Protein AF-0000000086390600 (afdb_homodimer)

Organism: Laticauda laticaudata (NCBI:txid8630)

pLDDT: mean 74.41, std 24.92, range [22.09, 98.38]

Sequence (1036 aa):
MRWICLFFLLGYLLVGEHVLSATASKRFRDVMTHGKAYSHNIYHHRLNHWYSDNNNWNDKLYPTWEKGDPRWKNCWKGGRVIASLTSDSPALVGSNVTFAAMLKFPRCQKEDNDSNIMYDRKCLNNASVLSDEYVYDWTQWIDDCSWINCTHNNSYNVFPDGKSFPYHHGWRRRNFIFIFHTLGQYYQIKGGSSVMMSINTTNITIGKQIMELAVYRRGYRSFVPVTTSNTVYVVTDQIPFYVNISQKNNRNVSDFIFIKDIPIMFDVRIHDPSHYLNHSDISFHWNFGDGSGSFVSNNSISTHTYTLLGNFSADLTVQAIIPVPCGPVTVSPLSTFPAFATQLPFDITSTFPNLTKVPTGQPPVERCSITRNGTYKATLTILEGILQVNIVQMTSVQMTATQVGSSMVDFIVTCQGSLPTDACTLISDPTCTMLQSESCHPVDVADVCFLTIRRTFNESGTYCVNITLADATSLALTSTLISINGAEASFSRATEGILVTCGLLVVLGSFLTFFLYKMRWICLFFLLGYLLVGEHVLSATASKRFRDVMTHGKAYSHNIYHHRLNHWYSDNNNWNDKLYPTWEKGDPRWKNCWKGGRVIASLTSDSPALVGSNVTFAAMLKFPRCQKEDNDSNIMYDRKCLNNASVLSDEYVYDWTQWIDDCSWINCTHNNSYNVFPDGKSFPYHHGWRRRNFIFIFHTLGQYYQIKGGSSVMMSINTTNITIGKQIMELAVYRRGYRSFVPVTTSNTVYVVTDQIPFYVNISQKNNRNVSDFIFIKDIPIMFDVRIHDPSHYLNHSDISFHWNFGDGSGSFVSNNSISTHTYTLLGNFSADLTVQAIIPVPCGPVTVSPLSTFPAFATQLPFDITSTFPNLTKVPTGQPPVERCSITRNGTYKATLTILEGILQVNIVQMTSVQMTATQVGSSMVDFIVTCQGSLPTDACTLISDPTCTMLQSESCHPVDVADVCFLTIRRTFNESGTYCVNITLADATSLALTSTLISINGAEASFSRATEGILVTCGLLVVLGSFLTFFLYK

Nearest PDB structures (foldseek):
  8oe4-assembly1_C  TM=3.793E-01  e=7.573E-07  Homo sapiens
  6wdq-assembly1_C  TM=3.519E-01  e=3.063E-07  Homo sapiens
  4rrp-assembly6_R  TM=4.856E-01  e=1.276E-01  Saccharomyces cerevisiae AWRI796
  6a6y-assembly1_B  TM=5.272E-01  e=4.116E-01  Plasmodium falciparum 3D7
  3es6-assembly2_B  TM=4.025E-01  e=3.113E+00  Homo sapiens

InterPro domains:
  IPR000601 PKD domain [PF00801] (280-319)
  IPR000601 PKD domain [PS50093] (280-318)
  IPR013783 Immunoglobulin-like fold [G3DSA:2.60.40.10] (263-325)
  IPR022409 PKD/Chitinase domain [SM00089] (253-334)
  IPR035986 PKD domain superfamily [SSF49299] (277-319)
  IPR045219 PKD- and KLD-Associated Transmembrane [PTHR11861] (20-518)
  IPR046846 PKAT, KLD domain [PF20433] (414-464)
  IPR059017 PMEL/NMB, N-terminal domain [PF26141] (55-236)

Secondary structure (DSSP, 8-state):
------------------------PPBHHHHHSSS----S---PPPPTT-EETTSB--TTTS----TT-THHHHSSTTS--EEEEEE--SEETTSEEEEEEEEEPPTTEEE-TTS-EEE-TTT--SSS-----EEE-GGGSS----SS-----GGGSB-TTSPBPP--GGGGG--EEEEEEETTEEEEEEESSEEEEEEE-TTS-SEEEEEEEEEEEE-SSSEEEEEEEEEEEEEESBPPEEEEEEETTBS-GGGTEEETTSPEEEEEEE--TT-TTTTSEEEEEEE-SSSS-EEEESSSEEEE---S-EEEEEEEEEEEEEEE-SSS-------------------------------S-S-----EEEEEEEEEEEEEEEE--EEEEEEEEEEEE---TT-TT-EEEEEEEEEEESPPSEEEEEEE-TTS-SEEEEEEEE----SS-EEEEEEEE-S-EEEEEEEEEE-SSBEEEEEEEEEE-SS---------------------TTSTHHHHT-/------------------------PPBHHHHHSSS----S---PPPPTT-EETTSB--TTTS----TT-THHHHSSTTS--EEEEEE--SEETTSEEEEEEEEEPPTTEEE-TTS-EEE-TTT--SSS-----EEE-GGGSS----SS-----GGGSB-TTSPBPP--GGGGG--EEEEEEETTEEEEEEESSEEEEEEE-TTS-SEEEEEEEEEEEE-SSSEEEEEEEEEEEEEESBPPEEEEEEETTBS-GGGTEEETTSPEEEEEEE--TT-TTTTSEEEEEEE-SSSS-EEEESSSEEEE---S-EEEEEEEEEEEEEEE-SSS-------------------------------S-S-----EEEEEEEEEEEEEEEE--EEEEEEEEEEEE---TT-TT-EEEEEEEEEEESPPSEEEEEEE-TTS-SEEEEEEEE----SS-EEEEEEEE-S-EEEEEEEEEE-SSBEEEEEEEEEE-SS---------------------TTGGGGTTT-

Foldseek 3Di:
DPPPPPPPPPPPPPPPPPPPPPPPFAFQCPAFVLDDPPPLPLDFPDWPPWAFRRFGFQCVQPPGDHPPPCCQFVVFPPGAKDKDWDWLDPDEAQFKIKIKIAIDDHPQWDQDQLLWIFGNPVRDPDDDDDPPGTRDDPVVLQPPPDPPCSVCPVQNQADRNRHGAPPDVSLRSFFKKKWKDWSRIIDIHTGHRMDMDMTRRNRPDFFKTKIKIWMWGDDNRHIHTRDIDMDIHGYHLAWDKDWDKDWAQFPDVPVLEAEAQTKIKIAIGTRRPRCQQVPKQKKKWKDFQQPPDIDIGSHRIDIDHHHDFFKTKIKIKIKIKAWDDDDDPPVPDPPPPPPPPPPVDDDPPPPPPDPPDPPPPPPPPPGDIDMGMHMDMDMHGYDKFWDAKDFDDKDWDDDPDDPQFKIKIKTKMFTDIDAFQKKKKWKAAQVNPGTDDIDMDTDDDPDGRIDIDMDMGRHFAKIKMKMWTHDPTGIYIDIAIWGGDSPDTDGDDDDDPPPPPPPPCPDPVPPPVPPPVD/DPPPPPPPPPPPPPPPPPPPPPPPFAFQCPAFVLDDPPPQPLPFDDWPPWAFRRFGFQCVQPPGDHPPPCCQFVVFPPGAKDKDWDWLDPDEAQFKIKIKIAIDDHPQWDQDQLLWIFGNPVRDPDDDDDPPGTRDDPVVQQPPPDPPCSPCPVQNQADRSRHGAPPDVSLRSFFKKKWKDWSRIIDIHTGHRMDMDMTRRNRPDFFKTKIKMWMWGDDNRHIHTRDIDMDIHGYHLAWDKDKDKDWAQFDDVPVLEAEAQTKIKIAIGTSRPRCQQVPKQKKKWKDFQQPPDIDIDSHRMDIDHHHDFFKGKIKIKIKIKAFDDDDDPPVPDPPPPPPPPPPVDDDPPPPPPDPPDDPPPPPPPPGDIDMGMHMDMDMHGYDKFWDAKDFDDKDWDDDPDDPLFKIKIKTKMFTDIDEFQKKKKWKAAQVNPGTDDIDMDTDDDPDGRIDIDMDMGRHFAKIKMKMWTHDPTGIYIDIAIWGGDSPDTDGDDDDDPPPPPPPPCPDPPPPDVVPVPD

Radius of gyration: 38.82 Å; Cα contacts (8 Å, |Δi|>4): 2046; chains: 2; bounding box: 118×139×133 Å

Structure (mmCIF, N/CA/C/O backbone):
data_AF-0000000086390600-model_v1
#
loop_
_entity.id
_entity.type
_entity.pdbx_description
1 polymer 'Glycoprotein nmb'
#
loop_
_atom_site.group_PDB
_atom_site.id
_atom_site.type_symbol
_atom_site.label_atom_id
_atom_site.label_alt_id
_atom_site.label_comp_id
_atom_site.label_asym_id
_atom_site.label_entity_id
_atom_site.label_seq_id
_atom_site.pdbx_PDB_ins_code
_atom_site.Cartn_x
_atom_site.Cartn_y
_atom_site.Cartn_z
_atom_site.occupancy
_atom_site.B_iso_or_equiv
_atom_site.auth_seq_id
_atom_site.auth_comp_id
_atom_site.auth_asym_id
_atom_site.auth_atom_id
_atom_site.pdbx_PDB_model_num
ATOM 1 N N . MET A 1 1 ? 40.344 -55.625 -69.125 1 26.53 1 MET A N 1
ATOM 2 C CA . MET A 1 1 ? 39.031 -55.969 -68.562 1 26.53 1 MET A CA 1
ATOM 3 C C . MET A 1 1 ? 38.938 -55.594 -67.062 1 26.53 1 MET A C 1
ATOM 5 O O . MET A 1 1 ? 39.281 -56.406 -66.188 1 26.53 1 MET A O 1
ATOM 9 N N . ARG A 1 2 ? 39.406 -54.344 -66.75 1 31.59 2 ARG A N 1
ATOM 10 C CA . ARG A 1 2 ? 39.625 -53.562 -65.5 1 31.59 2 ARG A CA 1
ATOM 11 C C . ARG A 1 2 ? 38.281 -53.312 -64.812 1 31.59 2 ARG A C 1
ATOM 13 O O . ARG A 1 2 ? 37.406 -52.656 -65.375 1 31.59 2 ARG A O 1
ATOM 20 N N . TRP A 1 3 ? 37.719 -54.406 -64.125 1 28.52 3 TRP A N 1
ATOM 21 C CA . TRP A 1 3 ? 36.531 -54.531 -63.281 1 28.52 3 TRP A CA 1
ATOM 22 C C . TRP A 1 3 ? 36.531 -53.438 -62.219 1 28.52 3 TRP A C 1
ATOM 24 O O . TRP A 1 3 ? 37.438 -53.375 -61.375 1 28.52 3 TRP A O 1
ATOM 34 N N . ILE A 1 4 ? 36.094 -52.188 -62.531 1 31.2 4 ILE A N 1
ATOM 35 C CA . ILE A 1 4 ? 35.812 -51 -61.719 1 31.2 4 ILE A CA 1
ATOM 36 C C . ILE A 1 4 ? 34.844 -51.375 -60.594 1 31.2 4 ILE A C 1
ATOM 38 O O . ILE A 1 4 ? 33.688 -51.781 -60.875 1 31.2 4 ILE A O 1
ATOM 42 N N . CYS A 1 5 ? 35.281 -51.938 -59.438 1 30.23 5 CYS A N 1
ATOM 43 C CA . CYS A 1 5 ? 34.625 -52.188 -58.156 1 30.23 5 CYS A CA 1
ATOM 44 C C . CYS A 1 5 ? 33.875 -50.969 -57.688 1 30.23 5 CYS A C 1
ATOM 46 O O . CYS A 1 5 ? 34.5 -49.938 -57.375 1 30.23 5 CYS A O 1
ATOM 48 N N . LEU A 1 6 ? 32.719 -50.625 -58.219 1 30.31 6 LEU A N 1
ATOM 49 C CA . LEU A 1 6 ? 31.781 -49.594 -57.781 1 30.31 6 LEU A CA 1
ATOM 50 C C . LEU A 1 6 ? 31.391 -49.812 -56.312 1 30.31 6 LEU A C 1
ATOM 52 O O . LEU A 1 6 ? 30.75 -50.812 -55.969 1 30.31 6 LEU A O 1
ATOM 56 N N . PHE A 1 7 ? 32.281 -49.5 -55.344 1 31.45 7 PHE A N 1
ATOM 57 C CA . PHE A 1 7 ? 31.953 -49.406 -53.938 1 31.45 7 PHE A CA 1
ATOM 58 C C . PHE A 1 7 ? 30.734 -48.531 -53.719 1 31.45 7 PHE A C 1
ATOM 60 O O . PHE A 1 7 ? 30.75 -47.344 -54.031 1 31.45 7 PHE A O 1
ATOM 67 N N . PHE A 1 8 ? 29.5 -49.031 -53.906 1 31.78 8 PHE A N 1
ATOM 68 C CA . PHE A 1 8 ? 28.25 -48.406 -53.5 1 31.78 8 PHE A CA 1
ATOM 69 C C . PHE A 1 8 ? 28.312 -48 -52.031 1 31.78 8 PHE A C 1
ATOM 71 O O . PHE A 1 8 ? 28.438 -48.875 -51.125 1 31.78 8 PHE A O 1
ATOM 78 N N . LEU A 1 9 ? 28.938 -46.875 -51.688 1 29.66 9 LEU A N 1
ATOM 79 C CA . LEU A 1 9 ? 28.797 -46.188 -50.406 1 29.66 9 LEU A CA 1
ATOM 80 C C . LEU A 1 9 ? 27.344 -46.094 -50 1 29.66 9 LEU A C 1
ATOM 82 O O . LEU A 1 9 ? 26.547 -45.438 -50.688 1 29.66 9 LEU A O 1
ATOM 86 N N . LEU A 1 10 ? 26.703 -47.188 -49.5 1 31.8 10 LEU A N 1
ATOM 87 C CA . LEU A 1 10 ? 25.453 -47.094 -48.75 1 31.8 10 LEU A CA 1
ATOM 88 C C . LEU A 1 10 ? 25.469 -45.969 -47.75 1 31.8 10 LEU A C 1
ATOM 90 O O . LEU A 1 10 ? 26.25 -46 -46.781 1 31.8 10 LEU A O 1
ATOM 94 N N . GLY A 1 11 ? 25.312 -44.719 -48.156 1 31.5 11 GLY A N 1
ATOM 95 C CA . GLY A 1 11 ? 25.031 -43.562 -47.312 1 31.5 11 GLY A CA 1
ATOM 96 C C . GLY A 1 11 ? 23.984 -43.875 -46.25 1 31.5 11 GLY A C 1
ATOM 97 O O . GLY A 1 11 ? 22.875 -44.312 -46.562 1 31.5 11 GLY A O 1
ATOM 98 N N . TYR A 1 12 ? 24.359 -44.375 -45.062 1 32.75 12 TYR A N 1
ATOM 99 C CA . TYR A 1 12 ? 23.547 -44.375 -43.844 1 32.75 12 TYR A CA 1
ATOM 100 C C . TYR A 1 12 ? 22.844 -43.062 -43.625 1 32.75 12 TYR A C 1
ATOM 102 O O . TYR A 1 12 ? 23.5 -42.031 -43.406 1 32.75 12 TYR A O 1
ATOM 110 N N . LEU A 1 13 ? 21.781 -42.812 -44.344 1 31.42 13 LEU A N 1
ATOM 111 C CA . LEU A 1 13 ? 20.875 -41.75 -43.938 1 31.42 13 LEU A CA 1
ATOM 112 C C . LEU A 1 13 ? 20.5 -41.844 -42.469 1 31.42 13 LEU A C 1
ATOM 114 O O . LEU A 1 13 ? 19.797 -42.781 -42.062 1 31.42 13 LEU A O 1
ATOM 118 N N . LEU A 1 14 ? 21.422 -41.562 -41.594 1 31.94 14 LEU A N 1
ATOM 119 C CA . LEU A 1 14 ? 21.016 -41.25 -40.25 1 31.94 14 LEU A CA 1
ATOM 120 C C . LEU A 1 14 ? 19.828 -40.312 -40.219 1 31.94 14 LEU A C 1
ATOM 122 O O . LEU A 1 14 ? 19.969 -39.125 -40.594 1 31.94 14 LEU A O 1
ATOM 126 N N . VAL A 1 15 ? 18.672 -40.781 -40.594 1 34.78 15 VAL A N 1
ATOM 127 C CA . VAL A 1 15 ? 17.5 -40 -40.188 1 34.78 15 VAL A CA 1
ATOM 128 C C . VAL A 1 15 ? 17.609 -39.656 -38.719 1 34.78 15 VAL A C 1
ATOM 130 O O . VAL A 1 15 ? 17.547 -40.531 -37.844 1 34.78 15 VAL A O 1
ATOM 133 N N . GLY A 1 16 ? 18.516 -38.75 -38.406 1 34.22 16 GLY A N 1
ATOM 134 C CA . GLY A 1 16 ? 18.359 -38.094 -37.125 1 34.22 16 GLY A CA 1
ATOM 135 C C . GLY A 1 16 ? 16.906 -37.75 -36.812 1 34.22 16 GLY A C 1
ATOM 136 O O . GLY A 1 16 ? 16.328 -36.875 -37.438 1 34.22 16 GLY A O 1
ATOM 137 N N . GLU A 1 17 ? 16.141 -38.781 -36.469 1 34.44 17 GLU A N 1
ATOM 138 C CA . GLU A 1 17 ? 14.891 -38.406 -35.812 1 34.44 17 GLU A CA 1
ATOM 139 C C . GLU A 1 17 ? 15.117 -37.281 -34.812 1 34.44 17 GLU A C 1
ATOM 141 O O . GLU A 1 17 ? 15.828 -37.469 -33.812 1 34.44 17 GLU A O 1
ATOM 146 N N . HIS A 1 18 ? 15.156 -36.062 -35.312 1 34.34 18 HIS A N 1
ATOM 147 C CA . HIS A 1 18 ? 14.938 -34.969 -34.375 1 34.34 18 HIS A CA 1
ATOM 148 C C . HIS A 1 18 ? 13.875 -35.312 -33.344 1 34.34 18 HIS A C 1
ATOM 150 O O . HIS A 1 18 ? 12.703 -35.469 -33.688 1 34.34 18 HIS A O 1
ATOM 156 N N . VAL A 1 19 ? 14.172 -36.125 -32.438 1 34.41 19 VAL A N 1
ATOM 157 C CA . VAL A 1 19 ? 13.32 -36.125 -31.234 1 34.41 19 VAL A CA 1
ATOM 158 C C . VAL A 1 19 ? 12.82 -34.719 -30.969 1 34.41 19 VAL A C 1
ATOM 160 O O . VAL A 1 19 ? 13.602 -33.812 -30.656 1 34.41 19 VAL A O 1
ATOM 163 N N . LEU A 1 20 ? 11.867 -34.281 -31.75 1 33.03 20 LEU A N 1
ATOM 164 C CA . LEU A 1 20 ? 11.133 -33.125 -31.281 1 33.03 20 LEU A CA 1
ATOM 165 C C . LEU A 1 20 ? 10.922 -33.188 -29.766 1 33.03 20 LEU A C 1
ATOM 167 O O . LEU A 1 20 ? 10.195 -34.062 -29.281 1 33.03 20 LEU A O 1
ATOM 171 N N . SER A 1 21 ? 11.867 -32.969 -29.047 1 36.19 21 SER A N 1
ATOM 172 C CA . SER A 1 21 ? 11.602 -32.688 -27.641 1 36.19 21 SER A CA 1
ATOM 173 C C . SER A 1 21 ? 10.203 -32.094 -27.453 1 36.19 21 SER A C 1
ATOM 175 O O . SER A 1 21 ? 9.859 -31.094 -28.062 1 36.19 21 SER A O 1
ATOM 177 N N . ALA A 1 22 ? 9.242 -32.844 -27.312 1 40.81 22 ALA A N 1
ATOM 178 C CA . ALA A 1 22 ? 7.922 -32.406 -26.859 1 40.81 22 ALA A CA 1
ATOM 179 C C . ALA A 1 22 ? 8.039 -31.172 -25.969 1 40.81 22 ALA A C 1
ATOM 181 O O . ALA A 1 22 ? 8.5 -31.266 -24.828 1 40.81 22 ALA A O 1
ATOM 182 N N . THR A 1 23 ? 8.375 -30.109 -26.453 1 47.66 23 THR A N 1
ATOM 183 C CA . THR A 1 23 ? 8.445 -28.875 -25.688 1 47.66 23 THR A CA 1
ATOM 184 C C . THR A 1 23 ? 7.203 -28.703 -24.812 1 47.66 23 THR A C 1
ATOM 186 O O . THR A 1 23 ? 6.078 -28.672 -25.328 1 47.66 23 THR A O 1
ATOM 189 N N . ALA A 1 24 ? 7.125 -29.25 -23.594 1 58 24 ALA A N 1
ATOM 190 C CA . ALA A 1 24 ? 6.105 -29.031 -22.562 1 58 24 ALA A CA 1
ATOM 191 C C . ALA A 1 24 ? 5.516 -27.625 -22.672 1 58 24 ALA A C 1
ATOM 193 O O . ALA A 1 24 ? 6.242 -26.656 -22.891 1 58 24 ALA A O 1
ATOM 194 N N . SER A 1 25 ? 4.16 -27.562 -22.969 1 73.75 25 SER A N 1
ATOM 195 C CA . SER A 1 25 ? 3.434 -26.297 -23.031 1 73.75 25 SER A CA 1
ATOM 196 C C . SER A 1 25 ? 3.723 -25.438 -21.812 1 73.75 25 SER A C 1
ATOM 198 O O . SER A 1 25 ? 3.807 -25.938 -20.703 1 73.75 25 SER A O 1
ATOM 200 N N . LYS A 1 26 ? 4.051 -24.266 -22.047 1 84.38 26 LYS A N 1
ATOM 201 C CA . LYS A 1 26 ? 4.34 -23.297 -21 1 84.38 26 LYS A CA 1
ATOM 202 C C . LYS A 1 26 ? 3.08 -22.938 -20.219 1 84.38 26 LYS A C 1
ATOM 204 O O . LYS A 1 26 ? 2.006 -22.781 -20.797 1 84.38 26 LYS A O 1
ATOM 209 N N . ARG A 1 27 ? 3.16 -23 -18.922 1 87.69 27 ARG A N 1
ATOM 210 C CA . ARG A 1 27 ? 2.047 -22.625 -18.047 1 87.69 27 ARG A CA 1
ATOM 211 C C . ARG A 1 27 ? 2.268 -21.25 -17.438 1 87.69 27 ARG A C 1
ATOM 213 O O . ARG A 1 27 ? 3.365 -20.703 -17.516 1 87.69 27 ARG A O 1
ATOM 220 N N . PHE A 1 28 ? 1.15 -20.641 -16.875 1 91.19 28 PHE A N 1
ATOM 221 C CA . PHE A 1 28 ? 1.236 -19.344 -16.234 1 91.19 28 PHE A CA 1
ATOM 222 C C . PHE A 1 28 ? 2.277 -19.344 -15.117 1 91.19 28 PHE A C 1
ATOM 224 O O . PHE A 1 28 ? 2.998 -18.359 -14.93 1 91.19 28 PHE A O 1
ATOM 231 N N . ARG A 1 29 ? 2.42 -20.391 -14.375 1 86.38 29 ARG A N 1
ATOM 232 C CA . ARG A 1 29 ? 3.365 -20.5 -13.273 1 86.38 29 ARG A CA 1
ATOM 233 C C . ARG A 1 29 ? 4.805 -20.391 -13.766 1 86.38 29 ARG A C 1
ATOM 235 O O . ARG A 1 29 ? 5.68 -19.922 -13.039 1 86.38 29 ARG A O 1
ATOM 242 N N . ASP A 1 30 ? 5.059 -20.797 -15 1 85.06 30 ASP A N 1
ATOM 243 C CA . ASP A 1 30 ? 6.398 -20.766 -15.578 1 85.06 30 ASP A CA 1
ATOM 244 C C . ASP A 1 30 ? 6.785 -19.359 -15.992 1 85.06 30 ASP A C 1
ATOM 246 O O . ASP A 1 30 ? 7.973 -19.031 -16.094 1 85.06 30 ASP A O 1
ATOM 250 N N . VAL A 1 31 ? 5.781 -18.625 -16.219 1 89.12 31 VAL A N 1
ATOM 251 C CA . VAL A 1 31 ? 6.027 -17.281 -16.734 1 89.12 31 VAL A CA 1
ATOM 252 C C . VAL A 1 31 ? 6.047 -16.266 -15.586 1 89.12 31 VAL A C 1
ATOM 254 O O . VAL A 1 31 ? 6.906 -15.391 -15.539 1 89.12 31 VAL A O 1
ATOM 257 N N . MET A 1 32 ? 5.105 -16.406 -14.672 1 87.81 32 MET A N 1
ATOM 258 C CA . MET A 1 32 ? 4.902 -15.375 -13.656 1 87.81 32 MET A CA 1
ATOM 259 C C . MET A 1 32 ? 5.828 -15.602 -12.469 1 87.81 32 MET A C 1
ATOM 261 O O . MET A 1 32 ? 6.176 -14.656 -11.758 1 87.81 32 MET A O 1
ATOM 265 N N . THR A 1 33 ? 6.012 -16.766 -12.031 1 73.5 33 THR A N 1
ATOM 266 C CA . THR A 1 33 ? 6.895 -17.016 -10.898 1 73.5 33 THR A CA 1
ATOM 267 C C . THR A 1 33 ? 8.336 -17.203 -11.367 1 73.5 33 THR A C 1
ATOM 269 O O . THR A 1 33 ? 8.586 -17.906 -12.344 1 73.5 33 THR A O 1
ATOM 272 N N . HIS A 1 34 ? 9.055 -15.977 -11.258 1 57.75 34 HIS A N 1
ATOM 273 C CA . HIS A 1 34 ? 10.453 -16.141 -11.656 1 57.75 34 HIS A CA 1
ATOM 274 C C . HIS A 1 34 ? 11.078 -17.359 -10.984 1 57.75 34 HIS A C 1
ATOM 276 O O . HIS A 1 34 ? 11.094 -17.453 -9.758 1 57.75 34 HIS A O 1
ATOM 282 N N . GLY A 1 35 ? 11.031 -18.516 -11.625 1 52 35 GLY A N 1
ATOM 283 C CA . GLY A 1 35 ? 11.656 -19.781 -11.258 1 52 35 GLY A CA 1
ATOM 284 C C . GLY A 1 35 ? 10.742 -20.984 -11.438 1 52 35 GLY A C 1
ATOM 285 O O . GLY A 1 35 ? 9.523 -20.828 -11.531 1 52 35 GLY A O 1
ATOM 286 N N . LYS A 1 36 ? 11.242 -21.969 -11.938 1 50.53 36 LYS A N 1
ATOM 287 C CA . LYS A 1 36 ? 10.547 -23.219 -12.211 1 50.53 36 LYS A CA 1
ATOM 288 C C . LYS A 1 36 ? 9.734 -23.672 -11 1 50.53 36 LYS A C 1
ATOM 290 O O . LYS A 1 36 ? 10.289 -23.938 -9.938 1 50.53 36 LYS A O 1
ATOM 295 N N . ALA A 1 37 ? 8.508 -23.109 -10.906 1 51.88 37 ALA A N 1
ATOM 296 C CA . ALA A 1 37 ? 7.59 -23.484 -9.836 1 51.88 37 ALA A CA 1
ATOM 297 C C . ALA A 1 37 ? 7.438 -25 -9.75 1 51.88 37 ALA A C 1
ATOM 299 O O . ALA A 1 37 ? 7.117 -25.656 -10.75 1 51.88 37 ALA A O 1
ATOM 300 N N . TYR A 1 38 ? 8.219 -25.594 -8.922 1 49.62 38 TYR A N 1
ATOM 301 C CA . TYR A 1 38 ? 8.141 -27.047 -8.797 1 49.62 38 TYR A CA 1
ATOM 302 C C . TYR A 1 38 ? 6.812 -27.469 -8.18 1 49.62 38 TYR A C 1
ATOM 304 O O . TYR A 1 38 ? 6.535 -28.672 -8.047 1 49.62 38 TYR A O 1
ATOM 312 N N . SER A 1 39 ? 6.055 -26.438 -7.609 1 50.62 39 SER A N 1
ATOM 313 C CA . SER A 1 39 ? 4.941 -27.047 -6.879 1 50.62 39 SER A CA 1
ATOM 314 C C . SER A 1 39 ? 3.691 -27.125 -7.746 1 50.62 39 SER A C 1
ATOM 316 O O . SER A 1 39 ? 3.227 -26.109 -8.273 1 50.62 39 SER A O 1
ATOM 318 N N . HIS A 1 40 ? 3.439 -28.188 -8.539 1 47.31 40 HIS A N 1
ATOM 319 C CA . HIS A 1 40 ? 2.307 -28.453 -9.414 1 47.31 40 HIS A CA 1
ATOM 320 C C . HIS A 1 40 ? 1.001 -27.969 -8.797 1 47.31 40 HIS A C 1
ATOM 322 O O . HIS A 1 40 ? 0.072 -27.594 -9.516 1 47.31 40 HIS A O 1
ATOM 328 N N . ASN A 1 41 ? 0.682 -28.359 -7.492 1 45.56 41 ASN A N 1
ATOM 329 C CA . ASN A 1 41 ? -0.692 -28.281 -7.008 1 45.56 41 ASN A CA 1
ATOM 330 C C . ASN A 1 41 ? -0.804 -27.375 -5.785 1 45.56 41 ASN A C 1
ATOM 332 O O . ASN A 1 41 ? -0.912 -27.859 -4.656 1 45.56 41 ASN A O 1
ATOM 336 N N . ILE A 1 42 ? -0.29 -26.203 -5.902 1 52 42 ILE A N 1
ATOM 337 C CA . ILE A 1 42 ? -0.44 -25.422 -4.68 1 52 42 ILE A CA 1
ATOM 338 C C . ILE A 1 42 ? -1.911 -25.078 -4.469 1 52 42 ILE A C 1
ATOM 340 O O . ILE A 1 42 ? -2.525 -24.422 -5.312 1 52 42 ILE A O 1
ATOM 344 N N . TYR A 1 43 ? -2.633 -26 -3.674 1 51.5 43 TYR A N 1
ATOM 345 C CA . TYR A 1 43 ? -4.012 -25.672 -3.324 1 51.5 43 TYR A CA 1
ATOM 346 C C . TYR A 1 43 ? -4.086 -24.344 -2.572 1 51.5 43 TYR A C 1
ATOM 348 O O . TYR A 1 43 ? -3.395 -24.156 -1.57 1 51.5 43 TYR A O 1
ATOM 356 N N . HIS A 1 44 ? -4.258 -23.328 -3.295 1 60.56 44 HIS A N 1
ATOM 357 C CA . HIS A 1 44 ? -4.734 -22.125 -2.607 1 60.56 44 HIS A CA 1
ATOM 358 C C . HIS A 1 44 ? -6.254 -22.031 -2.676 1 60.56 44 HIS A C 1
ATOM 360 O O . HIS A 1 44 ? -6.875 -22.531 -3.609 1 60.56 44 HIS A O 1
ATOM 366 N N . HIS A 1 45 ? -6.781 -21.641 -1.52 1 72.44 45 HIS A N 1
ATOM 367 C CA . HIS A 1 45 ? -8.203 -21.328 -1.639 1 72.44 45 HIS A CA 1
ATOM 368 C C . HIS A 1 45 ? -8.461 -20.406 -2.824 1 72.44 45 HIS A C 1
ATOM 370 O O . HIS A 1 45 ? -7.676 -19.484 -3.084 1 72.44 45 HIS A O 1
ATOM 376 N N . ARG A 1 46 ? -9.336 -20.812 -3.473 1 81.06 46 ARG A N 1
ATOM 377 C CA . ARG A 1 46 ? -9.641 -20.109 -4.719 1 81.06 46 ARG A CA 1
ATOM 378 C C . ARG A 1 46 ? -10.078 -18.672 -4.445 1 81.06 46 ARG A C 1
ATOM 380 O O . ARG A 1 46 ? -10.891 -18.422 -3.555 1 81.06 46 ARG A O 1
ATOM 387 N N . LEU A 1 47 ? -9.375 -17.797 -5.145 1 88.62 47 LEU A N 1
ATOM 388 C CA . LEU A 1 47 ? -9.789 -16.391 -5.133 1 88.62 47 LEU A CA 1
ATOM 389 C C . LEU A 1 47 ? -10.938 -16.156 -6.109 1 88.62 47 LEU A C 1
ATOM 391 O O . LEU A 1 47 ? -10.953 -16.734 -7.207 1 88.62 47 LEU A O 1
ATOM 395 N N . ASN A 1 48 ? -11.828 -15.352 -5.691 1 85.38 48 ASN A N 1
ATOM 396 C CA . ASN A 1 48 ? -12.984 -15.086 -6.535 1 85.38 48 ASN A CA 1
ATOM 397 C C . ASN A 1 48 ? -12.578 -14.484 -7.879 1 85.38 48 ASN A C 1
ATOM 399 O O . ASN A 1 48 ? -11.844 -13.492 -7.918 1 85.38 48 ASN A O 1
ATOM 403 N N . HIS A 1 49 ? -12.93 -15.094 -8.992 1 87.25 49 HIS A N 1
ATOM 404 C CA . HIS A 1 49 ? -12.742 -14.641 -10.367 1 87.25 49 HIS A CA 1
ATOM 405 C C . HIS A 1 49 ? -11.273 -14.727 -10.781 1 87.25 49 HIS A C 1
ATOM 407 O O . HIS A 1 49 ? -10.852 -14.031 -11.711 1 87.25 49 HIS A O 1
ATOM 413 N N . TRP A 1 50 ? -10.516 -15.453 -10.047 1 92.62 50 TRP A N 1
ATOM 414 C CA . TRP A 1 50 ? -9.133 -15.711 -10.422 1 92.62 50 TRP A CA 1
ATOM 415 C C . TRP A 1 50 ? -8.961 -17.125 -10.961 1 92.62 50 TRP A C 1
ATOM 417 O O . TRP A 1 50 ? -9.828 -17.984 -10.766 1 92.62 50 TRP A O 1
ATOM 427 N N . TYR A 1 51 ? -7.898 -17.344 -11.688 1 92.06 51 TYR A N 1
ATOM 428 C CA . TYR A 1 51 ? -7.688 -18.625 -12.344 1 92.06 51 TYR A CA 1
ATOM 429 C C . TYR A 1 51 ? -6.398 -19.281 -11.859 1 92.06 51 TYR A C 1
ATOM 431 O O . TYR A 1 51 ? -5.473 -18.594 -11.422 1 92.06 51 TYR A O 1
ATOM 439 N N . SER A 1 52 ? -6.383 -20.531 -11.945 1 89 52 SER A N 1
ATOM 440 C CA . SER A 1 52 ? -5.207 -21.281 -11.531 1 89 52 SER A CA 1
ATOM 441 C C . SER A 1 52 ? -4.035 -21.047 -12.484 1 89 52 SER A C 1
ATOM 443 O O . SER A 1 52 ? -4.223 -21 -13.703 1 89 52 SER A O 1
ATOM 445 N N . ASP A 1 53 ? -2.854 -20.969 -11.914 1 89.56 53 ASP A N 1
ATOM 446 C CA . ASP A 1 53 ? -1.68 -20.734 -12.75 1 89.56 53 ASP A CA 1
ATOM 447 C C . ASP A 1 53 ? -1.221 -22.016 -13.438 1 89.56 53 ASP A C 1
ATOM 449 O O . ASP A 1 53 ? -0.183 -22.031 -14.109 1 89.56 53 ASP A O 1
ATOM 453 N N . ASN A 1 54 ? -2.002 -23.078 -13.32 1 81.25 54 ASN A N 1
ATOM 454 C CA . ASN A 1 54 ? -1.745 -24.312 -14.055 1 81.25 54 ASN A CA 1
ATOM 455 C C . ASN A 1 54 ? -2.244 -24.234 -15.492 1 81.25 54 ASN A C 1
ATOM 457 O O . ASN A 1 54 ? -1.919 -25.094 -16.312 1 81.25 54 ASN A O 1
ATOM 461 N N . ASN A 1 55 ? -2.945 -23.172 -15.719 1 87.31 55 ASN A N 1
ATOM 462 C CA . ASN A 1 55 ? -3.439 -22.969 -17.078 1 87.31 55 ASN A CA 1
ATOM 463 C C . ASN A 1 55 ? -2.295 -22.734 -18.062 1 87.31 55 ASN A C 1
ATOM 465 O O . ASN A 1 55 ? -1.221 -22.281 -17.672 1 87.31 55 ASN A O 1
ATOM 469 N N . ASN A 1 56 ? -2.6 -23.078 -19.312 1 87.75 56 ASN A N 1
ATOM 470 C CA . ASN A 1 56 ? -1.585 -22.938 -20.344 1 87.75 56 ASN A CA 1
ATOM 471 C C . ASN A 1 56 ? -1.366 -21.469 -20.719 1 87.75 56 ASN A C 1
ATOM 473 O O . ASN A 1 56 ? -2.307 -20.672 -20.703 1 87.75 56 ASN A O 1
ATOM 477 N N . TRP A 1 57 ? -0.162 -21.188 -21.031 1 92.31 57 TRP A N 1
ATOM 478 C CA . TRP A 1 57 ? 0.245 -19.875 -21.516 1 92.31 57 TRP A CA 1
ATOM 479 C C . TRP A 1 57 ? 0.504 -19.922 -23.016 1 92.31 57 TRP A C 1
ATOM 481 O O . TRP A 1 57 ? 1.284 -20.734 -23.5 1 92.31 57 TRP A O 1
ATOM 491 N N . ASN A 1 58 ? -0.131 -19.062 -23.75 1 91.94 58 ASN A N 1
ATOM 492 C CA . ASN A 1 58 ? 0.116 -18.953 -25.188 1 91.94 58 ASN A CA 1
ATOM 493 C C . ASN A 1 58 ? 1.425 -18.219 -25.469 1 91.94 58 ASN A C 1
ATOM 495 O O . ASN A 1 58 ? 1.429 -17.016 -25.688 1 91.94 58 ASN A O 1
ATOM 499 N N . ASP A 1 59 ? 2.477 -18.922 -25.656 1 90.69 59 ASP A N 1
ATOM 500 C CA . ASP A 1 59 ? 3.814 -18.344 -25.797 1 90.69 59 ASP A CA 1
ATOM 501 C C . ASP A 1 59 ? 4.008 -17.766 -27.203 1 90.69 59 ASP A C 1
ATOM 503 O O . ASP A 1 59 ? 4.875 -16.922 -27.422 1 90.69 59 ASP A O 1
ATOM 507 N N . LYS A 1 60 ? 3.338 -18.25 -28.109 1 88.38 60 LYS A N 1
ATOM 508 C CA . LYS A 1 60 ? 3.439 -17.734 -29.469 1 88.38 60 LYS A CA 1
ATOM 509 C C . LYS A 1 60 ? 2.895 -16.312 -29.562 1 88.38 60 LYS A C 1
ATOM 511 O O . LYS A 1 60 ? 3.529 -15.43 -30.156 1 88.38 60 LYS A O 1
ATOM 516 N N . LEU A 1 61 ? 1.775 -16.156 -28.922 1 92.5 61 LEU A N 1
ATOM 517 C CA . LEU A 1 61 ? 1.127 -14.844 -28.969 1 92.5 61 LEU A CA 1
ATOM 518 C C . LEU A 1 61 ? 1.726 -13.898 -27.922 1 92.5 61 LEU A C 1
ATOM 520 O O . LEU A 1 61 ? 1.801 -12.695 -28.141 1 92.5 61 LEU A O 1
ATOM 524 N N . TYR A 1 62 ? 2.066 -14.445 -26.797 1 95 62 TYR A N 1
ATOM 525 C CA . TYR A 1 62 ? 2.66 -13.68 -25.703 1 95 62 TYR A CA 1
ATOM 526 C C . TYR A 1 62 ? 4.051 -14.203 -25.359 1 95 62 TYR A C 1
ATOM 528 O O . TYR A 1 62 ? 4.23 -14.922 -24.375 1 95 62 TYR A O 1
ATOM 536 N N . PRO A 1 63 ? 5.02 -13.766 -26.031 1 92.69 63 PRO A N 1
ATOM 537 C CA . PRO A 1 63 ? 6.379 -14.258 -25.781 1 92.69 63 PRO A CA 1
ATOM 538 C C . PRO A 1 63 ? 6.91 -13.836 -24.406 1 92.69 63 PRO A C 1
ATOM 540 O O . PRO A 1 63 ? 6.48 -12.812 -23.859 1 92.69 63 PRO A O 1
ATOM 543 N N . THR A 1 64 ? 7.766 -14.641 -23.844 1 91.19 64 THR A N 1
ATOM 544 C CA . THR A 1 64 ? 8.367 -14.344 -22.547 1 91.19 64 THR A CA 1
ATOM 545 C C . THR A 1 64 ? 9.875 -14.156 -22.688 1 91.19 64 THR A C 1
ATOM 547 O O . THR A 1 64 ? 10.516 -14.805 -23.516 1 91.19 64 THR A O 1
ATOM 550 N N . TRP A 1 65 ? 10.406 -13.219 -21.922 1 88.94 65 TRP A N 1
ATOM 551 C CA . TRP A 1 65 ? 11.844 -12.953 -21.906 1 88.94 65 TRP A CA 1
ATOM 552 C C . TRP A 1 65 ? 12.445 -13.258 -20.547 1 88.94 65 TRP A C 1
ATOM 554 O O . TRP A 1 65 ? 11.828 -12.992 -19.516 1 88.94 65 TRP A O 1
ATOM 564 N N . GLU A 1 66 ? 13.547 -13.867 -20.531 1 83 66 GLU A N 1
ATOM 565 C CA . GLU A 1 66 ? 14.25 -14.141 -19.281 1 83 66 GLU A CA 1
ATOM 566 C C . GLU A 1 66 ? 14.797 -12.852 -18.656 1 83 66 GLU A C 1
ATOM 568 O O . GLU A 1 66 ? 14.922 -11.836 -19.344 1 83 66 GLU A O 1
ATOM 573 N N . LYS A 1 67 ? 15.078 -13 -17.375 1 78 67 LYS A N 1
ATOM 574 C CA . LYS A 1 67 ? 15.68 -11.867 -16.688 1 78 67 LYS A CA 1
ATOM 575 C C . LYS A 1 67 ? 17.016 -11.492 -17.297 1 78 67 LYS A C 1
ATOM 577 O O . LYS A 1 67 ? 17.844 -12.359 -17.594 1 78 67 LYS A O 1
ATOM 582 N N . GLY A 1 68 ? 17.281 -10.305 -17.641 1 78.94 68 GLY A N 1
ATOM 583 C CA . GLY A 1 68 ? 18.547 -9.844 -18.188 1 78.94 68 GLY A CA 1
ATOM 584 C C . GLY A 1 68 ? 18.562 -9.805 -19.703 1 78.94 68 GLY A C 1
ATOM 585 O O . GLY A 1 68 ? 19.547 -9.383 -20.312 1 78.94 68 GLY A O 1
ATOM 586 N N . ASP A 1 69 ? 17.422 -10.328 -20.281 1 86.88 69 ASP A N 1
ATOM 587 C CA . ASP A 1 69 ? 17.312 -10.266 -21.734 1 86.88 69 ASP A CA 1
ATOM 588 C C . ASP A 1 69 ? 17.406 -8.828 -22.234 1 86.88 69 ASP A C 1
ATOM 590 O O . ASP A 1 69 ? 16.719 -7.945 -21.719 1 86.88 69 ASP A O 1
ATOM 594 N N . PRO A 1 70 ? 18.297 -8.508 -23.188 1 84.88 70 PRO A N 1
ATOM 595 C CA . PRO A 1 70 ? 18.469 -7.141 -23.688 1 84.88 70 PRO A CA 1
ATOM 596 C C . PRO A 1 70 ? 17.188 -6.562 -24.281 1 84.88 70 PRO A C 1
ATOM 598 O O . PRO A 1 70 ? 17.047 -5.344 -24.406 1 84.88 70 PRO A O 1
ATOM 601 N N . ARG A 1 71 ? 16.344 -7.32 -24.688 1 86.81 71 ARG A N 1
ATOM 602 C CA . ARG A 1 71 ? 15.094 -6.867 -25.281 1 86.81 71 ARG A CA 1
ATOM 603 C C . ARG A 1 71 ? 14.297 -6.031 -24.281 1 86.81 71 ARG A C 1
ATOM 605 O O . ARG A 1 71 ? 13.492 -5.188 -24.688 1 86.81 71 ARG A O 1
ATOM 612 N N . TRP A 1 72 ? 14.484 -6.277 -23 1 84.56 72 TRP A N 1
ATOM 613 C CA . TRP A 1 72 ? 13.781 -5.48 -22 1 84.56 72 TRP A CA 1
ATOM 614 C C . TRP A 1 72 ? 14.156 -4.008 -22.125 1 84.56 72 TRP A C 1
ATOM 616 O O . TRP A 1 72 ? 13.336 -3.129 -21.859 1 84.56 72 TRP A O 1
ATOM 626 N N . LYS A 1 73 ? 15.359 -3.766 -22.547 1 80.19 73 LYS A N 1
ATOM 627 C CA . LYS A 1 73 ? 15.852 -2.393 -22.625 1 80.19 73 LYS A CA 1
ATOM 628 C C . LYS A 1 73 ? 15.422 -1.732 -23.938 1 80.19 73 LYS A C 1
ATOM 630 O O . LYS A 1 73 ? 15.266 -0.511 -24 1 80.19 73 LYS A O 1
ATOM 635 N N . ASN A 1 74 ? 15.125 -2.545 -24.906 1 80.25 74 ASN A N 1
ATOM 636 C CA . ASN A 1 74 ? 14.914 -1.975 -26.234 1 80.25 74 ASN A CA 1
ATOM 637 C C . ASN A 1 74 ? 13.461 -2.109 -26.672 1 80.25 74 ASN A C 1
ATOM 639 O O . ASN A 1 74 ? 13.133 -1.805 -27.828 1 80.25 74 ASN A O 1
ATOM 643 N N . CYS A 1 75 ? 12.695 -2.521 -25.828 1 81.38 75 CYS A N 1
ATOM 644 C CA . CYS A 1 75 ? 11.344 -2.838 -26.266 1 81.38 75 CYS A CA 1
ATOM 645 C C . CYS A 1 75 ? 10.5 -1.575 -26.391 1 81.38 75 CYS A C 1
ATOM 647 O O . CYS A 1 75 ? 9.383 -1.616 -26.922 1 81.38 75 CYS A O 1
ATOM 649 N N . TRP A 1 76 ? 10.961 -0.509 -25.891 1 84.75 76 TRP A N 1
ATOM 650 C CA . TRP A 1 76 ? 10.219 0.748 -25.922 1 84.75 76 TRP A CA 1
ATOM 651 C C . TRP A 1 76 ? 11.094 1.879 -26.453 1 84.75 76 TRP A C 1
ATOM 653 O O . TRP A 1 76 ? 12.211 2.082 -26 1 84.75 76 TRP A O 1
ATOM 663 N N . LYS A 1 77 ? 10.508 2.449 -27.406 1 80.88 77 LYS A N 1
ATOM 664 C CA . LYS A 1 77 ? 11.25 3.553 -28.016 1 80.88 77 LYS A CA 1
ATOM 665 C C . LYS A 1 77 ? 11.43 4.703 -27.016 1 80.88 77 LYS A C 1
ATOM 667 O O . LYS A 1 77 ? 10.461 5.16 -26.406 1 80.88 77 LYS A O 1
ATOM 672 N N . GLY A 1 78 ? 12.617 5.168 -26.859 1 78.12 78 GLY A N 1
ATOM 673 C CA . GLY A 1 78 ? 12.867 6.355 -26.062 1 78.12 78 GLY A CA 1
ATOM 674 C C . GLY A 1 78 ? 13.234 6.039 -24.625 1 78.12 78 GLY A C 1
ATOM 675 O O . GLY A 1 78 ? 13.508 6.945 -23.828 1 78.12 78 GLY A O 1
ATOM 676 N N . GLY A 1 79 ? 13.133 4.758 -24.266 1 82.81 79 GLY A N 1
ATOM 677 C CA . GLY A 1 79 ? 13.492 4.426 -22.891 1 82.81 79 GLY A CA 1
ATOM 678 C C . GLY A 1 79 ? 12.742 3.219 -22.359 1 82.81 79 GLY A C 1
ATOM 679 O O . GLY A 1 79 ? 12.234 2.406 -23.125 1 82.81 79 GLY A O 1
ATOM 680 N N . ARG A 1 80 ? 12.797 3.158 -21.031 1 86.94 80 ARG A N 1
ATOM 681 C CA . ARG A 1 80 ? 12.148 2.021 -20.391 1 86.94 80 ARG A CA 1
ATOM 682 C C . ARG A 1 80 ? 10.836 2.438 -19.734 1 86.94 80 ARG A C 1
ATOM 684 O O . ARG A 1 80 ? 10.75 3.51 -19.125 1 86.94 80 ARG A O 1
ATOM 691 N N . VAL A 1 81 ? 9.844 1.604 -19.953 1 91.12 81 VAL A N 1
ATOM 692 C CA . VAL A 1 81 ? 8.57 1.8 -19.266 1 91.12 81 VAL A CA 1
ATOM 693 C C . VAL A 1 81 ? 8.602 1.089 -17.922 1 91.12 81 VAL A C 1
ATOM 695 O O . VAL A 1 81 ? 9 -0.074 -17.828 1 91.12 81 VAL A O 1
ATOM 698 N N . ILE A 1 82 ? 8.234 1.803 -16.891 1 92.44 82 ILE A N 1
ATOM 699 C CA . ILE A 1 82 ? 8.203 1.233 -15.539 1 92.44 82 ILE A CA 1
ATOM 700 C C . ILE A 1 82 ? 6.758 1.149 -15.055 1 92.44 82 ILE A C 1
ATOM 702 O O . ILE A 1 82 ? 5.949 2.037 -15.336 1 92.44 82 ILE A O 1
ATOM 706 N N . ALA A 1 83 ? 6.5 0.042 -14.406 1 95.06 83 ALA A N 1
ATOM 707 C CA . ALA A 1 83 ? 5.172 -0.1 -13.805 1 95.06 83 ALA A CA 1
ATOM 708 C C . ALA A 1 83 ? 5.234 0.072 -12.289 1 95.06 83 ALA A C 1
ATOM 710 O O . ALA A 1 83 ? 5.977 -0.64 -11.609 1 95.06 83 ALA A O 1
ATOM 711 N N . SER A 1 84 ? 4.48 1.045 -11.789 1 96.38 84 SER A N 1
ATOM 712 C CA . SER A 1 84 ? 4.305 1.205 -10.352 1 96.38 84 SER A CA 1
ATOM 713 C C . SER A 1 84 ? 3.125 0.383 -9.844 1 96.38 84 SER A C 1
ATOM 715 O O . SER A 1 84 ? 1.995 0.558 -10.305 1 96.38 84 SER A O 1
ATOM 717 N N . LEU A 1 85 ? 3.441 -0.554 -9.031 1 97.88 85 LEU A N 1
ATOM 718 C CA . LEU A 1 85 ? 2.416 -1.396 -8.422 1 97.88 85 LEU A CA 1
ATOM 719 C C . LEU A 1 85 ? 2.264 -1.084 -6.938 1 97.88 85 LEU A C 1
ATOM 721 O O . LEU A 1 85 ? 3.195 -1.292 -6.156 1 97.88 85 LEU A O 1
ATOM 725 N N . THR A 1 86 ? 1.085 -0.525 -6.559 1 98.25 86 THR A N 1
ATOM 726 C CA . THR A 1 86 ? 0.799 -0.099 -5.195 1 98.25 86 THR A CA 1
ATOM 727 C C . THR A 1 86 ? -0.451 -0.794 -4.66 1 98.25 86 THR A C 1
ATOM 729 O O . THR A 1 86 ? -1.233 -1.353 -5.434 1 98.25 86 THR A O 1
ATOM 732 N N . SER A 1 87 ? -0.559 -0.851 -3.35 1 98.38 87 SER A N 1
ATOM 733 C CA . SER A 1 87 ? -1.735 -1.433 -2.713 1 98.38 87 SER A CA 1
ATOM 734 C C . SER A 1 87 ? -2.148 -0.635 -1.479 1 98.38 87 SER A C 1
ATOM 736 O O . SER A 1 87 ? -1.426 0.265 -1.046 1 98.38 87 SER A O 1
ATOM 738 N N . ASP A 1 88 ? -3.334 -0.907 -0.993 1 97.75 88 ASP A N 1
ATOM 739 C CA . ASP A 1 88 ? -3.785 -0.256 0.233 1 97.75 88 ASP A CA 1
ATOM 740 C C . ASP A 1 88 ? -3.668 -1.197 1.43 1 97.75 88 ASP A C 1
ATOM 742 O O . ASP A 1 88 ? -4.434 -1.086 2.391 1 97.75 88 ASP A O 1
ATOM 746 N N . SER A 1 89 ? -2.734 -2.141 1.308 1 97 89 SER A N 1
ATOM 747 C CA . SER A 1 89 ? -2.43 -2.977 2.465 1 97 89 SER A CA 1
ATOM 748 C C . SER A 1 89 ? -1.837 -2.15 3.602 1 97 89 SER A C 1
ATOM 750 O O . SER A 1 89 ? -1.285 -1.073 3.371 1 97 89 SER A O 1
ATOM 752 N N . PRO A 1 90 ? -2.006 -2.674 4.891 1 96.88 90 PRO A N 1
ATOM 753 C CA . PRO A 1 90 ? -2.525 -3.967 5.336 1 96.88 90 PRO A CA 1
ATOM 754 C C . PRO A 1 90 ? -4.051 -4.047 5.266 1 96.88 90 PRO A C 1
ATOM 756 O O . PRO A 1 90 ? -4.738 -3.066 5.566 1 96.88 90 PRO A O 1
ATOM 759 N N . ALA A 1 91 ? -4.512 -5.16 4.84 1 97.81 91 ALA A N 1
ATOM 760 C CA . ALA A 1 91 ? -5.949 -5.398 4.723 1 97.81 91 ALA A CA 1
ATOM 761 C C . ALA A 1 91 ? -6.43 -6.387 5.781 1 97.81 91 ALA A C 1
ATOM 763 O O . ALA A 1 91 ? -5.781 -7.402 6.031 1 97.81 91 ALA A O 1
ATOM 764 N N . LEU A 1 92 ? -7.512 -6.016 6.434 1 97.38 92 LEU A N 1
ATOM 765 C CA . LEU A 1 92 ? -8.141 -6.914 7.395 1 97.38 92 LEU A CA 1
ATOM 766 C C . LEU A 1 92 ? -8.742 -8.125 6.691 1 97.38 92 LEU A C 1
ATOM 768 O O . LEU A 1 92 ? -9.367 -7.992 5.637 1 97.38 92 LEU A O 1
ATOM 772 N N . VAL A 1 93 ? -8.469 -9.328 7.297 1 95.69 93 VAL A N 1
ATOM 773 C CA . VAL A 1 93 ? -9.031 -10.539 6.711 1 95.69 93 VAL A CA 1
ATOM 774 C C . VAL A 1 93 ? -10.539 -10.391 6.566 1 95.69 93 VAL A C 1
ATOM 776 O O . VAL A 1 93 ? -11.219 -9.938 7.492 1 95.69 93 VAL A O 1
ATOM 779 N N . GLY A 1 94 ? -11.039 -10.734 5.445 1 93.94 94 GLY A N 1
ATOM 780 C CA . GLY A 1 94 ? -12.453 -10.547 5.148 1 93.94 94 GLY A CA 1
ATOM 781 C C . GLY A 1 94 ? -12.727 -9.32 4.301 1 93.94 94 GLY A C 1
ATOM 782 O O . GLY A 1 94 ? -13.766 -9.242 3.641 1 93.94 94 GLY A O 1
ATOM 783 N N . SER A 1 95 ? -11.852 -8.336 4.348 1 96.38 95 SER A N 1
ATOM 784 C CA . SER A 1 95 ? -11.992 -7.121 3.555 1 96.38 95 SER A CA 1
ATOM 785 C C . SER A 1 95 ? -11.406 -7.297 2.158 1 96.38 95 SER A C 1
ATOM 787 O O . SER A 1 95 ? -11.094 -8.414 1.745 1 96.38 95 SER A O 1
ATOM 789 N N . ASN A 1 96 ? -11.352 -6.188 1.429 1 97.12 96 ASN A N 1
ATOM 790 C CA . ASN A 1 96 ? -10.719 -6.191 0.115 1 97.12 96 ASN A CA 1
ATOM 791 C C . ASN A 1 96 ? -9.398 -5.418 0.124 1 97.12 96 ASN A C 1
ATOM 793 O O . ASN A 1 96 ? -9.273 -4.41 0.821 1 97.12 96 ASN A O 1
ATOM 797 N N . VAL A 1 97 ? -8.438 -5.949 -0.569 1 97.56 97 VAL A N 1
ATOM 798 C CA . VAL A 1 97 ? -7.211 -5.203 -0.842 1 97.56 97 VAL A CA 1
ATOM 799 C C . VAL A 1 97 ? -7.191 -4.758 -2.303 1 97.56 97 VAL A C 1
ATOM 801 O O . VAL A 1 97 ? -7.469 -5.551 -3.205 1 97.56 97 VAL A O 1
ATOM 804 N N . THR A 1 98 ? -6.957 -3.494 -2.5 1 97.81 98 THR A N 1
ATOM 805 C CA . THR A 1 98 ? -6.969 -2.914 -3.84 1 97.81 98 THR A CA 1
ATOM 806 C C . THR A 1 98 ? -5.547 -2.654 -4.332 1 97.81 98 THR A C 1
ATOM 808 O O . THR A 1 98 ? -4.703 -2.178 -3.572 1 97.81 98 THR A O 1
ATOM 811 N N . PHE A 1 99 ? -5.301 -3.014 -5.594 1 98 99 PHE A N 1
ATOM 812 C CA . PHE A 1 99 ? -4.02 -2.779 -6.25 1 98 99 PHE A CA 1
ATOM 813 C C . PHE A 1 99 ? -4.176 -1.791 -7.398 1 98 99 PHE A C 1
ATOM 815 O O . PHE A 1 99 ? -5.16 -1.841 -8.141 1 98 99 PHE A O 1
ATOM 822 N N . ALA A 1 100 ? -3.254 -0.881 -7.488 1 97.56 100 ALA A N 1
ATOM 823 C CA . ALA A 1 100 ? -3.18 0.054 -8.609 1 97.56 100 ALA A CA 1
ATOM 824 C C . ALA A 1 100 ? -1.876 -0.119 -9.383 1 97.56 100 ALA A C 1
ATOM 826 O O . ALA A 1 100 ? -0.79 -0.077 -8.797 1 97.56 100 ALA A O 1
ATOM 827 N N . ALA A 1 101 ? -2.008 -0.39 -10.648 1 97.19 101 ALA A N 1
ATOM 828 C CA . ALA A 1 101 ? -0.859 -0.45 -11.547 1 97.19 101 ALA A CA 1
ATOM 829 C C . ALA A 1 101 ? -0.845 0.742 -12.5 1 97.19 101 ALA A C 1
ATOM 831 O O . ALA A 1 101 ? -1.823 0.991 -13.211 1 97.19 101 ALA A O 1
ATOM 832 N N . MET A 1 102 ? 0.247 1.501 -12.469 1 95.44 102 MET A N 1
ATOM 833 C CA . MET A 1 102 ? 0.378 2.674 -13.328 1 95.44 102 MET A CA 1
ATOM 834 C C . MET A 1 102 ? 1.688 2.633 -14.109 1 95.44 102 MET A C 1
ATOM 836 O O . MET A 1 102 ? 2.754 2.422 -13.523 1 95.44 102 MET A O 1
ATOM 840 N N . LEU A 1 103 ? 1.577 2.832 -15.414 1 93 103 LEU A N 1
ATOM 841 C CA . LEU A 1 103 ? 2.764 2.846 -16.266 1 93 103 LEU A CA 1
ATOM 842 C C . LEU A 1 103 ? 3.383 4.238 -16.312 1 93 103 LEU A C 1
ATOM 844 O O . LEU A 1 103 ? 2.67 5.234 -16.438 1 93 103 LEU A O 1
ATOM 848 N N . LYS A 1 104 ? 4.613 4.266 -16.047 1 89.62 104 LYS A N 1
ATOM 849 C CA . LYS A 1 104 ? 5.406 5.48 -16.219 1 89.62 104 LYS A CA 1
ATOM 850 C C . LYS A 1 104 ? 6.223 5.422 -17.5 1 89.62 104 LYS A C 1
ATOM 852 O O . LYS A 1 104 ? 7.094 4.559 -17.656 1 89.62 104 LYS A O 1
ATOM 857 N N . PHE A 1 105 ? 5.918 6.355 -18.328 1 88.25 105 PHE A N 1
ATOM 858 C CA . PHE A 1 105 ? 6.578 6.379 -19.625 1 88.25 105 PHE A CA 1
ATOM 859 C C . PHE A 1 105 ? 7.84 7.234 -19.578 1 88.25 105 PHE A C 1
ATOM 861 O O . PHE A 1 105 ? 7.988 8.078 -18.688 1 88.25 105 PHE A O 1
ATOM 868 N N . PRO A 1 106 ? 8.672 6.914 -20.516 1 86.31 106 PRO A N 1
ATOM 869 C CA . PRO A 1 106 ? 9.875 7.754 -20.594 1 86.31 106 PRO A CA 1
ATOM 870 C C . PRO A 1 106 ? 9.547 9.227 -20.812 1 86.31 106 PRO A C 1
ATOM 872 O O . PRO A 1 106 ? 8.406 9.578 -21.125 1 86.31 106 PRO A O 1
ATOM 875 N N . ARG A 1 107 ? 10.555 9.984 -20.688 1 81.06 107 ARG A N 1
ATOM 876 C CA . ARG A 1 107 ? 10.375 11.438 -20.734 1 81.06 107 ARG A CA 1
ATOM 877 C C . ARG A 1 107 ? 9.711 11.875 -22.031 1 81.06 107 ARG A C 1
ATOM 879 O O . ARG A 1 107 ? 10.031 11.352 -23.109 1 81.06 107 ARG A O 1
ATOM 886 N N . CYS A 1 108 ? 8.82 12.758 -22.016 1 78.62 108 CYS A N 1
ATOM 887 C CA . CYS A 1 108 ? 8.141 13.461 -23.094 1 78.62 108 CYS A CA 1
ATOM 888 C C . CYS A 1 108 ? 7.199 12.516 -23.844 1 78.62 108 CYS A C 1
ATOM 890 O O . CYS A 1 108 ? 6.957 12.695 -25.031 1 78.62 108 CYS A O 1
ATOM 892 N N . GLN A 1 109 ? 6.863 11.453 -23.219 1 81.62 109 GLN A N 1
ATOM 893 C CA . GLN A 1 109 ? 5.879 10.555 -23.812 1 81.62 109 GLN A CA 1
ATOM 894 C C . GLN A 1 109 ? 4.582 10.555 -23.016 1 81.62 109 GLN A C 1
ATOM 896 O O . GLN A 1 109 ? 4.602 10.625 -21.781 1 81.62 109 GLN A O 1
ATOM 901 N N . LYS A 1 110 ? 3.508 10.555 -23.75 1 74.62 110 LYS A N 1
ATOM 902 C CA . LYS A 1 110 ? 2.209 10.555 -23.078 1 74.62 110 LYS A CA 1
ATOM 903 C C . LYS A 1 110 ? 1.206 9.688 -23.828 1 74.62 110 LYS A C 1
ATOM 905 O O . LYS A 1 110 ? 1.38 9.422 -25.031 1 74.62 110 LYS A O 1
ATOM 910 N N . GLU A 1 111 ? 0.271 9.18 -23.078 1 72.75 111 GLU A N 1
ATOM 911 C CA . GLU A 1 111 ? -0.807 8.391 -23.656 1 72.75 111 GLU A CA 1
ATOM 912 C C . GLU A 1 111 ? -1.93 9.289 -24.172 1 72.75 111 GLU A C 1
ATOM 914 O O . GLU A 1 111 ? -2.33 10.242 -23.5 1 72.75 111 GLU A O 1
ATOM 919 N N . ASP A 1 112 ? -2.246 9.023 -25.359 1 66.88 112 ASP A N 1
ATOM 920 C CA . ASP A 1 112 ? -3.365 9.789 -25.891 1 66.88 112 ASP A CA 1
ATOM 921 C C . ASP A 1 112 ? -4.695 9.109 -25.594 1 66.88 112 ASP A C 1
ATOM 923 O O . ASP A 1 112 ? -4.742 8.133 -24.844 1 66.88 112 ASP A O 1
ATOM 927 N N . ASN A 1 113 ? -5.781 9.633 -26.078 1 60.25 113 ASN A N 1
ATOM 928 C CA . ASN A 1 113 ? -7.125 9.156 -25.766 1 60.25 113 ASN A CA 1
ATOM 929 C C . ASN A 1 113 ? -7.371 7.766 -26.344 1 60.25 113 ASN A C 1
ATOM 931 O O . ASN A 1 113 ? -8.258 7.043 -25.891 1 60.25 113 ASN A O 1
ATOM 935 N N . ASP A 1 114 ? -6.641 7.469 -27.375 1 58.91 114 ASP A N 1
ATOM 936 C CA . ASP A 1 114 ? -6.816 6.172 -28.031 1 58.91 114 ASP A CA 1
ATOM 937 C C . ASP A 1 114 ? -5.773 5.168 -27.547 1 58.91 114 ASP A C 1
ATOM 939 O O . ASP A 1 114 ? -5.559 4.133 -28.172 1 58.91 114 ASP A O 1
ATOM 943 N N . SER A 1 115 ? -5.117 5.574 -26.438 1 63.12 115 SER A N 1
ATOM 944 C CA . SER A 1 115 ? -4.109 4.738 -25.781 1 63.12 115 SER A CA 1
ATOM 945 C C . SER A 1 115 ? -2.861 4.609 -26.656 1 63.12 115 SER A C 1
ATOM 947 O O . SER A 1 115 ? -2.148 3.607 -26.578 1 63.12 115 SER A O 1
ATOM 949 N N . ASN A 1 116 ? -2.789 5.582 -27.531 1 70.12 116 ASN A N 1
ATOM 950 C CA . ASN A 1 116 ? -1.513 5.688 -28.234 1 70.12 116 ASN A CA 1
ATOM 951 C C . ASN A 1 116 ? -0.493 6.48 -27.422 1 70.12 116 ASN A C 1
ATOM 953 O O . ASN A 1 116 ? -0.864 7.348 -26.625 1 70.12 116 ASN A O 1
ATOM 957 N N . ILE A 1 117 ? 0.669 6.031 -27.672 1 75.69 117 ILE A N 1
ATOM 958 C CA . ILE A 1 117 ? 1.732 6.77 -26.984 1 75.69 117 ILE A CA 1
ATOM 959 C C . ILE A 1 117 ? 2.398 7.73 -27.969 1 75.69 117 ILE A C 1
ATOM 961 O O . ILE A 1 117 ? 2.871 7.312 -29.031 1 75.69 117 ILE A O 1
ATOM 965 N N . MET A 1 118 ? 2.314 8.969 -27.656 1 76.44 118 MET A N 1
ATOM 966 C CA . MET A 1 118 ? 2.877 10 -28.516 1 76.44 118 MET A CA 1
ATOM 967 C C . MET A 1 118 ? 3.893 10.852 -27.766 1 76.44 118 MET A C 1
ATOM 969 O O . MET A 1 118 ? 3.9 10.867 -26.531 1 76.44 118 MET A O 1
ATOM 973 N N . TYR A 1 119 ? 4.797 11.359 -28.594 1 75.94 119 TYR A N 1
ATOM 974 C CA . TYR A 1 119 ? 5.719 12.32 -28 1 75.94 119 TYR A CA 1
ATOM 975 C C . TYR A 1 119 ? 5.02 13.641 -27.719 1 75.94 119 TYR A C 1
ATOM 977 O O . TYR A 1 119 ? 4.207 14.109 -28.516 1 75.94 119 TYR A O 1
ATOM 985 N N . ASP A 1 120 ? 5.285 14.07 -26.484 1 69.88 120 ASP A N 1
ATOM 986 C CA . ASP A 1 120 ? 4.77 15.391 -26.156 1 69.88 120 ASP A CA 1
ATOM 987 C C . ASP A 1 120 ? 5.559 16.484 -26.859 1 69.88 120 ASP A C 1
ATOM 989 O O . ASP A 1 120 ? 6.723 16.734 -26.531 1 69.88 120 ASP A O 1
ATOM 993 N N . ARG A 1 121 ? 5.039 17.094 -27.906 1 63.66 121 ARG A N 1
ATOM 994 C CA . ARG A 1 121 ? 5.695 18.094 -28.734 1 63.66 121 ARG A CA 1
ATOM 995 C C . ARG A 1 121 ? 6.223 19.25 -27.875 1 63.66 121 ARG A C 1
ATOM 997 O O . ARG A 1 121 ? 7.234 19.859 -28.203 1 63.66 121 ARG A O 1
ATOM 1004 N N . LYS A 1 122 ? 5.535 19.531 -26.906 1 60.94 122 LYS A N 1
ATOM 1005 C CA . LYS A 1 122 ? 5.875 20.688 -26.094 1 60.94 122 LYS A CA 1
ATOM 1006 C C . LYS A 1 122 ? 7.039 20.391 -25.156 1 60.94 122 LYS A C 1
ATOM 1008 O O . LYS A 1 122 ? 7.684 21.297 -24.641 1 60.94 122 LYS A O 1
ATOM 1013 N N . CYS A 1 123 ? 7.16 19.219 -24.781 1 66.62 123 CYS A N 1
ATOM 1014 C CA . CYS A 1 123 ? 8.266 18.828 -23.922 1 66.62 123 CYS A CA 1
ATOM 1015 C C . CYS A 1 123 ? 9.594 18.922 -24.656 1 66.62 123 CYS A C 1
ATOM 1017 O O . CYS A 1 123 ? 10.633 19.188 -24.062 1 66.62 123 CYS A O 1
ATOM 1019 N N . LEU A 1 124 ? 9.633 18.766 -25.922 1 58.72 124 LEU A N 1
ATOM 1020 C CA . LEU A 1 124 ? 10.867 18.719 -26.719 1 58.72 124 LEU A CA 1
ATOM 1021 C C . LEU A 1 124 ? 11.281 20.109 -27.156 1 58.72 124 LEU A C 1
ATOM 1023 O O . LEU A 1 124 ? 10.453 20.891 -27.656 1 58.72 124 LEU A O 1
ATOM 1027 N N . ASN A 1 125 ? 12.023 20.984 -26.297 1 52.78 125 ASN A N 1
ATOM 1028 C CA . ASN A 1 125 ? 12.484 22.266 -26.812 1 52.78 125 ASN A CA 1
ATOM 1029 C C . ASN A 1 125 ? 12.602 22.25 -28.328 1 52.78 125 ASN A C 1
ATOM 1031 O O . ASN A 1 125 ? 12.805 23.297 -28.953 1 52.78 125 ASN A O 1
ATOM 1035 N N . ASN A 1 126 ? 13.906 21.781 -28.844 1 44.88 126 ASN A N 1
ATOM 1036 C CA . ASN A 1 126 ? 14.43 21.984 -30.188 1 44.88 126 ASN A CA 1
ATOM 1037 C C . ASN A 1 126 ? 13.398 21.625 -31.25 1 44.88 126 ASN A C 1
ATOM 1039 O O . ASN A 1 126 ? 12.594 20.719 -31.062 1 44.88 126 ASN A O 1
ATOM 1043 N N . ALA A 1 127 ? 13.492 22.484 -32.562 1 36.94 127 ALA A N 1
ATOM 1044 C CA . ALA A 1 127 ? 12.898 22.641 -33.875 1 36.94 127 ALA A CA 1
ATOM 1045 C C . ALA A 1 127 ? 12.461 21.281 -34.438 1 36.94 127 ALA A C 1
ATOM 1047 O O . ALA A 1 127 ? 11.352 21.156 -34.969 1 36.94 127 ALA A O 1
ATOM 1048 N N . SER A 1 128 ? 13.398 20.609 -35.188 1 38.31 128 SER A N 1
ATOM 1049 C CA . SER A 1 128 ? 13.375 19.844 -36.438 1 38.31 128 SER A CA 1
ATOM 1050 C C . SER A 1 128 ? 12.766 18.469 -36.25 1 38.31 128 SER A C 1
ATOM 1052 O O . SER A 1 128 ? 12.547 17.719 -37.188 1 38.31 128 SER A O 1
ATOM 1054 N N . VAL A 1 129 ? 13.391 17.688 -35.375 1 41.5 129 VAL A N 1
ATOM 1055 C CA . VAL A 1 129 ? 13.641 16.312 -35.781 1 41.5 129 VAL A CA 1
ATOM 1056 C C . VAL A 1 129 ? 12.312 15.555 -35.906 1 41.5 129 VAL A C 1
ATOM 1058 O O . VAL A 1 129 ? 12.07 14.852 -36.875 1 41.5 129 VAL A O 1
ATOM 1061 N N . LEU A 1 130 ? 11.805 14.734 -34.656 1 44.28 130 LEU A N 1
ATOM 1062 C CA . LEU A 1 130 ? 11.25 13.43 -35 1 44.28 130 LEU A CA 1
ATOM 1063 C C . LEU A 1 130 ? 9.836 13.57 -35.562 1 44.28 130 LEU A C 1
ATOM 1065 O O . LEU A 1 130 ? 8.961 14.141 -34.906 1 44.28 130 LEU A O 1
ATOM 1069 N N . SER A 1 131 ? 9.766 13.734 -36.75 1 44.84 131 SER A N 1
ATOM 1070 C CA . SER A 1 131 ? 8.625 13.555 -37.625 1 44.84 131 SER A CA 1
ATOM 1071 C C . SER A 1 131 ? 7.602 12.602 -37.031 1 44.84 131 SER A C 1
ATOM 1073 O O . SER A 1 131 ? 6.422 12.648 -37.406 1 44.84 131 SER A O 1
ATOM 1075 N N . ASP A 1 132 ? 8.141 11.344 -36.594 1 52.69 132 ASP A N 1
ATOM 1076 C CA . ASP A 1 132 ? 7.184 10.281 -36.312 1 52.69 132 ASP A CA 1
ATOM 1077 C C . ASP A 1 132 ? 6.543 10.484 -34.938 1 52.69 132 ASP A C 1
ATOM 1079 O O . ASP A 1 132 ? 7.203 10.328 -33.906 1 52.69 132 ASP A O 1
ATOM 1083 N N . GLU A 1 133 ? 5.477 11.133 -34.875 1 61.84 133 GLU A N 1
ATOM 1084 C CA . GLU A 1 133 ? 4.633 11.641 -33.781 1 61.84 133 GLU A CA 1
ATOM 1085 C C . GLU A 1 133 ? 4.285 10.539 -32.781 1 61.84 133 GLU A C 1
ATOM 1087 O O . GLU A 1 133 ? 4.164 10.789 -31.594 1 61.84 133 GLU A O 1
ATOM 1092 N N . TYR A 1 134 ? 4.176 9.359 -33.25 1 67.25 134 TYR A N 1
ATOM 1093 C CA . TYR A 1 134 ? 3.703 8.297 -32.375 1 67.25 134 TYR A CA 1
ATOM 1094 C C . TYR A 1 134 ? 4.852 7.383 -31.953 1 67.25 134 TYR A C 1
ATOM 1096 O O . TYR A 1 134 ? 5.688 7.008 -32.781 1 67.25 134 TYR A O 1
ATOM 1104 N N . VAL A 1 135 ? 5.156 7.227 -30.672 1 73.38 135 VAL A N 1
ATOM 1105 C CA . VAL A 1 135 ? 6.039 6.195 -30.141 1 73.38 135 VAL A CA 1
ATOM 1106 C C . VAL A 1 135 ? 5.441 4.812 -30.406 1 73.38 135 VAL A C 1
ATOM 1108 O O . VAL A 1 135 ? 6.129 3.926 -30.922 1 73.38 135 VAL A O 1
ATOM 1111 N N . TYR A 1 136 ? 4.246 4.699 -30.094 1 68.69 136 TYR A N 1
ATOM 1112 C CA . TYR A 1 136 ? 3.477 3.49 -30.375 1 68.69 136 TYR A CA 1
ATOM 1113 C C . TYR A 1 136 ? 2.082 3.838 -30.875 1 68.69 136 TYR A C 1
ATOM 1115 O O . TYR A 1 136 ? 1.356 4.605 -30.234 1 68.69 136 TYR A O 1
ATOM 1123 N N . ASP A 1 137 ? 1.873 3.51 -32.125 1 61.75 137 ASP A N 1
ATOM 1124 C CA . ASP A 1 137 ? 0.575 3.688 -32.75 1 61.75 137 ASP A CA 1
ATOM 1125 C C . ASP A 1 137 ? -0.088 2.34 -33.031 1 61.75 137 ASP A C 1
ATOM 1127 O O . ASP A 1 137 ? 0.276 1.65 -34 1 61.75 137 ASP A O 1
ATOM 1131 N N . TRP A 1 138 ? -0.879 1.979 -32.188 1 60.44 138 TRP A N 1
ATOM 1132 C CA . TRP A 1 138 ? -1.511 0.673 -32.344 1 60.44 138 TRP A CA 1
ATOM 1133 C C . TRP A 1 138 ? -2.422 0.652 -33.594 1 60.44 138 TRP A C 1
ATOM 1135 O O . TRP A 1 138 ? -2.75 -0.417 -34.094 1 60.44 138 TRP A O 1
ATOM 1145 N N . THR A 1 139 ? -2.904 1.854 -33.938 1 58.03 139 THR A N 1
ATOM 1146 C CA . THR A 1 139 ? -3.799 1.914 -35.094 1 58.03 139 THR A CA 1
ATOM 1147 C C . THR A 1 139 ? -3.061 1.526 -36.375 1 58.03 139 THR A C 1
ATOM 1149 O O . THR A 1 139 ? -3.688 1.231 -37.375 1 58.03 139 THR A O 1
ATOM 1152 N N . GLN A 1 140 ? -1.759 1.713 -36.25 1 55.78 140 GLN A N 1
ATOM 1153 C CA . GLN A 1 140 ? -1.008 1.388 -37.469 1 55.78 140 GLN A CA 1
ATOM 1154 C C . GLN A 1 140 ? -1.134 -0.094 -37.812 1 55.78 140 GLN A C 1
ATOM 1156 O O . GLN A 1 140 ? -0.997 -0.481 -38.969 1 55.78 140 GLN A O 1
ATOM 1161 N N . TRP A 1 141 ? -1.319 -0.884 -36.781 1 51.81 141 TRP A N 1
ATOM 1162 C CA . TRP A 1 141 ? -1.319 -2.326 -37 1 51.81 141 TRP A CA 1
ATOM 1163 C C . TRP A 1 141 ? -2.729 -2.832 -37.281 1 51.81 141 TRP A C 1
ATOM 1165 O O . TRP A 1 141 ? -2.93 -4.027 -37.531 1 51.81 141 TRP A O 1
ATOM 1175 N N . ILE A 1 142 ? -3.643 -1.938 -36.938 1 48.16 142 ILE A N 1
ATOM 1176 C CA . ILE A 1 142 ? -4.984 -2.424 -37.25 1 48.16 142 ILE A CA 1
ATOM 1177 C C . ILE A 1 142 ? -5.156 -2.537 -38.781 1 48.16 142 ILE A C 1
ATOM 1179 O O . ILE A 1 142 ? -4.98 -1.558 -39.5 1 48.16 142 ILE A O 1
ATOM 1183 N N . ASP A 1 143 ? -4.93 -3.525 -39.375 1 43.62 143 ASP A N 1
ATOM 1184 C CA . ASP A 1 143 ? -5.367 -3.703 -40.75 1 43.62 143 ASP A CA 1
ATOM 1185 C C . ASP A 1 143 ? -6.582 -2.826 -41.062 1 43.62 143 ASP A C 1
ATOM 1187 O O . ASP A 1 143 ? -7.336 -2.461 -40.156 1 43.62 143 ASP A O 1
ATOM 1191 N N . ASP A 1 144 ? -6.629 -2.334 -42.5 1 38.19 144 ASP A N 1
ATOM 1192 C CA . ASP A 1 144 ? -7.715 -1.641 -43.188 1 38.19 144 ASP A CA 1
ATOM 1193 C C . ASP A 1 144 ? -9.078 -2.123 -42.688 1 38.19 144 ASP A C 1
ATOM 1195 O O . ASP A 1 144 ? -9.789 -2.83 -43.406 1 38.19 144 ASP A O 1
ATOM 1199 N N . CYS A 1 145 ? -9.289 -2.588 -41.594 1 37.69 145 CYS A N 1
ATOM 1200 C CA . CYS A 1 145 ? -10.688 -2.877 -41.312 1 37.69 145 CYS A CA 1
ATOM 1201 C C . CYS A 1 145 ? -11.555 -1.632 -41.469 1 37.69 145 CYS A C 1
ATOM 1203 O O . CYS A 1 145 ? -11.406 -0.659 -40.75 1 37.69 145 CYS A O 1
ATOM 1205 N N . SER A 1 146 ? -11.883 -1.245 -42.688 1 36.16 146 SER A N 1
ATOM 1206 C CA . SER A 1 146 ? -13.031 -0.381 -42.938 1 36.16 146 SER A CA 1
ATOM 1207 C C . SER A 1 146 ? -14.133 -0.614 -41.906 1 36.16 146 SER A C 1
ATOM 1209 O O . SER A 1 146 ? -14.219 -1.695 -41.312 1 36.16 146 SER A O 1
ATOM 1211 N N . TRP A 1 147 ? -14.883 0.481 -41.406 1 36.94 147 TRP A N 1
ATOM 1212 C CA . TRP A 1 147 ? -15.984 0.504 -40.438 1 36.94 147 TRP A CA 1
ATOM 1213 C C . TRP A 1 147 ? -16.75 -0.817 -40.469 1 36.94 147 TRP A C 1
ATOM 1215 O O . TRP A 1 147 ? -17.531 -1.091 -39.562 1 36.94 147 TRP A O 1
ATOM 1225 N N . ILE A 1 148 ? -17.172 -1.236 -41.781 1 37.09 148 ILE A N 1
ATOM 1226 C CA . ILE A 1 148 ? -18.234 -2.219 -41.969 1 37.09 148 ILE A CA 1
ATOM 1227 C C . ILE A 1 148 ? -17.734 -3.602 -41.562 1 37.09 148 ILE A C 1
ATOM 1229 O O . ILE A 1 148 ? -18.406 -4.309 -40.781 1 37.09 148 ILE A O 1
ATOM 1233 N N . ASN A 1 149 ? -17.031 -4.34 -42.562 1 35.19 149 ASN A N 1
ATOM 1234 C CA . ASN A 1 149 ? -16.75 -5.77 -42.5 1 35.19 149 ASN A CA 1
ATOM 1235 C C . ASN A 1 149 ? -15.414 -6.055 -41.812 1 35.19 149 ASN A C 1
ATOM 1237 O O . ASN A 1 149 ? -14.398 -6.219 -42.5 1 35.19 149 ASN A O 1
ATOM 1241 N N . CYS A 1 150 ? -14.961 -5.375 -40.875 1 41.84 150 CYS A N 1
ATOM 1242 C CA . CYS A 1 150 ? -13.766 -5.832 -40.156 1 41.84 150 CYS A CA 1
ATOM 1243 C C . CYS A 1 150 ? -13.773 -7.348 -40 1 41.84 150 CYS A C 1
ATOM 1245 O O . CYS A 1 150 ? -14.562 -7.891 -39.219 1 41.84 150 CYS A O 1
ATOM 1247 N N . THR A 1 151 ? -13.703 -8.086 -41.094 1 39.91 151 THR A N 1
ATOM 1248 C CA . THR A 1 151 ? -13.445 -9.508 -40.906 1 39.91 151 THR A CA 1
ATOM 1249 C C . THR A 1 151 ? -12.531 -9.742 -39.688 1 39.91 151 THR A C 1
ATOM 1251 O O . THR A 1 151 ? -11.477 -9.125 -39.594 1 39.91 151 THR A O 1
ATOM 1254 N N . HIS A 1 152 ? -12.992 -10.047 -38.469 1 41.81 152 HIS A N 1
ATOM 1255 C CA . HIS A 1 152 ? -12.625 -10.469 -37.125 1 41.81 152 HIS A CA 1
ATOM 1256 C C . HIS A 1 152 ? -11.367 -11.328 -37.156 1 41.81 152 HIS A C 1
ATOM 1258 O O . HIS A 1 152 ? -11.453 -12.555 -37.25 1 41.81 152 HIS A O 1
ATOM 1264 N N . ASN A 1 153 ? -10.5 -11.148 -37.969 1 45.91 153 ASN A N 1
ATOM 1265 C CA . ASN A 1 153 ? -9.438 -12.094 -37.594 1 45.91 153 ASN A CA 1
ATOM 1266 C C . ASN A 1 153 ? -9.148 -12.055 -36.094 1 45.91 153 ASN A C 1
ATOM 1268 O O . ASN A 1 153 ? -8.422 -11.18 -35.625 1 45.91 153 ASN A O 1
ATOM 1272 N N . ASN A 1 154 ? -10.047 -12.398 -35.281 1 52.75 154 ASN A N 1
ATOM 1273 C CA . ASN A 1 154 ? -10.328 -12.648 -33.875 1 52.75 154 ASN A CA 1
ATOM 1274 C C . ASN A 1 154 ? -9.133 -13.289 -33.156 1 52.75 154 ASN A C 1
ATOM 1276 O O . ASN A 1 154 ? -9.117 -13.398 -31.938 1 52.75 154 ASN A O 1
ATOM 1280 N N . SER A 1 155 ? -8.109 -13.727 -33.938 1 60.94 155 SER A N 1
ATOM 1281 C CA . SER A 1 155 ? -7.156 -14.617 -33.281 1 60.94 155 SER A CA 1
ATOM 1282 C C . SER A 1 155 ? -6.207 -13.836 -32.375 1 60.94 155 SER A C 1
ATOM 1284 O O . SER A 1 155 ? -5.578 -14.406 -31.5 1 60.94 155 SER A O 1
ATOM 1286 N N . TYR A 1 156 ? -6.324 -12.5 -32.5 1 74.44 156 TYR A N 1
ATOM 1287 C CA . TYR A 1 156 ? -5.344 -11.734 -31.75 1 74.44 156 TYR A CA 1
ATOM 1288 C C . TYR A 1 156 ? -6 -11.031 -30.562 1 74.44 156 TYR A C 1
ATOM 1290 O O . TYR A 1 156 ? -5.324 -10.391 -29.766 1 74.44 156 TYR A O 1
ATOM 1298 N N . ASN A 1 157 ? -7.234 -11.266 -30.406 1 80.94 157 ASN A N 1
ATOM 1299 C CA . ASN A 1 157 ? -7.938 -10.578 -29.328 1 80.94 157 ASN A CA 1
ATOM 1300 C C . ASN A 1 157 ? -8.234 -11.531 -28.172 1 80.94 157 ASN A C 1
ATOM 1302 O O . ASN A 1 157 ? -9.383 -11.641 -27.719 1 80.94 157 ASN A O 1
ATOM 1306 N N . VAL A 1 158 ? -7.207 -12.133 -27.781 1 89.44 158 VAL A N 1
ATOM 1307 C CA . VAL A 1 158 ? -7.355 -13.086 -26.688 1 89.44 158 VAL A CA 1
ATOM 1308 C C . VAL A 1 158 ? -6.27 -12.844 -25.641 1 89.44 158 VAL A C 1
ATOM 1310 O O . VAL A 1 158 ? -5.195 -12.336 -25.953 1 89.44 158 VAL A O 1
ATOM 1313 N N . PHE A 1 159 ? -6.582 -13.148 -24.5 1 94.5 159 PHE A N 1
ATOM 1314 C CA . PHE A 1 159 ? -5.613 -13.133 -23.406 1 94.5 159 PHE A CA 1
ATOM 1315 C C . PHE A 1 159 ? -4.633 -14.297 -23.531 1 94.5 159 PHE A C 1
ATOM 1317 O O . PHE A 1 159 ? -4.824 -15.188 -24.375 1 94.5 159 PHE A O 1
ATOM 1324 N N . PRO A 1 160 ? -3.586 -14.281 -22.75 1 94.69 160 PRO A N 1
ATOM 1325 C CA . PRO A 1 160 ? -2.613 -15.375 -22.844 1 94.69 160 PRO A CA 1
ATOM 1326 C C . PRO A 1 160 ? -3.24 -16.75 -22.594 1 94.69 160 PRO A C 1
ATOM 1328 O O . PRO A 1 160 ? -2.709 -17.766 -23.047 1 94.69 160 PRO A O 1
ATOM 1331 N N . ASP A 1 161 ? -4.289 -16.812 -21.859 1 93.19 161 ASP A N 1
ATOM 1332 C CA . ASP A 1 161 ? -4.918 -18.094 -21.562 1 93.19 161 ASP A CA 1
ATOM 1333 C C . ASP A 1 161 ? -5.93 -18.469 -22.641 1 93.19 161 ASP A C 1
ATOM 1335 O O . ASP A 1 161 ? -6.59 -19.5 -22.547 1 93.19 161 ASP A O 1
ATOM 1339 N N . GLY A 1 162 ? -6.121 -17.703 -23.578 1 91.44 162 GLY A N 1
ATOM 1340 C CA . GLY A 1 162 ? -6.98 -18.016 -24.703 1 91.44 162 GLY A CA 1
ATOM 1341 C C . GLY A 1 162 ? -8.359 -17.391 -24.594 1 91.44 162 GLY A C 1
ATOM 1342 O O . GLY A 1 162 ? -9.148 -17.438 -25.547 1 91.44 162 GLY A O 1
ATOM 1343 N N . LYS A 1 163 ? -8.625 -16.891 -23.5 1 90.75 163 LYS A N 1
ATOM 1344 C CA . LYS A 1 163 ? -9.922 -16.25 -23.328 1 90.75 163 LYS A CA 1
ATOM 1345 C C . LYS A 1 163 ? -10.016 -14.969 -24.172 1 90.75 163 LYS A C 1
ATOM 1347 O O . LYS A 1 163 ? -9.047 -14.211 -24.266 1 90.75 163 LYS A O 1
ATOM 1352 N N . SER A 1 164 ? -11.211 -14.719 -24.625 1 87.94 164 SER A N 1
ATOM 1353 C CA . SER A 1 164 ? -11.422 -13.531 -25.453 1 87.94 164 SER A CA 1
ATOM 1354 C C . SER A 1 164 ? -11.469 -12.266 -24.594 1 87.94 164 SER A C 1
ATOM 1356 O O . SER A 1 164 ? -11.898 -12.305 -23.438 1 87.94 164 SER A O 1
ATOM 1358 N N . PHE A 1 165 ? -11.008 -11.242 -25.203 1 86.06 165 PHE A N 1
ATOM 1359 C CA . PHE A 1 165 ? -11.141 -9.953 -24.531 1 86.06 165 PHE A CA 1
ATOM 1360 C C . PHE A 1 165 ? -12.609 -9.617 -24.312 1 86.06 165 PHE A C 1
ATOM 1362 O O . PHE A 1 165 ? -13.461 -9.938 -25.141 1 86.06 165 PHE A O 1
ATOM 1369 N N . PRO A 1 166 ? -12.82 -9.164 -23.109 1 75.75 166 PRO A N 1
ATOM 1370 C CA . PRO A 1 166 ? -14.219 -8.758 -22.906 1 75.75 166 PRO A CA 1
ATOM 1371 C C . PRO A 1 166 ? -14.672 -7.719 -23.922 1 75.75 166 PRO A C 1
ATOM 1373 O O . PRO A 1 166 ? -13.883 -6.863 -24.344 1 75.75 166 PRO A O 1
ATOM 1376 N N . TYR A 1 167 ? -15.719 -8.078 -24.641 1 63.25 167 TYR A N 1
ATOM 1377 C CA . TYR A 1 167 ? -16.266 -7.164 -25.641 1 63.25 167 TYR A CA 1
ATOM 1378 C C . TYR A 1 167 ? -16.734 -5.867 -24.984 1 63.25 167 TYR A C 1
ATOM 1380 O O . TYR A 1 167 ? -17.594 -5.883 -24.109 1 63.25 167 TYR A O 1
ATOM 1388 N N . HIS A 1 168 ? -15.742 -5.055 -24.859 1 56.88 168 HIS A N 1
ATOM 1389 C CA . HIS A 1 168 ? -16.219 -3.734 -24.469 1 56.88 168 HIS A CA 1
ATOM 1390 C C . HIS A 1 168 ? -16.016 -2.713 -25.578 1 56.88 168 HIS A C 1
ATOM 1392 O O . HIS A 1 168 ? -15.078 -2.842 -26.375 1 56.88 168 HIS A O 1
ATOM 1398 N N . HIS A 1 169 ? -16.969 -2.01 -26.031 1 50.28 169 HIS A N 1
ATOM 1399 C CA . HIS A 1 169 ? -16.922 -1.055 -27.141 1 50.28 169 HIS A CA 1
ATOM 1400 C C . HIS A 1 169 ? -15.656 -0.208 -27.078 1 50.28 169 HIS A C 1
ATOM 1402 O O . HIS A 1 169 ? -15.133 0.203 -28.109 1 50.28 169 HIS A O 1
ATOM 1408 N N . GLY A 1 170 ? -15.141 -0.004 -25.891 1 52.72 170 GLY A N 1
ATOM 1409 C CA . GLY A 1 170 ? -13.938 0.8 -25.781 1 52.72 170 GLY A CA 1
ATOM 1410 C C . GLY A 1 170 ? -12.672 -0.03 -25.719 1 52.72 170 GLY A C 1
ATOM 1411 O O . GLY A 1 170 ? -11.617 0.458 -25.297 1 52.72 170 GLY A O 1
ATOM 1412 N N . TRP A 1 171 ? -12.867 -1.242 -26.25 1 54.5 171 TRP A N 1
ATOM 1413 C CA . TRP A 1 171 ? -11.75 -2.154 -26.047 1 54.5 171 TRP A CA 1
ATOM 1414 C C . TRP A 1 171 ? -10.555 -1.755 -26.906 1 54.5 171 TRP A C 1
ATOM 1416 O O . TRP A 1 171 ? -9.422 -2.133 -26.625 1 54.5 171 TRP A O 1
ATOM 1426 N N . ARG A 1 172 ? -10.945 -0.901 -27.875 1 54.41 172 ARG A N 1
ATOM 1427 C CA . ARG A 1 172 ? -9.883 -0.551 -28.812 1 54.41 172 ARG A CA 1
ATOM 1428 C C . ARG A 1 172 ? -8.906 0.441 -28.188 1 54.41 172 ARG A C 1
ATOM 1430 O O . ARG A 1 172 ? -7.758 0.543 -28.609 1 54.41 172 ARG A O 1
ATOM 1437 N N . ARG A 1 173 ? -9.367 1.042 -27.156 1 58.78 173 ARG A N 1
ATOM 1438 C CA . ARG A 1 173 ? -8.531 2.1 -26.594 1 58.78 173 ARG A CA 1
ATOM 1439 C C . ARG A 1 173 ? -7.641 1.563 -25.469 1 58.78 173 ARG A C 1
ATOM 1441 O O . ARG A 1 173 ? -6.793 2.287 -24.953 1 58.78 173 ARG A O 1
ATOM 1448 N N . ARG A 1 174 ? -7.773 0.365 -25.203 1 69.81 174 ARG A N 1
ATOM 1449 C CA . ARG A 1 174 ? -6.969 -0.269 -24.156 1 69.81 174 ARG A CA 1
ATOM 1450 C C . ARG A 1 174 ? -6 -1.284 -24.766 1 69.81 174 ARG A C 1
ATOM 1452 O O . ARG A 1 174 ? -6.422 -2.311 -25.297 1 69.81 174 ARG A O 1
ATOM 1459 N N . ASN A 1 175 ? -4.746 -0.808 -24.797 1 78.31 175 ASN A N 1
ATOM 1460 C CA . ASN A 1 175 ? -3.824 -1.624 -25.578 1 78.31 175 ASN A CA 1
ATOM 1461 C C . ASN A 1 175 ? -2.814 -2.342 -24.688 1 78.31 175 ASN A C 1
ATOM 1463 O O . ASN A 1 175 ? -1.86 -2.943 -25.188 1 78.31 175 ASN A O 1
ATOM 1467 N N . PHE A 1 176 ? -3.053 -2.15 -23.469 1 90.31 176 PHE A N 1
ATOM 1468 C CA . PHE A 1 176 ? -2.148 -2.861 -22.578 1 90.31 176 PHE A CA 1
ATOM 1469 C C . PHE A 1 176 ? -2.855 -4.043 -21.922 1 90.31 176 PHE A C 1
ATOM 1471 O O . PHE A 1 176 ? -4.051 -3.975 -21.625 1 90.31 176 PHE A O 1
ATOM 1478 N N . ILE A 1 177 ? -2.158 -5.078 -21.812 1 93.56 177 ILE A N 1
ATOM 1479 C CA . ILE A 1 177 ? -2.643 -6.262 -21.109 1 93.56 177 ILE A CA 1
ATOM 1480 C C . ILE A 1 177 ? -1.908 -6.402 -19.766 1 93.56 177 ILE A C 1
ATOM 1482 O O . ILE A 1 177 ? -0.679 -6.492 -19.734 1 93.56 177 ILE A O 1
ATOM 1486 N N . PHE A 1 178 ? -2.689 -6.352 -18.719 1 96.44 178 PHE A N 1
ATOM 1487 C CA . PHE A 1 178 ? -2.135 -6.516 -17.375 1 96.44 178 PHE A CA 1
ATOM 1488 C C . PHE A 1 178 ? -2.42 -7.914 -16.844 1 96.44 178 PHE A C 1
ATOM 1490 O O . PHE A 1 178 ? -3.57 -8.359 -16.828 1 96.44 178 PHE A O 1
ATOM 1497 N N . ILE A 1 179 ? -1.353 -8.602 -16.422 1 97.38 179 ILE A N 1
ATOM 1498 C CA . ILE A 1 179 ? -1.496 -9.922 -15.828 1 97.38 179 ILE A CA 1
ATOM 1499 C C . ILE A 1 179 ? -1 -9.898 -14.383 1 97.38 179 ILE A C 1
ATOM 1501 O O . ILE A 1 179 ? 0.194 -9.703 -14.133 1 97.38 179 ILE A O 1
ATOM 1505 N N . PHE A 1 180 ? -1.939 -10.086 -13.469 1 97.19 180 PHE A N 1
ATOM 1506 C CA . PHE A 1 180 ? -1.634 -10.148 -12.047 1 97.19 180 PHE A CA 1
ATOM 1507 C C . PHE A 1 180 ? -1.507 -11.602 -11.586 1 97.19 180 PHE A C 1
ATOM 1509 O O . PHE A 1 180 ? -2.254 -12.469 -12.039 1 97.19 180 PHE A O 1
ATOM 1516 N N . HIS A 1 181 ? -0.537 -11.859 -10.719 1 95.31 181 HIS A N 1
ATOM 1517 C CA . HIS A 1 181 ? -0.31 -13.219 -10.234 1 95.31 181 HIS A CA 1
ATOM 1518 C C . HIS A 1 181 ? 0.029 -13.227 -8.75 1 95.31 181 HIS A C 1
ATOM 1520 O O . HIS A 1 181 ? 0.927 -12.5 -8.305 1 95.31 181 HIS A O 1
ATOM 1526 N N . THR A 1 182 ? -0.732 -13.922 -7.93 1 93 182 THR A N 1
ATOM 1527 C CA . THR A 1 182 ? -0.49 -14.117 -6.508 1 93 182 THR A CA 1
ATOM 1528 C C . THR A 1 182 ? -1.071 -15.453 -6.039 1 93 182 THR A C 1
ATOM 1530 O O . THR A 1 182 ? -2.08 -15.914 -6.574 1 93 182 THR A O 1
ATOM 1533 N N . LEU A 1 183 ? -0.391 -16.141 -5.145 1 88.81 183 LEU A N 1
ATOM 1534 C CA . LEU A 1 183 ? -0.885 -17.344 -4.488 1 88.81 183 LEU A CA 1
ATOM 1535 C C . LEU A 1 183 ? -1.251 -18.406 -5.52 1 88.81 183 LEU A C 1
ATOM 1537 O O . LEU A 1 183 ? -2.307 -19.031 -5.418 1 88.81 183 LEU A O 1
ATOM 1541 N N . GLY A 1 184 ? -0.475 -18.5 -6.527 1 86.12 184 GLY A N 1
ATOM 1542 C CA . GLY A 1 184 ? -0.664 -19.531 -7.535 1 86.12 184 GLY A CA 1
ATOM 1543 C C . GLY A 1 184 ? -1.862 -19.281 -8.43 1 86.12 184 GLY A C 1
ATOM 1544 O O . GLY A 1 184 ? -2.396 -20.219 -9.039 1 86.12 184 GLY A O 1
ATOM 1545 N N . GLN A 1 185 ? -2.322 -18.109 -8.438 1 91.25 185 GLN A N 1
ATOM 1546 C CA . GLN A 1 185 ? -3.475 -17.734 -9.25 1 91.25 185 GLN A CA 1
ATOM 1547 C C . GLN A 1 185 ? -3.213 -16.438 -10.008 1 91.25 185 GLN A C 1
ATOM 1549 O O . GLN A 1 185 ? -2.336 -15.664 -9.625 1 91.25 185 GLN A O 1
ATOM 1554 N N . TYR A 1 186 ? -3.912 -16.312 -11.164 1 94.75 186 TYR A N 1
ATOM 1555 C CA . TYR A 1 186 ? -3.67 -15.117 -11.969 1 94.75 186 TYR A CA 1
ATOM 1556 C C . TYR A 1 186 ? -4.98 -14.438 -12.352 1 94.75 186 TYR A C 1
ATOM 1558 O O . TYR A 1 186 ? -6.047 -15.055 -12.281 1 94.75 186 TYR A O 1
ATOM 1566 N N . TYR A 1 187 ? -4.934 -13.195 -12.609 1 95.88 187 TYR A N 1
ATOM 1567 C CA . TYR A 1 187 ? -6 -12.344 -13.125 1 95.88 187 TYR A CA 1
ATOM 1568 C C . TYR A 1 187 ? -5.5 -11.469 -14.266 1 95.88 187 TYR A C 1
ATOM 1570 O O . TYR A 1 187 ? -4.383 -10.945 -14.211 1 95.88 187 TYR A O 1
ATOM 1578 N N . GLN A 1 188 ? -6.23 -11.43 -15.312 1 95.75 188 GLN A N 1
ATOM 1579 C CA . GLN A 1 188 ? -5.816 -10.656 -16.484 1 95.75 188 GLN A CA 1
ATOM 1580 C C . GLN A 1 188 ? -6.859 -9.609 -16.859 1 95.75 188 GLN A C 1
ATOM 1582 O O . GLN A 1 188 ? -8.062 -9.875 -16.781 1 95.75 188 GLN A O 1
ATOM 1587 N N . ILE A 1 189 ? -6.398 -8.43 -17.219 1 92.94 189 ILE A N 1
ATOM 1588 C CA . ILE A 1 189 ? -7.309 -7.355 -17.594 1 92.94 189 ILE A CA 1
ATOM 1589 C C . ILE A 1 189 ? -6.676 -6.496 -18.688 1 92.94 189 ILE A C 1
ATOM 1591 O O . ILE A 1 189 ? -5.457 -6.293 -18.688 1 92.94 189 ILE A O 1
ATOM 1595 N N . LYS A 1 190 ? -7.461 -6.141 -19.578 1 89.44 190 LYS A N 1
ATOM 1596 C CA . LYS A 1 190 ? -7.062 -5.172 -20.594 1 89.44 190 LYS A CA 1
ATOM 1597 C C . LYS A 1 190 ? -7.301 -3.742 -20.109 1 89.44 190 LYS A C 1
ATOM 1599 O O . LYS A 1 190 ? -8.344 -3.445 -19.531 1 89.44 190 LYS A O 1
ATOM 1604 N N . GLY A 1 191 ? -6.273 -2.91 -20.25 1 85.38 191 GLY A N 1
ATOM 1605 C CA . GLY A 1 191 ? -6.422 -1.546 -19.766 1 85.38 191 GLY A CA 1
ATOM 1606 C C . GLY A 1 191 ? -5.516 -0.561 -20.484 1 85.38 191 GLY A C 1
ATOM 1607 O O . GLY A 1 191 ? -4.832 -0.92 -21.438 1 85.38 191 GLY A O 1
ATOM 1608 N N . GLY A 1 192 ? -5.688 0.717 -20.078 1 84.44 192 GLY A N 1
ATOM 1609 C CA . GLY A 1 192 ? -4.762 1.738 -20.531 1 84.44 192 GLY A CA 1
ATOM 1610 C C . GLY A 1 192 ? -3.473 1.783 -19.734 1 84.44 192 GLY A C 1
ATOM 1611 O O . GLY A 1 192 ? -2.906 0.741 -19.406 1 84.44 192 GLY A O 1
ATOM 1612 N N . SER A 1 193 ? -3.057 3.051 -19.484 1 87.38 193 SER A N 1
ATOM 1613 C CA . SER A 1 193 ? -1.786 3.207 -18.781 1 87.38 193 SER A CA 1
ATOM 1614 C C . SER A 1 193 ? -1.938 2.916 -17.297 1 87.38 193 SER A C 1
ATOM 1616 O O . SER A 1 193 ? -0.945 2.848 -16.562 1 87.38 193 SER A O 1
ATOM 1618 N N . SER A 1 194 ? -3.186 2.77 -16.875 1 89.94 194 SER A N 1
ATOM 1619 C CA . SER A 1 194 ? -3.406 2.453 -15.477 1 89.94 194 SER A CA 1
ATOM 1620 C C . SER A 1 194 ? -4.613 1.536 -15.297 1 89.94 194 SER A C 1
ATOM 1622 O O . SER A 1 194 ? -5.578 1.616 -16.062 1 89.94 194 SER A O 1
ATOM 1624 N N . VAL A 1 195 ? -4.477 0.669 -14.344 1 92.75 195 VAL A N 1
ATOM 1625 C CA . VAL A 1 195 ? -5.582 -0.222 -14.008 1 92.75 195 VAL A CA 1
ATOM 1626 C C . VAL A 1 195 ? -5.652 -0.407 -12.492 1 92.75 195 VAL A C 1
ATOM 1628 O O . VAL A 1 195 ? -4.668 -0.181 -11.789 1 92.75 195 VAL A O 1
ATOM 1631 N N . MET A 1 196 ? -6.82 -0.639 -12.023 1 94.12 196 MET A N 1
ATOM 1632 C CA . MET A 1 196 ? -7.059 -0.961 -10.617 1 94.12 196 MET A CA 1
ATOM 1633 C C . MET A 1 196 ? -7.781 -2.295 -10.477 1 94.12 196 MET A C 1
ATOM 1635 O O . MET A 1 196 ? -8.656 -2.617 -11.281 1 94.12 196 MET A O 1
ATOM 1639 N N . MET A 1 197 ? -7.367 -3.068 -9.477 1 94 197 MET A N 1
ATOM 1640 C CA . MET A 1 197 ? -8.055 -4.328 -9.203 1 94 197 MET A CA 1
ATOM 1641 C C . MET A 1 197 ? -8.102 -4.602 -7.703 1 94 197 MET A C 1
ATOM 1643 O O . MET A 1 197 ? -7.215 -4.176 -6.961 1 94 197 MET A O 1
ATOM 1647 N N . SER A 1 198 ? -9.18 -5.238 -7.262 1 95.56 198 SER A N 1
ATOM 1648 C CA . SER A 1 198 ? -9.367 -5.555 -5.852 1 95.56 198 SER A CA 1
ATOM 1649 C C . SER A 1 198 ? -9.547 -7.055 -5.641 1 95.56 198 SER A C 1
ATOM 1651 O O . SER A 1 198 ? -10.133 -7.742 -6.484 1 95.56 198 SER A O 1
ATOM 1653 N N . ILE A 1 199 ? -8.961 -7.543 -4.527 1 95.69 199 ILE A N 1
ATOM 1654 C CA . ILE A 1 199 ? -9.094 -8.945 -4.152 1 95.69 199 ILE A CA 1
ATOM 1655 C C . ILE A 1 199 ? -9.734 -9.055 -2.768 1 95.69 199 ILE A C 1
ATOM 1657 O O . ILE A 1 199 ? -9.367 -8.32 -1.849 1 95.69 199 ILE A O 1
ATOM 1661 N N . ASN A 1 200 ? -10.719 -9.945 -2.717 1 95.75 200 ASN A N 1
ATOM 1662 C CA . ASN A 1 200 ? -11.242 -10.258 -1.392 1 95.75 200 ASN A CA 1
ATOM 1663 C C . ASN A 1 200 ? -10.266 -11.117 -0.593 1 95.75 200 ASN A C 1
ATOM 1665 O O . ASN A 1 200 ? -9.75 -12.117 -1.102 1 95.75 200 ASN A O 1
ATOM 1669 N N . THR A 1 201 ? -10 -10.836 0.666 1 95 201 THR A N 1
ATOM 1670 C CA . THR A 1 201 ? -8.914 -11.445 1.423 1 95 201 THR A CA 1
ATOM 1671 C C . THR A 1 201 ? -9.422 -12.625 2.248 1 95 201 THR A C 1
ATOM 1673 O O . THR A 1 201 ? -8.672 -13.219 3.023 1 95 201 THR A O 1
ATOM 1676 N N . THR A 1 202 ? -10.672 -13.039 2.143 1 90.81 202 THR A N 1
ATOM 1677 C CA . THR A 1 202 ? -11.258 -14.094 2.959 1 90.81 202 THR A CA 1
ATOM 1678 C C . THR A 1 202 ? -10.469 -15.391 2.818 1 90.81 202 THR A C 1
ATOM 1680 O O . THR A 1 202 ? -10.25 -16.109 3.803 1 90.81 202 THR A O 1
ATOM 1683 N N . ASN A 1 203 ? -9.969 -15.68 1.622 1 88.5 203 ASN A N 1
ATOM 1684 C CA . ASN A 1 203 ? -9.289 -16.938 1.345 1 88.5 203 ASN A CA 1
ATOM 1685 C C . ASN A 1 203 ? -7.773 -16.75 1.25 1 88.5 203 ASN A C 1
ATOM 1687 O O . ASN A 1 203 ? -7.086 -17.531 0.59 1 88.5 203 ASN A O 1
ATOM 1691 N N . ILE A 1 204 ? -7.34 -15.695 1.841 1 90.06 204 ILE A N 1
ATOM 1692 C CA . ILE A 1 204 ? -5.906 -15.438 1.818 1 90.06 204 ILE A CA 1
ATOM 1693 C C . ILE A 1 204 ? -5.316 -15.672 3.209 1 90.06 204 ILE A C 1
ATOM 1695 O O . ILE A 1 204 ? -5.898 -15.258 4.215 1 90.06 204 ILE A O 1
ATOM 1699 N N . THR A 1 205 ? -4.25 -16.391 3.268 1 86.25 205 THR A N 1
ATOM 1700 C CA . THR A 1 205 ? -3.568 -16.656 4.531 1 86.25 205 THR A CA 1
ATOM 1701 C C . THR A 1 205 ? -3.037 -15.352 5.133 1 86.25 205 THR A C 1
ATOM 1703 O O . THR A 1 205 ? -2.557 -14.477 4.406 1 86.25 205 THR A O 1
ATOM 1706 N N . ILE A 1 206 ? -3.078 -15.266 6.457 1 91.69 206 ILE A N 1
ATOM 1707 C CA . ILE A 1 206 ? -2.607 -14.086 7.172 1 91.69 206 ILE A CA 1
ATOM 1708 C C . ILE A 1 206 ? -1.093 -13.961 7.027 1 91.69 206 ILE A C 1
ATOM 1710 O O . ILE A 1 206 ? -0.376 -14.969 7.074 1 91.69 206 ILE A O 1
ATOM 1714 N N . GLY A 1 207 ? -0.608 -12.703 6.832 1 91.81 207 GLY A N 1
ATOM 1715 C CA . GLY A 1 207 ? 0.818 -12.461 6.695 1 91.81 207 GLY A CA 1
ATOM 1716 C C . GLY A 1 207 ? 1.177 -11.719 5.422 1 91.81 207 GLY A C 1
ATOM 1717 O O . GLY A 1 207 ? 0.307 -11.141 4.766 1 91.81 207 GLY A O 1
ATOM 1718 N N . LYS A 1 208 ? 2.492 -11.711 5.176 1 92.94 208 LYS A N 1
ATOM 1719 C CA . LYS A 1 208 ? 2.996 -11.062 3.973 1 92.94 208 LYS A CA 1
ATOM 1720 C C . LYS A 1 208 ? 2.789 -11.938 2.742 1 92.94 208 LYS A C 1
ATOM 1722 O O . LYS A 1 208 ? 2.986 -13.156 2.803 1 92.94 208 LYS A O 1
ATOM 1727 N N . GLN A 1 209 ? 2.309 -11.297 1.716 1 93.25 209 GLN A N 1
ATOM 1728 C CA . GLN A 1 209 ? 2.146 -11.938 0.415 1 93.25 209 GLN A CA 1
ATOM 1729 C C . GLN A 1 209 ? 2.809 -11.117 -0.688 1 93.25 209 GLN A C 1
ATOM 1731 O O . GLN A 1 209 ? 3.279 -10.008 -0.445 1 93.25 209 GLN A O 1
ATOM 1736 N N . ILE A 1 210 ? 2.895 -11.727 -1.883 1 93.69 210 ILE A N 1
ATOM 1737 C CA . ILE A 1 210 ? 3.512 -11.008 -2.994 1 93.69 210 ILE A CA 1
ATOM 1738 C C . ILE A 1 210 ? 2.555 -10.977 -4.184 1 93.69 210 ILE A C 1
ATOM 1740 O O . ILE A 1 210 ? 1.854 -11.953 -4.453 1 93.69 210 ILE A O 1
ATOM 1744 N N . MET A 1 211 ? 2.373 -9.852 -4.75 1 96.25 211 MET A N 1
ATOM 1745 C CA . MET A 1 211 ? 1.651 -9.664 -6.008 1 96.25 211 MET A CA 1
ATOM 1746 C C . MET A 1 211 ? 2.617 -9.367 -7.152 1 96.25 211 MET A C 1
ATOM 1748 O O . MET A 1 211 ? 3.398 -8.414 -7.078 1 96.25 211 MET A O 1
ATOM 1752 N N . GLU A 1 212 ? 2.574 -10.188 -8.141 1 95.56 212 GLU A N 1
ATOM 1753 C CA . GLU A 1 212 ? 3.398 -9.984 -9.336 1 95.56 212 GLU A CA 1
ATOM 1754 C C . GLU A 1 212 ? 2.568 -9.438 -10.492 1 95.56 212 GLU A C 1
ATOM 1756 O O . GLU A 1 212 ? 1.39 -9.766 -10.625 1 95.56 212 GLU A O 1
ATOM 1761 N N . LEU A 1 213 ? 3.256 -8.609 -11.289 1 96.88 213 LEU A N 1
ATOM 1762 C CA . LEU A 1 213 ? 2.586 -7.973 -12.414 1 96.88 213 LEU A CA 1
ATOM 1763 C C . LEU A 1 213 ? 3.426 -8.094 -13.688 1 96.88 213 LEU A C 1
ATOM 1765 O O . LEU A 1 213 ? 4.641 -7.879 -13.656 1 96.88 213 LEU A O 1
ATOM 1769 N N . ALA A 1 214 ? 2.83 -8.555 -14.742 1 96.44 214 ALA A N 1
ATOM 1770 C CA . ALA A 1 214 ? 3.404 -8.508 -16.094 1 96.44 214 ALA A CA 1
ATOM 1771 C C . ALA A 1 214 ? 2.529 -7.676 -17.031 1 96.44 214 ALA A C 1
ATOM 1773 O O . ALA A 1 214 ? 1.304 -7.801 -17.016 1 96.44 214 ALA A O 1
ATOM 1774 N N . VAL A 1 215 ? 3.16 -6.832 -17.797 1 95.94 215 VAL A N 1
ATOM 1775 C CA . VAL A 1 215 ? 2.418 -5.961 -18.703 1 95.94 215 VAL A CA 1
ATOM 1776 C C . VAL A 1 215 ? 2.881 -6.188 -20.141 1 95.94 215 VAL A C 1
ATOM 1778 O O . VAL A 1 215 ? 4.082 -6.227 -20.406 1 95.94 215 VAL A O 1
ATOM 1781 N N . TYR A 1 216 ? 1.914 -6.383 -21 1 94.06 216 TYR A N 1
ATOM 1782 C CA . TYR A 1 216 ? 2.156 -6.531 -22.422 1 94.06 216 TYR A CA 1
ATOM 1783 C C . TYR A 1 216 ? 1.472 -5.422 -23.219 1 94.06 216 TYR A C 1
ATOM 1785 O O . TYR A 1 216 ? 0.497 -4.828 -22.75 1 94.06 216 TYR A O 1
ATOM 1793 N N . ARG A 1 217 ? 1.976 -5.113 -24.312 1 89.25 217 ARG A N 1
ATOM 1794 C CA . ARG A 1 217 ? 1.321 -4.211 -25.25 1 89.25 217 ARG A CA 1
ATOM 1795 C C . ARG A 1 217 ? 1.019 -4.918 -26.578 1 89.25 217 ARG A C 1
ATOM 1797 O O . ARG A 1 217 ? 1.71 -5.867 -26.938 1 89.25 217 ARG A O 1
ATOM 1804 N N . ARG A 1 218 ? 0.047 -4.398 -27.219 1 83.12 218 ARG A N 1
ATOM 1805 C CA . ARG A 1 218 ? -0.313 -4.973 -28.5 1 83.12 218 ARG A CA 1
ATOM 1806 C C . ARG A 1 218 ? 0.733 -4.645 -29.562 1 83.12 218 ARG A C 1
ATOM 1808 O O . ARG A 1 218 ? 1.167 -3.494 -29.672 1 83.12 218 ARG A O 1
ATOM 1815 N N . GLY A 1 219 ? 1.223 -5.727 -30.203 1 78.94 219 GLY A N 1
ATOM 1816 C CA . GLY A 1 219 ? 2.113 -5.57 -31.344 1 78.94 219 GLY A CA 1
ATOM 1817 C C . GLY A 1 219 ? 1.461 -5.922 -32.656 1 78.94 219 GLY A C 1
ATOM 1818 O O . GLY A 1 219 ? 0.234 -5.887 -32.781 1 78.94 219 GLY A O 1
ATOM 1819 N N . TYR A 1 220 ? 2.262 -6.168 -33.656 1 72 220 TYR A N 1
ATOM 1820 C CA . TYR A 1 220 ? 1.747 -6.449 -35 1 72 220 TYR A CA 1
ATOM 1821 C C . TYR A 1 220 ? 1.184 -7.863 -35.094 1 72 220 TYR A C 1
ATOM 1823 O O . TYR A 1 220 ? 0.025 -8.055 -35.469 1 72 220 TYR A O 1
ATOM 1831 N N . ARG A 1 221 ? 1.982 -8.82 -34.781 1 75.56 221 ARG A N 1
ATOM 1832 C CA . ARG A 1 221 ? 1.55 -10.211 -34.906 1 75.56 221 ARG A CA 1
ATOM 1833 C C . ARG A 1 221 ? 1.562 -10.906 -33.531 1 75.56 221 ARG A C 1
ATOM 1835 O O . ARG A 1 221 ? 1.217 -12.086 -33.438 1 75.56 221 ARG A O 1
ATOM 1842 N N . SER A 1 222 ? 1.97 -10.219 -32.594 1 85.69 222 SER A N 1
ATOM 1843 C CA . SER A 1 222 ? 2.031 -10.727 -31.234 1 85.69 222 SER A CA 1
ATOM 1844 C C . SER A 1 222 ? 2.088 -9.594 -30.234 1 85.69 222 SER A C 1
ATOM 1846 O O . SER A 1 222 ? 2.189 -8.422 -30.609 1 85.69 222 SER A O 1
ATOM 1848 N N . PHE A 1 223 ? 1.888 -9.961 -29.109 1 91.06 223 PHE A N 1
ATOM 1849 C CA . PHE A 1 223 ? 2.043 -8.977 -28.047 1 91.06 223 PHE A CA 1
ATOM 1850 C C . PHE A 1 223 ? 3.504 -8.859 -27.625 1 91.06 223 PHE A C 1
ATOM 1852 O O . PHE A 1 223 ? 4.301 -9.766 -27.875 1 91.06 223 PHE A O 1
ATOM 1859 N N . VAL A 1 224 ? 3.846 -7.762 -27.078 1 90.44 224 VAL A N 1
ATOM 1860 C CA . VAL A 1 224 ? 5.227 -7.496 -26.688 1 90.44 224 VAL A CA 1
ATOM 1861 C C . VAL A 1 224 ? 5.293 -7.223 -25.188 1 90.44 224 VAL A C 1
ATOM 1863 O O . VAL A 1 224 ? 4.555 -6.383 -24.656 1 90.44 224 VAL A O 1
ATOM 1866 N N . PRO A 1 225 ? 6.172 -7.992 -24.5 1 92.88 225 PRO A N 1
ATOM 1867 C CA . PRO A 1 225 ? 6.359 -7.637 -23.094 1 92.88 225 PRO A CA 1
ATOM 1868 C C . PRO A 1 225 ? 6.867 -6.207 -22.906 1 92.88 225 PRO A C 1
ATOM 1870 O O . PRO A 1 225 ? 7.754 -5.762 -23.641 1 92.88 225 PRO A O 1
ATOM 1873 N N . VAL A 1 226 ? 6.285 -5.5 -21.984 1 92.44 226 VAL A N 1
ATOM 1874 C CA . VAL A 1 226 ? 6.641 -4.102 -21.75 1 92.44 226 VAL A CA 1
ATOM 1875 C C . VAL A 1 226 ? 7.441 -3.98 -20.453 1 92.44 226 VAL A C 1
ATOM 1877 O O . VAL A 1 226 ? 8.523 -3.385 -20.438 1 92.44 226 VAL A O 1
ATOM 1880 N N . THR A 1 227 ? 6.891 -4.48 -19.391 1 93.19 227 THR A N 1
ATOM 1881 C CA . THR A 1 227 ? 7.531 -4.359 -18.078 1 93.19 227 THR A CA 1
ATOM 1882 C C . THR A 1 227 ? 6.945 -5.367 -17.094 1 93.19 227 THR A C 1
ATOM 1884 O O . THR A 1 227 ? 5.887 -5.945 -17.344 1 93.19 227 THR A O 1
ATOM 1887 N N . THR A 1 228 ? 7.688 -5.715 -16.047 1 93.06 228 THR A N 1
ATOM 1888 C CA . THR A 1 228 ? 7.242 -6.516 -14.914 1 93.06 228 THR A CA 1
ATOM 1889 C C . THR A 1 228 ? 7.457 -5.766 -13.602 1 93.06 228 THR A C 1
ATOM 1891 O O . THR A 1 228 ? 8.312 -4.879 -13.523 1 93.06 228 THR A O 1
ATOM 1894 N N . SER A 1 229 ? 6.645 -6.02 -12.656 1 94.12 229 SER A N 1
ATOM 1895 C CA . SER A 1 229 ? 6.758 -5.426 -11.328 1 94.12 229 SER A CA 1
ATOM 1896 C C . SER A 1 229 ? 6.176 -6.348 -10.258 1 94.12 229 SER A C 1
ATOM 1898 O O . SER A 1 229 ? 5.578 -7.379 -10.578 1 94.12 229 SER A O 1
ATOM 1900 N N . ASN A 1 230 ? 6.477 -6.09 -9.055 1 95.06 230 ASN A N 1
ATOM 1901 C CA . ASN A 1 230 ? 5.902 -6.82 -7.934 1 95.06 230 ASN A CA 1
ATOM 1902 C C . ASN A 1 230 ? 5.801 -5.941 -6.688 1 95.06 230 ASN A C 1
ATOM 1904 O O . ASN A 1 230 ? 6.402 -4.871 -6.629 1 95.06 230 ASN A O 1
ATOM 1908 N N . THR A 1 231 ? 4.969 -6.32 -5.797 1 96.25 231 THR A N 1
ATOM 1909 C CA . THR A 1 231 ? 4.816 -5.617 -4.531 1 96.25 231 THR A CA 1
ATOM 1910 C C . THR A 1 231 ? 4.426 -6.59 -3.418 1 96.25 231 THR A C 1
ATOM 1912 O O . THR A 1 231 ? 3.822 -7.633 -3.68 1 96.25 231 THR A O 1
ATOM 1915 N N . VAL A 1 232 ? 4.906 -6.277 -2.223 1 96.12 232 VAL A N 1
ATOM 1916 C CA . VAL A 1 232 ? 4.504 -7.043 -1.046 1 96.12 232 VAL A CA 1
ATOM 1917 C C . VAL A 1 232 ? 3.26 -6.414 -0.423 1 96.12 232 VAL A C 1
ATOM 1919 O O . VAL A 1 232 ? 3.16 -5.191 -0.317 1 96.12 232 VAL A O 1
ATOM 1922 N N . TYR A 1 233 ? 2.275 -7.219 -0.125 1 96.69 233 TYR A N 1
ATOM 1923 C CA . TYR A 1 233 ? 1.098 -6.746 0.595 1 96.69 233 TYR A CA 1
ATOM 1924 C C . TYR A 1 233 ? 0.827 -7.605 1.822 1 96.69 233 TYR A C 1
ATOM 1926 O O . TYR A 1 233 ? 1.335 -8.727 1.928 1 96.69 233 TYR A O 1
ATOM 1934 N N . VAL A 1 234 ? 0.074 -7.062 2.791 1 96.81 234 VAL A N 1
ATOM 1935 C CA . VAL A 1 234 ? -0.117 -7.723 4.078 1 96.81 234 VAL A CA 1
ATOM 1936 C C . VAL A 1 234 ? -1.606 -7.941 4.332 1 96.81 234 VAL A C 1
ATOM 1938 O O . VAL A 1 234 ? -2.416 -7.031 4.141 1 96.81 234 VAL A O 1
ATOM 1941 N N . VAL A 1 235 ? -1.919 -9.164 4.668 1 95.94 235 VAL A N 1
ATOM 1942 C CA . VAL A 1 235 ? -3.244 -9.492 5.184 1 95.94 235 VAL A CA 1
ATOM 1943 C C . VAL A 1 235 ? -3.162 -9.773 6.684 1 95.94 235 VAL A C 1
ATOM 1945 O O . VAL A 1 235 ? -2.301 -10.531 7.133 1 95.94 235 VAL A O 1
ATOM 1948 N N . THR A 1 236 ? -4.066 -9.141 7.465 1 97.12 236 THR A N 1
ATOM 1949 C CA . THR A 1 236 ? -3.955 -9.234 8.914 1 97.12 236 THR A CA 1
ATOM 1950 C C . THR A 1 236 ? -5.32 -9.492 9.547 1 97.12 236 THR A C 1
ATOM 1952 O O . THR A 1 236 ? -6.355 -9.227 8.93 1 97.12 236 THR A O 1
ATOM 1955 N N . ASP A 1 237 ? -5.289 -10.062 10.766 1 96.81 237 ASP A N 1
ATOM 1956 C CA . ASP A 1 237 ? -6.512 -10.234 11.547 1 96.81 237 ASP A CA 1
ATOM 1957 C C . ASP A 1 237 ? -6.652 -9.141 12.594 1 96.81 237 ASP A C 1
ATOM 1959 O O . ASP A 1 237 ? -7.594 -9.156 13.391 1 96.81 237 ASP A O 1
ATOM 1963 N N . GLN A 1 238 ? -5.711 -8.227 12.594 1 97.69 238 GLN A N 1
ATOM 1964 C CA . GLN A 1 238 ? -5.77 -7.062 13.469 1 97.69 238 GLN A CA 1
ATOM 1965 C C . GLN A 1 238 ? -6.27 -5.832 12.711 1 97.69 238 GLN A C 1
ATOM 1967 O O . GLN A 1 238 ? -5.848 -5.582 11.586 1 97.69 238 GLN A O 1
ATOM 1972 N N . ILE A 1 239 ? -7.105 -5.074 13.344 1 97.94 239 ILE A N 1
ATOM 1973 C CA . ILE A 1 239 ? -7.633 -3.871 12.711 1 97.94 239 ILE A CA 1
ATOM 1974 C C . ILE A 1 239 ? -6.516 -2.846 12.539 1 97.94 239 ILE A C 1
ATOM 1976 O O . ILE A 1 239 ? -5.93 -2.385 13.523 1 97.94 239 ILE A O 1
ATOM 1980 N N . PRO A 1 240 ? -6.238 -2.512 11.305 1 97.38 240 PRO A N 1
ATOM 1981 C CA . PRO A 1 240 ? -5.23 -1.465 11.109 1 97.38 240 PRO A CA 1
ATOM 1982 C C . PRO A 1 240 ? -5.781 -0.063 11.359 1 97.38 240 PRO A C 1
ATOM 1984 O O . PRO A 1 240 ? -6.887 0.259 10.914 1 97.38 240 PRO A O 1
ATOM 1987 N N . PHE A 1 241 ? -5.023 0.766 12.062 1 97.19 241 PHE A N 1
ATOM 1988 C CA . PHE A 1 241 ? -5.441 2.141 12.305 1 97.19 241 PHE A CA 1
ATOM 1989 C C . PHE A 1 241 ? -4.242 3.018 12.648 1 97.19 241 PHE A C 1
ATOM 1991 O O . PHE A 1 241 ? -3.129 2.516 12.828 1 97.19 241 PHE A O 1
ATOM 1998 N N . TYR A 1 242 ? -4.465 4.289 12.562 1 95.31 242 TYR A N 1
ATOM 1999 C CA . TYR A 1 242 ? -3.502 5.32 12.93 1 95.31 242 TYR A CA 1
ATOM 2000 C C . TYR A 1 242 ? -4.047 6.211 14.039 1 95.31 242 TYR A C 1
ATOM 2002 O O . TYR A 1 242 ? -5.238 6.527 14.055 1 95.31 242 TYR A O 1
ATOM 2010 N N . VAL A 1 243 ? -3.184 6.535 15 1 94.25 243 VAL A N 1
ATOM 2011 C CA . VAL A 1 243 ? -3.592 7.441 16.062 1 94.25 243 VAL A CA 1
ATOM 2012 C C . VAL A 1 243 ? -2.889 8.789 15.898 1 94.25 243 VAL A C 1
ATOM 2014 O O . VAL A 1 243 ? -1.664 8.875 16 1 94.25 243 VAL A O 1
ATOM 2017 N N . ASN A 1 244 ? -3.684 9.727 15.625 1 90.56 244 ASN A N 1
ATOM 2018 C CA . ASN A 1 244 ? -3.168 11.086 15.594 1 90.56 244 ASN A CA 1
ATOM 2019 C C . ASN A 1 244 ? -3.244 11.75 16.969 1 90.56 244 ASN A C 1
ATOM 2021 O O . ASN A 1 244 ? -4.336 11.945 17.5 1 90.56 244 ASN A O 1
ATOM 2025 N N . ILE A 1 245 ? -2.105 12.102 17.531 1 91.12 245 ILE A N 1
ATOM 2026 C CA . ILE A 1 245 ? -2.041 12.719 18.844 1 91.12 245 ILE A CA 1
ATOM 2027 C C . ILE A 1 245 ? -1.703 14.203 18.703 1 91.12 245 ILE A C 1
ATOM 2029 O O . ILE A 1 245 ? -0.786 14.57 17.969 1 91.12 245 ILE A O 1
ATOM 2033 N N . SER A 1 246 ? -2.479 15 19.328 1 88.12 246 SER A N 1
ATOM 2034 C CA . SER A 1 246 ? -2.236 16.438 19.312 1 88.12 246 SER A CA 1
ATOM 2035 C C . SER A 1 246 ? -2.521 17.078 20.672 1 88.12 246 SER A C 1
ATOM 2037 O O . SER A 1 246 ? -3.225 16.484 21.484 1 88.12 246 SER A O 1
ATOM 2039 N N . GLN A 1 247 ? -1.891 18.172 20.875 1 90.56 247 GLN A N 1
ATOM 2040 C CA . GLN A 1 247 ? -2.07 18.922 22.109 1 90.56 247 GLN A CA 1
ATOM 2041 C C . GLN A 1 247 ? -1.868 20.422 21.891 1 90.56 247 GLN A C 1
ATOM 2043 O O . GLN A 1 247 ? -0.947 20.828 21.172 1 90.56 247 GLN A O 1
ATOM 2048 N N . LYS A 1 248 ? -2.713 21.172 22.562 1 87.06 248 LYS A N 1
ATOM 2049 C CA . LYS A 1 248 ? -2.543 22.609 22.516 1 87.06 248 LYS A CA 1
ATOM 2050 C C . LYS A 1 248 ? -1.2 23.031 23.109 1 87.06 248 LYS A C 1
ATOM 2052 O O . LYS A 1 248 ? -0.77 22.484 24.125 1 87.06 248 LYS A O 1
ATOM 2057 N N . ASN A 1 249 ? -0.513 23.953 22.438 1 86.06 249 ASN A N 1
ATOM 2058 C CA . ASN A 1 249 ? 0.718 24.578 22.906 1 86.06 249 ASN A CA 1
ATOM 2059 C C . ASN A 1 249 ? 1.92 23.656 22.734 1 86.06 249 ASN A C 1
ATOM 2061 O O . ASN A 1 249 ? 3.037 24 23.109 1 86.06 249 ASN A O 1
ATOM 2065 N N . ASN A 1 250 ? 1.678 22.453 22.297 1 85.75 250 ASN A N 1
ATOM 2066 C CA . ASN A 1 250 ? 2.795 21.531 22.078 1 85.75 250 ASN A CA 1
ATOM 2067 C C . ASN A 1 250 ? 3.6 21.922 20.828 1 85.75 250 ASN A C 1
ATOM 2069 O O . ASN A 1 250 ? 3.037 22.125 19.75 1 85.75 250 ASN A O 1
ATOM 2073 N N . ARG A 1 251 ? 4.91 22 21 1 76.62 251 ARG A N 1
ATOM 2074 C CA . ARG A 1 251 ? 5.789 22.469 19.938 1 76.62 251 ARG A CA 1
ATOM 2075 C C . ARG A 1 251 ? 6.047 21.359 18.922 1 76.62 251 ARG A C 1
ATOM 2077 O O . ARG A 1 251 ? 6.211 21.609 17.734 1 76.62 251 ARG A O 1
ATOM 2084 N N . ASN A 1 252 ? 6.25 20.219 19.406 1 74 252 ASN A N 1
ATOM 2085 C CA . ASN A 1 252 ? 6.617 19.078 18.578 1 74 252 ASN A CA 1
ATOM 2086 C C . ASN A 1 252 ? 5.93 17.797 19.047 1 74 252 ASN A C 1
ATOM 2088 O O . ASN A 1 252 ? 6.391 17.156 19.984 1 74 252 ASN A O 1
ATOM 2092 N N . VAL A 1 253 ? 4.953 17.438 18.281 1 70.5 253 VAL A N 1
ATOM 2093 C CA . VAL A 1 253 ? 4.164 16.297 18.719 1 70.5 253 VAL A CA 1
ATOM 2094 C C . VAL A 1 253 ? 4.898 15 18.375 1 70.5 253 VAL A C 1
ATOM 2096 O O . VAL A 1 253 ? 4.652 13.961 18.984 1 70.5 253 VAL A O 1
ATOM 2099 N N . SER A 1 254 ? 5.852 15.07 17.453 1 70.62 254 SER A N 1
ATOM 2100 C CA . SER A 1 254 ? 6.496 13.859 16.969 1 70.62 254 SER A CA 1
ATOM 2101 C C . SER A 1 254 ? 7.469 13.297 18 1 70.62 254 SER A C 1
ATOM 2103 O O . SER A 1 254 ? 7.887 12.141 17.906 1 70.62 254 SER A O 1
ATOM 2105 N N . ASP A 1 255 ? 7.758 14.047 19.062 1 73.94 255 ASP A N 1
ATOM 2106 C CA . ASP A 1 255 ? 8.711 13.562 20.062 1 73.94 255 ASP A CA 1
ATOM 2107 C C . ASP A 1 255 ? 8 12.859 21.203 1 73.94 255 ASP A C 1
ATOM 2109 O O . ASP A 1 255 ? 8.648 12.344 22.125 1 73.94 255 ASP A O 1
ATOM 2113 N N . PHE A 1 256 ? 6.695 12.852 21.297 1 87.06 256 PHE A N 1
ATOM 2114 C CA . PHE A 1 256 ? 5.855 12.195 22.297 1 87.06 256 PHE A CA 1
ATOM 2115 C C . PHE A 1 256 ? 6.062 12.82 23.672 1 87.06 256 PHE A C 1
ATOM 2117 O O . PHE A 1 256 ? 5.965 12.133 24.688 1 87.06 256 PHE A O 1
ATOM 2124 N N . ILE A 1 257 ? 6.52 14.109 23.625 1 89.31 257 ILE A N 1
ATOM 2125 C CA . ILE A 1 257 ? 6.582 14.93 24.828 1 89.31 257 ILE A CA 1
ATOM 2126 C C . ILE A 1 257 ? 5.375 15.859 24.875 1 89.31 257 ILE A C 1
ATOM 2128 O O . ILE A 1 257 ? 5.121 16.609 23.938 1 89.31 257 ILE A O 1
ATOM 2132 N N . PHE A 1 258 ? 4.68 15.773 26 1 93.56 258 PHE A N 1
ATOM 2133 C CA . PHE A 1 258 ? 3.443 16.547 26.125 1 93.56 258 PHE A CA 1
ATOM 2134 C C . PHE A 1 258 ? 3.432 17.359 27.406 1 93.56 258 PHE A C 1
ATOM 2136 O O . PHE A 1 258 ? 4.281 17.172 28.281 1 93.56 258 PHE A O 1
ATOM 2143 N N . ILE A 1 259 ? 2.5 18.312 27.422 1 93.25 259 ILE A N 1
ATOM 2144 C CA . ILE A 1 259 ? 2.473 19.312 28.484 1 93.25 259 ILE A CA 1
ATOM 2145 C C . ILE A 1 259 ? 1.473 18.891 29.562 1 93.25 259 ILE A C 1
ATOM 2147 O O . ILE A 1 259 ? 0.335 18.531 29.25 1 93.25 259 ILE A O 1
ATOM 2151 N N . LYS A 1 260 ? 1.951 18.938 30.781 1 94.38 260 LYS A N 1
ATOM 2152 C CA . LYS A 1 260 ? 1.108 18.625 31.922 1 94.38 260 LYS A CA 1
ATOM 2153 C C . LYS A 1 260 ? -0.089 19.578 32 1 94.38 260 LYS A C 1
ATOM 2155 O O . LYS A 1 260 ? 0.04 20.766 31.734 1 94.38 260 LYS A O 1
ATOM 2160 N N . ASP A 1 261 ? -1.252 19.031 32.344 1 94.81 261 ASP A N 1
ATOM 2161 C CA . ASP A 1 261 ? -2.461 19.766 32.688 1 94.81 261 ASP A CA 1
ATOM 2162 C C . ASP A 1 261 ? -3.117 20.359 31.438 1 94.81 261 ASP A C 1
ATOM 2164 O O . ASP A 1 261 ? -3.986 21.234 31.547 1 94.81 261 ASP A O 1
ATOM 2168 N N . ILE A 1 262 ? -2.658 20.047 30.281 1 93.88 262 ILE A N 1
ATOM 2169 C CA . ILE A 1 262 ? -3.344 20.375 29.031 1 93.88 262 ILE A CA 1
ATOM 2170 C C . ILE A 1 262 ? -3.879 19.094 28.391 1 93.88 262 ILE A C 1
ATOM 2172 O O . ILE A 1 262 ? -3.164 18.094 28.297 1 93.88 262 ILE A O 1
ATOM 2176 N N . PRO A 1 263 ? -5.113 19.094 28.016 1 94.88 263 PRO A N 1
ATOM 2177 C CA . PRO A 1 263 ? -5.684 17.875 27.422 1 94.88 263 PRO A CA 1
ATOM 2178 C C . PRO A 1 263 ? -4.945 17.438 26.172 1 94.88 263 PRO A C 1
ATOM 2180 O O . PRO A 1 263 ? -4.555 18.266 25.344 1 94.88 263 PRO A O 1
ATOM 2183 N N . ILE A 1 264 ? -4.656 16.172 26.094 1 94.19 264 ILE A N 1
ATOM 2184 C CA . ILE A 1 264 ? -4.117 15.531 24.891 1 94.19 264 ILE A CA 1
ATOM 2185 C C . ILE A 1 264 ? -5.254 14.906 24.078 1 94.19 264 ILE A C 1
ATOM 2187 O O . ILE A 1 264 ? -6.102 14.203 24.641 1 94.19 264 ILE A O 1
ATOM 2191 N N . MET A 1 265 ? -5.324 15.234 22.859 1 93.38 265 MET A N 1
ATOM 2192 C CA . MET A 1 265 ? -6.344 14.68 21.969 1 93.38 265 MET A CA 1
ATOM 2193 C C . MET A 1 265 ? -5.809 13.477 21.219 1 93.38 265 MET A C 1
ATOM 2195 O O . MET A 1 265 ? -4.73 13.539 20.625 1 93.38 265 MET A O 1
ATOM 2199 N N . PHE A 1 266 ? -6.562 12.406 21.281 1 94 266 PHE A N 1
ATOM 2200 C CA . PHE A 1 266 ? -6.266 11.188 20.531 1 94 266 PHE A CA 1
ATOM 2201 C C . PHE A 1 266 ? -7.32 10.945 19.453 1 94 266 PHE A C 1
ATOM 2203 O O . PHE A 1 266 ? -8.477 10.648 19.766 1 94 266 PHE A O 1
ATOM 2210 N N . ASP A 1 267 ? -6.938 11.102 18.219 1 93.5 267 ASP A N 1
ATOM 2211 C CA . ASP A 1 267 ? -7.836 10.875 17.078 1 93.5 267 ASP A CA 1
ATOM 2212 C C . ASP A 1 267 ? -7.496 9.578 16.359 1 93.5 267 ASP A C 1
ATOM 2214 O O . ASP A 1 267 ? -6.488 9.5 15.656 1 93.5 267 ASP A O 1
ATOM 2218 N N . VAL A 1 268 ? -8.352 8.547 16.562 1 95.94 268 VAL A N 1
ATOM 2219 C CA . VAL A 1 268 ? -8.117 7.23 15.984 1 95.94 268 VAL A CA 1
ATOM 2220 C C . VAL A 1 268 ? -8.695 7.18 14.57 1 95.94 268 VAL A C 1
ATOM 2222 O O . VAL A 1 268 ? -9.898 7.406 14.375 1 95.94 268 VAL A O 1
ATOM 2225 N N . ARG A 1 269 ? -7.824 6.898 13.648 1 94.75 269 ARG A N 1
ATOM 2226 C CA . ARG A 1 269 ? -8.227 6.777 12.25 1 94.75 269 ARG A CA 1
ATOM 2227 C C . ARG A 1 269 ? -8.117 5.332 11.773 1 94.75 269 ARG A C 1
ATOM 2229 O O . ARG A 1 269 ? -7.023 4.863 11.453 1 94.75 269 ARG A O 1
ATOM 2236 N N . ILE A 1 270 ? -9.289 4.711 11.57 1 96.44 270 ILE A N 1
ATOM 2237 C CA . ILE A 1 270 ? -9.312 3.311 11.156 1 96.44 270 ILE A CA 1
ATOM 2238 C C . ILE A 1 270 ? -8.969 3.207 9.672 1 96.44 270 ILE A C 1
ATOM 2240 O O . ILE A 1 270 ? -9.453 3.996 8.859 1 96.44 270 ILE A O 1
ATOM 2244 N N . HIS A 1 271 ? -8.078 2.326 9.344 1 97.38 271 HIS A N 1
ATOM 2245 C CA . HIS A 1 271 ? -7.727 2.043 7.953 1 97.38 271 HIS A CA 1
ATOM 2246 C C . HIS A 1 271 ? -8.641 0.97 7.367 1 97.38 271 HIS A C 1
ATOM 2248 O O . HIS A 1 271 ? -8.406 -0.224 7.566 1 97.38 271 HIS A O 1
ATOM 2254 N N . ASP A 1 272 ? -9.633 1.403 6.613 1 96.19 272 ASP A N 1
ATOM 2255 C CA . ASP A 1 272 ? -10.609 0.507 6.008 1 96.19 272 ASP A CA 1
ATOM 2256 C C . ASP A 1 272 ? -11.039 1.011 4.629 1 96.19 272 ASP A C 1
ATOM 2258 O O . ASP A 1 272 ? -12.219 1.303 4.41 1 96.19 272 ASP A O 1
ATOM 2262 N N . PRO A 1 273 ? -10.094 0.939 3.705 1 94.19 273 PRO A N 1
ATOM 2263 C CA . PRO A 1 273 ? -10.398 1.498 2.387 1 94.19 273 PRO A CA 1
ATOM 2264 C C . PRO A 1 273 ? -11.523 0.747 1.674 1 94.19 273 PRO A C 1
ATOM 2266 O O . PRO A 1 273 ? -12.195 1.312 0.808 1 94.19 273 PRO A O 1
ATOM 2269 N N . SER A 1 274 ? -11.805 -0.49 2.064 1 94.12 274 SER A N 1
ATOM 2270 C CA . SER A 1 274 ? -12.852 -1.277 1.413 1 94.12 274 SER A CA 1
ATOM 2271 C C . SER A 1 274 ? -14.195 -1.079 2.094 1 94.12 274 SER A C 1
ATOM 2273 O O . SER A 1 274 ? -15.211 -1.634 1.655 1 94.12 274 SER A O 1
ATOM 2275 N N . HIS A 1 275 ? -14.25 -0.374 3.186 1 93.56 275 HIS A N 1
ATOM 2276 C CA . HIS A 1 275 ? -15.461 -0.093 3.941 1 93.56 275 HIS A CA 1
ATOM 2277 C C . HIS A 1 275 ? -16.094 -1.376 4.477 1 93.56 275 HIS A C 1
ATOM 2279 O O . HIS A 1 275 ? -17.312 -1.501 4.523 1 93.56 275 HIS A O 1
ATOM 2285 N N . TYR A 1 276 ? -15.242 -2.311 4.785 1 95.88 276 TYR A N 1
ATOM 2286 C CA . TYR A 1 276 ? -15.641 -3.605 5.32 1 95.88 276 TYR A CA 1
ATOM 2287 C C . TYR A 1 276 ? -16.266 -3.453 6.707 1 95.88 276 TYR A C 1
ATOM 2289 O O . TYR A 1 276 ? -17.172 -4.203 7.074 1 95.88 276 TYR A O 1
ATOM 2297 N N . LEU A 1 277 ? -15.883 -2.393 7.469 1 96.25 277 LEU A N 1
ATOM 2298 C CA . LEU A 1 277 ? -16.266 -2.244 8.867 1 96.25 277 LEU A CA 1
ATOM 2299 C C . LEU A 1 277 ? -17.438 -1.275 9.008 1 96.25 277 LEU A C 1
ATOM 2301 O O . LEU A 1 277 ? -17.844 -0.953 10.125 1 96.25 277 LEU A O 1
ATOM 2305 N N . ASN A 1 278 ? -17.984 -0.755 7.918 1 91.75 278 ASN A N 1
ATOM 2306 C CA . ASN A 1 278 ? -19.062 0.241 7.965 1 91.75 278 ASN A CA 1
ATOM 2307 C C . ASN A 1 278 ? -20.266 -0.265 8.75 1 91.75 278 ASN A C 1
ATOM 2309 O O . ASN A 1 278 ? -20.938 0.513 9.43 1 91.75 278 ASN A O 1
ATOM 2313 N N . HIS A 1 279 ? -20.516 -1.513 8.75 1 89.88 279 HIS A N 1
ATOM 2314 C CA . HIS A 1 279 ? -21.688 -2.033 9.445 1 89.88 279 HIS A CA 1
ATOM 2315 C C . HIS A 1 279 ? -21.281 -2.748 10.734 1 89.88 279 HIS A C 1
ATOM 2317 O O . HIS A 1 279 ? -22.078 -3.514 11.289 1 89.88 279 HIS A O 1
ATOM 2323 N N . SER A 1 280 ? -20.172 -2.449 11.172 1 95.19 280 SER A N 1
ATOM 2324 C CA . SER A 1 280 ? -19.688 -3.055 12.406 1 95.19 280 SER A CA 1
ATOM 2325 C C . SER A 1 280 ? -19.844 -2.1 13.586 1 95.19 280 SER A C 1
ATOM 2327 O O . SER A 1 280 ? -19.984 -0.891 13.398 1 95.19 280 SER A O 1
ATOM 2329 N N . ASP A 1 281 ? -19.984 -2.678 14.781 1 96 281 ASP A N 1
ATOM 2330 C CA . ASP A 1 281 ? -19.922 -1.894 16.016 1 96 281 ASP A CA 1
ATOM 2331 C C . ASP A 1 281 ? -18.484 -1.722 16.484 1 96 281 ASP A C 1
ATOM 2333 O O . ASP A 1 281 ? -17.859 -2.676 16.953 1 96 281 ASP A O 1
ATOM 2337 N N . ILE A 1 282 ? -18.016 -0.499 16.375 1 97.81 282 ILE A N 1
ATOM 2338 C CA . ILE A 1 282 ? -16.625 -0.228 16.719 1 97.81 282 ILE A CA 1
ATOM 2339 C C . ILE A 1 282 ? -16.562 0.462 18.078 1 97.81 282 ILE A C 1
ATOM 2341 O O . ILE A 1 282 ? -17.344 1.378 18.359 1 97.81 282 ILE A O 1
ATOM 2345 N N . SER A 1 283 ? -15.734 0.007 18.906 1 98 283 SER A N 1
ATOM 2346 C CA . SER A 1 283 ? -15.5 0.614 20.219 1 98 283 SER A CA 1
ATOM 2347 C C . SER A 1 283 ? -14.008 0.811 20.469 1 98 283 SER A C 1
ATOM 2349 O O . SER A 1 283 ? -13.18 0.106 19.906 1 98 283 SER A O 1
ATOM 2351 N N . PHE A 1 284 ? -13.688 1.787 21.312 1 98.31 284 PHE A N 1
ATOM 2352 C CA . PHE A 1 284 ? -12.312 2.16 21.641 1 98.31 284 PHE A CA 1
ATOM 2353 C C . PHE A 1 284 ? -12.062 2.004 23.141 1 98.31 284 PHE A C 1
ATOM 2355 O O . PHE A 1 284 ? -12.641 2.727 23.953 1 98.31 284 PHE A O 1
ATOM 2362 N N . HIS A 1 285 ? -11.211 1.074 23.5 1 97.88 285 HIS A N 1
ATOM 2363 C CA . HIS A 1 285 ? -10.867 0.795 24.891 1 97.88 285 HIS A CA 1
ATOM 2364 C C . HIS A 1 285 ? -9.531 1.433 25.25 1 97.88 285 HIS A C 1
ATOM 2366 O O . HIS A 1 285 ? -8.477 1.015 24.766 1 97.88 285 HIS A O 1
ATOM 2372 N N . TRP A 1 286 ? -9.555 2.424 26.188 1 97.56 286 TRP A N 1
ATOM 2373 C CA . TRP A 1 286 ? -8.352 3.172 26.547 1 97.56 286 TRP A CA 1
ATOM 2374 C C . TRP A 1 286 ? -7.902 2.834 27.969 1 97.56 286 TRP A C 1
ATOM 2376 O O . TRP A 1 286 ? -8.734 2.631 28.859 1 97.56 286 TRP A O 1
ATOM 2386 N N . ASN A 1 287 ? -6.645 2.686 28.172 1 97.44 287 ASN A N 1
ATOM 2387 C CA . ASN A 1 287 ? -5.926 2.764 29.438 1 97.44 287 ASN A CA 1
ATOM 2388 C C . ASN A 1 287 ? -4.754 3.738 29.344 1 97.44 287 ASN A C 1
ATOM 2390 O O . ASN A 1 287 ? -3.75 3.457 28.688 1 97.44 287 ASN A O 1
ATOM 2394 N N . PHE A 1 288 ? -4.801 4.844 30.078 1 96.94 288 PHE A N 1
ATOM 2395 C CA . PHE A 1 288 ? -3.834 5.922 29.906 1 96.94 288 PHE A CA 1
ATOM 2396 C C . PHE A 1 288 ? -2.643 5.742 30.828 1 96.94 288 PHE A C 1
ATOM 2398 O O . PHE A 1 288 ? -1.678 6.508 30.781 1 96.94 288 PHE A O 1
ATOM 2405 N N . GLY A 1 289 ? -2.734 4.758 31.719 1 96.38 289 GLY A N 1
ATOM 2406 C CA . GLY A 1 289 ? -1.569 4.336 32.469 1 96.38 289 GLY A CA 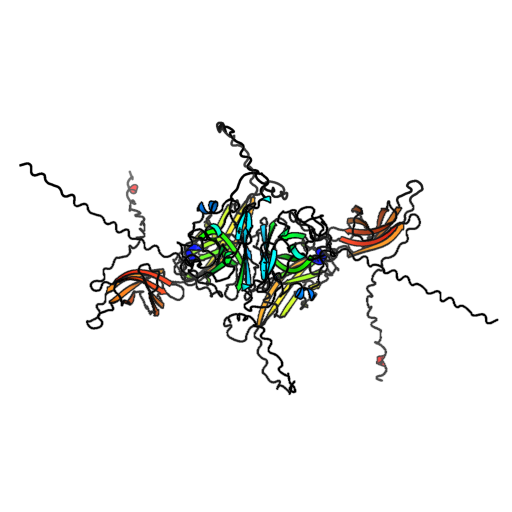1
ATOM 2407 C C . GLY A 1 289 ? -1.265 5.242 33.656 1 96.38 289 GLY A C 1
ATOM 2408 O O . GLY A 1 289 ? -0.204 5.133 34.281 1 96.38 289 GLY A O 1
ATOM 2409 N N . ASP A 1 290 ? -2.135 6.242 33.938 1 95.62 290 ASP A N 1
ATOM 2410 C CA . ASP A 1 290 ? -1.874 7.168 35.031 1 95.62 290 ASP A CA 1
ATOM 2411 C C . ASP A 1 290 ? -2.721 6.816 36.25 1 95.62 290 ASP A C 1
ATOM 2413 O O . ASP A 1 290 ? -2.842 7.621 37.188 1 95.62 290 ASP A O 1
ATOM 2417 N N . GLY A 1 291 ? -3.377 5.691 36.219 1 93 291 GLY A N 1
ATOM 2418 C CA . GLY A 1 291 ? -4.188 5.254 37.344 1 93 291 GLY A CA 1
ATOM 2419 C C . GLY A 1 291 ? -5.648 5.648 37.219 1 93 291 GLY A C 1
ATOM 2420 O O . GLY A 1 291 ? -6.453 5.352 38.094 1 93 291 GLY A O 1
ATOM 2421 N N . SER A 1 292 ? -6.027 6.328 36.125 1 91.38 292 SER A N 1
ATOM 2422 C CA . SER A 1 292 ? -7.402 6.773 35.906 1 91.38 292 SER A CA 1
ATOM 2423 C C . SER A 1 292 ? -8.305 5.609 35.531 1 91.38 292 SER A C 1
ATOM 2425 O O . SER A 1 292 ? -9.531 5.762 35.469 1 91.38 292 SER A O 1
ATOM 2427 N N . GLY A 1 293 ? -7.777 4.414 35.281 1 88 293 GLY A N 1
ATOM 2428 C CA . GLY A 1 293 ? -8.57 3.252 34.938 1 88 293 GLY A CA 1
ATOM 2429 C C . GLY A 1 293 ? -8.797 3.123 33.438 1 88 293 GLY A C 1
ATOM 2430 O O . GLY A 1 293 ? -8.211 3.867 32.625 1 88 293 GLY A O 1
ATOM 2431 N N . SER A 1 294 ? -9.602 2.123 33.062 1 91.94 294 SER A N 1
ATOM 2432 C CA . SER A 1 294 ? -9.914 1.852 31.672 1 91.94 294 SER A CA 1
ATOM 2433 C C . SER A 1 294 ? -11.195 2.564 31.25 1 91.94 294 SER A C 1
ATOM 2435 O O . SER A 1 294 ? -12.117 2.717 32.031 1 91.94 294 SER A O 1
ATOM 2437 N N . PHE A 1 295 ? -11.148 3.102 30.016 1 92.75 295 PHE A N 1
ATOM 2438 C CA . PHE A 1 295 ? -12.25 3.867 29.438 1 92.75 295 PHE A CA 1
ATOM 2439 C C . PHE A 1 295 ? -12.656 3.301 28.094 1 92.75 295 PHE A C 1
ATOM 2441 O O . PHE A 1 295 ? -11.797 2.908 27.297 1 92.75 295 PHE A O 1
ATOM 2448 N N . VAL A 1 296 ? -13.977 3.041 27.906 1 95.44 296 VAL A N 1
ATOM 2449 C CA . VAL A 1 296 ? -14.484 2.576 26.609 1 95.44 296 VAL A CA 1
ATOM 2450 C C . VAL A 1 296 ? -15.305 3.684 25.953 1 95.44 296 VAL A C 1
ATOM 2452 O O . VAL A 1 296 ? -16.141 4.324 26.609 1 95.44 296 VAL A O 1
ATOM 2455 N N . SER A 1 297 ? -15 3.986 24.734 1 95 297 SER A N 1
ATOM 2456 C CA . SER A 1 297 ? -15.711 5.012 23.984 1 95 297 SER A CA 1
ATOM 2457 C C . SER A 1 297 ? -16.141 4.492 22.609 1 95 297 SER A C 1
ATOM 2459 O O . SER A 1 297 ? -15.562 3.539 22.094 1 95 297 SER A O 1
ATOM 2461 N N . ASN A 1 298 ? -17.219 5.055 22.031 1 94.81 298 ASN A N 1
ATOM 2462 C CA . ASN A 1 298 ? -17.625 4.773 20.656 1 94.81 298 ASN A CA 1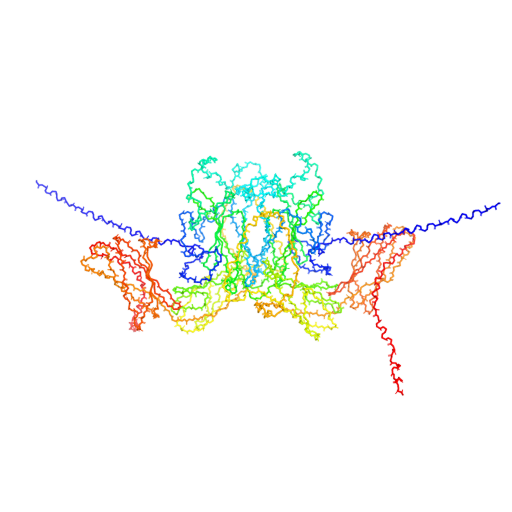
ATOM 2463 C C . ASN A 1 298 ? -17.219 5.895 19.719 1 94.81 298 ASN A C 1
ATOM 2465 O O . ASN A 1 298 ? -17.469 5.82 18.516 1 94.81 298 ASN A O 1
ATOM 2469 N N . ASN A 1 299 ? -16.578 6.887 20.328 1 94.56 299 ASN A N 1
ATOM 2470 C CA . ASN A 1 299 ? -16.047 7.992 19.547 1 94.56 299 ASN A CA 1
ATOM 2471 C C . ASN A 1 299 ? -14.57 7.789 19.219 1 94.56 299 ASN A C 1
ATOM 2473 O O . ASN A 1 299 ? -13.797 7.383 20.078 1 94.56 299 ASN A O 1
ATOM 2477 N N . SER A 1 300 ? -14.273 8.039 18 1 94.75 300 SER A N 1
ATOM 2478 C CA . SER A 1 300 ? -12.891 7.836 17.562 1 94.75 300 SER A CA 1
ATOM 2479 C C . SER A 1 300 ? -11.977 8.898 18.156 1 94.75 300 SER A C 1
ATOM 2481 O O . SER A 1 300 ? -10.75 8.742 18.141 1 94.75 300 SER A O 1
ATOM 2483 N N . ILE A 1 301 ? -12.516 10.008 18.625 1 94.06 301 ILE A N 1
ATOM 2484 C CA . ILE A 1 301 ? -11.734 11.078 19.25 1 94.06 301 ILE A CA 1
ATOM 2485 C C . ILE A 1 301 ? -11.875 11.016 20.766 1 94.06 301 ILE A C 1
ATOM 2487 O O . ILE A 1 301 ? -12.992 11.008 21.281 1 94.06 301 ILE A O 1
ATOM 2491 N N . SER A 1 302 ? -10.773 10.891 21.438 1 94.94 302 SER A N 1
ATOM 2492 C CA . SER A 1 302 ? -10.742 10.883 22.891 1 94.94 302 SER A CA 1
ATOM 2493 C C . SER A 1 302 ? -9.734 11.906 23.422 1 94.94 302 SER A C 1
ATOM 2495 O O . SER A 1 302 ? -8.766 12.242 22.75 1 94.94 302 SER A O 1
ATOM 2497 N N . THR A 1 303 ? -10.031 12.484 24.531 1 95.06 303 THR A N 1
ATOM 2498 C CA . THR A 1 303 ? -9.125 13.422 25.188 1 95.06 303 THR A CA 1
ATOM 2499 C C . THR A 1 303 ? -8.766 12.945 26.578 1 95.06 303 THR A C 1
ATOM 2501 O O . THR A 1 303 ? -9.555 12.258 27.234 1 95.06 303 THR A O 1
ATOM 2504 N N . HIS A 1 304 ? -7.566 13.188 27 1 95.75 304 HIS A N 1
ATOM 2505 C CA . HIS A 1 304 ? -7.105 12.859 28.344 1 95.75 304 HIS A CA 1
ATOM 2506 C C . HIS A 1 304 ? -6.105 13.891 28.844 1 95.75 304 HIS A C 1
ATOM 2508 O O . HIS A 1 304 ? -5.273 14.383 28.078 1 95.75 304 HIS A O 1
ATOM 2514 N N . THR A 1 305 ? -6.246 14.258 30.078 1 96.69 305 THR A N 1
ATOM 2515 C CA . THR A 1 305 ? -5.34 15.219 30.703 1 96.69 305 THR A CA 1
ATOM 2516 C C . THR A 1 305 ? -4.5 14.539 31.781 1 96.69 305 THR A C 1
ATOM 2518 O O . THR A 1 305 ? -5.039 13.953 32.719 1 96.69 305 THR A O 1
ATOM 2521 N N . TYR A 1 306 ? -3.23 14.547 31.641 1 96.5 306 TYR A N 1
ATOM 2522 C CA . TYR A 1 306 ? -2.318 14.055 32.656 1 96.5 306 TYR A CA 1
ATOM 2523 C C . TYR A 1 306 ? -1.989 15.141 33.688 1 96.5 306 TYR A C 1
ATOM 2525 O O . TYR A 1 306 ? -1.559 16.234 33.312 1 96.5 306 TYR A O 1
ATOM 2533 N N . THR A 1 307 ? -2.098 14.844 34.938 1 96.19 307 THR A N 1
ATOM 2534 C CA . THR A 1 307 ? -1.89 15.844 36 1 96.19 307 THR A CA 1
ATOM 2535 C C . THR A 1 307 ? -0.57 15.602 36.719 1 96.19 307 THR A C 1
ATOM 2537 O O . THR A 1 307 ? -0.18 16.391 37.594 1 96.19 307 THR A O 1
ATOM 2540 N N . LEU A 1 308 ? 0.093 14.555 36.375 1 96 308 LEU A N 1
ATOM 2541 C CA . LEU A 1 308 ? 1.383 14.242 36.969 1 96 308 LEU A CA 1
ATOM 2542 C C . LEU A 1 308 ? 2.492 14.242 35.938 1 96 308 LEU A C 1
ATOM 2544 O O . LEU A 1 308 ? 2.246 13.945 34.75 1 96 308 LEU A O 1
ATOM 2548 N N . LEU A 1 309 ? 3.684 14.641 36.344 1 95.5 309 LEU A N 1
ATOM 2549 C CA . LEU A 1 309 ? 4.863 14.555 35.5 1 95.5 309 LEU A CA 1
ATOM 2550 C C . LEU A 1 309 ? 5.367 13.117 35.406 1 95.5 309 LEU A C 1
ATOM 2552 O O . LEU A 1 309 ? 5.16 12.328 36.344 1 95.5 309 LEU A O 1
ATOM 2556 N N . GLY A 1 310 ? 5.984 12.727 34.25 1 95.19 310 GLY A N 1
ATOM 2557 C CA . GLY A 1 310 ? 6.574 11.406 34.156 1 95.19 310 GLY A CA 1
ATOM 2558 C C . GLY A 1 310 ? 6.262 10.727 32.812 1 95.19 310 GLY A C 1
ATOM 2559 O O . GLY A 1 310 ? 5.859 11.391 31.859 1 95.19 310 GLY A O 1
ATOM 2560 N N . ASN A 1 311 ? 6.656 9.492 32.781 1 96.19 311 ASN A N 1
ATOM 2561 C CA . ASN A 1 311 ? 6.391 8.656 31.594 1 96.19 311 ASN A CA 1
ATOM 2562 C C . ASN A 1 311 ? 5.184 7.754 31.812 1 96.19 311 ASN A C 1
ATOM 2564 O O . ASN A 1 311 ? 5.074 7.086 32.844 1 96.19 311 ASN A O 1
ATOM 2568 N N . PHE A 1 312 ? 4.273 7.852 30.953 1 97.19 312 PHE A N 1
ATOM 2569 C CA . PHE A 1 312 ? 3.055 7.051 31.016 1 97.19 312 PHE A CA 1
ATOM 2570 C C . PHE A 1 312 ? 2.855 6.262 29.734 1 97.19 312 PHE A C 1
ATOM 2572 O O . PHE A 1 312 ? 3.258 6.703 28.656 1 97.19 312 PHE A O 1
ATOM 2579 N N . SER A 1 313 ? 2.283 5.121 29.875 1 95.88 313 SER A N 1
ATOM 2580 C CA . SER A 1 313 ? 1.972 4.297 28.703 1 95.88 313 SER A CA 1
ATOM 2581 C C . SER A 1 313 ? 0.486 4.359 28.375 1 95.88 313 SER A C 1
ATOM 2583 O O . SER A 1 313 ? -0.357 3.953 29.172 1 95.88 313 SER A O 1
ATOM 2585 N N . ALA A 1 314 ? 0.205 4.957 27.25 1 96.06 314 ALA A N 1
ATOM 2586 C CA . ALA A 1 314 ? -1.168 4.957 26.75 1 96.06 314 ALA A CA 1
ATOM 2587 C C . ALA A 1 314 ? -1.445 3.723 25.891 1 96.06 314 ALA A C 1
ATOM 2589 O O . ALA A 1 314 ? -0.777 3.494 24.891 1 96.06 314 ALA A O 1
ATOM 2590 N N . ASP A 1 315 ? -2.439 2.93 26.375 1 97.38 315 ASP A N 1
ATOM 2591 C CA . ASP A 1 315 ? -2.809 1.701 25.672 1 97.38 315 ASP A CA 1
ATOM 2592 C C . ASP A 1 315 ? -4.211 1.808 25.078 1 97.38 315 ASP A C 1
ATOM 2594 O O . ASP A 1 315 ? -5.141 2.266 25.75 1 97.38 315 ASP A O 1
ATOM 2598 N N . LEU A 1 316 ? -4.352 1.458 23.797 1 98.06 316 LEU A N 1
ATOM 2599 C CA . LEU A 1 316 ? -5.633 1.478 23.109 1 98.06 316 LEU A CA 1
ATOM 2600 C C . LEU A 1 316 ? -5.922 0.126 22.453 1 98.06 316 LEU A C 1
ATOM 2602 O O . LEU A 1 316 ? -5.035 -0.485 21.859 1 98.06 316 LEU A O 1
ATOM 2606 N N . THR A 1 317 ? -7.105 -0.434 22.656 1 98.19 317 THR A N 1
ATOM 2607 C CA . THR A 1 317 ? -7.629 -1.561 21.891 1 98.19 317 THR A CA 1
ATOM 2608 C C . THR A 1 317 ? -8.883 -1.155 21.125 1 98.19 317 THR A C 1
ATOM 2610 O O . THR A 1 317 ? -9.891 -0.77 21.719 1 98.19 317 THR A O 1
ATOM 2613 N N . VAL A 1 318 ? -8.766 -1.158 19.828 1 98.31 318 VAL A N 1
ATOM 2614 C CA . VAL A 1 318 ? -9.93 -0.958 18.969 1 98.31 318 VAL A CA 1
ATOM 2615 C C . VAL A 1 318 ? -10.641 -2.289 18.766 1 98.31 318 VAL A C 1
ATOM 2617 O O . VAL A 1 318 ? -10.023 -3.281 18.375 1 98.31 318 VAL A O 1
ATOM 2620 N N . GLN A 1 319 ? -11.922 -2.326 19.031 1 98.19 319 GLN A N 1
ATOM 2621 C CA . GLN A 1 319 ? -12.703 -3.543 18.859 1 98.19 319 GLN A CA 1
ATOM 2622 C C . GLN A 1 319 ? -13.828 -3.338 17.859 1 98.19 319 GLN A C 1
ATOM 2624 O O . GLN A 1 319 ? -14.539 -2.33 17.906 1 98.19 319 GLN A O 1
ATOM 2629 N N . ALA A 1 320 ? -13.93 -4.238 16.953 1 98.12 320 ALA A N 1
ATOM 2630 C CA . ALA A 1 320 ? -15.023 -4.23 15.984 1 98.12 320 ALA A CA 1
ATOM 2631 C C . ALA A 1 320 ? -15.828 -5.527 16.047 1 98.12 320 ALA A C 1
ATOM 2633 O O . ALA A 1 320 ? -15.258 -6.621 15.977 1 98.12 320 ALA A O 1
ATOM 2634 N N . ILE A 1 321 ? -17.109 -5.426 16.219 1 97.06 321 ILE A N 1
ATOM 2635 C CA . ILE A 1 321 ? -18.031 -6.551 16.125 1 97.06 321 ILE A CA 1
ATOM 2636 C C . ILE A 1 321 ? -18.688 -6.559 14.75 1 97.06 321 ILE A C 1
ATOM 2638 O O . ILE A 1 321 ? -19.547 -5.723 14.461 1 97.06 321 ILE A O 1
ATOM 2642 N N . ILE A 1 322 ? -18.328 -7.516 13.984 1 95.62 322 ILE A N 1
ATOM 2643 C CA . ILE A 1 322 ? -18.734 -7.578 12.586 1 95.62 322 ILE A CA 1
ATOM 2644 C C . ILE A 1 322 ? -19.844 -8.602 12.414 1 95.62 322 ILE A C 1
ATOM 2646 O O . ILE A 1 322 ? -19.656 -9.789 12.695 1 95.62 322 ILE A O 1
ATOM 2650 N N . PRO A 1 323 ? -21 -8.219 11.945 1 93.25 323 PRO A N 1
ATOM 2651 C CA . PRO A 1 323 ? -22.078 -9.18 11.711 1 93.25 323 PRO A CA 1
ATOM 2652 C C . PRO A 1 323 ? -21.797 -10.125 10.555 1 93.25 323 PRO A C 1
ATOM 2654 O O . PRO A 1 323 ? -21.266 -9.703 9.523 1 93.25 323 PRO A O 1
ATOM 2657 N N . VAL A 1 324 ? -21.969 -11.461 10.805 1 87.88 324 VAL A N 1
ATOM 2658 C CA . VAL A 1 324 ? -21.797 -12.469 9.758 1 87.88 324 VAL A CA 1
ATOM 2659 C C . VAL A 1 324 ? -23.016 -13.398 9.727 1 87.88 324 VAL A C 1
ATOM 2661 O O . VAL A 1 324 ? -23.766 -13.469 10.703 1 87.88 324 VAL A O 1
ATOM 2664 N N . PRO A 1 325 ? -23.438 -13.938 8.531 1 82.38 325 PRO A N 1
ATOM 2665 C CA . PRO A 1 325 ? -24.547 -14.891 8.477 1 82.38 325 PRO A CA 1
ATOM 2666 C C . PRO A 1 325 ? -24.328 -16.109 9.375 1 82.38 325 PRO A C 1
ATOM 2668 O O . PRO A 1 325 ? -23.188 -16.547 9.547 1 82.38 325 PRO A O 1
ATOM 2671 N N . CYS A 1 326 ? -25.547 -16.422 10.07 1 75.81 326 CYS A N 1
ATOM 2672 C CA . CYS A 1 326 ? -25.547 -17.578 10.969 1 75.81 326 CYS A CA 1
ATOM 2673 C C . CYS A 1 326 ? -25.516 -18.891 10.18 1 75.81 326 CYS A C 1
ATOM 2675 O O . CYS A 1 326 ? -26.109 -18.969 9.102 1 75.81 326 CYS A O 1
ATOM 2677 N N . GLY A 1 327 ? -24.375 -19.719 10.133 1 58.31 327 GLY A N 1
ATOM 2678 C CA . GLY A 1 327 ? -24.203 -21.016 9.477 1 58.31 327 GLY A CA 1
ATOM 2679 C C . GLY A 1 327 ? -22.781 -21.25 8.984 1 58.31 327 GLY A C 1
ATOM 2680 O O . GLY A 1 327 ? -21.922 -20.375 9.141 1 58.31 327 GLY A O 1
ATOM 2681 N N . PRO A 1 328 ? -22.594 -22.5 8.641 1 51.69 328 PRO A N 1
ATOM 2682 C CA . PRO A 1 328 ? -21.234 -22.766 8.164 1 51.69 328 PRO A CA 1
ATOM 2683 C C . PRO A 1 328 ? -20.75 -21.734 7.148 1 51.69 328 PRO A C 1
ATOM 2685 O O . PRO A 1 328 ? -21.516 -21.297 6.285 1 51.69 328 PRO A O 1
ATOM 2688 N N . VAL A 1 329 ? -19.984 -20.812 7.551 1 46.47 329 VAL A N 1
ATOM 2689 C CA . VAL A 1 329 ? -19.453 -19.719 6.742 1 46.47 329 VAL A CA 1
ATOM 2690 C C . VAL A 1 329 ? -19.266 -20.188 5.301 1 46.47 329 VAL A C 1
ATOM 2692 O O . VAL A 1 329 ? -18.312 -20.906 4.988 1 46.47 329 VAL A O 1
ATOM 2695 N N . THR A 1 330 ? -20.281 -20.812 4.664 1 41.06 330 THR A N 1
ATOM 2696 C CA . THR A 1 330 ? -20.047 -21.031 3.238 1 41.06 330 THR A CA 1
ATOM 2697 C C . THR A 1 330 ? -19.75 -19.719 2.531 1 41.06 330 THR A C 1
ATOM 2699 O O . THR A 1 330 ? -20.391 -18.703 2.812 1 41.06 330 THR A O 1
ATOM 2702 N N . VAL A 1 331 ? -18.672 -19.562 2.02 1 39.97 331 VAL A N 1
ATOM 2703 C CA . VAL A 1 331 ? -18.234 -18.422 1.24 1 39.97 331 VAL A CA 1
ATOM 2704 C C . VAL A 1 331 ? -19.359 -17.953 0.315 1 39.97 331 VAL A C 1
ATOM 2706 O O . VAL A 1 331 ? -19.766 -18.688 -0.589 1 39.97 331 VAL A O 1
ATOM 2709 N N . SER A 1 332 ? -20.406 -17.328 0.751 1 33.94 332 SER A N 1
ATOM 2710 C CA . SER A 1 332 ? -21.469 -16.828 -0.119 1 33.94 332 SER A CA 1
ATOM 2711 C C . SER A 1 332 ? -20.906 -15.953 -1.226 1 33.94 332 SER A C 1
ATOM 2713 O O . SER A 1 332 ? -20.031 -15.109 -0.974 1 33.94 332 SER A O 1
ATOM 2715 N N . PRO A 1 333 ? -21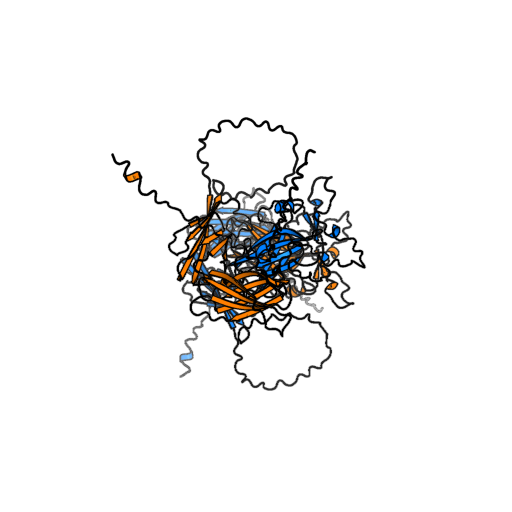.109 -16.328 -2.479 1 32.16 333 PRO A N 1
ATOM 2716 C CA . PRO A 1 333 ? -20.734 -15.453 -3.586 1 32.16 333 PRO A CA 1
ATOM 2717 C C . PRO A 1 333 ? -21.297 -14.039 -3.439 1 32.16 333 PRO A C 1
ATOM 2719 O O . PRO A 1 333 ? -22.422 -13.875 -2.967 1 32.16 333 PRO A O 1
ATOM 2722 N N . LEU A 1 334 ? -20.578 -13.125 -3.113 1 31.75 334 LEU A N 1
ATOM 2723 C CA . LEU A 1 334 ? -21.062 -11.75 -3.143 1 31.75 334 LEU A CA 1
ATOM 2724 C C . LEU A 1 334 ? -22.031 -11.547 -4.301 1 31.75 334 LEU A C 1
ATOM 2726 O O . LEU A 1 334 ? -21.719 -11.883 -5.445 1 31.75 334 LEU A O 1
ATOM 2730 N N . SER A 1 335 ? -23.344 -11.562 -4.078 1 28.23 335 SER A N 1
ATOM 2731 C CA . SER A 1 335 ? -24.391 -11.211 -5.039 1 28.23 335 SER A CA 1
ATOM 2732 C C . SER A 1 335 ? -23.953 -10.055 -5.934 1 28.23 335 SER A C 1
ATOM 2734 O O . SER A 1 335 ? -23.406 -9.062 -5.449 1 28.23 335 SER A O 1
ATOM 2736 N N . THR A 1 336 ? -23.609 -10.398 -7.125 1 27.97 336 THR A N 1
ATOM 2737 C CA . THR A 1 336 ? -23.562 -9.414 -8.195 1 27.97 336 THR A CA 1
ATOM 2738 C C . THR A 1 336 ? -24.781 -8.492 -8.148 1 27.97 336 THR A C 1
ATOM 2740 O O . THR A 1 336 ? -25.922 -8.961 -8.18 1 27.97 336 THR A O 1
ATOM 2743 N N . PHE A 1 337 ? -24.75 -7.387 -7.484 1 26.66 337 PHE A N 1
ATOM 2744 C CA . PHE A 1 337 ? -25.828 -6.398 -7.566 1 26.66 337 PHE A CA 1
ATOM 2745 C C . PHE A 1 337 ? -26.328 -6.281 -9 1 26.66 337 PHE A C 1
ATOM 2747 O O . PHE A 1 337 ? -25.562 -6.016 -9.922 1 26.66 337 PHE A O 1
ATOM 2754 N N . PRO A 1 338 ? -27.344 -7.113 -9.391 1 26.7 338 PRO A N 1
ATOM 2755 C CA . PRO A 1 338 ? -27.938 -6.887 -10.711 1 26.7 338 PRO A CA 1
ATOM 2756 C C . PRO A 1 338 ? -28.141 -5.406 -11.016 1 26.7 338 PRO A C 1
ATOM 2758 O O . PRO A 1 338 ? -28.25 -4.59 -10.102 1 26.7 338 PRO A O 1
ATOM 2761 N N . ALA A 1 339 ? -27.828 -5.043 -12.203 1 25.2 339 ALA A N 1
ATOM 2762 C CA . ALA A 1 339 ? -28.188 -3.752 -12.789 1 25.2 339 ALA A CA 1
ATOM 2763 C C . ALA A 1 339 ? -29.656 -3.418 -12.531 1 25.2 339 ALA A C 1
ATOM 2765 O O . ALA A 1 339 ? -30.547 -4.203 -12.859 1 25.2 339 ALA A O 1
ATOM 2766 N N . PHE A 1 340 ? -30.062 -2.699 -11.422 1 23.34 340 PHE A N 1
ATOM 2767 C CA . PHE A 1 340 ? -31.375 -2.174 -11.102 1 23.34 340 PHE A CA 1
ATOM 2768 C C . PHE A 1 340 ? -32 -1.534 -12.328 1 23.34 340 PHE A C 1
ATOM 2770 O O . PHE A 1 340 ? -31.531 -0.51 -12.82 1 23.34 340 PHE A O 1
ATOM 2777 N N . ALA A 1 341 ? -32.406 -2.434 -13.289 1 23.38 341 ALA A N 1
ATOM 2778 C CA . ALA A 1 341 ? -33.406 -1.854 -14.195 1 23.38 341 ALA A CA 1
ATOM 2779 C C . ALA A 1 341 ? -34.531 -1.193 -13.414 1 23.38 341 ALA A C 1
ATOM 2781 O O . ALA A 1 341 ? -35.156 -1.826 -12.562 1 23.38 341 ALA A O 1
ATOM 2782 N N . THR A 1 342 ? -34.531 0.119 -13.227 1 22.88 342 THR A N 1
ATOM 2783 C CA . THR A 1 342 ? -35.438 1.079 -12.625 1 22.88 342 THR A CA 1
ATOM 2784 C C . THR A 1 342 ? -36.844 0.904 -13.188 1 22.88 342 THR A C 1
ATOM 2786 O O . THR A 1 342 ? -37.156 1.418 -14.266 1 22.88 342 THR A O 1
ATOM 2789 N N . GLN A 1 343 ? -37.281 -0.367 -13.492 1 22.5 343 GLN A N 1
ATOM 2790 C CA . GLN A 1 343 ? -38.656 -0.179 -13.93 1 22.5 343 GLN A CA 1
ATOM 2791 C C . GLN A 1 343 ? -39.531 0.424 -12.812 1 22.5 343 GLN A C 1
ATOM 2793 O O . GLN A 1 343 ? -39.5 -0.049 -11.68 1 22.5 343 GLN A O 1
ATOM 2798 N N . LEU A 1 344 ? -40 1.709 -13.039 1 22.09 344 LEU A N 1
ATOM 2799 C CA . LEU A 1 344 ? -40.875 2.607 -12.281 1 22.09 344 LEU A CA 1
ATOM 2800 C C . LEU A 1 344 ? -42.219 1.968 -12.031 1 22.09 344 LEU A C 1
ATOM 2802 O O . LEU A 1 344 ? -43.031 1.811 -12.961 1 22.09 344 LEU A O 1
ATOM 2806 N N . PRO A 1 345 ? -42.281 0.681 -11.484 1 25.31 345 PRO A N 1
ATOM 2807 C CA . PRO A 1 345 ? -43.719 0.334 -11.414 1 25.31 345 PRO A CA 1
ATOM 2808 C C . PRO A 1 345 ? -44.531 1.347 -10.609 1 25.31 345 PRO A C 1
ATOM 2810 O O . PRO A 1 345 ? -44 1.979 -9.695 1 25.31 345 PRO A O 1
ATOM 2813 N N . PHE A 1 346 ? -45.625 1.872 -11.219 1 22.31 346 PHE A N 1
ATOM 2814 C CA . PHE A 1 346 ? -46.594 2.908 -10.867 1 22.31 346 PHE A CA 1
ATOM 2815 C C . PHE A 1 346 ? -47.156 2.658 -9.477 1 22.31 346 PHE A C 1
ATOM 2817 O O . PHE A 1 346 ? -46.969 3.469 -8.57 1 22.31 346 PHE A O 1
ATOM 2824 N N . ASP A 1 347 ? -48.562 2.561 -9.375 1 23.27 347 ASP A N 1
ATOM 2825 C CA . ASP A 1 347 ? -49.594 3.184 -8.555 1 23.27 347 ASP A CA 1
ATOM 2826 C C . ASP A 1 347 ? -49.906 2.318 -7.344 1 23.27 347 ASP A C 1
ATOM 2828 O O . ASP A 1 347 ? -51.094 2.145 -7 1 23.27 347 ASP A O 1
ATOM 2832 N N . ILE A 1 348 ? -49.156 1.311 -6.988 1 23.92 348 ILE A N 1
ATOM 2833 C CA . ILE A 1 348 ? -49.938 0.424 -6.137 1 23.92 348 ILE A CA 1
ATOM 2834 C C . ILE A 1 348 ? -50.281 1.135 -4.828 1 23.92 348 ILE A C 1
ATOM 2836 O O . ILE A 1 348 ? -49.406 1.699 -4.172 1 23.92 348 ILE A O 1
ATOM 2840 N N . THR A 1 349 ? -51.594 1.453 -4.574 1 24.25 349 THR A N 1
ATOM 2841 C CA . THR A 1 349 ? -52.344 2.021 -3.461 1 24.25 349 THR A CA 1
ATOM 2842 C C . THR A 1 349 ? -52.031 1.279 -2.166 1 24.25 349 THR A C 1
ATOM 2844 O O . THR A 1 349 ? -52.219 0.065 -2.076 1 24.25 349 THR A O 1
ATOM 2847 N N . SER A 1 350 ? -51 1.758 -1.416 1 22.47 350 SER A N 1
ATOM 2848 C CA . SER A 1 350 ? -50.438 1.257 -0.167 1 22.47 350 SER A CA 1
ATOM 2849 C C . SER A 1 350 ? -51.469 1.218 0.938 1 22.47 350 SER A C 1
ATOM 2851 O O . SER A 1 350 ? -51.906 2.262 1.438 1 22.47 350 SER A O 1
ATOM 2853 N N . THR A 1 351 ? -52.562 0.41 0.713 1 26.48 351 THR A N 1
ATOM 2854 C CA . THR A 1 351 ? -53.438 0.387 1.867 1 26.48 351 THR A CA 1
ATOM 2855 C C . THR A 1 351 ? -52.688 -0.085 3.113 1 26.48 351 THR A C 1
ATOM 2857 O O . THR A 1 351 ? -52.031 -1.119 3.09 1 26.48 351 THR A O 1
ATOM 2860 N N . PHE A 1 352 ? -52.469 0.814 4.062 1 23.23 352 PHE A N 1
ATOM 2861 C CA . PHE A 1 352 ? -51.781 0.801 5.352 1 23.23 352 PHE A CA 1
ATOM 2862 C C . PHE A 1 352 ? -52.375 -0.236 6.281 1 23.23 352 PHE A C 1
ATOM 2864 O O . PHE A 1 352 ? -53.5 -0.047 6.781 1 23.23 352 PHE A O 1
ATOM 2871 N N . PRO A 1 353 ? -52.375 -1.577 5.887 1 26.95 353 PRO A N 1
ATOM 2872 C CA . PRO A 1 353 ? -53.125 -2.363 6.875 1 26.95 353 PRO A CA 1
ATOM 2873 C C . PRO A 1 353 ? -52.562 -2.195 8.289 1 26.95 353 PRO A C 1
ATOM 2875 O O . PRO A 1 353 ? -51.406 -1.792 8.477 1 26.95 353 PRO A O 1
ATOM 2878 N N . ASN A 1 354 ? -53.469 -2.256 9.289 1 25.14 354 ASN A N 1
ATOM 2879 C CA . ASN A 1 354 ? -53.406 -2.127 10.742 1 25.14 354 ASN A CA 1
ATOM 2880 C C . ASN A 1 354 ? -52.375 -3.098 11.352 1 25.14 354 ASN A C 1
ATOM 2882 O O . ASN A 1 354 ? -52.375 -4.285 11.023 1 25.14 354 ASN A O 1
ATOM 2886 N N . LEU A 1 355 ? -51.219 -2.607 11.805 1 23.25 355 LEU A N 1
ATOM 2887 C CA . LEU A 1 355 ? -50.062 -3.199 12.422 1 23.25 355 LEU A CA 1
ATOM 2888 C C . LEU A 1 355 ? -50.438 -4.035 13.641 1 23.25 355 LEU A C 1
ATOM 2890 O O . LEU A 1 355 ? -50.75 -3.488 14.703 1 23.25 355 LEU A O 1
ATOM 2894 N N . THR A 1 356 ? -51.281 -5.043 13.398 1 27.23 356 THR A N 1
ATOM 2895 C CA . THR A 1 356 ? -51.594 -5.832 14.594 1 27.23 356 THR A CA 1
ATOM 2896 C C . THR A 1 356 ? -50.312 -6.273 15.289 1 27.23 356 THR A C 1
ATOM 2898 O O . THR A 1 356 ? -49.25 -6.352 14.672 1 27.23 356 THR A O 1
ATOM 2901 N N . LYS A 1 357 ? -50.438 -6.91 16.625 1 30.98 357 LYS A N 1
ATOM 2902 C CA . LYS A 1 357 ? -49.562 -7.332 17.703 1 30.98 357 LYS A CA 1
ATOM 2903 C C . LYS A 1 357 ? -48.625 -8.422 17.25 1 30.98 357 LYS A C 1
ATOM 2905 O O . LYS A 1 357 ? -49.031 -9.531 16.906 1 30.98 357 LYS A O 1
ATOM 2910 N N . VAL A 1 358 ? -47.562 -8.172 16.562 1 31.97 358 VAL A N 1
ATOM 2911 C CA . VAL A 1 358 ? -46.656 -9.211 16.125 1 31.97 358 VAL A CA 1
ATOM 2912 C C . VAL A 1 358 ? -46.156 -10.016 17.328 1 31.97 358 VAL A C 1
ATOM 2914 O O . VAL A 1 358 ? -45.719 -9.445 18.328 1 31.97 358 VAL A O 1
ATOM 2917 N N . PRO A 1 359 ? -46.656 -11.281 17.5 1 35.06 359 PRO A N 1
ATOM 2918 C CA . PRO A 1 359 ? -46.188 -12.094 18.625 1 35.06 359 PRO A CA 1
ATOM 2919 C C . PRO A 1 359 ? -44.688 -12.07 18.812 1 35.06 359 PRO A C 1
ATOM 2921 O O . PRO A 1 359 ? -43.938 -12.148 17.844 1 35.06 359 PRO A O 1
ATOM 2924 N N . THR A 1 360 ? -44.156 -11.398 19.844 1 35.78 360 THR A N 1
ATOM 2925 C CA . THR A 1 360 ? -42.844 -11.07 20.391 1 35.78 360 THR A CA 1
ATOM 2926 C C . THR A 1 360 ? -41.969 -12.32 20.5 1 35.78 360 THR A C 1
ATOM 2928 O O . THR A 1 360 ? -40.812 -12.242 20.906 1 35.78 360 THR A O 1
ATOM 2931 N N . GLY A 1 361 ? -42.594 -13.531 20.594 1 36.44 361 GLY A N 1
ATOM 2932 C CA . GLY A 1 361 ? -41.75 -14.617 21.094 1 36.44 361 GLY A CA 1
ATOM 2933 C C . GLY A 1 361 ? -40.688 -15.047 20.109 1 36.44 361 GLY A C 1
ATOM 2934 O O . GLY A 1 361 ? -40.281 -16.203 20.109 1 36.44 361 GLY A O 1
ATOM 2935 N N . GLN A 1 362 ? -40.531 -14.391 18.969 1 39.91 362 GLN A N 1
ATOM 2936 C CA . GLN A 1 362 ? -39.562 -15.07 18.109 1 39.91 362 GLN A CA 1
ATOM 2937 C C . GLN A 1 362 ? -38.25 -15.266 18.828 1 39.91 362 GLN A C 1
ATOM 2939 O O . GLN A 1 362 ? -37.75 -14.359 19.516 1 39.91 362 GLN A O 1
ATOM 2944 N N . PRO A 1 363 ? -37.781 -16.516 19.125 1 43.91 363 PRO A N 1
ATOM 2945 C CA . PRO A 1 363 ? -36.5 -16.703 19.766 1 43.91 363 PRO A CA 1
ATOM 2946 C C . PRO A 1 363 ? -35.438 -15.719 19.266 1 43.91 363 PRO A C 1
ATOM 2948 O O . PRO A 1 363 ? -35.531 -15.227 18.125 1 43.91 363 PRO A O 1
ATOM 2951 N N . PRO A 1 364 ? -34.688 -15.008 20.141 1 43.31 364 PRO A N 1
ATOM 2952 C CA . PRO A 1 364 ? -33.656 -14.07 19.734 1 43.31 364 PRO A CA 1
ATOM 2953 C C . PRO A 1 364 ? -32.844 -14.57 18.531 1 43.31 364 PRO A C 1
ATOM 2955 O O . PRO A 1 364 ? -32.438 -15.727 18.5 1 43.31 364 PRO A O 1
ATOM 2958 N N . VAL A 1 365 ? -33.156 -14.305 17.312 1 48.31 365 VAL A N 1
ATOM 2959 C CA . VAL A 1 365 ? -32.344 -14.602 16.141 1 48.31 365 VAL A CA 1
ATOM 2960 C C . VAL A 1 365 ? -30.859 -14.594 16.516 1 48.31 365 VAL A C 1
ATOM 2962 O O . VAL A 1 365 ? -30.359 -13.594 17.031 1 48.31 365 VAL A O 1
ATOM 2965 N N . GLU A 1 366 ? -30.312 -15.578 16.969 1 55.56 366 GLU A N 1
ATOM 2966 C CA . GLU A 1 366 ? -28.906 -15.75 17.25 1 55.56 366 GLU A CA 1
ATOM 2967 C C . GLU A 1 366 ? -28.031 -14.977 16.266 1 55.56 366 GLU A C 1
ATOM 2969 O O . GLU A 1 366 ? -28.125 -15.195 15.047 1 55.56 366 GLU A O 1
ATOM 2974 N N . ARG A 1 367 ? -27.75 -13.688 16.375 1 68.81 367 ARG A N 1
ATOM 2975 C CA . ARG A 1 367 ? -26.891 -12.805 15.57 1 68.81 367 ARG A CA 1
ATOM 2976 C C . ARG A 1 367 ? -25.453 -13.281 15.586 1 68.81 367 ARG A C 1
ATOM 2978 O O . ARG A 1 367 ? -24.844 -13.398 16.656 1 68.81 367 ARG A O 1
ATOM 2985 N N . CYS A 1 368 ? -24.969 -14.016 14.555 1 86.06 368 CYS A N 1
ATOM 2986 C CA . CYS A 1 368 ? -23.578 -14.461 14.43 1 86.06 368 CYS A CA 1
ATOM 2987 C C . CYS A 1 368 ? -22.672 -13.297 14.086 1 86.06 368 CYS A C 1
ATOM 2989 O O . CYS A 1 368 ? -23.047 -12.406 13.312 1 86.06 368 CYS A O 1
ATOM 2991 N N . SER A 1 369 ? -21.719 -13.047 14.953 1 92.19 369 SER A N 1
ATOM 2992 C CA . SER A 1 369 ? -20.75 -11.969 14.742 1 92.19 369 SER A CA 1
ATOM 2993 C C . SER A 1 369 ? -19.328 -12.461 14.938 1 92.19 369 SER A C 1
ATOM 2995 O O . SER A 1 369 ? -19.094 -13.484 15.586 1 92.19 369 SER A O 1
ATOM 2997 N N . ILE A 1 370 ? -18.438 -11.852 14.203 1 94.12 370 ILE A N 1
ATOM 2998 C CA . ILE A 1 370 ? -17.016 -12.047 14.406 1 94.12 370 ILE A CA 1
ATOM 2999 C C . ILE A 1 370 ? -16.406 -10.805 15.062 1 94.12 370 ILE A C 1
ATOM 3001 O O . ILE A 1 370 ? -16.781 -9.68 14.734 1 94.12 370 ILE A O 1
ATOM 3005 N N . THR A 1 371 ? -15.578 -11.023 16.016 1 95.94 371 THR A N 1
ATOM 3006 C CA . THR A 1 371 ? -14.922 -9.914 16.688 1 95.94 371 THR A CA 1
ATOM 3007 C C . THR A 1 371 ? -13.469 -9.797 16.25 1 95.94 371 THR A C 1
ATOM 3009 O O . THR A 1 371 ? -12.75 -10.797 16.188 1 95.94 371 THR A O 1
ATOM 3012 N N . ARG A 1 372 ? -13.086 -8.609 15.82 1 97.5 372 ARG A N 1
ATOM 3013 C CA . ARG A 1 372 ? -11.703 -8.281 15.492 1 97.5 372 ARG A CA 1
ATOM 3014 C C . ARG A 1 372 ? -11.18 -7.168 16.391 1 97.5 372 ARG A C 1
ATOM 3016 O O . ARG A 1 372 ? -11.93 -6.281 16.797 1 97.5 372 ARG A O 1
ATOM 3023 N N . ASN A 1 373 ? -9.891 -7.227 16.656 1 98.06 373 ASN A N 1
ATOM 3024 C CA . ASN A 1 373 ? -9.266 -6.223 17.5 1 98.06 373 ASN A CA 1
ATOM 3025 C C . ASN A 1 373 ? -8.008 -5.637 16.859 1 98.06 373 ASN A C 1
ATOM 3027 O O . ASN A 1 373 ? -7.457 -6.219 15.93 1 98.06 373 ASN A O 1
ATOM 3031 N N . GLY A 1 374 ? -7.676 -4.445 17.172 1 98.19 374 GLY A N 1
ATOM 3032 C CA . GLY A 1 374 ? -6.402 -3.793 16.922 1 98.19 374 GLY A CA 1
ATOM 3033 C C . GLY A 1 374 ? -5.84 -3.092 18.141 1 98.19 374 GLY A C 1
ATOM 3034 O O . GLY A 1 374 ? -6.586 -2.486 18.906 1 98.19 374 GLY A O 1
ATOM 3035 N N . THR A 1 375 ? -4.547 -3.182 18.312 1 97.56 375 THR A N 1
ATOM 3036 C CA . THR A 1 375 ? -3.961 -2.627 19.531 1 97.56 375 THR A CA 1
ATOM 3037 C C . THR A 1 375 ? -2.947 -1.538 19.188 1 97.56 375 THR A C 1
ATOM 3039 O O . THR A 1 375 ? -2.396 -1.515 18.094 1 97.56 375 THR A O 1
ATOM 3042 N N . TYR A 1 376 ? -2.746 -0.669 20.094 1 96.31 376 TYR A N 1
ATOM 3043 C CA . TYR A 1 376 ? -1.802 0.441 20.031 1 96.31 376 TYR A CA 1
ATOM 3044 C C . TYR A 1 376 ? -1.252 0.774 21.406 1 96.31 376 TYR A C 1
ATOM 3046 O O . TYR A 1 376 ? -1.984 0.741 22.406 1 96.31 376 TYR A O 1
ATOM 3054 N N . LYS A 1 377 ? 0.04 0.966 21.438 1 95.31 377 LYS A N 1
ATOM 3055 C CA . LYS A 1 377 ? 0.717 1.364 22.672 1 95.31 377 LYS A CA 1
ATOM 3056 C C . LYS A 1 377 ? 1.697 2.506 22.422 1 95.31 377 LYS A C 1
ATOM 3058 O O . LYS A 1 377 ? 2.42 2.498 21.422 1 95.31 377 LYS A O 1
ATOM 3063 N N . ALA A 1 378 ? 1.65 3.545 23.25 1 94.25 378 ALA A N 1
ATOM 3064 C CA . ALA A 1 378 ? 2.578 4.668 23.125 1 94.25 378 ALA A CA 1
ATOM 3065 C C . ALA A 1 378 ? 3.053 5.133 24.5 1 94.25 378 ALA A C 1
ATOM 3067 O O . ALA A 1 378 ? 2.262 5.207 25.453 1 94.25 378 ALA A O 1
ATOM 3068 N N . THR A 1 379 ? 4.34 5.379 24.578 1 94.94 379 THR A N 1
ATOM 3069 C CA . THR A 1 379 ? 4.891 5.973 25.797 1 94.94 379 THR A CA 1
ATOM 3070 C C . THR A 1 379 ? 4.918 7.496 25.688 1 94.94 379 THR A C 1
ATOM 3072 O O . THR A 1 379 ? 5.543 8.047 24.781 1 94.94 379 THR A O 1
ATOM 3075 N N . LEU A 1 380 ? 4.254 8.148 26.578 1 95.62 380 LEU A N 1
ATOM 3076 C CA . LEU A 1 380 ? 4.156 9.602 26.594 1 95.62 380 LEU A CA 1
ATOM 3077 C C . LEU A 1 380 ? 4.965 10.195 27.75 1 95.62 380 LEU A C 1
ATOM 3079 O O . LEU A 1 380 ? 4.855 9.734 28.875 1 95.62 380 LEU A O 1
ATOM 3083 N N . THR A 1 381 ? 5.785 11.125 27.422 1 95.5 381 THR A N 1
ATOM 3084 C CA . THR A 1 381 ? 6.504 11.875 28.453 1 95.5 381 THR A CA 1
ATOM 3085 C C . THR A 1 381 ? 5.781 13.188 28.766 1 95.5 381 THR A C 1
ATOM 3087 O O . THR A 1 381 ? 5.566 14.016 27.875 1 95.5 381 THR A O 1
ATOM 3090 N N . ILE A 1 382 ? 5.441 13.336 30 1 95.88 382 ILE A N 1
ATOM 3091 C CA . ILE A 1 382 ? 4.703 14.523 30.422 1 95.88 382 ILE A CA 1
ATOM 3092 C C . ILE A 1 382 ? 5.637 15.461 31.172 1 95.88 382 ILE A C 1
ATOM 3094 O O . ILE A 1 382 ? 6.207 15.086 32.219 1 95.88 382 ILE A O 1
ATOM 3098 N N . LEU A 1 383 ? 5.766 16.688 30.656 1 94.12 383 LEU A N 1
ATOM 3099 C CA . LEU A 1 383 ? 6.629 17.688 31.266 1 94.12 383 LEU A CA 1
ATOM 3100 C C . LEU A 1 383 ? 5.852 18.969 31.562 1 94.12 383 LEU A C 1
ATOM 3102 O O . LEU A 1 383 ? 4.727 19.141 31.078 1 94.12 383 LEU A O 1
ATOM 3106 N N . GLU A 1 384 ? 6.504 19.781 32.344 1 92.75 384 GLU A N 1
ATOM 3107 C CA . GLU A 1 384 ? 5.926 21.109 32.531 1 92.75 384 GLU A CA 1
ATOM 3108 C C . GLU A 1 384 ? 6.035 21.969 31.281 1 92.75 384 GLU A C 1
ATOM 3110 O O . GLU A 1 384 ? 6.992 21.844 30.516 1 92.75 384 GLU A O 1
ATOM 3115 N N . GLY A 1 385 ? 5.016 22.75 30.984 1 92.75 385 GLY A N 1
ATOM 3116 C CA . GLY A 1 385 ? 5.031 23.672 29.859 1 92.75 385 GLY A CA 1
ATOM 3117 C C . GLY A 1 385 ? 4.215 24.922 30.094 1 92.75 385 GLY A C 1
ATOM 3118 O O . GLY A 1 385 ? 3.635 25.094 31.172 1 92.75 385 GLY A O 1
ATOM 3119 N N . ILE A 1 386 ? 4.324 25.797 29.141 1 91.69 386 ILE A N 1
ATOM 3120 C CA . ILE A 1 386 ? 3.545 27.031 29.219 1 91.69 386 ILE A CA 1
ATOM 3121 C C . ILE A 1 386 ? 2.076 26.734 28.938 1 91.69 386 ILE A C 1
ATOM 3123 O O . ILE A 1 386 ? 1.734 26.266 27.844 1 91.69 386 ILE A O 1
ATOM 3127 N N . LEU A 1 387 ? 1.253 27 29.859 1 91.75 387 LEU A N 1
ATOM 3128 C CA . LEU A 1 387 ? -0.158 26.656 29.75 1 91.75 387 LEU A CA 1
ATOM 3129 C C . LEU A 1 387 ? -0.94 27.75 29.031 1 91.75 387 LEU A C 1
ATOM 3131 O O . LEU A 1 387 ? -1.789 27.453 28.188 1 91.75 387 LEU A O 1
ATOM 3135 N N . GLN A 1 388 ? -0.611 28.922 29.406 1 91.31 388 GLN A N 1
ATOM 3136 C CA . GLN A 1 388 ? -1.354 30.062 28.859 1 91.31 388 GLN A CA 1
ATOM 3137 C C . GLN A 1 388 ? -0.543 31.344 28.953 1 91.31 388 GLN A C 1
ATOM 3139 O O . GLN A 1 388 ? 0.259 31.516 29.875 1 91.31 388 GLN A O 1
ATOM 3144 N N . VAL A 1 389 ? -0.775 32.188 27.938 1 92.38 389 VAL A N 1
ATOM 3145 C CA . VAL A 1 389 ? -0.17 33.5 27.906 1 92.38 389 VAL A CA 1
ATOM 3146 C C . VAL A 1 389 ? -1.262 34.562 27.797 1 92.38 389 VAL A C 1
ATOM 3148 O O . VAL A 1 389 ? -2.215 34.406 27.031 1 92.38 389 VAL A O 1
ATOM 3151 N N . ASN A 1 390 ? -1.121 35.594 28.656 1 92.69 390 ASN A N 1
ATOM 3152 C CA . ASN A 1 390 ? -2.123 36.656 28.656 1 92.69 390 ASN A CA 1
ATOM 3153 C C . ASN A 1 390 ? -1.476 38.031 28.609 1 92.69 390 ASN A C 1
ATOM 3155 O O . ASN A 1 390 ? -0.447 38.281 29.25 1 92.69 390 ASN A O 1
ATOM 3159 N N . ILE A 1 391 ? -2.082 38.875 27.781 1 91.44 391 ILE A N 1
ATOM 3160 C CA . ILE A 1 391 ? -1.701 40.281 27.812 1 91.44 391 ILE A CA 1
ATOM 3161 C C . ILE A 1 391 ? -2.533 41.031 28.859 1 91.44 391 ILE A C 1
ATOM 3163 O O . ILE A 1 391 ? -3.752 41.125 28.719 1 91.44 391 ILE A O 1
ATOM 3167 N N . VAL A 1 392 ? -1.902 41.531 29.828 1 89.56 392 VAL A N 1
ATOM 3168 C CA . VAL A 1 392 ? -2.617 42.125 30.969 1 89.56 392 VAL A CA 1
ATOM 3169 C C . VAL A 1 392 ? -2.793 43.625 30.75 1 89.56 392 VAL A C 1
ATOM 3171 O O . VAL A 1 392 ? -3.807 44.188 31.156 1 89.56 392 VAL A O 1
ATOM 3174 N N . GLN A 1 393 ? -1.752 44.312 30.141 1 86.81 393 GLN A N 1
ATOM 3175 C CA . GLN A 1 393 ? -1.797 45.75 29.969 1 86.81 393 GLN A CA 1
ATOM 3176 C C . GLN A 1 393 ? -1.02 46.188 28.719 1 86.81 393 GLN A C 1
ATOM 3178 O O . GLN A 1 393 ? -0.049 45.531 28.344 1 86.81 393 GLN A O 1
ATOM 3183 N N . MET A 1 394 ? -1.624 47.094 28.062 1 88.44 394 MET A N 1
ATOM 3184 C CA . MET A 1 394 ? -0.935 47.75 26.953 1 88.44 394 MET A CA 1
ATOM 3185 C C . MET A 1 394 ? -0.792 49.25 27.219 1 88.44 394 MET A C 1
ATOM 3187 O O . MET A 1 394 ? -1.784 49.938 27.469 1 88.44 394 MET A O 1
ATOM 3191 N N . THR A 1 395 ? 0.433 49.719 27.328 1 82.56 395 THR A N 1
ATOM 3192 C CA . THR A 1 395 ? 0.656 51.125 27.609 1 82.56 395 THR A CA 1
ATOM 3193 C C . THR A 1 395 ? 1.459 51.781 26.5 1 82.56 395 THR A C 1
ATOM 3195 O O . THR A 1 395 ? 2.475 51.25 26.047 1 82.56 395 THR A O 1
ATOM 3198 N N . SER A 1 396 ? 0.894 52.875 25.984 1 80.06 396 SER A N 1
ATOM 3199 C CA . SER A 1 396 ? 1.643 53.656 25 1 80.06 396 SER A CA 1
ATOM 3200 C C . SER A 1 396 ? 2.738 54.469 25.672 1 80.06 396 SER A C 1
ATOM 3202 O O . SER A 1 396 ? 2.51 55.094 26.703 1 80.06 396 SER A O 1
ATOM 3204 N N . VAL A 1 397 ? 3.949 54.25 25.219 1 68.5 397 VAL A N 1
ATOM 3205 C CA . VAL A 1 397 ? 5.051 55.031 25.766 1 68.5 397 VAL A CA 1
ATOM 3206 C C . VAL A 1 397 ? 5.273 56.281 24.922 1 68.5 397 VAL A C 1
ATOM 3208 O O . VAL A 1 397 ? 5.352 56.188 23.688 1 68.5 397 VAL A O 1
ATOM 3211 N N . GLN A 1 398 ? 4.879 57.469 25.344 1 56.97 398 GLN A N 1
ATOM 3212 C CA . GLN A 1 398 ? 5.07 58.75 24.688 1 56.97 398 GLN A CA 1
ATOM 3213 C C . GLN A 1 398 ? 6.539 59 24.359 1 56.97 398 GLN A C 1
ATOM 3215 O O . GLN A 1 398 ? 7.414 58.781 25.203 1 56.97 398 GLN A O 1
ATOM 3220 N N . MET A 1 399 ? 6.914 58.75 23.141 1 52.19 399 MET A N 1
ATOM 3221 C CA . MET A 1 399 ? 8.273 59.125 22.766 1 52.19 399 MET A CA 1
ATOM 3222 C C . MET A 1 399 ? 8.484 60.625 22.938 1 52.19 399 MET A C 1
ATOM 3224 O O . MET A 1 399 ? 7.531 61.406 22.828 1 52.19 399 MET A O 1
ATOM 3228 N N . THR A 1 400 ? 9.562 61.094 23.5 1 46.34 400 THR A N 1
ATOM 3229 C CA . THR A 1 400 ? 9.969 62.5 23.469 1 46.34 400 THR A CA 1
ATOM 3230 C C . THR A 1 400 ? 9.844 63.062 22.062 1 46.34 400 THR A C 1
ATOM 3232 O O . THR A 1 400 ? 9.867 62.344 21.078 1 46.34 400 THR A O 1
ATOM 3235 N N . ALA A 1 401 ? 9.961 64.5 21.859 1 44.84 401 ALA A N 1
ATOM 3236 C CA . ALA A 1 401 ? 9.742 65.5 20.797 1 44.84 401 ALA A CA 1
ATOM 3237 C C . ALA A 1 401 ? 10.328 65 19.484 1 44.84 401 ALA A C 1
ATOM 3239 O O . ALA A 1 401 ? 9.844 65.375 18.406 1 44.84 401 ALA A O 1
ATOM 3240 N N . THR A 1 402 ? 11.539 64.5 19.375 1 42.12 402 THR A N 1
ATOM 3241 C CA . THR A 1 402 ? 12.227 64.562 18.094 1 42.12 402 THR A CA 1
ATOM 3242 C C . THR A 1 402 ? 11.727 63.469 17.156 1 42.12 402 THR A C 1
ATOM 3244 O O . THR A 1 402 ? 12.055 63.469 15.969 1 42.12 402 THR A O 1
ATOM 3247 N N . GLN A 1 403 ? 11.383 62.281 17.5 1 45.56 403 GLN A N 1
ATOM 3248 C CA . GLN A 1 403 ? 11.109 61.281 16.469 1 45.56 403 GLN A CA 1
ATOM 3249 C C . GLN A 1 403 ? 9.617 61.188 16.172 1 45.56 403 GLN A C 1
ATOM 3251 O O . GLN A 1 403 ? 8.891 60.438 16.828 1 45.56 403 GLN A O 1
ATOM 3256 N N . VAL A 1 404 ? 8.906 62.031 15.586 1 51.81 404 VAL A N 1
ATOM 3257 C CA . VAL A 1 404 ? 7.594 62.562 15.227 1 51.81 404 VAL A CA 1
ATOM 3258 C C . VAL A 1 404 ? 6.805 61.5 14.461 1 51.81 404 VAL A C 1
ATOM 3260 O O . VAL A 1 404 ? 5.59 61.625 14.305 1 51.81 404 VAL A O 1
ATOM 3263 N N . GLY A 1 405 ? 7.145 60.188 14.43 1 59.22 405 GLY A N 1
ATOM 3264 C CA . GLY A 1 405 ? 6.324 59.375 13.562 1 59.22 405 GLY A CA 1
ATOM 3265 C C . GLY A 1 405 ? 6.156 57.938 14.078 1 59.22 405 GLY A C 1
ATOM 3266 O O . GLY A 1 405 ? 5.359 57.188 13.539 1 59.22 405 GLY A O 1
ATOM 3267 N N . SER A 1 406 ? 6.93 57.5 15.102 1 71.75 406 SER A N 1
ATOM 3268 C CA . SER A 1 406 ? 6.809 56.125 15.523 1 71.75 406 SER A CA 1
ATOM 3269 C C . SER A 1 406 ? 6.199 56.031 16.922 1 71.75 406 SER A C 1
ATOM 3271 O O . SER A 1 406 ? 6.363 56.938 17.734 1 71.75 406 SER A O 1
ATOM 3273 N N . SER A 1 407 ? 5.195 55.281 17.156 1 81.12 407 SER A N 1
ATOM 3274 C CA . SER A 1 407 ? 4.59 55.031 18.453 1 81.12 407 SER A CA 1
ATOM 3275 C C . SER A 1 407 ? 5.133 53.719 19.047 1 81.12 407 SER A C 1
ATOM 3277 O O . SER A 1 407 ? 5.332 52.75 18.328 1 81.12 407 SER A O 1
ATOM 3279 N N . MET A 1 408 ? 5.535 53.875 20.328 1 89 408 MET A N 1
ATOM 3280 C CA . MET A 1 408 ? 6.004 52.688 21.047 1 89 408 MET A CA 1
ATOM 3281 C C . MET A 1 408 ? 4.945 52.188 22.031 1 89 408 MET A C 1
ATOM 3283 O O . MET A 1 408 ? 4.32 53 22.719 1 89 408 MET A O 1
ATOM 3287 N N . VAL A 1 409 ? 4.742 50.969 22.031 1 90.88 409 VAL A N 1
ATOM 3288 C CA . VAL A 1 409 ? 3.754 50.344 22.922 1 90.88 409 VAL A CA 1
ATOM 3289 C C . VAL A 1 409 ? 4.41 49.25 23.75 1 90.88 409 VAL A C 1
ATOM 3291 O O . VAL A 1 409 ? 5.133 48.406 23.219 1 90.88 409 VAL A O 1
ATOM 3294 N N . ASP A 1 410 ? 4.207 49.312 25.094 1 91.81 410 ASP A N 1
ATOM 3295 C CA . ASP A 1 410 ? 4.637 48.25 26 1 91.81 410 ASP A CA 1
ATOM 3296 C C . ASP A 1 410 ? 3.51 47.25 26.266 1 91.81 410 ASP A C 1
ATOM 3298 O O . ASP A 1 410 ? 2.445 47.656 26.766 1 91.81 410 ASP A O 1
ATOM 3302 N N . PHE A 1 411 ? 3.777 46.031 25.953 1 93.06 411 PHE A N 1
ATOM 3303 C CA . PHE A 1 411 ? 2.848 44.969 26.266 1 93.06 411 PHE A CA 1
ATOM 3304 C C . PHE A 1 411 ? 3.275 44.25 27.531 1 93.06 411 PHE A C 1
ATOM 3306 O O . PHE A 1 411 ? 4.355 43.656 27.578 1 93.06 411 PHE A O 1
ATOM 3313 N N . ILE A 1 412 ? 2.463 44.312 28.531 1 92.94 412 ILE A N 1
ATOM 3314 C CA . ILE A 1 412 ? 2.729 43.531 29.734 1 92.94 412 ILE A CA 1
ATOM 3315 C C . ILE A 1 412 ? 2.07 42.156 29.594 1 92.94 412 ILE A C 1
ATOM 3317 O O . ILE A 1 412 ? 0.841 42.062 29.562 1 92.94 412 ILE A O 1
ATOM 3321 N N . VAL A 1 413 ? 2.936 41.125 29.609 1 93.75 413 VAL A N 1
ATOM 3322 C CA . VAL A 1 413 ? 2.469 39.781 29.328 1 93.75 413 VAL A CA 1
ATOM 3323 C C . VAL A 1 413 ? 2.748 38.906 30.547 1 93.75 413 VAL A C 1
ATOM 3325 O O . VAL A 1 413 ? 3.807 39 31.172 1 93.75 413 VAL A O 1
ATOM 3328 N N . THR A 1 414 ? 1.737 38.062 30.953 1 93.31 414 THR A N 1
ATOM 3329 C CA . THR A 1 414 ? 1.883 37.062 32 1 93.31 414 THR A CA 1
ATOM 3330 C C . THR A 1 414 ? 1.641 35.656 31.438 1 93.31 414 THR A C 1
ATOM 3332 O O . THR A 1 414 ? 1.052 35.5 30.375 1 93.31 414 THR A O 1
ATOM 3335 N N . CYS A 1 415 ? 2.262 34.688 32.062 1 93.19 415 CYS A N 1
ATOM 3336 C CA . CYS A 1 415 ? 2.059 33.312 31.641 1 93.19 415 CYS A CA 1
ATOM 3337 C C . CYS A 1 415 ? 1.893 32.375 32.844 1 93.19 415 CYS A C 1
ATOM 3339 O O . CYS A 1 415 ? 2.184 32.781 33.969 1 93.19 415 CYS A O 1
ATOM 3341 N N . GLN A 1 416 ? 1.234 31.281 32.625 1 91.75 416 GLN A N 1
ATOM 3342 C CA . GLN A 1 416 ? 1.073 30.219 33.594 1 91.75 416 GLN A CA 1
ATOM 3343 C C . GLN A 1 416 ? 1.88 28.984 33.219 1 91.75 416 GLN A C 1
ATOM 3345 O O . GLN A 1 416 ? 2.021 28.688 32.031 1 91.75 416 GLN A O 1
ATOM 3350 N N . GLY A 1 417 ? 2.434 28.281 34.25 1 91.12 417 GLY A N 1
ATOM 3351 C CA . GLY A 1 417 ? 3.176 27.062 34 1 91.12 417 GLY A CA 1
ATOM 3352 C C . GLY A 1 417 ? 4.68 27.25 34.031 1 91.12 417 GLY A C 1
ATOM 3353 O O . GLY A 1 417 ? 5.215 27.828 34.969 1 91.12 417 GLY A O 1
ATOM 3354 N N . SER A 1 418 ? 5.305 26.75 33 1 90.62 418 SER A N 1
ATOM 3355 C CA . SER A 1 418 ? 6.758 26.859 32.938 1 90.62 418 SER A CA 1
ATOM 3356 C C . SER A 1 418 ? 7.191 28.25 32.469 1 90.62 418 SER A C 1
ATOM 3358 O O . SER A 1 418 ? 6.402 28.984 31.875 1 90.62 418 SER A O 1
ATOM 3360 N N . LEU A 1 419 ? 8.453 28.547 32.781 1 92.88 419 LEU A N 1
ATOM 3361 C CA . LEU A 1 419 ? 8.984 29.844 32.406 1 92.88 419 LEU A CA 1
ATOM 3362 C C . LEU A 1 419 ? 9.492 29.844 30.953 1 92.88 419 LEU A C 1
ATOM 3364 O O . LEU A 1 419 ? 10.195 28.906 30.547 1 92.88 419 LEU A O 1
ATOM 3368 N N . PRO A 1 420 ? 9.07 30.812 30.156 1 93.69 420 PRO A N 1
ATOM 3369 C CA . PRO A 1 420 ? 9.484 30.875 28.75 1 93.69 420 PRO A CA 1
ATOM 3370 C C . PRO A 1 420 ? 10.961 31.219 28.578 1 93.69 420 PRO A C 1
ATOM 3372 O O . PRO A 1 420 ? 11.547 31.875 29.438 1 93.69 420 PRO A O 1
ATOM 3375 N N . THR A 1 421 ? 11.523 30.766 27.516 1 92.44 421 THR A N 1
ATOM 3376 C CA . THR A 1 421 ? 12.914 31.062 27.188 1 92.44 421 THR A CA 1
ATOM 3377 C C . THR A 1 421 ? 13 32 25.984 1 92.44 421 THR A C 1
ATOM 3379 O O . THR A 1 421 ? 14.039 32.625 25.75 1 92.44 421 THR A O 1
ATOM 3382 N N . ASP A 1 422 ? 11.938 32.031 25.25 1 92.5 422 ASP A N 1
ATOM 3383 C CA . ASP A 1 422 ? 11.898 32.844 24.062 1 92.5 422 ASP A CA 1
ATOM 3384 C C . ASP A 1 422 ? 10.562 33.562 23.922 1 92.5 422 ASP A C 1
ATOM 3386 O O . ASP A 1 422 ? 9.523 33.031 24.312 1 92.5 422 ASP A O 1
ATOM 3390 N N . ALA A 1 423 ? 10.609 34.75 23.375 1 92.81 423 ALA A N 1
ATOM 3391 C CA . ALA A 1 423 ? 9.406 35.531 23.094 1 92.81 423 ALA A CA 1
ATOM 3392 C C . ALA A 1 423 ? 9.445 36.094 21.672 1 92.81 423 ALA A C 1
ATOM 3394 O O . ALA A 1 423 ? 10.461 36.656 21.25 1 92.81 423 ALA A O 1
ATOM 3395 N N . CYS A 1 424 ? 8.367 35.812 20.969 1 92.12 424 CYS A N 1
ATOM 3396 C CA . CYS A 1 424 ? 8.258 36.344 19.609 1 92.12 424 CYS A CA 1
ATOM 3397 C C . CYS A 1 424 ? 6.996 37.156 19.438 1 92.12 424 CYS A C 1
ATOM 3399 O O . CYS A 1 424 ? 5.961 36.875 20.031 1 92.12 424 CYS A O 1
ATOM 3401 N N . THR A 1 425 ? 7.09 38.281 18.656 1 91.94 425 THR A N 1
ATOM 3402 C CA . THR A 1 425 ? 5.953 39.125 18.328 1 91.94 425 THR A CA 1
ATOM 3403 C C . THR A 1 425 ? 5.777 39.25 16.812 1 91.94 425 THR A C 1
ATOM 3405 O O . THR A 1 425 ? 6.73 39.562 16.094 1 91.94 425 THR A O 1
ATOM 3408 N N . LEU A 1 426 ? 4.578 38.938 16.469 1 90.56 426 LEU A N 1
ATOM 3409 C CA . LEU A 1 426 ? 4.211 39.094 15.062 1 90.56 426 LEU A CA 1
ATOM 3410 C C . LEU A 1 426 ? 3.186 40.219 14.898 1 90.56 426 LEU A C 1
ATOM 3412 O O . LEU A 1 426 ? 2.121 40.188 15.516 1 90.56 426 LEU A O 1
ATOM 3416 N N . ILE A 1 427 ? 3.57 41.188 14.125 1 90.38 427 ILE A N 1
ATOM 3417 C CA . ILE A 1 427 ? 2.66 42.281 13.836 1 90.38 427 ILE A CA 1
ATOM 3418 C C . ILE A 1 427 ? 2.102 42.156 12.422 1 90.38 427 ILE A C 1
ATOM 3420 O O . ILE A 1 427 ? 2.861 42.062 11.453 1 90.38 427 ILE A O 1
ATOM 3424 N N . SER A 1 428 ? 0.826 42.031 12.359 1 88.5 428 SER A N 1
ATOM 3425 C CA . SER A 1 428 ? 0.157 41.812 11.086 1 88.5 428 SER A CA 1
ATOM 3426 C C . SER A 1 428 ? -0.935 42.875 10.852 1 88.5 428 SER A C 1
ATOM 3428 O O . SER A 1 428 ? -1.115 43.781 11.664 1 88.5 428 SER A O 1
ATOM 3430 N N . ASP A 1 429 ? -1.544 42.719 9.672 1 85.25 429 ASP A N 1
ATOM 3431 C CA . ASP A 1 429 ? -2.682 43.594 9.375 1 85.25 429 ASP A CA 1
ATOM 3432 C C . ASP A 1 429 ? -3.848 43.312 10.32 1 85.25 429 ASP A C 1
ATOM 3434 O O . ASP A 1 429 ? -3.805 42.344 11.102 1 85.25 429 ASP A O 1
ATOM 3438 N N . PRO A 1 430 ? -4.812 44.062 10.32 1 83.38 430 PRO A N 1
ATOM 3439 C CA . PRO A 1 430 ? -5.895 43.906 11.289 1 83.38 430 PRO A CA 1
ATOM 3440 C C . PRO A 1 430 ? -6.605 42.562 11.18 1 83.38 430 PRO A C 1
ATOM 3442 O O . PRO A 1 430 ? -7.277 42.156 12.117 1 83.38 430 PRO A O 1
ATOM 3445 N N . THR A 1 431 ? -6.402 41.969 10.086 1 78.31 431 THR A N 1
ATOM 3446 C CA . THR A 1 431 ? -7.023 40.656 9.914 1 78.31 431 THR A CA 1
ATOM 3447 C C . THR A 1 431 ? -6.051 39.531 10.305 1 78.31 431 THR A C 1
ATOM 3449 O O . THR A 1 431 ? -6.398 38.344 10.25 1 78.31 431 THR A O 1
ATOM 3452 N N . CYS A 1 432 ? -4.906 39.906 10.742 1 79.38 432 CYS A N 1
ATOM 3453 C CA . CYS A 1 432 ? -3.842 39 11.172 1 79.38 432 CYS A CA 1
ATOM 3454 C C . CYS A 1 432 ? -3.418 38.062 10.031 1 79.38 432 CYS A C 1
ATOM 3456 O O . CYS A 1 432 ? -3.072 36.906 10.266 1 79.38 432 CYS A O 1
ATOM 3458 N N . THR A 1 433 ? -3.549 38.5 8.773 1 74.19 433 THR A N 1
ATOM 3459 C CA . THR A 1 433 ? -3.264 37.656 7.637 1 74.19 433 THR A CA 1
ATOM 3460 C C . THR A 1 433 ? -1.942 38.031 6.98 1 74.19 433 THR A C 1
ATOM 3462 O O . THR A 1 433 ? -1.154 37.156 6.602 1 74.19 433 THR A O 1
ATOM 3465 N N . MET A 1 434 ? -1.758 39.25 6.902 1 76.12 434 MET A N 1
ATOM 3466 C CA . MET A 1 434 ? -0.541 39.719 6.242 1 76.12 434 MET A CA 1
ATOM 3467 C C . MET A 1 434 ? 0.496 40.156 7.266 1 76.12 434 MET A C 1
ATOM 3469 O O . MET A 1 434 ? 0.282 41.156 7.977 1 76.12 434 MET A O 1
ATOM 3473 N N . LEU A 1 435 ? 1.596 39.406 7.266 1 83.44 435 LEU A N 1
ATOM 3474 C CA . LEU A 1 435 ? 2.656 39.688 8.219 1 83.44 435 LEU A CA 1
ATOM 3475 C C . LEU A 1 435 ? 3.404 40.969 7.809 1 83.44 435 LEU A C 1
ATOM 3477 O O . LEU A 1 435 ? 3.789 41.125 6.645 1 83.44 435 LEU A O 1
ATOM 3481 N N . GLN A 1 436 ? 3.562 41.875 8.688 1 84.31 436 GLN A N 1
ATOM 3482 C CA . GLN A 1 436 ? 4.281 43.125 8.43 1 84.31 436 GLN A CA 1
ATOM 3483 C C . GLN A 1 436 ? 5.668 43.094 9.062 1 84.31 436 GLN A C 1
ATOM 3485 O O . GLN A 1 436 ? 6.648 43.5 8.445 1 84.31 436 GLN A O 1
ATOM 3490 N N . SER A 1 437 ? 5.703 42.625 10.305 1 85.75 437 SER A N 1
ATOM 3491 C CA . SER A 1 437 ? 6.988 42.562 10.992 1 85.75 437 SER A CA 1
ATOM 3492 C C . SER A 1 437 ? 7.012 41.438 12.016 1 85.75 437 SER A C 1
ATOM 3494 O O . SER A 1 437 ? 5.965 41.031 12.523 1 85.75 437 SER A O 1
ATOM 3496 N N . GLU A 1 438 ? 8.18 40.781 12.078 1 89.56 438 GLU A N 1
ATOM 3497 C CA . GLU A 1 438 ? 8.414 39.75 13.07 1 89.56 438 GLU A CA 1
ATOM 3498 C C . GLU A 1 438 ? 9.648 40.031 13.914 1 89.56 438 GLU A C 1
ATOM 3500 O O . GLU A 1 438 ? 10.672 40.5 13.391 1 89.56 438 GLU A O 1
ATOM 3505 N N . SER A 1 439 ? 9.523 39.969 15.242 1 90.62 439 SER A N 1
ATOM 3506 C CA . SER A 1 439 ? 10.648 40.156 16.156 1 90.62 439 SER A CA 1
ATOM 3507 C C . SER A 1 439 ? 10.672 39.062 17.234 1 90.62 439 SER A C 1
ATOM 3509 O O . SER A 1 439 ? 9.688 38.875 17.953 1 90.62 439 SER A O 1
ATOM 3511 N N . CYS A 1 440 ? 11.766 38.312 17.25 1 91.69 440 CYS A N 1
ATOM 3512 C CA . CYS A 1 440 ? 11.938 37.281 18.266 1 91.69 440 CYS A CA 1
ATOM 3513 C C . CYS A 1 440 ? 13.195 37.531 19.094 1 91.69 440 CYS A C 1
ATOM 3515 O O . CYS A 1 440 ? 14.219 37.969 18.562 1 91.69 440 CYS A O 1
ATOM 3517 N N . HIS A 1 441 ? 13.117 37.406 20.438 1 91.06 441 HIS A N 1
ATOM 3518 C CA . HIS A 1 441 ? 14.273 37.594 21.312 1 91.06 441 HIS A CA 1
ATOM 3519 C C . HIS A 1 441 ? 14.227 36.594 22.484 1 91.06 441 HIS A C 1
ATOM 3521 O O . HIS A 1 441 ? 13.141 36.25 22.953 1 91.06 441 HIS A O 1
ATOM 3527 N N . PRO A 1 442 ? 15.344 36.188 22.922 1 93.25 442 PRO A N 1
ATOM 3528 C CA . PRO A 1 442 ? 15.359 35.375 24.141 1 93.25 442 PRO A CA 1
ATOM 3529 C C . PRO A 1 442 ? 14.945 36.156 25.375 1 93.25 442 PRO A C 1
ATOM 3531 O O . PRO A 1 442 ? 15.172 37.375 25.453 1 93.25 442 PRO A O 1
ATOM 3534 N N . VAL A 1 443 ? 14.211 35.469 26.219 1 92.06 443 VAL A N 1
ATOM 3535 C CA . VAL A 1 443 ? 13.781 36.094 27.453 1 92.06 443 VAL A CA 1
ATOM 3536 C C . VAL A 1 443 ? 14.305 35.312 28.656 1 92.06 443 VAL A C 1
ATOM 3538 O O . VAL A 1 443 ? 14.445 34.094 28.594 1 92.06 443 VAL A O 1
ATOM 3541 N N . ASP A 1 444 ? 14.695 36.031 29.688 1 87.31 444 ASP A N 1
ATOM 3542 C CA . ASP A 1 444 ? 15.141 35.406 30.938 1 87.31 444 ASP A CA 1
ATOM 3543 C C . ASP A 1 444 ? 14.203 35.781 32.094 1 87.31 444 ASP A C 1
ATOM 3545 O O . ASP A 1 444 ? 14.273 36.875 32.656 1 87.31 444 ASP A O 1
ATOM 3549 N N . VAL A 1 445 ? 13.289 34.906 32.25 1 84.06 445 VAL A N 1
ATOM 3550 C CA . VAL A 1 445 ? 12.336 35.094 33.344 1 84.06 445 VAL A CA 1
ATOM 3551 C C . VAL A 1 445 ? 12.734 34.219 34.531 1 84.06 445 VAL A C 1
ATOM 3553 O O . VAL A 1 445 ? 12.922 33 34.406 1 84.06 445 VAL A O 1
ATOM 3556 N N . ALA A 1 446 ? 13.023 34.844 35.688 1 77.19 446 ALA A N 1
ATOM 3557 C CA . ALA A 1 446 ? 13.602 34.125 36.812 1 77.19 446 ALA A CA 1
ATOM 3558 C C . ALA A 1 446 ? 12.508 33.469 37.656 1 77.19 446 ALA A C 1
ATOM 3560 O O . ALA A 1 446 ? 12.586 32.281 38 1 77.19 446 ALA A O 1
ATOM 3561 N N . ASP A 1 447 ? 11.516 34.25 38.219 1 81.12 447 ASP A N 1
ATOM 3562 C CA . ASP A 1 447 ? 10.617 33.656 39.219 1 81.12 447 ASP A CA 1
ATOM 3563 C C . ASP A 1 447 ? 9.172 33.688 38.75 1 81.12 447 ASP A C 1
ATOM 3565 O O . ASP A 1 447 ? 8.469 32.688 38.781 1 81.12 447 ASP A O 1
ATOM 3569 N N . VAL A 1 448 ? 8.75 34.812 38.375 1 86.81 448 VAL A N 1
ATOM 3570 C CA . VAL A 1 448 ? 7.359 34.969 37.938 1 86.81 448 VAL A CA 1
ATOM 3571 C C . VAL A 1 448 ? 7.297 35.406 36.5 1 86.81 448 VAL A C 1
ATOM 3573 O O . VAL A 1 448 ? 8.117 36.188 36.031 1 86.81 448 VAL A O 1
ATOM 3576 N N . CYS A 1 449 ? 6.387 34.719 35.781 1 90.94 449 CYS A N 1
ATOM 3577 C CA . CYS A 1 449 ? 6.246 35.031 34.375 1 90.94 449 CYS A CA 1
ATOM 3578 C C . CYS A 1 449 ? 5.559 36.375 34.188 1 90.94 449 CYS A C 1
ATOM 3580 O O . CYS A 1 449 ? 4.328 36.469 34.125 1 90.94 449 CYS A O 1
ATOM 3582 N N . PHE A 1 450 ? 6.266 37.406 34.281 1 90.5 450 PHE A N 1
ATOM 3583 C CA . PHE A 1 450 ? 5.879 38.812 34.062 1 90.5 450 PHE A CA 1
ATOM 3584 C C . PHE A 1 450 ? 6.883 39.5 33.156 1 90.5 450 PHE A C 1
ATOM 3586 O O . PHE A 1 450 ? 8.008 39.781 33.562 1 90.5 450 PHE A O 1
ATOM 3593 N N . LEU A 1 451 ? 6.422 39.75 31.922 1 91.62 451 LEU A N 1
ATOM 3594 C CA . LEU A 1 451 ? 7.336 40.281 30.922 1 91.62 451 LEU A CA 1
ATOM 3595 C C . LEU A 1 451 ? 6.75 41.531 30.281 1 91.62 451 LEU A C 1
ATOM 3597 O O . LEU A 1 451 ? 5.535 41.625 30.078 1 91.62 451 LEU A O 1
ATOM 3601 N N . THR A 1 452 ? 7.602 42.469 30.094 1 91.38 452 THR A N 1
ATOM 3602 C CA . THR A 1 452 ? 7.238 43.656 29.312 1 91.38 452 THR A CA 1
ATOM 3603 C C . THR A 1 452 ? 7.887 43.594 27.938 1 91.38 452 THR A C 1
ATOM 3605 O O . THR A 1 452 ? 9.117 43.562 27.812 1 91.38 452 THR A O 1
ATOM 3608 N N . ILE A 1 453 ? 7.051 43.562 26.922 1 92.06 453 ILE A N 1
ATOM 3609 C CA . ILE A 1 453 ? 7.527 43.531 25.531 1 92.06 453 ILE A CA 1
ATOM 3610 C C . ILE A 1 453 ? 7.227 44.875 24.859 1 92.06 453 ILE A C 1
ATOM 3612 O O . ILE A 1 453 ? 6.062 45.25 24.719 1 92.06 453 ILE A O 1
ATOM 3616 N N . ARG A 1 454 ? 8.281 45.562 24.469 1 91.19 454 ARG A N 1
ATOM 3617 C CA . ARG A 1 454 ? 8.133 46.875 23.828 1 91.19 454 ARG A CA 1
ATOM 3618 C C . ARG A 1 454 ? 8.25 46.75 22.312 1 91.19 454 ARG A C 1
ATOM 3620 O O . ARG A 1 454 ? 9.172 46.094 21.797 1 91.19 454 ARG A O 1
ATOM 3627 N N . ARG A 1 455 ? 7.277 47.25 21.641 1 91 455 ARG A N 1
ATOM 3628 C CA . ARG A 1 455 ? 7.32 47.25 20.172 1 91 455 ARG A CA 1
ATOM 3629 C C . ARG A 1 455 ? 7 48.625 19.625 1 91 455 ARG A C 1
ATOM 3631 O O . ARG A 1 455 ? 6.25 49.406 20.234 1 91 455 ARG A O 1
ATOM 3638 N N . THR A 1 456 ? 7.586 48.875 18.406 1 88.06 456 THR A N 1
ATOM 3639 C CA . THR A 1 456 ? 7.406 50.156 17.781 1 88.06 456 THR A CA 1
ATOM 3640 C C . THR A 1 456 ? 6.52 50.062 16.547 1 88.06 456 THR A C 1
ATOM 3642 O O . THR A 1 456 ? 6.629 49.094 15.781 1 88.06 456 THR A O 1
ATOM 3645 N N . PHE A 1 457 ? 5.629 50.969 16.406 1 87.81 457 PHE A N 1
ATOM 3646 C CA . PHE A 1 457 ? 4.742 51.062 15.258 1 87.81 457 PHE A CA 1
ATOM 3647 C C . PHE A 1 457 ? 4.992 52.344 14.477 1 87.81 457 PHE A C 1
ATOM 3649 O O . PHE A 1 457 ? 4.828 53.438 15.008 1 87.81 457 PHE A O 1
ATOM 3656 N N . ASN A 1 458 ? 5.367 52.25 13.297 1 81.31 458 ASN A N 1
ATOM 3657 C CA . ASN A 1 458 ? 5.812 53.406 12.523 1 81.31 458 ASN A CA 1
ATOM 3658 C C . ASN A 1 458 ? 4.648 54.094 11.82 1 81.31 458 ASN A C 1
ATOM 3660 O O . ASN A 1 458 ? 4.773 55.25 11.383 1 81.31 458 ASN A O 1
ATOM 3664 N N . GLU A 1 459 ? 3.566 53.438 11.562 1 82.5 459 GLU A N 1
ATOM 3665 C CA . GLU A 1 459 ? 2.424 54 10.859 1 82.5 459 GLU A CA 1
ATOM 3666 C C . GLU A 1 459 ? 1.15 53.875 11.695 1 82.5 459 GLU A C 1
ATOM 3668 O O . GLU A 1 459 ? 1.018 52.969 12.516 1 82.5 459 GLU A O 1
ATOM 3673 N N . SER A 1 460 ? 0.34 54.969 11.555 1 82.56 460 SER A N 1
ATOM 3674 C CA . SER A 1 460 ? -0.953 54.906 12.227 1 82.56 460 SER A CA 1
ATOM 3675 C C . SER A 1 460 ? -1.872 53.906 11.562 1 82.56 460 SER A C 1
ATOM 3677 O O . SER A 1 460 ? -1.782 53.656 10.359 1 82.56 460 SER A O 1
ATOM 3679 N N . GLY A 1 461 ? -2.611 53.188 12.406 1 86.38 461 GLY A N 1
ATOM 3680 C CA . GLY A 1 461 ? -3.535 52.156 11.93 1 86.38 461 GLY A CA 1
ATOM 3681 C C . GLY A 1 461 ? -3.844 51.094 12.977 1 86.38 461 GLY A C 1
ATOM 3682 O O . GLY A 1 461 ? -3.473 51.25 14.141 1 86.38 461 GLY A O 1
ATOM 3683 N N . THR A 1 462 ? -4.652 50.188 12.609 1 88.81 462 THR A N 1
ATOM 3684 C CA . THR A 1 462 ? -4.969 49.062 13.469 1 88.81 462 THR A CA 1
ATOM 3685 C C . THR A 1 462 ? -4.109 47.844 13.109 1 88.81 462 THR A C 1
ATOM 3687 O O . THR A 1 462 ? -3.963 47.531 11.93 1 88.81 462 THR A O 1
ATOM 3690 N N . TYR A 1 463 ? -3.539 47.344 14.164 1 89.75 463 TYR A N 1
ATOM 3691 C CA . TYR A 1 463 ? -2.639 46.219 13.953 1 89.75 463 TYR A CA 1
ATOM 3692 C C . TYR A 1 463 ? -3.084 45 14.766 1 89.75 463 TYR A C 1
ATOM 3694 O O . TYR A 1 463 ? -3.627 45.156 15.867 1 89.75 463 TYR A O 1
ATOM 3702 N N . CYS A 1 464 ? -2.879 43.844 14.164 1 89.94 464 CYS A N 1
ATOM 3703 C CA . CYS A 1 464 ? -2.992 42.594 14.906 1 89.94 464 CYS A CA 1
ATOM 3704 C C . CYS A 1 464 ? -1.64 42.156 15.453 1 89.94 464 CYS A C 1
ATOM 3706 O O . CYS A 1 464 ? -0.684 42 14.695 1 89.94 464 CYS A O 1
ATOM 3708 N N . VAL A 1 465 ? -1.583 42.062 16.781 1 90.56 465 VAL A N 1
ATOM 3709 C CA . VAL A 1 465 ? -0.318 41.688 17.406 1 90.56 465 VAL A CA 1
ATOM 3710 C C . VAL A 1 465 ? -0.427 40.312 18.031 1 90.56 465 VAL A C 1
ATOM 3712 O O . VAL A 1 465 ? -1.269 40.062 18.906 1 90.56 465 VAL A O 1
ATOM 3715 N N . ASN A 1 466 ? 0.443 39.344 17.562 1 91.19 466 ASN A N 1
ATOM 3716 C CA . ASN A 1 466 ? 0.555 38 18.156 1 91.19 466 ASN A CA 1
ATOM 3717 C C . ASN A 1 466 ? 1.839 37.875 18.969 1 91.19 466 ASN A C 1
ATOM 3719 O O . ASN A 1 466 ? 2.936 38.062 18.438 1 91.19 466 ASN A O 1
ATOM 3723 N N . ILE A 1 467 ? 1.668 37.594 20.203 1 91.31 467 ILE A N 1
ATOM 3724 C CA . ILE A 1 467 ? 2.816 37.344 21.062 1 91.31 467 ILE A CA 1
ATOM 3725 C C . ILE A 1 467 ? 2.904 35.875 21.406 1 91.31 467 ILE A C 1
ATOM 3727 O O . ILE A 1 467 ? 1.932 35.281 21.875 1 91.31 467 ILE A O 1
ATOM 3731 N N . THR A 1 468 ? 4.07 35.281 21.078 1 92 468 THR A N 1
ATOM 3732 C CA . THR A 1 468 ? 4.309 33.875 21.375 1 92 468 THR A CA 1
ATOM 3733 C C . THR A 1 468 ? 5.43 33.719 22.406 1 92 468 THR A C 1
ATOM 3735 O O . THR A 1 468 ? 6.504 34.281 22.25 1 92 468 THR A O 1
ATOM 3738 N N . LEU A 1 469 ? 5.148 33.031 23.484 1 92.69 469 LEU A N 1
ATOM 3739 C CA . LEU A 1 469 ? 6.164 32.625 24.438 1 92.69 469 LEU A CA 1
ATOM 3740 C C . LEU A 1 469 ? 6.477 31.141 24.312 1 92.69 469 LEU A C 1
ATOM 3742 O O . LEU A 1 469 ? 5.562 30.312 24.203 1 92.69 469 LEU A O 1
ATOM 3746 N N . ALA A 1 470 ? 7.789 30.844 24.188 1 91.5 470 ALA A N 1
ATOM 3747 C CA . ALA A 1 470 ? 8.164 29.453 23.953 1 91.5 470 ALA A CA 1
ATOM 3748 C C . ALA A 1 470 ? 9.258 29.016 24.922 1 91.5 470 ALA A C 1
ATOM 3750 O O . ALA A 1 470 ? 10.008 29.828 25.453 1 91.5 470 ALA A O 1
ATOM 3751 N N . ASP A 1 471 ? 9.211 27.781 25.297 1 89.38 471 ASP A N 1
ATOM 3752 C CA . ASP A 1 471 ? 10.312 27.078 25.938 1 89.38 471 ASP A CA 1
ATOM 3753 C C . ASP A 1 471 ? 10.734 25.859 25.109 1 89.38 471 ASP A C 1
ATOM 3755 O O . ASP A 1 471 ? 10.484 25.797 23.906 1 89.38 471 ASP A O 1
ATOM 3759 N N . ALA A 1 472 ? 11.43 24.906 25.75 1 82.75 472 ALA A N 1
ATOM 3760 C CA . ALA A 1 472 ? 11.945 23.766 24.984 1 82.75 472 ALA A CA 1
ATOM 3761 C C . ALA A 1 472 ? 10.82 22.844 24.547 1 82.75 472 ALA A C 1
ATOM 3763 O O . ALA A 1 472 ? 10.914 22.203 23.5 1 82.75 472 ALA A O 1
ATOM 3764 N N . THR A 1 473 ? 9.695 22.828 25.25 1 83.56 473 THR A N 1
ATOM 3765 C CA . THR A 1 473 ? 8.656 21.828 25.031 1 83.56 473 THR A CA 1
ATOM 3766 C C . THR A 1 473 ? 7.367 22.484 24.547 1 83.56 473 THR A C 1
ATOM 3768 O O . THR A 1 473 ? 6.562 21.859 23.859 1 83.56 473 THR A O 1
ATOM 3771 N N . SER A 1 474 ? 7.203 23.75 24.953 1 88 474 SER A N 1
ATOM 3772 C CA . SER A 1 474 ? 5.875 24.328 24.75 1 88 474 SER A CA 1
ATOM 3773 C C . SER A 1 474 ? 5.965 25.719 24.125 1 88 474 SER A C 1
ATOM 3775 O O . SER A 1 474 ? 7.02 26.359 24.172 1 88 474 SER A O 1
ATOM 3777 N N . LEU A 1 475 ? 4.934 26.078 23.438 1 87.19 475 LEU A N 1
ATOM 3778 C CA . LEU A 1 475 ? 4.742 27.391 22.828 1 87.19 475 LEU A CA 1
ATOM 3779 C C . LEU A 1 475 ? 3.301 27.859 22.984 1 87.19 475 LEU A C 1
ATOM 3781 O O . LEU A 1 475 ? 2.369 27.188 22.531 1 87.19 475 LEU A O 1
ATOM 3785 N N . ALA A 1 476 ? 3.156 28.906 23.656 1 88.75 476 ALA A N 1
ATOM 3786 C CA . ALA A 1 476 ? 1.825 29.469 23.875 1 88.75 476 ALA A CA 1
ATOM 3787 C C . ALA A 1 476 ? 1.669 30.797 23.156 1 88.75 476 ALA A C 1
ATOM 3789 O O . ALA A 1 476 ? 2.607 31.609 23.125 1 88.75 476 ALA A O 1
ATOM 3790 N N . LEU A 1 477 ? 0.495 30.984 22.594 1 88.38 477 LEU A N 1
ATOM 3791 C CA . LEU A 1 477 ? 0.249 32.156 21.781 1 88.38 477 LEU A CA 1
ATOM 3792 C C . LEU A 1 477 ? -0.906 32.969 22.344 1 88.38 477 LEU A C 1
ATOM 3794 O O . LEU A 1 477 ? -1.867 32.406 22.875 1 88.38 477 LEU A O 1
ATOM 3798 N N . THR A 1 478 ? -0.78 34.312 22.328 1 88.62 478 THR A N 1
ATOM 3799 C CA . THR A 1 478 ? -1.865 35.25 22.594 1 88.62 478 THR A CA 1
ATOM 3800 C C . THR A 1 478 ? -1.918 36.312 21.516 1 88.62 478 THR A C 1
ATOM 3802 O O . THR A 1 478 ? -0.922 36.594 20.844 1 88.62 478 THR A O 1
ATOM 3805 N N . SER A 1 479 ? -3.145 36.781 21.219 1 89.25 479 SER A N 1
ATOM 3806 C CA . SER A 1 479 ? -3.332 37.781 20.156 1 89.25 479 SER A CA 1
ATOM 3807 C C . SER A 1 479 ? -4.164 38.969 20.656 1 89.25 479 SER A C 1
ATOM 3809 O O . SER A 1 479 ? -4.969 38.812 21.578 1 89.25 479 SER A O 1
ATOM 3811 N N . THR A 1 480 ? -3.84 40.125 20.078 1 88.56 480 THR A N 1
ATOM 3812 C CA . THR A 1 480 ? -4.621 41.312 20.391 1 88.56 480 THR A CA 1
ATOM 3813 C C . THR A 1 480 ? -4.625 42.281 19.219 1 88.56 480 THR A C 1
ATOM 3815 O O . THR A 1 480 ? -3.789 42.188 18.312 1 88.56 480 THR A O 1
ATOM 3818 N N . LEU A 1 481 ? -5.68 43.125 19.188 1 90.75 481 LEU A N 1
ATOM 3819 C CA . LEU A 1 481 ? -5.75 44.219 18.234 1 90.75 481 LEU A CA 1
ATOM 3820 C C . LEU A 1 481 ? -5.395 45.531 18.891 1 90.75 481 LEU A C 1
ATOM 3822 O O . LEU A 1 481 ? -5.852 45.812 20 1 90.75 481 LEU A O 1
ATOM 3826 N N . ILE A 1 482 ? -4.551 46.281 18.188 1 87.75 482 ILE A N 1
ATOM 3827 C CA . ILE A 1 482 ? -4.168 47.562 18.719 1 87.75 482 ILE A CA 1
ATOM 3828 C C . ILE A 1 482 ? -4.363 48.656 17.656 1 87.75 482 ILE A C 1
ATOM 3830 O O . ILE A 1 482 ? -4.094 48.438 16.484 1 87.75 482 ILE A O 1
ATOM 3834 N N . SER A 1 483 ? -4.988 49.656 18.078 1 87.88 483 SER A N 1
ATOM 3835 C CA . SER A 1 483 ? -5.156 50.812 17.203 1 87.88 483 SER A CA 1
ATOM 3836 C C . SER A 1 483 ? -4.191 51.938 17.578 1 87.88 483 SER A C 1
ATOM 3838 O O . SER A 1 483 ? -4.184 52.406 18.719 1 87.88 483 SER A O 1
ATOM 3840 N N . ILE A 1 484 ? -3.398 52.25 16.688 1 81.88 484 ILE A N 1
ATOM 3841 C CA . ILE A 1 484 ? -2.42 53.312 16.891 1 81.88 484 ILE A CA 1
ATOM 3842 C C . ILE A 1 484 ? -2.908 54.594 16.219 1 81.88 484 ILE A C 1
ATOM 3844 O O . ILE A 1 484 ? -3.154 54.625 15.008 1 81.88 484 ILE A O 1
ATOM 3848 N N . ASN A 1 485 ? -3.531 55.469 16.953 1 71.88 485 ASN A N 1
ATOM 3849 C CA . ASN A 1 485 ? -3.908 56.781 16.438 1 71.88 485 ASN A CA 1
ATOM 3850 C C . ASN A 1 485 ? -2.832 57.812 16.719 1 71.88 485 ASN A C 1
ATOM 3852 O O . ASN A 1 485 ? -2.055 57.656 17.672 1 71.88 485 ASN A O 1
ATOM 3856 N N . GLY A 1 486 ? -2.377 58.562 15.969 1 53.34 486 GLY A N 1
ATOM 3857 C CA . GLY A 1 486 ? -1.465 59.625 16.359 1 53.34 486 GLY A CA 1
ATOM 3858 C C . GLY A 1 486 ? -1.529 59.938 17.844 1 53.34 486 GLY A C 1
ATOM 3859 O O . GLY A 1 486 ? -0.495 60.094 18.5 1 53.34 486 GLY A O 1
ATOM 3860 N N . ALA A 1 487 ? -2.623 60.5 18.375 1 49.84 487 ALA A N 1
ATOM 3861 C CA . ALA A 1 487 ? -2.645 60.875 19.781 1 49.84 487 ALA A CA 1
ATOM 3862 C C . ALA A 1 487 ? -2.789 59.656 20.688 1 49.84 487 ALA A C 1
ATOM 3864 O O . ALA A 1 487 ? -1.954 59.438 21.562 1 49.84 487 ALA A O 1
ATOM 3865 N N . GLU A 1 488 ? -4.047 59.344 21.375 1 45.38 488 GLU A N 1
ATOM 3866 C CA . GLU A 1 488 ? -4.359 58.438 22.484 1 45.38 488 GLU A CA 1
ATOM 3867 C C . GLU A 1 488 ? -4.73 57.062 21.953 1 45.38 488 GLU A C 1
ATOM 3869 O O . GLU A 1 488 ? -5.621 56.906 21.125 1 45.38 488 GLU A O 1
ATOM 3874 N N . ALA A 1 489 ? -3.898 56.062 21.938 1 47.44 489 ALA A N 1
ATOM 3875 C CA . ALA A 1 489 ? -4.133 54.688 21.531 1 47.44 489 ALA A CA 1
ATOM 3876 C C . ALA A 1 489 ? -5.297 54.094 22.312 1 47.44 489 ALA A C 1
ATOM 3878 O O . ALA A 1 489 ? -5.297 54.094 23.547 1 47.44 489 ALA A O 1
ATOM 3879 N N . SER A 1 490 ? -6.602 54.031 21.797 1 43.91 490 SER A N 1
ATOM 3880 C CA . SER A 1 490 ? -7.73 53.406 22.484 1 43.91 490 SER A CA 1
ATOM 3881 C C . SER A 1 490 ? -7.672 51.875 22.375 1 43.91 490 SER A C 1
ATOM 3883 O O . SER A 1 490 ? -7.348 51.344 21.328 1 43.91 490 SER A O 1
ATOM 3885 N N . PHE A 1 491 ? -7.637 51.125 23.547 1 46.38 491 PHE A N 1
ATOM 3886 C CA . PHE A 1 491 ? -7.52 49.688 23.859 1 46.38 491 PHE A CA 1
ATOM 3887 C C . PHE A 1 491 ? -8.852 49 23.672 1 46.38 491 PHE A C 1
ATOM 3889 O O . PHE A 1 491 ? -9.859 49.375 24.281 1 46.38 491 PHE A O 1
ATOM 3896 N N . SER A 1 492 ? -9.344 48.531 22.578 1 35.84 492 SER A N 1
ATOM 3897 C CA . SER A 1 492 ? -10.516 47.688 22.672 1 35.84 492 SER A CA 1
ATOM 3898 C C . SER A 1 492 ? -10.148 46.281 23.156 1 35.84 492 SER A C 1
ATOM 3900 O O . SER A 1 492 ? -9.25 45.625 22.594 1 35.84 492 SER A O 1
ATOM 3902 N N . ARG A 1 493 ? -10.398 45.844 24.359 1 36.84 493 ARG A N 1
ATOM 3903 C CA . ARG A 1 493 ? -10.25 44.562 25.031 1 36.84 493 ARG A CA 1
ATOM 3904 C C . ARG A 1 493 ? -10.906 43.438 24.234 1 36.84 493 ARG A C 1
ATOM 3906 O O . ARG A 1 493 ? -12.102 43.531 23.906 1 36.84 493 ARG A O 1
ATOM 3913 N N . ALA A 1 494 ? -10.344 42.719 23.547 1 37.84 494 ALA A N 1
ATOM 3914 C CA . ALA A 1 494 ? -10.938 41.469 23.094 1 37.84 494 ALA A CA 1
ATOM 3915 C C . ALA A 1 494 ? -11.43 40.625 24.266 1 37.84 494 ALA A C 1
ATOM 3917 O O . ALA A 1 494 ? -10.734 40.5 25.281 1 37.84 494 ALA A O 1
ATOM 3918 N N . THR A 1 495 ? -12.836 40.344 24.391 1 31.16 495 THR A N 1
ATOM 3919 C CA . THR A 1 495 ? -13.625 39.656 25.406 1 31.16 495 THR A CA 1
ATOM 3920 C C . THR A 1 495 ? -13.062 38.25 25.656 1 31.16 495 THR A C 1
ATOM 3922 O O . THR A 1 495 ? -12.836 37.5 24.719 1 31.16 495 THR A O 1
ATOM 3925 N N . GLU A 1 496 ? -12.406 38.062 26.766 1 31.17 496 GLU A N 1
ATOM 3926 C CA . GLU A 1 496 ? -12.164 36.781 27.406 1 31.17 496 GLU A CA 1
ATOM 3927 C C . GLU A 1 496 ? -13.461 35.969 27.547 1 31.17 496 GLU A C 1
ATOM 3929 O O . GLU A 1 496 ? -14.453 36.469 28.062 1 31.17 496 GLU A O 1
ATOM 3934 N N . GLY A 1 497 ? -13.898 35.062 26.656 1 28.81 497 GLY A N 1
ATOM 3935 C CA . GLY A 1 497 ? -14.961 34.125 27.016 1 28.81 497 GLY A CA 1
ATOM 3936 C C . GLY A 1 497 ? -14.781 33.531 28.406 1 28.81 497 GLY A C 1
ATOM 3937 O O . GLY A 1 497 ? -13.727 33 28.719 1 28.81 497 GLY A O 1
ATOM 3938 N N . ILE A 1 498 ? -15.359 34.125 29.406 1 27 498 ILE A N 1
ATOM 3939 C CA . ILE A 1 498 ? -15.484 33.688 30.797 1 27 498 ILE A CA 1
ATOM 3940 C C . ILE A 1 498 ? -15.953 32.219 30.859 1 27 498 ILE A C 1
ATOM 3942 O O . ILE A 1 498 ? -17.047 31.906 30.375 1 27 498 ILE A O 1
ATOM 3946 N N . LEU A 1 499 ? -15.086 31.281 30.828 1 24.58 499 LEU A N 1
ATOM 3947 C CA . LEU A 1 499 ? -15.484 29.953 31.281 1 24.58 499 LEU A CA 1
ATOM 3948 C C . LEU A 1 499 ? -16.172 30.016 32.625 1 24.58 499 LEU A C 1
ATOM 3950 O O . LEU A 1 499 ? -15.555 30.438 33.625 1 24.58 499 LEU A O 1
ATOM 3954 N N . VAL A 1 500 ? -17.469 30.266 32.688 1 26.8 500 VAL A N 1
ATOM 3955 C CA . VAL A 1 500 ? -18.359 30.141 33.844 1 26.8 500 VAL A CA 1
ATOM 3956 C C . VAL A 1 500 ? -18.141 28.797 34.5 1 26.8 500 VAL A C 1
ATOM 3958 O O . VAL A 1 500 ? -18.422 27.75 33.938 1 26.8 500 VAL A O 1
ATOM 3961 N N . THR A 1 501 ? -17.094 28.594 35.281 1 24.66 501 THR A N 1
ATOM 3962 C CA . THR A 1 501 ? -17.047 27.469 36.219 1 24.66 501 THR A CA 1
ATOM 3963 C C . THR A 1 501 ? -18.281 27.453 37.094 1 24.66 501 THR A C 1
ATOM 3965 O O . THR A 1 501 ? -18.594 28.438 37.781 1 24.66 501 THR A O 1
ATOM 3968 N N . CYS A 1 502 ? -19.375 26.797 36.625 1 24.11 502 CYS A N 1
ATOM 3969 C CA . CYS A 1 502 ? -20.547 26.422 37.406 1 24.11 502 CYS A CA 1
ATOM 3970 C C . CYS A 1 502 ? -20.156 25.891 38.781 1 24.11 502 CYS A C 1
ATOM 3972 O O . CYS A 1 502 ? -19.578 24.797 38.875 1 24.11 502 CYS A O 1
ATOM 3974 N N . GLY A 1 503 ? -19.484 26.656 39.625 1 24.12 503 GLY A N 1
ATOM 3975 C CA . GLY A 1 503 ? -19.391 26.281 41.031 1 24.12 503 GLY A CA 1
ATOM 3976 C C . GLY A 1 503 ? -20.703 25.734 41.594 1 24.12 503 GLY A C 1
ATOM 3977 O O . GLY A 1 503 ? -21.766 26.328 41.406 1 24.12 503 GLY A O 1
ATOM 3978 N N . LEU A 1 504 ? -20.734 24.391 41.656 1 26.11 504 LEU A N 1
ATOM 3979 C CA . LEU A 1 504 ? -21.703 23.594 42.406 1 26.11 504 LEU A CA 1
ATOM 3980 C C . LEU A 1 504 ? -21.969 24.234 43.781 1 26.11 504 LEU A C 1
ATOM 3982 O O . LEU A 1 504 ? -21.078 24.297 44.625 1 26.11 504 LEU A O 1
ATOM 3986 N N . LEU A 1 505 ? -22.641 25.344 43.812 1 23.44 505 LEU A N 1
ATOM 3987 C CA . LEU A 1 505 ? -23.281 25.75 45.062 1 23.44 505 LEU A CA 1
ATOM 3988 C C . LEU A 1 505 ? -23.953 24.578 45.719 1 23.44 505 LEU A C 1
ATOM 3990 O O . LEU A 1 505 ? -25.016 24.125 45.281 1 23.44 505 LEU A O 1
ATOM 3994 N N . VAL A 1 506 ? -23.203 23.453 45.938 1 26.92 506 VAL A N 1
ATOM 3995 C CA . VAL A 1 506 ? -23.75 22.516 46.906 1 26.92 506 VAL A CA 1
ATOM 3996 C C . VAL A 1 506 ? -24.234 23.266 48.125 1 26.92 506 VAL A C 1
ATOM 3998 O O . VAL A 1 506 ? -23.438 23.844 48.875 1 26.92 506 VAL A O 1
ATOM 4001 N N . VAL A 1 507 ? -25.297 24.016 47.969 1 24.27 507 VAL A N 1
ATOM 4002 C CA . VAL A 1 507 ? -26.156 24.5 49.031 1 24.27 507 VAL A CA 1
ATOM 4003 C C . VAL A 1 507 ? -26.234 23.453 50.156 1 24.27 507 VAL A C 1
ATOM 4005 O O . VAL A 1 507 ? -26.344 22.266 49.875 1 24.27 507 VAL A O 1
ATOM 4008 N N . LEU A 1 508 ? -25.875 23.875 51.375 1 27.44 508 LEU A N 1
ATOM 4009 C CA . LEU A 1 508 ? -25.953 23.531 52.812 1 27.44 508 LEU A CA 1
ATOM 4010 C C . LEU A 1 508 ? -27.312 22.922 53.156 1 27.44 508 LEU A C 1
ATOM 4012 O O . LEU A 1 508 ? -27.672 22.828 54.312 1 27.44 508 LEU A O 1
ATOM 4016 N N . GLY A 1 509 ? -28.062 22.594 52.094 1 27.33 509 GLY A N 1
ATOM 4017 C CA . GLY A 1 509 ? -29.375 22.188 52.562 1 27.33 509 GLY A CA 1
ATOM 4018 C C . GLY A 1 509 ? -29.328 21.016 53.531 1 27.33 509 GLY A C 1
ATOM 4019 O O . GLY A 1 509 ? -30.219 20.172 53.531 1 27.33 509 GLY A O 1
ATOM 4020 N N . SER A 1 510 ? -28.141 20.688 54.062 1 25.92 510 SER A N 1
ATOM 4021 C CA . SER A 1 510 ? -28.219 19.578 55 1 25.92 510 SER A CA 1
ATOM 4022 C C . SER A 1 510 ? -29.312 19.797 56.062 1 25.92 510 SER A C 1
ATOM 4024 O O . SER A 1 510 ? -29.828 18.844 56.656 1 25.92 510 SER A O 1
ATOM 4026 N N . PHE A 1 511 ? -29.359 21.078 56.531 1 27.52 511 PHE A N 1
ATOM 4027 C CA . PHE A 1 511 ? -29.859 21.125 57.906 1 27.52 511 PHE A CA 1
ATOM 4028 C C . PHE A 1 511 ? -31.297 20.656 57.969 1 27.52 511 PHE A C 1
ATOM 4030 O O . PHE A 1 511 ? -31.719 20.047 58.969 1 27.52 511 PHE A O 1
ATOM 4037 N N . LEU A 1 512 ? -32.094 21.25 57.062 1 25.81 512 LEU A N 1
ATOM 4038 C CA . LEU A 1 512 ? -33.438 21.469 57.625 1 25.81 512 LEU A CA 1
ATOM 4039 C C . LEU A 1 512 ? -34.188 20.156 57.812 1 25.81 512 LEU A C 1
ATOM 4041 O O . LEU A 1 512 ? -35.156 20.078 58.531 1 25.81 512 LEU A O 1
ATOM 4045 N N . THR A 1 513 ? -33.844 19.188 56.906 1 25.44 513 THR A N 1
ATOM 4046 C CA . THR A 1 513 ? -34.906 18.188 57.062 1 25.44 513 THR A CA 1
ATOM 4047 C C . THR A 1 513 ? -34.812 17.5 58.406 1 25.44 513 THR A C 1
ATOM 4049 O O . THR A 1 513 ? -35.469 16.484 58.625 1 25.44 513 THR A O 1
ATOM 4052 N N . PHE A 1 514 ? -33.844 17.953 59.312 1 28.25 514 PHE A N 1
ATOM 4053 C CA . PHE A 1 514 ? -34 17.219 60.594 1 28.25 514 PHE A CA 1
ATOM 4054 C C . PHE A 1 514 ? -35.438 17.266 61.062 1 28.25 514 PHE A C 1
ATOM 4056 O O . PHE A 1 514 ? -35.938 16.25 61.594 1 28.25 514 PHE A O 1
ATOM 4063 N N . PHE A 1 515 ? -36.031 18.531 61.156 1 28.11 515 PHE A N 1
ATOM 4064 C CA . PHE A 1 515 ? -37.125 18.688 62.094 1 28.11 515 PHE A CA 1
ATOM 4065 C C . PHE A 1 515 ? -38.375 17.953 61.594 1 28.11 515 PHE A C 1
ATOM 4067 O O . PHE A 1 515 ? -39.281 17.672 62.375 1 28.11 515 PHE A O 1
ATOM 4074 N N . LEU A 1 516 ? -38.75 18.031 60.312 1 26.8 516 LEU A N 1
ATOM 4075 C CA . LEU A 1 516 ? -40.188 17.781 60.25 1 26.8 516 LEU A CA 1
ATOM 4076 C C . LEU A 1 516 ? -40.5 16.328 60.562 1 26.8 516 LEU A C 1
ATOM 4078 O O . LEU A 1 516 ? -41.656 15.945 60.656 1 26.8 516 LEU A O 1
ATOM 4082 N N . TYR A 1 517 ? -39.531 15.336 60.344 1 27.52 517 TYR A N 1
ATOM 4083 C CA . TYR A 1 517 ? -40.125 14.094 60.812 1 27.52 517 TYR A CA 1
ATOM 4084 C C . TYR A 1 517 ? -40.156 14.062 62.344 1 27.52 517 TYR A C 1
ATOM 4086 O O . TYR A 1 517 ? -40.469 13.039 62.938 1 27.52 517 TYR A O 1
ATOM 4094 N N . LYS A 1 518 ? -40.094 15.18 63.062 1 26.09 518 LYS A N 1
ATOM 4095 C CA . LYS A 1 518 ? -40.969 14.992 64.188 1 26.09 518 LYS A CA 1
ATOM 4096 C C . LYS A 1 518 ? -42.438 14.953 63.812 1 26.09 518 LYS A C 1
ATOM 4098 O O . LYS A 1 518 ? -42.875 15.789 63 1 26.09 518 LYS A O 1
ATOM 4103 N N . MET B 1 1 ? -53.938 77.375 21.359 1 27.11 1 MET B N 1
ATOM 4104 C CA . MET B 1 1 ? -52.469 77.5 21.359 1 27.11 1 MET B CA 1
ATOM 4105 C C . MET B 1 1 ?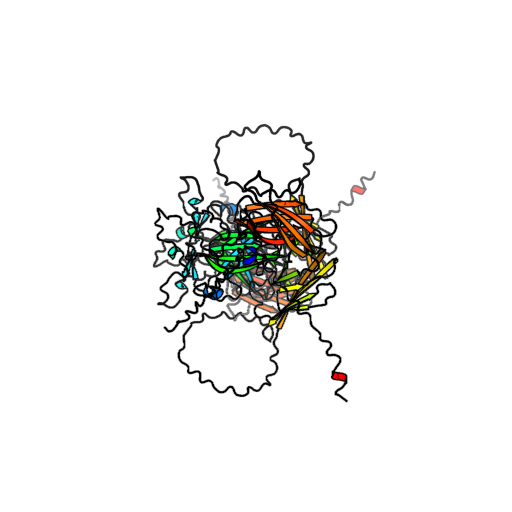 -51.844 76.25 21.938 1 27.11 1 MET B C 1
ATOM 4107 O O . MET B 1 1 ? -51.625 76.125 23.156 1 27.11 1 MET B O 1
ATOM 4111 N N . ARG B 1 2 ? -52.375 75.062 21.531 1 30.83 2 ARG B N 1
ATOM 4112 C CA . ARG B 1 2 ? -52.156 73.625 21.781 1 30.83 2 ARG B CA 1
ATOM 4113 C C . ARG B 1 2 ? -50.719 73.188 21.438 1 30.83 2 ARG B C 1
ATOM 4115 O O . ARG B 1 2 ? -50.312 73.375 20.297 1 30.83 2 ARG B O 1
ATOM 4122 N N . TRP B 1 3 ? -49.781 73.5 22.406 1 28.2 3 TRP B N 1
ATOM 4123 C CA . TRP B 1 3 ? -48.344 73.125 22.516 1 28.2 3 TRP B CA 1
ATOM 4124 C C . TRP B 1 3 ? -48.125 71.688 22.25 1 28.2 3 TRP B C 1
ATOM 4126 O O . TRP B 1 3 ? -48.625 70.812 23 1 28.2 3 TRP B O 1
ATOM 4136 N N . ILE B 1 4 ? -48.188 71.188 20.984 1 31.52 4 ILE B N 1
ATOM 4137 C CA . ILE B 1 4 ? -47.844 69.875 20.453 1 31.52 4 ILE B CA 1
ATOM 4138 C C . ILE B 1 4 ? -46.406 69.5 20.859 1 31.52 4 ILE B C 1
ATOM 4140 O O . ILE B 1 4 ? -45.469 70.25 20.5 1 31.52 4 ILE B O 1
ATOM 4144 N N . CYS B 1 5 ? -46.188 69 22.125 1 30.25 5 CYS B N 1
ATOM 4145 C CA . CYS B 1 5 ? -44.969 68.375 22.672 1 30.25 5 CYS B CA 1
ATOM 4146 C C . CYS B 1 5 ? -44.406 67.375 21.703 1 30.25 5 CYS B C 1
ATOM 4148 O O . CYS B 1 5 ? -45.031 66.375 21.406 1 30.25 5 CYS B O 1
ATOM 4150 N N . LEU B 1 6 ? -43.719 67.75 20.641 1 30.28 6 LEU B N 1
ATOM 4151 C CA . LEU B 1 6 ? -42.906 67 19.719 1 30.28 6 LEU B CA 1
ATOM 4152 C C . LEU B 1 6 ? -41.875 66.125 20.469 1 30.28 6 LEU B C 1
ATOM 4154 O O . LEU B 1 6 ? -40.938 66.688 21.031 1 30.28 6 LEU B O 1
ATOM 4158 N N . PHE B 1 7 ? -42.312 65.125 21.25 1 31.58 7 PHE B N 1
ATOM 4159 C CA . PHE B 1 7 ? -41.375 64.125 21.766 1 31.58 7 PHE B CA 1
ATOM 4160 C C . PHE B 1 7 ? -40.469 63.562 20.656 1 31.58 7 PHE B C 1
ATOM 4162 O O . PHE B 1 7 ? -40.969 63 19.672 1 31.58 7 PHE B O 1
ATOM 4169 N N . PHE B 1 8 ? -39.406 64.312 20.312 1 31.8 8 PHE B N 1
ATOM 4170 C CA . PHE B 1 8 ? -38.281 63.812 19.5 1 31.8 8 PHE B CA 1
ATOM 4171 C C . PHE B 1 8 ? -37.781 62.469 20.016 1 31.8 8 PHE B C 1
ATOM 4173 O O . PHE B 1 8 ? -37.281 62.344 21.125 1 31.8 8 PHE B O 1
ATOM 4180 N N . LEU B 1 9 ? -38.469 61.375 19.703 1 29.97 9 LEU B N 1
ATOM 4181 C CA . LEU B 1 9 ? -37.938 60.031 19.828 1 29.97 9 LEU B CA 1
ATOM 4182 C C . LEU B 1 9 ? -36.531 59.938 19.234 1 29.97 9 LEU B C 1
ATOM 4184 O O . LEU B 1 9 ? -36.375 60.125 18.016 1 29.97 9 LEU B O 1
ATOM 4188 N N . LEU B 1 10 ? -35.5 60.5 19.906 1 32.25 10 LEU B N 1
ATOM 4189 C CA . LEU B 1 10 ? -34.125 60.156 19.594 1 32.25 10 LEU B CA 1
ATOM 4190 C C . LEU B 1 10 ? -33.938 58.656 19.406 1 32.25 10 LEU B C 1
ATOM 4192 O O . LEU B 1 10 ? -34.094 57.875 20.359 1 32.25 10 LEU B O 1
ATOM 4196 N N . GLY B 1 11 ? -34.375 58.094 18.266 1 31.48 11 GLY B N 1
ATOM 4197 C CA . GLY B 1 11 ? -34 56.75 17.828 1 31.48 11 GLY B CA 1
ATOM 4198 C C . GLY B 1 11 ? -32.531 56.438 18.047 1 31.48 11 GLY B C 1
ATOM 4199 O O . GLY B 1 11 ? -31.641 57.188 17.594 1 31.48 11 GLY B O 1
ATOM 4200 N N . TYR B 1 12 ? -32.125 55.875 19.219 1 32 12 TYR B N 1
ATOM 4201 C CA . TYR B 1 12 ? -30.844 55.219 19.453 1 32 12 TYR B CA 1
ATOM 4202 C C . TYR B 1 12 ? -30.484 54.312 18.281 1 32 12 TYR B C 1
ATOM 4204 O O . TYR B 1 12 ? -31.172 53.312 18.047 1 32 12 TYR B O 1
ATOM 4212 N N . LEU B 1 13 ? -30.031 54.875 17.203 1 31.41 13 LEU B N 1
ATOM 4213 C CA . LEU B 1 13 ? -29.344 54.031 16.219 1 31.41 13 LEU B CA 1
ATOM 4214 C C . LEU B 1 13 ? -28.281 53.188 16.906 1 31.41 13 LEU B C 1
ATOM 4216 O O . LEU B 1 13 ? -27.266 53.688 17.359 1 31.41 13 LEU B O 1
ATOM 4220 N N . LEU B 1 14 ? -28.688 52.188 17.641 1 31.53 14 LEU B N 1
ATOM 4221 C CA . LEU B 1 14 ? -27.734 51.125 17.938 1 31.53 14 LEU B CA 1
ATOM 4222 C C . LEU B 1 14 ? -26.969 50.719 16.672 1 31.53 14 LEU B C 1
ATOM 4224 O O . LEU B 1 14 ? -27.562 50.125 15.758 1 31.53 14 LEU B O 1
ATOM 4228 N N . VAL B 1 15 ? -26.078 51.562 16.203 1 34.28 15 VAL B N 1
ATOM 4229 C CA . VAL B 1 15 ? -25.078 50.969 15.305 1 34.28 15 VAL B CA 1
ATOM 4230 C C . VAL B 1 15 ? -24.547 49.688 15.891 1 34.28 15 VAL B C 1
ATOM 4232 O O . VAL B 1 15 ? -23.844 49.688 16.906 1 34.28 15 VAL B O 1
ATOM 4235 N N . GLY B 1 16 ? -25.375 48.656 15.891 1 33.81 16 GLY B N 1
ATOM 4236 C CA . GLY B 1 16 ? -24.75 47.344 16.047 1 33.81 16 GLY B CA 1
ATOM 4237 C C . GLY B 1 16 ? -23.469 47.188 15.242 1 33.81 16 GLY B C 1
ATOM 4238 O O . GLY B 1 16 ? -23.516 47.156 14.008 1 33.81 16 GLY B O 1
ATOM 4239 N N . GLU B 1 17 ? -22.422 47.844 15.711 1 34.38 17 GLU B N 1
ATOM 4240 C CA . GLU B 1 17 ? -21.156 47.406 15.148 1 34.38 17 GLU B CA 1
ATOM 4241 C C . GLU B 1 17 ? -21.109 45.875 15.023 1 34.38 17 GLU B C 1
ATOM 4243 O O . GLU B 1 17 ? -21.156 45.156 16.031 1 34.38 17 GLU B O 1
ATOM 4248 N N . HIS B 1 18 ? -21.703 45.375 13.969 1 34.5 18 HIS B N 1
ATOM 4249 C CA . HIS B 1 18 ? -21.312 44.031 13.578 1 34.5 18 HIS B CA 1
ATOM 4250 C C . HIS B 1 18 ? -19.828 43.781 13.805 1 34.5 18 HIS B C 1
ATOM 4252 O O . HIS B 1 18 ? -18.984 44.375 13.133 1 34.5 18 HIS B O 1
ATOM 4258 N N . VAL B 1 19 ? -19.406 43.656 15 1 34.16 19 VAL B N 1
ATOM 4259 C CA . VAL B 1 19 ? -18.109 43 15.172 1 34.16 19 VAL B CA 1
ATOM 4260 C C . VAL B 1 19 ? -17.906 41.969 14.078 1 34.16 19 VAL B C 1
ATOM 4262 O O . VAL B 1 19 ? -18.609 40.938 14.031 1 34.16 19 VAL B O 1
ATOM 4265 N N . LEU B 1 20 ? -17.609 42.406 12.898 1 32.88 20 LEU B N 1
ATOM 4266 C CA . LEU B 1 20 ? -17.031 41.438 11.961 1 32.88 20 LEU B CA 1
ATOM 4267 C C . LEU B 1 20 ? -16.062 40.5 12.672 1 32.88 20 LEU B C 1
ATOM 4269 O O . LEU B 1 20 ? -15.016 40.938 13.148 1 32.88 20 LEU B O 1
ATOM 4273 N N . SER B 1 21 ? -16.531 39.625 13.375 1 36.16 21 SER B N 1
ATOM 4274 C CA . SER B 1 21 ? -15.648 38.531 13.773 1 36.16 21 SER B CA 1
ATOM 4275 C C . SER B 1 21 ? -14.531 38.344 12.758 1 36.16 21 SER B C 1
ATOM 4277 O O . SER B 1 21 ? -14.789 38.125 11.57 1 36.16 21 SER B O 1
ATOM 4279 N N . ALA B 1 22 ? -13.484 38.969 12.867 1 40.28 22 ALA B N 1
ATOM 4280 C CA . ALA B 1 22 ? -12.266 38.688 12.125 1 40.28 22 ALA B CA 1
ATOM 4281 C C . ALA B 1 22 ? -12.18 37.188 11.789 1 40.28 22 ALA B C 1
ATOM 4283 O O . ALA B 1 22 ? -11.953 36.375 12.672 1 40.28 22 ALA B O 1
ATOM 4284 N N . THR B 1 23 ? -12.961 36.719 10.977 1 47.41 23 THR B N 1
ATOM 4285 C CA . THR B 1 23 ? -12.914 35.312 10.555 1 47.41 23 THR B CA 1
ATOM 4286 C C . THR B 1 23 ? -11.477 34.906 10.25 1 47.41 23 THR B C 1
ATOM 4288 O O . THR B 1 23 ? -10.828 35.5 9.383 1 47.41 23 THR B O 1
ATOM 4291 N N . ALA B 1 24 ? -10.656 34.469 11.227 1 57.88 24 ALA B N 1
ATOM 4292 C CA . ALA B 1 24 ? -9.336 33.844 11.078 1 57.88 24 ALA B CA 1
ATOM 4293 C C . ALA B 1 24 ? -9.227 33.094 9.758 1 57.88 24 ALA B C 1
ATOM 4295 O O . ALA B 1 24 ? -10.172 32.406 9.352 1 57.88 24 ALA B O 1
ATOM 4296 N N . SER B 1 25 ? -8.281 33.562 8.859 1 73.5 25 SER B N 1
ATOM 4297 C CA . SER B 1 25 ? -8.008 32.906 7.59 1 73.5 25 SER B CA 1
ATOM 4298 C C . SER B 1 25 ? -7.828 31.406 7.77 1 73.5 25 SER B C 1
ATOM 4300 O O . SER B 1 25 ? -7.199 30.969 8.734 1 73.5 25 SER B O 1
ATOM 4302 N N . LYS B 1 26 ? -8.492 30.672 7.031 1 84.31 26 LYS B N 1
ATOM 4303 C CA . LYS B 1 26 ? -8.422 29.219 7.059 1 84.31 26 LYS B CA 1
ATOM 4304 C C . LYS B 1 26 ? -7.062 28.719 6.562 1 84.31 26 LYS B C 1
ATOM 4306 O O . LYS B 1 26 ? -6.516 29.266 5.602 1 84.31 26 LYS B O 1
ATOM 4311 N N . ARG B 1 27 ? -6.441 27.859 7.328 1 87.75 27 ARG B N 1
ATOM 4312 C CA . ARG B 1 27 ? -5.16 27.281 6.961 1 87.75 27 ARG B CA 1
ATOM 4313 C C . ARG B 1 27 ? -5.34 25.844 6.445 1 87.75 27 ARG B C 1
ATOM 4315 O O . ARG B 1 27 ? -6.418 25.266 6.586 1 87.75 27 ARG B O 1
ATOM 4322 N N . PHE B 1 28 ? -4.277 25.297 5.75 1 91.19 28 PHE B N 1
ATOM 4323 C CA . PHE B 1 28 ? -4.324 23.938 5.227 1 91.19 28 PHE B CA 1
ATOM 4324 C C . PHE B 1 28 ? -4.609 22.938 6.34 1 91.19 28 PHE B C 1
ATOM 4326 O O . PHE B 1 28 ? -5.336 21.969 6.133 1 91.19 28 PHE B O 1
ATOM 4333 N N . ARG B 1 29 ? -4.098 23.125 7.512 1 86.38 29 ARG B N 1
ATOM 4334 C CA . ARG B 1 29 ? -4.285 22.219 8.648 1 86.38 29 ARG B CA 1
ATOM 4335 C C . ARG B 1 29 ? -5.754 22.156 9.055 1 86.38 29 ARG B C 1
ATOM 4337 O O . ARG B 1 29 ? -6.215 21.125 9.555 1 86.38 29 ARG B O 1
ATOM 4344 N N . ASP B 1 30 ? -6.512 23.219 8.82 1 85 30 ASP B N 1
ATOM 4345 C CA . ASP B 1 30 ? -7.922 23.281 9.188 1 85 30 ASP B CA 1
ATOM 4346 C C . ASP B 1 30 ? -8.781 22.5 8.203 1 85 30 ASP B C 1
ATOM 4348 O O . ASP B 1 30 ? -9.891 22.062 8.539 1 85 30 ASP B O 1
ATOM 4352 N N . VAL B 1 31 ? -8.234 22.375 7.059 1 89.12 31 VAL B N 1
ATOM 4353 C CA . VAL B 1 31 ? -9.016 21.75 6 1 89.12 31 VAL B CA 1
ATOM 4354 C C . VAL B 1 31 ? -8.672 20.266 5.91 1 89.12 31 VAL B C 1
ATOM 4356 O O . VAL B 1 31 ? -9.555 19.422 5.77 1 89.12 31 VAL B O 1
ATOM 4359 N N . MET B 1 32 ? -7.391 19.953 5.973 1 87.88 32 MET B N 1
ATOM 4360 C CA . MET B 1 32 ? -6.938 18.594 5.688 1 87.88 32 MET B CA 1
ATOM 4361 C C . MET B 1 32 ? -7.039 17.719 6.93 1 87.88 32 MET B C 1
ATOM 4363 O O . MET B 1 32 ? -7.176 16.5 6.824 1 87.88 32 MET B O 1
ATOM 4367 N N . THR B 1 33 ? -6.688 18.172 8.055 1 73.44 33 THR B N 1
ATOM 4368 C CA . THR B 1 33 ? -6.781 17.359 9.266 1 73.44 33 THR B CA 1
ATOM 4369 C C . THR B 1 33 ? -8.172 17.484 9.883 1 73.44 33 THR B C 1
ATOM 4371 O O . THR B 1 33 ? -8.719 18.578 10 1 73.44 33 THR B O 1
ATOM 4374 N N . HIS B 1 34 ? -9.016 16.406 9.445 1 57.59 34 HIS B N 1
ATOM 4375 C CA . HIS B 1 34 ? -10.336 16.469 10.062 1 57.59 34 HIS B CA 1
ATOM 4376 C C . HIS B 1 34 ? -10.234 16.703 11.562 1 57.59 34 HIS B C 1
ATOM 4378 O O . HIS B 1 34 ? -9.617 15.906 12.273 1 57.59 34 HIS B O 1
ATOM 4384 N N . GLY B 1 35 ? -10.25 17.938 12.023 1 51.94 35 GLY B N 1
ATOM 4385 C CA . GLY B 1 35 ? -10.289 18.406 13.398 1 51.94 35 GLY B CA 1
ATOM 4386 C C . GLY B 1 35 ? -9.344 19.562 13.664 1 51.94 35 GLY B C 1
ATOM 4387 O O . GLY B 1 35 ? -8.43 19.812 12.875 1 51.94 35 GLY B O 1
ATOM 4388 N N . LYS B 1 36 ? -9.766 20.453 14.352 1 50.59 36 LYS B N 1
ATOM 4389 C CA . LYS B 1 36 ? -9.039 21.672 14.719 1 50.59 36 LYS B CA 1
ATOM 4390 C C . LYS B 1 36 ? -7.637 21.344 15.227 1 50.59 36 LYS B C 1
ATOM 4392 O O . LYS B 1 36 ? -7.48 20.672 16.25 1 50.59 36 LYS B O 1
ATOM 4397 N N . ALA B 1 37 ? -6.707 21.172 14.25 1 51.81 37 ALA B N 1
ATOM 4398 C CA . ALA B 1 37 ? -5.309 20.906 14.586 1 51.81 37 ALA B CA 1
ATOM 4399 C C . ALA B 1 37 ? -4.781 21.938 15.578 1 51.81 37 ALA B C 1
ATOM 4401 O O . ALA B 1 37 ? -4.883 23.141 15.344 1 51.81 37 ALA B O 1
ATOM 4402 N N . TYR B 1 38 ? -4.867 21.625 16.844 1 49.41 38 TYR B N 1
ATOM 4403 C CA . TYR B 1 38 ? -4.391 22.562 17.844 1 49.41 38 TYR B CA 1
ATOM 4404 C C . TYR B 1 38 ? -2.879 22.734 17.75 1 49.41 38 TYR B C 1
ATOM 4406 O O . TYR B 1 38 ? -2.295 23.547 18.484 1 49.41 38 TYR B O 1
ATOM 4414 N N . SER B 1 39 ? -2.209 21.797 16.953 1 50.44 39 SER B N 1
ATOM 4415 C CA . SER B 1 39 ? -0.774 21.953 17.172 1 50.44 39 SER B CA 1
ATOM 4416 C C . SER B 1 39 ? -0.169 22.906 16.141 1 50.44 39 SER B C 1
ATOM 4418 O O . SER B 1 39 ? -0.307 22.703 14.938 1 50.44 39 SER B O 1
ATOM 4420 N N . HIS B 1 40 ? -0.105 24.234 16.375 1 46.97 40 HIS B N 1
ATOM 4421 C CA . HIS B 1 40 ? 0.443 25.312 15.539 1 46.97 40 HIS B CA 1
ATOM 4422 C C . HIS B 1 40 ? 1.716 24.859 14.828 1 46.97 40 HIS B C 1
ATOM 4424 O O . HIS B 1 40 ? 2.01 25.312 13.727 1 46.97 40 HIS B O 1
ATOM 4430 N N . ASN B 1 41 ? 2.771 24.344 15.602 1 45.22 41 ASN B N 1
ATOM 4431 C CA . ASN B 1 41 ? 4.129 24.281 15.062 1 45.22 41 ASN B CA 1
ATOM 4432 C C . ASN B 1 41 ? 4.652 22.859 15.016 1 45.22 41 ASN B C 1
ATOM 4434 O O . ASN B 1 41 ? 5.414 22.438 15.891 1 45.22 41 ASN B O 1
ATOM 4438 N N . ILE B 1 42 ? 3.908 21.984 14.414 1 51.69 42 ILE B N 1
ATOM 4439 C CA . ILE B 1 42 ? 4.484 20.641 14.438 1 51.69 42 ILE B CA 1
ATOM 4440 C C . ILE B 1 42 ? 5.738 20.609 13.57 1 51.69 42 ILE B C 1
ATOM 4442 O O . ILE B 1 42 ? 5.68 20.891 12.367 1 51.69 42 ILE B O 1
ATOM 4446 N N . TYR B 1 43 ? 6.945 20.891 14.242 1 50.91 43 TYR B N 1
ATOM 4447 C CA . TYR B 1 43 ? 8.195 20.734 13.508 1 50.91 43 TYR B CA 1
ATOM 4448 C C . TYR B 1 43 ? 8.344 19.328 12.945 1 50.91 43 TYR B C 1
ATOM 4450 O O . TYR B 1 43 ? 8.25 18.344 13.688 1 50.91 43 TYR B O 1
ATOM 4458 N N . HIS B 1 44 ? 7.82 19.141 11.797 1 60.34 44 HIS B N 1
ATOM 4459 C CA . HIS B 1 44 ? 8.281 17.953 11.094 1 60.34 44 HIS B CA 1
ATOM 4460 C C . HIS B 1 44 ? 9.477 18.266 10.211 1 60.34 44 HIS B C 1
ATOM 4462 O O . HIS B 1 44 ? 9.648 19.391 9.758 1 60.34 44 HIS B O 1
ATOM 4468 N N . HIS B 1 45 ? 10.422 17.328 10.273 1 71.81 45 HIS B N 1
ATOM 4469 C CA . HIS B 1 45 ? 11.461 17.5 9.266 1 71.81 45 HIS B CA 1
ATOM 4470 C C . HIS B 1 45 ? 10.859 17.734 7.891 1 71.81 45 HIS B C 1
ATOM 4472 O O . HIS B 1 45 ? 9.859 17.109 7.527 1 71.81 45 HIS B O 1
ATOM 4478 N N . ARG B 1 46 ? 11.336 18.656 7.387 1 81 46 ARG B N 1
ATOM 4479 C CA . ARG B 1 46 ? 10.797 19.109 6.109 1 81 46 ARG B CA 1
ATOM 4480 C C . ARG B 1 46 ? 10.953 18.047 5.035 1 81 46 ARG B C 1
ATOM 4482 O O . ARG B 1 46 ? 12.031 17.453 4.902 1 81 46 ARG B O 1
ATOM 4489 N N . LEU B 1 47 ? 9.805 17.75 4.438 1 88.5 47 LEU B N 1
ATOM 4490 C CA . LEU B 1 47 ? 9.82 16.875 3.266 1 88.5 47 LEU B CA 1
ATOM 4491 C C . LEU B 1 47 ? 10.211 17.656 2.014 1 88.5 47 LEU B C 1
ATOM 4493 O O . LEU B 1 47 ? 9.789 18.797 1.836 1 88.5 47 LEU B O 1
ATOM 4497 N N . ASN B 1 48 ? 10.977 17 1.205 1 85.38 48 ASN B N 1
ATOM 4498 C CA . ASN B 1 48 ? 11.438 17.672 -0.006 1 85.38 48 ASN B CA 1
ATOM 4499 C C . ASN B 1 48 ? 10.266 18.078 -0.897 1 85.38 48 ASN B C 1
ATOM 4501 O O . ASN B 1 48 ? 9.414 17.266 -1.226 1 85.38 48 ASN B O 1
ATOM 4505 N N . HIS B 1 49 ? 10.125 19.344 -1.227 1 87.25 49 HIS B N 1
ATOM 4506 C CA . HIS B 1 49 ? 9.156 19.938 -2.148 1 87.25 49 HIS B CA 1
ATOM 4507 C C . HIS B 1 49 ? 7.754 19.938 -1.551 1 87.25 49 HIS B C 1
ATOM 4509 O O . HIS B 1 49 ? 6.766 19.984 -2.283 1 87.25 49 HIS B O 1
ATOM 4515 N N . TRP B 1 50 ? 7.672 19.766 -0.284 1 92.69 50 TRP B N 1
ATOM 4516 C CA . TRP B 1 50 ? 6.391 19.859 0.411 1 92.69 50 TRP B CA 1
ATOM 4517 C C . TRP B 1 50 ? 6.301 21.172 1.191 1 92.69 50 TRP B C 1
ATOM 4519 O O . TRP B 1 50 ? 7.316 21.828 1.438 1 92.69 50 TRP B O 1
ATOM 4529 N N . TYR B 1 51 ? 5.102 21.562 1.515 1 92.19 51 TYR B N 1
ATOM 4530 C CA . TYR B 1 51 ? 4.887 22.844 2.162 1 92.19 51 TYR B CA 1
ATOM 4531 C C . TYR B 1 51 ? 4.223 22.672 3.523 1 92.19 51 TYR B C 1
ATOM 4533 O O . TYR B 1 51 ? 3.523 21.688 3.756 1 92.19 51 TYR B O 1
ATOM 4541 N N . SER B 1 52 ? 4.449 23.594 4.332 1 88.94 52 SER B N 1
ATOM 4542 C CA . SER B 1 52 ? 3.863 23.547 5.668 1 88.94 52 SER B CA 1
ATOM 4543 C C . SER B 1 52 ? 2.355 23.766 5.617 1 88.94 52 SER B C 1
ATOM 4545 O O . SER B 1 52 ? 1.869 24.609 4.859 1 88.94 52 SER B O 1
ATOM 4547 N N . ASP B 1 53 ? 1.656 23.047 6.473 1 89.56 53 ASP B N 1
ATOM 4548 C CA . ASP B 1 53 ? 0.202 23.172 6.48 1 89.56 53 ASP B CA 1
ATOM 4549 C C . ASP B 1 53 ? -0.236 24.438 7.234 1 89.56 53 ASP B C 1
ATOM 4551 O O . ASP B 1 53 ? -1.431 24.656 7.438 1 89.56 53 ASP B O 1
ATOM 4555 N N . ASN B 1 54 ? 0.709 25.266 7.617 1 81.38 54 ASN B N 1
ATOM 4556 C CA . ASN B 1 54 ? 0.409 26.562 8.219 1 81.38 54 ASN B CA 1
ATOM 4557 C C . ASN B 1 54 ? 0.067 27.609 7.164 1 81.38 54 ASN B C 1
ATOM 4559 O O . ASN B 1 54 ? -0.432 28.688 7.492 1 81.38 54 ASN B O 1
ATOM 4563 N N . ASN B 1 55 ? 0.287 27.203 5.957 1 87.38 55 ASN B N 1
ATOM 4564 C CA . ASN B 1 55 ? -0.044 28.109 4.871 1 87.38 55 ASN B CA 1
ATOM 4565 C C . ASN B 1 55 ? -1.548 28.359 4.781 1 87.38 55 ASN B C 1
ATOM 4567 O O . ASN B 1 55 ? -2.344 27.531 5.223 1 87.38 55 ASN B O 1
ATOM 4571 N N . ASN B 1 56 ? -1.86 29.516 4.223 1 87.88 56 ASN B N 1
ATOM 4572 C CA . ASN B 1 56 ? -3.264 29.906 4.105 1 87.88 56 ASN B CA 1
ATOM 4573 C C . ASN B 1 56 ? -3.975 29.094 3.021 1 87.88 56 ASN B C 1
ATOM 4575 O O . ASN B 1 56 ? -3.375 28.75 1.998 1 87.88 56 ASN B O 1
ATOM 4579 N N . TRP B 1 57 ? -5.199 28.828 3.289 1 92.31 57 TRP B N 1
ATOM 4580 C CA . TRP B 1 57 ? -6.09 28.172 2.346 1 92.31 57 TRP B CA 1
ATOM 4581 C C . TRP B 1 57 ? -7.07 29.156 1.726 1 92.31 57 TRP B C 1
ATOM 4583 O O . TRP B 1 57 ? -7.773 29.875 2.441 1 92.31 57 TRP B O 1
ATOM 4593 N N . ASN B 1 58 ? -7.113 29.219 0.438 1 92 58 ASN B N 1
ATOM 4594 C CA . ASN B 1 58 ? -8.078 30.062 -0.247 1 92 58 ASN B CA 1
ATOM 4595 C C . ASN B 1 58 ? -9.477 29.453 -0.227 1 92 58 ASN B C 1
ATOM 4597 O O . ASN B 1 58 ? -9.875 28.766 -1.171 1 92 58 ASN B O 1
ATOM 4601 N N . ASP B 1 59 ? -10.281 29.797 0.696 1 90.75 59 ASP B N 1
ATOM 4602 C CA . ASP B 1 59 ? -11.594 29.203 0.913 1 90.75 59 ASP B CA 1
ATOM 4603 C C . ASP B 1 59 ? -12.609 29.719 -0.106 1 90.75 59 ASP B C 1
ATOM 4605 O O . ASP B 1 59 ? -13.633 29.062 -0.354 1 90.75 59 ASP B O 1
ATOM 4609 N N . LYS B 1 60 ? -12.414 30.828 -0.589 1 88.44 60 LYS B N 1
ATOM 4610 C CA . LYS B 1 60 ? -13.32 31.391 -1.593 1 88.44 60 LYS B CA 1
ATOM 4611 C C . LYS B 1 60 ? -13.242 30.594 -2.896 1 88.44 60 LYS B C 1
ATOM 4613 O O . LYS B 1 60 ? -14.266 30.25 -3.479 1 88.44 60 LYS B O 1
ATOM 4618 N N . LEU B 1 61 ? -12.023 30.312 -3.262 1 92.56 61 LEU B N 1
ATOM 4619 C CA . LEU B 1 61 ? -11.805 29.594 -4.512 1 92.56 61 LEU B CA 1
ATOM 4620 C C . LEU B 1 61 ? -11.984 28.094 -4.316 1 92.56 61 LEU B C 1
ATOM 4622 O O . LEU B 1 61 ? -12.438 27.391 -5.227 1 92.56 61 LEU B O 1
ATOM 4626 N N . TYR B 1 62 ? -11.562 27.609 -3.18 1 95 62 TYR B N 1
ATOM 4627 C CA . TYR B 1 62 ? -11.672 26.188 -2.832 1 95 62 TYR B CA 1
ATOM 4628 C C . TYR B 1 62 ? -12.531 26 -1.587 1 95 62 TYR B C 1
ATOM 4630 O O . TYR B 1 62 ? -12 25.766 -0.493 1 95 62 TYR B O 1
ATOM 4638 N N . PRO B 1 63 ? -13.766 25.938 -1.738 1 92.75 63 PRO B N 1
ATOM 4639 C CA . PRO B 1 63 ? -14.641 25.781 -0.575 1 92.75 63 PRO B CA 1
ATOM 4640 C C . PRO B 1 63 ? -14.477 24.422 0.114 1 92.75 63 PRO B C 1
ATOM 4642 O O . PRO B 1 63 ? -14.086 23.453 -0.524 1 92.75 63 PRO B O 1
ATOM 4645 N N . THR B 1 64 ? -14.703 24.406 1.397 1 91.12 64 THR B N 1
ATOM 4646 C CA . THR B 1 64 ? -14.602 23.172 2.174 1 91.12 64 THR B CA 1
ATOM 4647 C C . THR B 1 64 ? -15.961 22.781 2.748 1 91.12 64 THR B C 1
ATOM 4649 O O . THR B 1 64 ? -16.766 23.656 3.1 1 91.12 64 THR B O 1
ATOM 4652 N N . TRP B 1 65 ? -16.234 21.5 2.768 1 89.12 65 TRP B N 1
ATOM 4653 C CA . TRP B 1 65 ? -17.469 20.969 3.32 1 89.12 65 TRP B CA 1
ATOM 4654 C C . TRP B 1 65 ? -17.203 20.109 4.547 1 89.12 65 TRP B C 1
ATOM 4656 O O . TRP B 1 65 ? -16.219 19.359 4.582 1 89.12 65 TRP B O 1
ATOM 4666 N N . GLU B 1 66 ? -17.953 20.25 5.531 1 83 66 GLU B N 1
ATOM 4667 C CA . GLU B 1 66 ? -17.828 19.406 6.723 1 83 66 GLU B CA 1
ATOM 4668 C C . GLU B 1 66 ? -18.266 17.969 6.441 1 83 66 GLU B C 1
ATOM 4670 O O . GLU B 1 66 ? -18.953 17.703 5.457 1 83 66 GLU B O 1
ATOM 4675 N N . LYS B 1 67 ? -17.812 17.125 7.348 1 78.12 67 LYS B N 1
ATOM 4676 C CA . LYS B 1 67 ? -18.203 15.734 7.234 1 78.12 67 LYS B CA 1
ATOM 4677 C C . LYS B 1 67 ? -19.719 15.578 7.352 1 78.12 67 LYS B C 1
ATOM 4679 O O . LYS B 1 67 ? -20.344 16.188 8.227 1 78.12 67 LYS B O 1
ATOM 4684 N N . GLY B 1 68 ? -20.391 14.93 6.492 1 79 68 GLY B N 1
ATOM 4685 C CA . GLY B 1 68 ? -21.812 14.695 6.539 1 79 68 GLY B CA 1
ATOM 4686 C C . GLY B 1 68 ? -22.609 15.703 5.738 1 79 68 GLY B C 1
ATOM 4687 O O . GLY B 1 68 ? -23.844 15.602 5.641 1 79 68 GLY B O 1
ATOM 4688 N N . ASP B 1 69 ? -21.859 16.734 5.227 1 86.88 69 ASP B N 1
ATOM 4689 C CA . ASP B 1 69 ? -22.547 17.703 4.379 1 86.88 69 ASP B CA 1
ATOM 4690 C C . ASP B 1 69 ? -23.203 17.031 3.18 1 86.88 69 ASP B C 1
ATOM 4692 O O . ASP B 1 69 ? -22.562 16.234 2.48 1 86.88 69 ASP B O 1
ATOM 4696 N N . PRO B 1 70 ? -24.5 17.25 2.916 1 84.94 70 PRO B N 1
ATOM 4697 C CA . PRO B 1 70 ? -25.203 16.609 1.81 1 84.94 70 PRO B CA 1
ATOM 4698 C C . PRO B 1 70 ? -24.578 16.922 0.449 1 84.94 70 PRO B C 1
ATOM 4700 O O . PRO B 1 70 ? -24.812 16.188 -0.517 1 84.94 70 PRO B O 1
ATOM 4703 N N . ARG B 1 71 ? -23.922 17.922 0.336 1 86.75 71 ARG B N 1
ATOM 4704 C CA . ARG B 1 71 ? -23.297 18.297 -0.925 1 86.75 71 ARG B CA 1
ATOM 4705 C C . ARG B 1 71 ? -22.312 17.234 -1.396 1 86.75 71 ARG B C 1
ATOM 4707 O O . ARG B 1 71 ? -22.047 17.109 -2.594 1 86.75 71 ARG B O 1
ATOM 4714 N N . TRP B 1 72 ? -21.75 16.484 -0.465 1 84.44 72 TRP B N 1
ATOM 4715 C CA . TRP B 1 72 ? -20.844 15.406 -0.847 1 84.44 72 TRP B CA 1
ATOM 4716 C C . TRP B 1 72 ? -21.562 14.383 -1.727 1 84.44 72 TRP B C 1
ATOM 4718 O O . TRP B 1 72 ? -20.938 13.781 -2.611 1 84.44 72 TRP B O 1
ATOM 4728 N N . LYS B 1 73 ? -22.828 14.234 -1.49 1 80.19 73 LYS B N 1
ATOM 4729 C CA . LYS B 1 73 ? -23.594 13.227 -2.219 1 80.19 73 LYS B CA 1
ATOM 4730 C C . LYS B 1 73 ? -24.062 13.758 -3.566 1 80.19 73 LYS B C 1
ATOM 4732 O O . LYS B 1 73 ? -24.234 12.992 -4.52 1 80.19 73 LYS B O 1
ATOM 4737 N N . ASN B 1 74 ? -24.125 15.047 -3.664 1 80.19 74 ASN B N 1
ATOM 4738 C CA . ASN B 1 74 ? -24.766 15.609 -4.848 1 80.19 74 ASN B CA 1
ATOM 4739 C C . ASN B 1 74 ? -23.781 16.359 -5.73 1 80.19 74 ASN B C 1
ATOM 4741 O O . ASN B 1 74 ? -24.156 17 -6.707 1 80.19 74 ASN B O 1
ATOM 4745 N N . CYS B 1 75 ? -22.625 16.234 -5.402 1 81 75 CYS B N 1
ATOM 4746 C CA . CYS B 1 75 ? -21.656 17.078 -6.105 1 81 75 CYS B CA 1
ATOM 4747 C C . CYS B 1 75 ? -21.312 16.5 -7.473 1 81 75 CYS B C 1
ATOM 4749 O O . CYS B 1 75 ? -20.656 17.141 -8.289 1 81 75 CYS B O 1
ATOM 4751 N N . TRP B 1 76 ? -21.688 15.305 -7.703 1 84.62 76 TRP B N 1
ATOM 4752 C CA . TRP B 1 76 ? -21.375 14.633 -8.961 1 84.62 76 TRP B CA 1
ATOM 4753 C C . TRP B 1 76 ? -22.641 14.023 -9.57 1 84.62 76 TRP B C 1
ATOM 4755 O O . TRP B 1 76 ? -23.375 13.297 -8.898 1 84.62 76 TRP B O 1
ATOM 4765 N N . LYS B 1 77 ? -22.766 14.398 -10.758 1 80.62 77 LYS B N 1
ATOM 4766 C CA . LYS B 1 77 ? -23.953 13.875 -11.445 1 80.62 77 LYS B CA 1
ATOM 4767 C C . LYS B 1 77 ? -23.844 12.367 -11.633 1 80.62 77 LYS B C 1
ATOM 4769 O O . LYS B 1 77 ? -22.844 11.859 -12.125 1 80.62 77 LYS B O 1
ATOM 4774 N N . GLY B 1 78 ? -24.859 11.656 -11.258 1 78 78 GLY B N 1
ATOM 4775 C CA . GLY B 1 78 ? -24.922 10.227 -11.531 1 78 78 GLY B CA 1
ATOM 4776 C C . GLY B 1 78 ? -24.422 9.375 -10.383 1 78 78 GLY B C 1
ATOM 4777 O O . GLY B 1 78 ? -24.438 8.148 -10.453 1 78 78 GLY B O 1
ATOM 4778 N N . GLY B 1 79 ? -23.859 10.039 -9.375 1 82.62 79 GLY B N 1
ATOM 4779 C CA . GLY B 1 79 ? -23.375 9.25 -8.258 1 82.62 79 GLY B CA 1
ATOM 4780 C C . GLY B 1 79 ? -22.203 9.883 -7.543 1 82.62 79 GLY B C 1
ATOM 4781 O O . GLY B 1 79 ? -21.969 11.086 -7.676 1 82.62 79 GLY B O 1
ATOM 4782 N N . ARG B 1 80 ? -21.547 9.016 -6.773 1 86.88 80 ARG B N 1
ATOM 4783 C CA . ARG B 1 80 ? -20.422 9.508 -5.992 1 86.88 80 ARG B CA 1
ATOM 4784 C C . ARG B 1 80 ? -19.094 9.078 -6.617 1 86.88 80 ARG B C 1
ATOM 4786 O O . ARG B 1 80 ? -18.969 7.945 -7.086 1 86.88 80 ARG B O 1
ATOM 4793 N N . VAL B 1 81 ? -18.203 10.031 -6.672 1 91.19 81 VAL B N 1
ATOM 4794 C CA . VAL B 1 81 ? -16.844 9.719 -7.102 1 91.19 81 VAL B CA 1
ATOM 4795 C C . VAL B 1 81 ? -16.016 9.281 -5.902 1 91.19 81 VAL B C 1
ATOM 4797 O O . VAL B 1 81 ? -16.031 9.922 -4.852 1 91.19 81 VAL B O 1
ATOM 4800 N N . ILE B 1 82 ? -15.336 8.172 -6.035 1 92.5 82 ILE B N 1
ATOM 4801 C CA . ILE B 1 82 ? -14.492 7.652 -4.965 1 92.5 82 ILE B CA 1
ATOM 4802 C C . ILE B 1 82 ? -13.023 7.707 -5.395 1 92.5 82 ILE B C 1
ATOM 4804 O O . ILE B 1 82 ? -12.703 7.469 -6.562 1 92.5 82 ILE B O 1
ATOM 4808 N N . ALA B 1 83 ? -12.219 8.078 -4.434 1 95.12 83 ALA B N 1
ATOM 4809 C CA . ALA B 1 83 ? -10.781 8.078 -4.703 1 95.12 83 ALA B CA 1
ATOM 4810 C C . ALA B 1 83 ? -10.102 6.902 -4.008 1 95.12 83 ALA B C 1
ATOM 4812 O O . ALA B 1 83 ? -10.203 6.75 -2.789 1 95.12 83 ALA B O 1
ATOM 4813 N N . SER B 1 84 ? -9.445 6.07 -4.797 1 96.44 84 SER B N 1
ATOM 4814 C CA . SER B 1 84 ? -8.594 5.016 -4.254 1 96.44 84 SER B CA 1
ATOM 4815 C C . SER B 1 84 ? -7.172 5.508 -4.035 1 96.44 84 SER B C 1
ATOM 4817 O O . SER B 1 84 ? -6.516 5.969 -4.977 1 96.44 84 SER B O 1
ATOM 4819 N N . LEU B 1 85 ? -6.793 5.523 -2.811 1 97.88 85 LEU B N 1
ATOM 4820 C CA . LEU B 1 85 ? -5.438 5.926 -2.451 1 97.88 85 LEU B CA 1
ATOM 4821 C C . LEU B 1 85 ? -4.621 4.73 -1.975 1 97.88 85 LEU B C 1
ATOM 4823 O O . LEU B 1 85 ? -4.938 4.125 -0.949 1 97.88 85 LEU B O 1
ATOM 4827 N N . THR B 1 86 ? -3.582 4.352 -2.768 1 98.25 86 THR B N 1
ATOM 4828 C CA . THR B 1 86 ? -2.744 3.189 -2.5 1 98.25 86 THR B CA 1
ATOM 4829 C C . THR B 1 86 ? -1.276 3.594 -2.391 1 98.25 86 THR B C 1
ATOM 4831 O O . THR B 1 86 ? -0.897 4.691 -2.803 1 98.25 86 THR B O 1
ATOM 4834 N N . SER B 1 87 ? -0.504 2.76 -1.737 1 98.38 87 SER B N 1
ATOM 4835 C CA . SER B 1 87 ? 0.931 2.998 -1.616 1 98.38 87 SER B CA 1
ATOM 4836 C C . SER B 1 87 ? 1.719 1.697 -1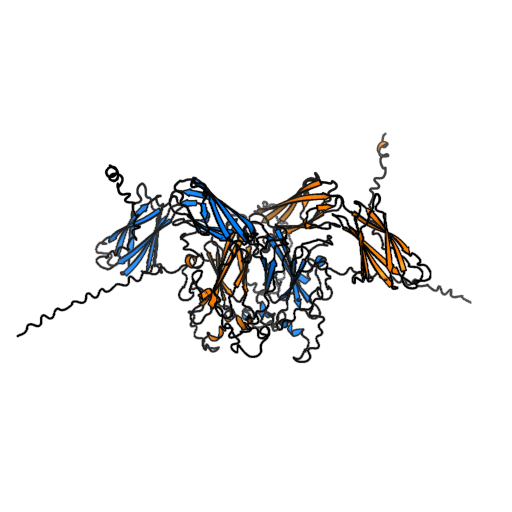.737 1 98.38 87 SER B C 1
ATOM 4838 O O . SER B 1 87 ? 1.135 0.611 -1.758 1 98.38 87 SER B O 1
ATOM 4840 N N . ASP B 1 88 ? 3.014 1.826 -1.902 1 97.75 88 ASP B N 1
ATOM 4841 C CA . ASP B 1 88 ? 3.863 0.64 -1.945 1 97.75 88 ASP B CA 1
ATOM 4842 C C . ASP B 1 88 ? 4.598 0.442 -0.621 1 97.75 88 ASP B C 1
ATOM 4844 O O . ASP B 1 88 ? 5.691 -0.126 -0.59 1 97.75 88 ASP B O 1
ATOM 4848 N N . SER B 1 89 ? 3.988 0.968 0.442 1 97 89 SER B N 1
ATOM 4849 C CA . SER B 1 89 ? 4.523 0.681 1.769 1 97 89 SER B CA 1
ATOM 4850 C C . SER B 1 89 ? 4.422 -0.805 2.096 1 97 89 SER B C 1
ATOM 4852 O O . SER B 1 89 ? 3.592 -1.517 1.522 1 97 89 SER B O 1
ATOM 4854 N N . PRO B 1 90 ? 5.344 -1.294 3.029 1 96.94 90 PRO B N 1
ATOM 4855 C CA . PRO B 1 90 ? 6.305 -0.587 3.879 1 96.94 90 PRO B CA 1
ATOM 4856 C C . PRO B 1 90 ? 7.547 -0.134 3.115 1 96.94 90 PRO B C 1
ATOM 4858 O O . PRO B 1 90 ? 8.039 -0.858 2.248 1 96.94 90 PRO B O 1
ATOM 4861 N N . ALA B 1 91 ? 7.969 1.039 3.424 1 97.81 91 ALA B N 1
ATOM 4862 C CA . ALA B 1 91 ? 9.148 1.617 2.785 1 97.81 91 ALA B CA 1
ATOM 4863 C C . ALA B 1 91 ? 10.32 1.69 3.762 1 97.81 91 ALA B C 1
ATOM 4865 O O . ALA B 1 91 ? 10.148 2.072 4.922 1 97.81 91 ALA B O 1
ATOM 4866 N N . LEU B 1 92 ? 11.469 1.243 3.289 1 97.38 92 LEU B N 1
ATOM 4867 C CA . LEU B 1 92 ? 12.695 1.354 4.078 1 97.38 92 LEU B CA 1
ATOM 4868 C C . LEU B 1 92 ? 13.102 2.814 4.242 1 97.38 92 LEU B C 1
ATOM 4870 O O . LEU B 1 92 ? 13.039 3.592 3.287 1 97.38 92 LEU B O 1
ATOM 4874 N N . VAL B 1 93 ? 13.469 3.164 5.52 1 95.62 93 VAL B N 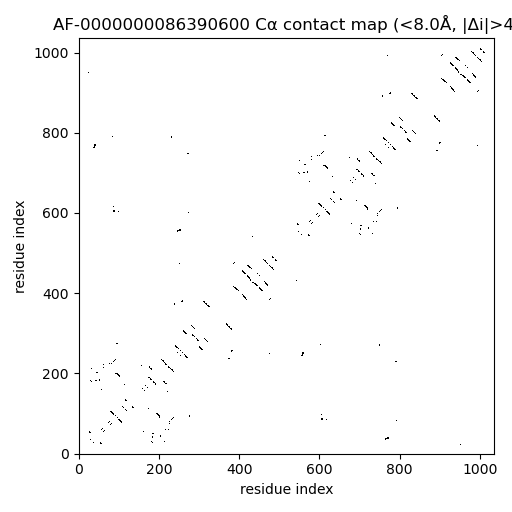1
ATOM 4875 C CA . VAL B 1 93 ? 13.922 4.531 5.758 1 95.62 93 VAL B CA 1
ATOM 4876 C C . VAL B 1 93 ? 15.062 4.871 4.801 1 95.62 93 VAL B C 1
ATOM 4878 O O . VAL B 1 93 ? 15.992 4.078 4.621 1 95.62 93 VAL B O 1
ATOM 4881 N N . GLY B 1 94 ? 14.984 5.988 4.195 1 93.94 94 GLY B N 1
ATOM 4882 C CA . GLY B 1 94 ? 15.953 6.387 3.191 1 93.94 94 GLY B CA 1
ATOM 4883 C C . GLY B 1 94 ? 15.469 6.18 1.771 1 93.94 94 GLY B C 1
ATOM 4884 O O . GLY B 1 94 ? 15.977 6.805 0.836 1 93.94 94 GLY B O 1
ATOM 4885 N N . SER B 1 95 ? 14.516 5.281 1.577 1 96.38 95 SER B N 1
ATOM 4886 C CA . SER B 1 95 ? 13.953 5.012 0.26 1 96.38 95 SER B CA 1
ATOM 4887 C C . SER B 1 95 ? 12.797 5.957 -0.047 1 96.38 95 SER B C 1
ATOM 4889 O O . SER B 1 95 ? 12.594 6.953 0.654 1 96.38 95 SER B O 1
ATOM 4891 N N . ASN B 1 96 ? 12.117 5.672 -1.15 1 97.12 96 ASN B N 1
ATOM 4892 C CA . ASN B 1 96 ? 10.914 6.43 -1.504 1 97.12 96 ASN B CA 1
ATOM 4893 C C . ASN B 1 96 ? 9.656 5.586 -1.355 1 97.12 96 ASN B C 1
ATOM 4895 O O . ASN B 1 96 ? 9.672 4.387 -1.628 1 97.12 96 ASN B O 1
ATOM 4899 N N . VAL B 1 97 ? 8.617 6.203 -0.85 1 97.56 97 VAL B N 1
ATOM 4900 C CA . VAL B 1 97 ? 7.293 5.594 -0.873 1 97.56 97 VAL B CA 1
ATOM 4901 C C . VAL B 1 97 ? 6.426 6.281 -1.924 1 97.56 97 VAL B C 1
ATOM 4903 O O . VAL B 1 97 ? 6.379 7.512 -1.991 1 97.56 97 VAL B O 1
ATOM 4906 N N . THR B 1 98 ? 5.832 5.488 -2.773 1 97.81 98 THR B N 1
ATOM 4907 C CA . THR B 1 98 ? 5.02 6.008 -3.869 1 97.81 98 THR B CA 1
ATOM 4908 C C . THR B 1 98 ? 3.533 5.832 -3.57 1 97.81 98 THR B C 1
ATOM 4910 O O . THR B 1 98 ? 3.113 4.789 -3.07 1 97.81 98 THR B O 1
ATOM 4913 N N . PHE B 1 99 ? 2.764 6.887 -3.852 1 98 99 PHE B N 1
ATOM 4914 C CA . PHE B 1 99 ? 1.314 6.879 -3.691 1 98 99 PHE B CA 1
ATOM 4915 C C . PHE B 1 99 ? 0.621 7.023 -5.039 1 98 99 PHE B C 1
ATOM 4917 O O . PHE B 1 99 ? 1.064 7.793 -5.895 1 98 99 PHE B O 1
ATOM 4924 N N . ALA B 1 100 ? -0.395 6.238 -5.234 1 97.56 100 ALA B N 1
ATOM 4925 C CA . ALA B 1 100 ? -1.247 6.34 -6.414 1 97.56 100 ALA B CA 1
ATOM 4926 C C . ALA B 1 100 ? -2.682 6.688 -6.027 1 97.56 100 ALA B C 1
ATOM 4928 O O . ALA B 1 100 ? -3.291 6.008 -5.199 1 97.56 100 ALA B O 1
ATOM 4929 N N . ALA B 1 101 ? -3.164 7.781 -6.559 1 97.25 101 ALA B N 1
ATOM 4930 C CA . ALA B 1 101 ? -4.562 8.172 -6.391 1 97.25 101 ALA B CA 1
ATOM 4931 C C . ALA B 1 101 ? -5.34 8 -7.691 1 97.25 101 ALA B C 1
ATOM 4933 O O . ALA B 1 101 ? -4.957 8.547 -8.734 1 97.25 101 ALA B O 1
ATOM 4934 N N . MET B 1 102 ? -6.398 7.199 -7.637 1 95.44 102 MET B N 1
ATOM 4935 C CA . MET B 1 102 ? -7.223 6.945 -8.812 1 95.44 102 MET B CA 1
ATOM 4936 C C . MET B 1 102 ? -8.695 7.207 -8.523 1 95.44 102 MET B C 1
ATOM 4938 O O . MET B 1 102 ? -9.227 6.711 -7.527 1 95.44 102 MET B O 1
ATOM 4942 N N . LEU B 1 103 ? -9.32 7.992 -9.391 1 93.06 103 LEU B N 1
ATOM 4943 C CA . LEU B 1 103 ? -10.734 8.289 -9.227 1 93.06 103 LEU B CA 1
ATOM 4944 C C . LEU B 1 103 ? -11.594 7.219 -9.891 1 93.06 103 LEU B C 1
ATOM 4946 O O . LEU B 1 103 ? -11.305 6.789 -11.008 1 93.06 103 LEU B O 1
ATOM 4950 N N . LYS B 1 104 ? -12.477 6.734 -9.141 1 89.69 104 LYS B N 1
ATOM 4951 C CA . LYS B 1 104 ? -13.5 5.828 -9.656 1 89.69 104 LYS B CA 1
ATOM 4952 C C . LYS B 1 104 ? -14.82 6.559 -9.859 1 89.69 104 LYS B C 1
ATOM 4954 O O . LYS B 1 104 ? -15.414 7.059 -8.898 1 89.69 104 LYS B O 1
ATOM 4959 N N . PHE B 1 105 ? -15.227 6.547 -11.086 1 88.31 105 PHE B N 1
ATOM 4960 C CA . PHE B 1 105 ? -16.453 7.266 -11.438 1 88.31 105 PHE B CA 1
ATOM 4961 C C . PHE B 1 105 ? -17.656 6.348 -11.359 1 88.31 105 PHE B C 1
ATOM 4963 O O . PHE B 1 105 ? -17.516 5.125 -11.398 1 88.31 105 PHE B O 1
ATOM 4970 N N . PRO B 1 106 ? -18.766 7.012 -11.188 1 86.31 106 PRO B N 1
ATOM 4971 C CA . PRO B 1 106 ? -19.984 6.207 -11.195 1 86.31 106 PRO B CA 1
ATOM 4972 C C . PRO B 1 106 ? -20.156 5.406 -12.484 1 86.31 106 PRO B C 1
ATOM 4974 O O . PRO B 1 106 ? -19.453 5.652 -13.461 1 86.31 106 PRO B O 1
ATOM 4977 N N . ARG B 1 107 ? -21.109 4.574 -12.43 1 81.12 107 ARG B N 1
ATOM 4978 C CA . ARG B 1 107 ? -21.312 3.643 -13.531 1 81.12 107 ARG B CA 1
ATOM 4979 C C . ARG B 1 107 ? -21.547 4.391 -14.844 1 81.12 107 ARG B C 1
ATOM 4981 O O . ARG B 1 107 ? -22.234 5.406 -14.875 1 81.12 107 ARG B O 1
ATOM 4988 N N . CYS B 1 108 ? -20.984 3.967 -15.914 1 78.62 108 CYS B N 1
ATOM 4989 C CA . CYS B 1 108 ? -21.141 4.387 -17.297 1 78.62 108 CYS B CA 1
ATOM 4990 C C . CYS B 1 108 ? -20.531 5.77 -17.516 1 78.62 108 CYS B C 1
ATOM 4992 O O . CYS B 1 108 ? -20.984 6.52 -18.391 1 78.62 108 CYS B O 1
ATOM 4994 N N . GLN B 1 109 ? -19.688 6.156 -16.641 1 81.69 109 GLN B N 1
ATOM 4995 C CA . GLN B 1 109 ? -18.969 7.414 -16.828 1 81.69 109 GLN B CA 1
ATOM 4996 C C . GLN B 1 109 ? -17.484 7.168 -17.078 1 81.69 109 GLN B C 1
ATOM 4998 O O . GLN B 1 109 ? -16.891 6.273 -16.484 1 81.69 109 GLN B O 1
ATOM 5003 N N . LYS B 1 110 ? -16.984 7.918 -18.016 1 74.69 110 LYS B N 1
ATOM 5004 C CA . LYS B 1 110 ? -15.562 7.762 -18.344 1 74.69 110 LYS B CA 1
ATOM 5005 C C . LYS B 1 110 ? -14.914 9.109 -18.641 1 74.69 110 LYS B C 1
ATOM 5007 O O . LYS B 1 110 ? -15.609 10.07 -18.984 1 74.69 110 LYS B O 1
ATOM 5012 N N . GLU B 1 111 ? -13.633 9.148 -18.375 1 72.75 111 GLU B N 1
ATOM 5013 C CA . GLU B 1 111 ? -12.859 10.352 -18.688 1 72.75 111 GLU B CA 1
ATOM 5014 C C . GLU B 1 111 ? -12.398 10.344 -20.141 1 72.75 111 GLU B C 1
ATOM 5016 O O . GLU B 1 111 ? -11.945 9.312 -20.656 1 72.75 111 GLU B O 1
ATOM 5021 N N . ASP B 1 112 ? -12.688 11.422 -20.734 1 67 112 ASP B N 1
ATOM 5022 C CA . ASP B 1 112 ? -12.203 11.516 -22.109 1 67 112 ASP B CA 1
ATOM 5023 C C . ASP B 1 112 ? -10.789 12.078 -22.172 1 67 112 ASP B C 1
ATOM 5025 O O . ASP B 1 112 ? -10.141 12.242 -21.125 1 67 112 ASP B O 1
ATOM 5029 N N . ASN B 1 113 ? -10.258 12.289 -23.328 1 60.34 113 ASN B N 1
ATOM 5030 C CA . ASN B 1 113 ? -8.875 12.711 -23.516 1 60.34 113 ASN B CA 1
ATOM 5031 C C . ASN B 1 113 ? -8.641 14.125 -23 1 60.34 113 ASN B C 1
ATOM 5033 O O . ASN B 1 113 ? -7.508 14.508 -22.703 1 60.34 113 ASN B O 1
ATOM 5037 N N . ASP B 1 114 ? -9.711 14.875 -22.953 1 58.84 114 ASP B N 1
ATOM 5038 C CA . ASP B 1 114 ? -9.602 16.25 -22.484 1 58.84 114 ASP B CA 1
ATOM 5039 C C . ASP B 1 114 ? -9.977 16.375 -21.016 1 58.84 114 ASP B C 1
ATOM 5041 O O . ASP B 1 114 ? -10.227 17.469 -20.516 1 58.84 114 ASP B O 1
ATOM 5045 N N . SER B 1 115 ? -10.039 15.172 -20.391 1 63.12 115 SER B N 1
ATOM 5046 C CA . SER B 1 115 ? -10.352 15.07 -18.969 1 63.12 115 SER B CA 1
ATOM 5047 C C . SER B 1 115 ? -11.797 15.469 -18.688 1 63.12 115 SER B C 1
ATOM 5049 O O . SER B 1 115 ? -12.125 15.93 -17.594 1 63.12 115 SER B O 1
ATOM 5051 N N . ASN B 1 116 ? -12.539 15.398 -19.766 1 70.12 116 ASN B N 1
ATOM 5052 C CA . ASN B 1 116 ? -13.977 15.516 -19.547 1 70.12 116 ASN B CA 1
ATOM 5053 C C . ASN B 1 116 ? -14.594 14.18 -19.156 1 70.12 116 ASN B C 1
ATOM 5055 O O . ASN B 1 116 ? -14.086 13.125 -19.531 1 70.12 116 ASN B O 1
ATOM 5059 N N . ILE B 1 117 ? -15.57 14.391 -18.375 1 75.75 117 ILE B N 1
ATOM 5060 C CA . ILE B 1 117 ? -16.281 13.172 -17.984 1 75.75 117 ILE B CA 1
ATOM 5061 C C . ILE B 1 117 ? -17.562 13.039 -18.812 1 75.75 117 ILE B C 1
ATOM 5063 O O . ILE B 1 117 ? -18.391 13.945 -18.844 1 75.75 117 ILE B O 1
ATOM 5067 N N . MET B 1 118 ? -17.609 11.977 -19.531 1 76.31 118 MET B N 1
ATOM 5068 C CA . MET B 1 118 ? -18.766 11.727 -20.406 1 76.31 118 MET B CA 1
ATOM 5069 C C . MET B 1 118 ? -19.422 10.391 -20.078 1 76.31 118 MET B C 1
ATOM 5071 O O . MET B 1 118 ? -18.797 9.531 -19.453 1 76.31 118 MET B O 1
ATOM 5075 N N . TYR B 1 119 ? -20.703 10.391 -20.406 1 75.94 119 TYR B N 1
ATOM 5076 C CA . TYR B 1 119 ? -21.391 9.109 -20.297 1 75.94 119 TYR B CA 1
ATOM 5077 C C . TYR B 1 119 ? -20.969 8.164 -21.406 1 75.94 119 TYR B C 1
ATOM 5079 O O . TYR B 1 119 ? -20.812 8.586 -22.562 1 75.94 119 TYR B O 1
ATOM 5087 N N . ASP B 1 120 ? -20.656 6.969 -20.922 1 69.81 120 ASP B N 1
ATOM 5088 C CA . ASP B 1 120 ? -20.359 5.941 -21.922 1 69.81 120 ASP B CA 1
ATOM 5089 C C . ASP B 1 120 ? -21.625 5.484 -22.625 1 69.81 120 ASP B C 1
ATOM 5091 O O . ASP B 1 120 ? -22.484 4.824 -22.031 1 69.81 120 ASP B O 1
ATOM 5095 N N . ARG B 1 121 ? -21.891 5.902 -23.844 1 63.78 121 ARG B N 1
ATOM 5096 C CA . ARG B 1 121 ? -23.078 5.609 -24.625 1 63.78 121 ARG B CA 1
ATOM 5097 C C . ARG B 1 121 ? -23.328 4.105 -24.703 1 63.78 121 ARG B C 1
ATOM 5099 O O . ARG B 1 121 ? -24.484 3.67 -24.766 1 63.78 121 ARG B O 1
ATOM 5106 N N . LYS B 1 122 ? -22.328 3.42 -24.734 1 61.25 122 LYS B N 1
ATOM 5107 C CA . LYS B 1 122 ? -22.453 1.979 -24.938 1 61.25 122 LYS B CA 1
ATOM 5108 C C . LYS B 1 122 ? -22.859 1.278 -23.656 1 61.25 122 LYS B C 1
ATOM 5110 O O . LYS B 1 122 ? -23.359 0.15 -23.672 1 61.25 122 LYS B O 1
ATOM 5115 N N . CYS B 1 123 ? -22.5 1.814 -22.609 1 66.38 123 CYS B N 1
ATOM 5116 C CA . CYS B 1 123 ? -22.875 1.255 -21.312 1 66.38 123 CYS B CA 1
ATOM 5117 C C . CYS B 1 123 ? -24.375 1.402 -21.078 1 66.38 123 CYS B C 1
ATOM 5119 O O . CYS B 1 123 ? -24.984 0.56 -20.406 1 66.38 123 CYS B O 1
ATOM 5121 N N . LEU B 1 124 ? -25 2.395 -21.594 1 59.31 124 LEU B N 1
ATOM 5122 C CA . LEU B 1 124 ? -26.406 2.691 -21.344 1 59.31 124 LEU B CA 1
ATOM 5123 C C . LEU B 1 124 ? -27.297 1.944 -22.312 1 59.31 124 LEU B C 1
ATOM 5125 O O . LEU B 1 124 ? -27.047 1.93 -23.516 1 59.31 124 LEU B O 1
ATOM 5129 N N . ASN B 1 125 ? -27.703 0.584 -22.078 1 53.69 125 ASN B N 1
ATOM 5130 C CA . ASN B 1 125 ? -28.641 -0.05 -22.984 1 53.69 125 ASN B CA 1
ATOM 5131 C C . ASN B 1 125 ? -29.531 0.981 -23.688 1 53.69 125 ASN B C 1
ATOM 5133 O O . ASN B 1 125 ? -30.25 0.648 -24.625 1 53.69 125 ASN B O 1
ATOM 5137 N N . ASN B 1 126 ? -30.703 1.428 -23 1 45.88 126 ASN B N 1
ATOM 5138 C CA . ASN B 1 126 ? -31.859 2.113 -23.562 1 45.88 126 ASN B CA 1
ATOM 5139 C C . ASN B 1 126 ? -31.453 3.322 -24.391 1 45.88 126 ASN B C 1
ATOM 5141 O O . ASN B 1 126 ? -30.531 4.059 -24.016 1 45.88 126 ASN B O 1
ATOM 5145 N N . ALA B 1 127 ? -32.156 3.445 -25.75 1 38.31 127 ALA B N 1
ATOM 5146 C CA . ALA B 1 127 ? -32.25 4.379 -26.875 1 38.31 127 ALA B CA 1
ATOM 5147 C C . ALA B 1 127 ? -32.062 5.816 -26.406 1 38.31 127 ALA B C 1
ATOM 5149 O O . ALA B 1 127 ? -31.375 6.602 -27.078 1 38.31 127 ALA B O 1
ATOM 5150 N N . SER B 1 128 ? -33.125 6.492 -25.859 1 39.22 128 SER B N 1
ATOM 5151 C CA . SER B 1 128 ? -33.625 7.852 -25.969 1 39.22 128 SER B CA 1
ATOM 5152 C C . SER B 1 128 ? -32.781 8.82 -25.141 1 39.22 128 SER B C 1
ATOM 5154 O O . SER B 1 128 ? -33 10.039 -25.188 1 39.22 128 SER B O 1
ATOM 5156 N N . VAL B 1 129 ? -32.625 8.523 -23.891 1 41.78 129 VAL B N 1
ATOM 5157 C CA . VAL B 1 129 ? -32.719 9.656 -22.969 1 41.78 129 VAL B CA 1
ATOM 5158 C C . VAL B 1 129 ? -31.547 10.609 -23.203 1 41.78 129 VAL B C 1
ATOM 5160 O O . VAL B 1 129 ? -31.734 11.82 -23.281 1 41.78 129 VAL B O 1
ATOM 5163 N N . LEU B 1 130 ? -30.266 10.492 -22.312 1 44.91 130 LEU B N 1
ATOM 5164 C CA . LEU B 1 130 ? -29.672 11.75 -21.875 1 44.91 130 LEU B CA 1
ATOM 5165 C C . LEU B 1 130 ? -28.859 12.391 -22.984 1 44.91 130 LEU B C 1
ATOM 5167 O O . LEU B 1 130 ? -27.922 11.773 -23.516 1 44.91 130 LEU B O 1
ATOM 5171 N N . SER B 1 131 ? -29.484 13.086 -23.75 1 45.16 131 SER B N 1
ATOM 5172 C CA . SER B 1 131 ? -28.984 14.109 -24.656 1 45.16 131 SER B CA 1
ATOM 5173 C C . SER B 1 131 ? -27.625 14.641 -24.203 1 45.16 131 SER B C 1
ATOM 5175 O O . SER B 1 131 ? -26.859 15.164 -25.016 1 45.16 131 SER B O 1
ATOM 5177 N N . ASP B 1 132 ? -27.562 15.102 -22.859 1 52.81 132 ASP B N 1
ATOM 5178 C CA . ASP B 1 132 ? -26.406 15.883 -22.438 1 52.81 132 ASP B CA 1
ATOM 5179 C C . ASP B 1 132 ? -25.203 14.992 -22.188 1 52.81 132 ASP B C 1
ATOM 5181 O O . ASP B 1 132 ? -25.156 14.258 -21.188 1 52.81 132 ASP B O 1
ATOM 5185 N N . GLU B 1 133 ? -24.406 14.75 -23.141 1 61.03 133 GLU B N 1
ATOM 5186 C CA . GLU B 1 133 ? -23.266 13.867 -23.375 1 61.03 133 GLU B CA 1
ATOM 5187 C C . GLU B 1 133 ? -22.219 14.016 -22.266 1 61.03 133 GLU B C 1
ATOM 5189 O O . GLU B 1 133 ? -21.578 13.039 -21.891 1 61.03 133 GLU B O 1
ATOM 5194 N N . TYR B 1 134 ? -22.094 15.156 -21.766 1 67.31 134 TYR B N 1
ATOM 5195 C CA . TYR B 1 134 ? -21 15.383 -20.828 1 67.31 134 TYR B CA 1
ATOM 5196 C C . TYR B 1 134 ? -21.531 15.461 -19.391 1 67.31 134 TYR B C 1
ATOM 5198 O O . TYR B 1 134 ? -22.547 16.094 -19.141 1 67.31 134 TYR B O 1
ATOM 5206 N N . VAL B 1 135 ? -21.109 14.617 -18.484 1 73.44 135 VAL B N 1
ATOM 5207 C CA . VAL B 1 135 ? -21.328 14.758 -17.047 1 73.44 135 VAL B CA 1
ATOM 5208 C C . VAL B 1 135 ? -20.656 16.031 -16.547 1 73.44 135 VAL B C 1
ATOM 5210 O O . VAL B 1 135 ? -21.281 16.828 -15.844 1 73.44 135 VAL B O 1
ATOM 5213 N N . TYR B 1 136 ? -19.469 16.156 -16.891 1 68.5 136 TYR B N 1
ATOM 5214 C CA . TYR B 1 136 ? -18.688 17.359 -16.594 1 68.5 136 TYR B CA 1
ATOM 5215 C C . TYR B 1 136 ? -17.875 17.781 -17.812 1 68.5 136 TYR B C 1
ATOM 5217 O O . TYR B 1 136 ? -17.125 16.984 -18.391 1 68.5 136 TYR B O 1
ATOM 5225 N N . ASP B 1 137 ? -18.281 18.906 -18.344 1 61.53 137 ASP B N 1
ATOM 5226 C CA . ASP B 1 137 ? -17.578 19.531 -19.469 1 61.53 137 ASP B CA 1
ATOM 5227 C C . ASP B 1 137 ? -16.859 20.812 -19.016 1 61.53 137 ASP B C 1
ATOM 5229 O O . ASP B 1 137 ? -17.5 21.844 -18.844 1 61.53 137 ASP B O 1
ATOM 5233 N N . TRP B 1 138 ? -15.695 20.672 -18.75 1 60.44 138 TRP B N 1
ATOM 5234 C CA . TRP B 1 138 ? -14.953 21.812 -18.266 1 60.44 138 TRP B CA 1
ATOM 5235 C C . TRP B 1 138 ? -14.844 22.891 -19.344 1 60.44 138 TRP B C 1
ATOM 5237 O O . TRP B 1 138 ? -14.594 24.062 -19.031 1 60.44 138 TRP B O 1
ATOM 5247 N N . THR B 1 139 ? -14.898 22.438 -20.594 1 57.81 139 THR B N 1
ATOM 5248 C CA . THR B 1 139 ? -14.781 23.391 -21.688 1 57.81 139 THR B CA 1
ATOM 5249 C C . THR B 1 139 ? -15.953 24.359 -21.688 1 57.81 139 THR B C 1
ATOM 5251 O O . THR B 1 139 ? -15.898 25.422 -22.328 1 57.81 139 THR B O 1
ATOM 5254 N N . GLN B 1 140 ? -17.016 23.844 -21.094 1 55.44 140 GLN B N 1
ATOM 5255 C CA . GLN B 1 140 ? -18.172 24.719 -21.078 1 55.44 140 GLN B CA 1
ATOM 5256 C C . GLN B 1 140 ? -17.891 26 -20.297 1 55.44 140 GLN B C 1
ATOM 5258 O O . GLN B 1 140 ? -18.531 27.031 -20.547 1 55.44 140 GLN B O 1
ATOM 5263 N N . TRP B 1 141 ? -17.016 25.875 -19.344 1 51.28 141 TRP B N 1
ATOM 5264 C CA . TRP B 1 141 ? -16.781 27.016 -18.469 1 51.28 141 TRP B CA 1
ATOM 5265 C C . TRP B 1 141 ? -15.648 27.891 -18.984 1 51.28 141 TRP B C 1
ATOM 5267 O O . TRP B 1 141 ? -15.312 28.906 -18.375 1 51.28 141 TRP B O 1
ATOM 5277 N N . ILE B 1 142 ? -14.945 27.266 -19.922 1 47.81 142 ILE B N 1
ATOM 5278 C CA . ILE B 1 142 ? -13.883 28.125 -20.438 1 47.81 142 ILE B CA 1
ATOM 5279 C C . ILE B 1 142 ? -14.5 29.297 -21.203 1 47.81 142 ILE B C 1
ATOM 5281 O O . ILE B 1 142 ? -15.258 29.094 -22.156 1 47.81 142 ILE B O 1
ATOM 5285 N N . ASP B 1 143 ? -14.742 30.328 -20.703 1 43.19 143 ASP B N 1
ATOM 5286 C CA . ASP B 1 143 ? -15.047 31.5 -21.516 1 43.19 143 ASP B CA 1
ATOM 5287 C C . ASP B 1 143 ? -14.414 31.406 -22.891 1 43.19 143 ASP B C 1
ATOM 5289 O O . ASP B 1 143 ? -13.422 30.703 -23.078 1 43.19 143 ASP B O 1
ATOM 5293 N N . ASP B 1 144 ? -15.219 32.125 -23.984 1 37.78 144 ASP B N 1
ATOM 5294 C CA . ASP B 1 144 ? -14.836 32.375 -25.359 1 37.78 144 ASP B CA 1
ATOM 5295 C C . ASP B 1 144 ? -13.336 32.656 -25.469 1 37.78 144 ASP B C 1
ATOM 5297 O O . ASP B 1 144 ? -12.914 33.781 -25.703 1 37.78 144 ASP B O 1
ATOM 5301 N N . CYS B 1 145 ? -12.492 32.25 -24.703 1 37.53 145 CYS B N 1
ATOM 5302 C CA . CYS B 1 145 ? -11.109 32.562 -25.062 1 37.53 145 CYS B CA 1
ATOM 5303 C C . CYS B 1 145 ? -10.781 31.984 -26.438 1 37.53 145 CYS B C 1
ATOM 5305 O O . CYS B 1 145 ? -10.758 30.766 -26.609 1 37.53 145 CYS B O 1
ATOM 5307 N N . SER B 1 146 ? -11.203 32.594 -27.516 1 35.59 146 SER B N 1
ATOM 5308 C CA . SER B 1 146 ? -10.586 32.406 -28.828 1 35.59 146 SER B CA 1
ATOM 5309 C C . SER B 1 146 ? -9.094 32.094 -28.688 1 35.59 146 SER B C 1
ATOM 5311 O O . SER B 1 146 ? -8.461 32.5 -27.703 1 35.59 146 SER B O 1
ATOM 5313 N N . TRP B 1 147 ? -8.477 31.156 -29.547 1 36.62 147 TRP B N 1
ATOM 5314 C CA . TRP B 1 147 ? -7.078 30.75 -29.625 1 36.62 147 TRP B CA 1
ATOM 5315 C C . TRP B 1 147 ? -6.156 31.875 -29.156 1 36.62 147 TRP B C 1
ATOM 5317 O O . TRP B 1 147 ? -4.965 31.656 -28.938 1 36.62 147 TRP B O 1
ATOM 5327 N N . ILE B 1 148 ? -6.426 33.156 -29.781 1 36.84 148 ILE B N 1
ATOM 5328 C CA . ILE B 1 148 ? -5.441 34.219 -29.781 1 36.84 148 ILE B CA 1
ATOM 5329 C C . ILE B 1 148 ? -5.301 34.781 -28.359 1 36.84 148 ILE B C 1
ATOM 5331 O O . ILE B 1 148 ? -4.188 34.938 -27.859 1 36.84 148 ILE B O 1
ATOM 5335 N N . ASN B 1 149 ? -6.23 35.812 -28.031 1 35.03 149 ASN B N 1
ATOM 5336 C CA . ASN B 1 149 ? -6.086 36.719 -26.875 1 35.03 149 ASN B CA 1
ATOM 5337 C C . ASN B 1 149 ? -6.766 36.125 -25.641 1 35.03 149 ASN B C 1
ATOM 5339 O O . ASN B 1 149 ? -7.922 36.469 -25.344 1 35.03 149 ASN B O 1
ATOM 5343 N N . CYS B 1 150 ? -6.797 34.906 -25.375 1 41.69 150 CYS B N 1
ATOM 5344 C CA . CYS B 1 150 ? -7.289 34.469 -24.062 1 41.69 150 CYS B CA 1
ATOM 5345 C C . CYS B 1 150 ? -6.855 35.438 -22.969 1 41.69 150 CYS B C 1
ATOM 5347 O O . CYS B 1 150 ? -5.672 35.5 -22.625 1 41.69 150 CYS B O 1
ATOM 5349 N N . THR B 1 151 ? -7.32 36.656 -23 1 39.66 151 THR B N 1
ATOM 5350 C CA . THR B 1 151 ? -7.109 37.469 -21.797 1 39.66 151 THR B CA 1
ATOM 5351 C C . THR B 1 151 ? -7.152 36.594 -20.547 1 39.66 151 THR B C 1
ATOM 5353 O O . THR B 1 151 ? -8.078 35.812 -20.359 1 39.66 151 THR B O 1
ATOM 5356 N N . HIS B 1 152 ? -6.051 36.156 -19.906 1 41.62 152 HIS B N 1
ATOM 5357 C CA . HIS B 1 152 ? -5.523 35.5 -18.719 1 41.62 152 HIS B CA 1
ATOM 5358 C C . HIS B 1 152 ? -6.414 35.75 -17.5 1 41.62 152 HIS B C 1
ATOM 5360 O O . HIS B 1 152 ? -6.172 36.688 -16.734 1 41.62 152 HIS B O 1
ATOM 5366 N N . ASN B 1 153 ? -7.586 35.938 -17.609 1 45.62 153 ASN B N 1
ATOM 5367 C CA . ASN B 1 153 ? -8.078 36.094 -16.25 1 45.62 153 ASN B CA 1
ATOM 5368 C C . ASN B 1 153 ? -7.57 34.969 -15.352 1 45.62 153 ASN B C 1
ATOM 5370 O O . ASN B 1 153 ? -8.125 33.844 -15.367 1 45.62 153 ASN B O 1
ATOM 5374 N N . ASN B 1 154 ? -6.324 34.844 -15.141 1 52.62 154 ASN B N 1
ATOM 5375 C CA . ASN B 1 154 ? -5.316 34.125 -14.383 1 52.62 154 ASN B CA 1
ATOM 5376 C C . ASN B 1 154 ? -5.797 33.781 -12.977 1 52.62 154 ASN B C 1
ATOM 5378 O O . ASN B 1 154 ? -5.164 33 -12.258 1 52.62 154 ASN B O 1
ATOM 5382 N N . SER B 1 155 ? -6.949 34.406 -12.555 1 60.84 155 SER B N 1
ATOM 5383 C CA . SER B 1 155 ? -7.199 34.312 -11.117 1 60.84 155 SER B CA 1
ATOM 5384 C C . SER B 1 155 ? -7.707 32.938 -10.719 1 60.84 155 SER B C 1
ATOM 5386 O O . SER B 1 155 ? -7.637 32.562 -9.547 1 60.84 155 SER B O 1
ATOM 5388 N N . TYR B 1 156 ? -7.988 32.125 -11.766 1 74.5 156 TYR B N 1
ATOM 5389 C CA . TYR B 1 156 ? -8.586 30.859 -11.406 1 74.5 156 TYR B CA 1
ATOM 5390 C C . TYR B 1 156 ? -7.598 29.703 -11.617 1 74.5 156 TYR B C 1
ATOM 5392 O O . TYR B 1 156 ? -7.895 28.562 -11.297 1 74.5 156 TYR B O 1
ATOM 5400 N N . ASN B 1 157 ? -6.457 30.047 -11.984 1 80.94 157 ASN B N 1
ATOM 5401 C CA . ASN B 1 157 ? -5.477 29 -12.258 1 80.94 157 ASN B CA 1
ATOM 5402 C C . ASN B 1 157 ? -4.418 28.922 -11.164 1 80.94 157 ASN B C 1
ATOM 5404 O O . ASN B 1 157 ? -3.219 28.953 -11.453 1 80.94 157 ASN B O 1
ATOM 5408 N N . VAL B 1 158 ? -4.926 28.844 -10.023 1 89.38 158 VAL B N 1
ATOM 5409 C CA . VAL B 1 158 ? -4.023 28.781 -8.883 1 89.38 158 VAL B CA 1
ATOM 5410 C C . VAL B 1 158 ? -4.441 27.656 -7.949 1 89.38 158 VAL B C 1
ATOM 5412 O O . VAL B 1 158 ? -5.613 27.266 -7.914 1 89.38 158 VAL B O 1
ATOM 5415 N N . PHE B 1 159 ? -3.535 27.141 -7.305 1 94.44 159 PHE B N 1
ATOM 5416 C CA . PHE B 1 159 ? -3.785 26.156 -6.254 1 94.44 159 PHE B CA 1
ATOM 5417 C C . PHE B 1 159 ? -4.391 26.828 -5.023 1 94.44 159 PHE B C 1
ATOM 5419 O O . PHE B 1 159 ? -4.441 28.047 -4.941 1 94.44 159 PHE B O 1
ATOM 5426 N N . PRO B 1 160 ? -4.867 26.047 -4.082 1 94.69 160 PRO B N 1
ATOM 5427 C CA . PRO B 1 160 ? -5.461 26.641 -2.885 1 94.69 160 PRO B CA 1
ATOM 5428 C C . PRO B 1 160 ? -4.496 27.547 -2.139 1 94.69 160 PRO B C 1
ATOM 5430 O O . PRO B 1 160 ? -4.926 28.453 -1.404 1 94.69 160 PRO B O 1
ATOM 5433 N N . ASP B 1 161 ? -3.225 27.328 -2.248 1 93.25 161 ASP B N 1
ATOM 5434 C CA . ASP B 1 161 ? -2.256 28.156 -1.54 1 93.25 161 ASP B CA 1
ATOM 5435 C C . ASP B 1 161 ? -1.883 29.391 -2.363 1 93.25 161 ASP B C 1
ATOM 5437 O O . ASP B 1 161 ? -1.049 30.203 -1.943 1 93.25 161 ASP B O 1
ATOM 5441 N N . GLY B 1 162 ? -2.377 29.547 -3.457 1 91.44 162 GLY B N 1
ATOM 5442 C CA . GLY B 1 162 ? -2.174 30.734 -4.277 1 91.44 162 GLY B CA 1
ATOM 5443 C C . GLY B 1 162 ? -1.113 30.547 -5.344 1 91.44 162 GLY B C 1
ATOM 5444 O O . GLY B 1 162 ? -0.943 31.406 -6.215 1 91.44 162 GLY B O 1
ATOM 5445 N N . LYS B 1 163 ? -0.455 29.5 -5.262 1 90.75 163 LYS B N 1
ATOM 5446 C CA . LYS B 1 163 ? 0.557 29.25 -6.285 1 90.75 163 LYS B CA 1
ATOM 5447 C C . LYS B 1 163 ? -0.087 28.953 -7.637 1 90.75 163 LYS B C 1
ATOM 5449 O O . LYS B 1 163 ? -1.112 28.281 -7.711 1 90.75 163 LYS B O 1
ATOM 5454 N N . SER B 1 164 ? 0.615 29.375 -8.664 1 87.94 164 SER B N 1
ATOM 5455 C CA . SER B 1 164 ? 0.089 29.172 -10.016 1 87.94 164 SER B CA 1
ATOM 5456 C C . SER B 1 164 ? 0.268 27.734 -10.461 1 87.94 164 SER B C 1
ATOM 5458 O O . SER B 1 164 ? 1.22 27.062 -10.062 1 87.94 164 SER B O 1
ATOM 5460 N N . PHE B 1 165 ? -0.671 27.328 -11.242 1 86.19 165 PHE B N 1
ATOM 5461 C CA . PHE B 1 165 ? -0.517 26.016 -11.852 1 86.19 165 PHE B CA 1
ATOM 5462 C C . PHE B 1 165 ? 0.736 25.969 -12.719 1 86.19 165 PHE B C 1
ATOM 5464 O O . PHE B 1 165 ? 1.094 26.953 -13.359 1 86.19 165 PHE B O 1
ATOM 5471 N N . PRO B 1 166 ? 1.427 24.875 -12.508 1 75.88 166 PRO B N 1
ATOM 5472 C CA . PRO B 1 166 ? 2.586 24.781 -13.398 1 75.88 166 PRO B CA 1
ATOM 5473 C C . PRO B 1 166 ? 2.203 24.859 -14.875 1 75.88 166 PRO B C 1
ATOM 5475 O O . PRO B 1 166 ? 1.139 24.391 -15.273 1 75.88 166 PRO B O 1
ATOM 5478 N N . TYR B 1 167 ? 2.777 25.844 -15.523 1 63.38 167 TYR B N 1
ATOM 5479 C CA . TYR B 1 167 ? 2.504 26.031 -16.953 1 63.38 167 TYR B CA 1
ATOM 5480 C C . TYR B 1 167 ? 2.924 24.797 -17.75 1 63.38 167 TYR B C 1
ATOM 5482 O O . TYR B 1 167 ? 4.094 24.406 -17.719 1 63.38 167 TYR B O 1
ATOM 5490 N N . HIS B 1 168 ? 1.983 23.938 -17.734 1 57.16 168 HIS B N 1
ATOM 5491 C CA . HIS B 1 168 ? 2.279 22.859 -18.672 1 57.16 168 HIS B CA 1
ATOM 5492 C C . HIS B 1 168 ? 1.294 22.859 -19.844 1 57.16 168 HIS B C 1
ATOM 5494 O O . HIS B 1 168 ? 0.147 23.281 -19.688 1 57.16 168 HIS B O 1
ATOM 5500 N N . HIS B 1 169 ? 1.694 22.891 -21.062 1 50.38 169 HIS B N 1
ATOM 5501 C CA . HIS B 1 169 ? 0.861 22.969 -22.25 1 50.38 169 HIS B CA 1
ATOM 5502 C C . HIS B 1 169 ? -0.356 22.047 -22.141 1 50.38 169 HIS B C 1
ATOM 5504 O O . HIS B 1 169 ? -1.424 22.359 -22.672 1 50.38 169 HIS B O 1
ATOM 5510 N N . GLY B 1 170 ? -0.229 20.984 -21.422 1 52.97 170 GLY B N 1
ATOM 5511 C CA . GLY B 1 170 ? -1.354 20.062 -21.266 1 52.97 170 GLY B CA 1
ATOM 5512 C C . GLY B 1 170 ? -2.18 20.328 -20.031 1 52.97 170 GLY B C 1
ATOM 5513 O O . GLY B 1 170 ? -2.969 19.484 -19.609 1 52.97 170 GLY B O 1
ATOM 5514 N N . TRP B 1 171 ? -1.979 21.562 -19.578 1 54.84 171 TRP B N 1
ATOM 5515 C CA . TRP B 1 171 ? -2.588 21.812 -18.266 1 54.84 171 TRP B CA 1
ATOM 5516 C C . TRP B 1 171 ? -4.109 21.875 -18.375 1 54.84 171 TRP B C 1
ATOM 5518 O O . TRP B 1 171 ? -4.816 21.672 -17.391 1 54.84 171 TRP B O 1
ATOM 5528 N N . ARG B 1 172 ? -4.469 22.047 -19.641 1 54.72 172 ARG B N 1
ATOM 5529 C CA . ARG B 1 172 ? -5.906 22.219 -19.828 1 54.72 172 ARG B CA 1
ATOM 5530 C C . ARG B 1 172 ? -6.641 20.891 -19.688 1 54.72 172 ARG B C 1
ATOM 5532 O O . ARG B 1 172 ? -7.836 20.859 -19.391 1 54.72 172 ARG B O 1
ATOM 5539 N N . ARG B 1 173 ? -5.887 19.875 -19.828 1 59.19 173 ARG B N 1
ATOM 5540 C CA . ARG B 1 173 ? -6.547 18.578 -19.844 1 59.19 173 ARG B CA 1
ATOM 5541 C C . ARG B 1 173 ? -6.594 17.969 -18.453 1 59.19 173 ARG B C 1
ATOM 5543 O O . ARG B 1 173 ? -7.215 16.922 -18.234 1 59.19 173 ARG B O 1
ATOM 5550 N N . ARG B 1 174 ? -6.031 18.609 -17.547 1 69.75 174 ARG B N 1
ATOM 5551 C CA . ARG B 1 174 ? -6.023 18.141 -16.172 1 69.75 174 ARG B CA 1
ATOM 5552 C C . ARG B 1 174 ? -6.895 19.031 -15.289 1 69.75 174 ARG B C 1
ATOM 5554 O O . ARG B 1 174 ? -6.586 20.203 -15.07 1 69.75 174 ARG B O 1
ATOM 5561 N N . ASN B 1 175 ? -8.062 18.422 -14.984 1 78.38 175 ASN B N 1
ATOM 5562 C CA . ASN B 1 175 ? -9.039 19.312 -14.352 1 78.38 175 ASN B CA 1
ATOM 5563 C C . ASN B 1 175 ? -9.25 18.953 -12.883 1 78.38 175 ASN B C 1
ATOM 5565 O O . ASN B 1 175 ? -10.156 19.484 -12.242 1 78.38 175 ASN B O 1
ATOM 5569 N N . PHE B 1 176 ? -8.469 18.047 -12.516 1 90.31 176 PHE B N 1
ATOM 5570 C CA . PHE B 1 176 ? -8.594 17.703 -11.102 1 90.31 176 PHE B CA 1
ATOM 5571 C C . PHE B 1 176 ? -7.398 18.234 -10.312 1 90.31 176 PHE B C 1
ATOM 5573 O O . PHE B 1 176 ? -6.277 18.266 -10.828 1 90.31 176 PHE B O 1
ATOM 5580 N N . ILE B 1 177 ? -7.672 18.703 -9.188 1 93.56 177 ILE B N 1
ATOM 5581 C CA . ILE B 1 177 ? -6.637 19.156 -8.258 1 93.56 177 ILE B CA 1
ATOM 5582 C C . ILE B 1 177 ? -6.527 18.172 -7.102 1 93.56 177 ILE B C 1
ATOM 5584 O O . ILE B 1 177 ? -7.508 17.922 -6.391 1 93.56 177 ILE B O 1
ATOM 5588 N N . PHE B 1 178 ? -5.363 17.594 -6.988 1 96.44 178 PHE B N 1
ATOM 5589 C CA . PHE B 1 178 ? -5.094 16.656 -5.902 1 96.44 178 PHE B CA 1
ATOM 5590 C C . PHE B 1 178 ? -4.258 17.328 -4.812 1 96.44 178 PHE B C 1
ATOM 5592 O O . PHE B 1 178 ? -3.197 17.891 -5.094 1 96.44 178 PHE B O 1
ATOM 5599 N N . ILE B 1 179 ? -4.766 17.25 -3.578 1 97.38 179 ILE B N 1
ATOM 5600 C CA . ILE B 1 179 ? -4.035 17.797 -2.438 1 97.38 179 ILE B CA 1
ATOM 5601 C C . ILE B 1 179 ? -3.709 16.672 -1.455 1 97.38 179 ILE B C 1
ATOM 5603 O O . ILE B 1 179 ? -4.609 16.094 -0.844 1 97.38 179 ILE B O 1
ATOM 5607 N N . PHE B 1 180 ? -2.41 16.391 -1.34 1 97.19 180 PHE B N 1
ATOM 5608 C CA . PHE B 1 180 ? -1.916 15.391 -0.403 1 97.19 180 PHE B CA 1
ATOM 5609 C C . PHE B 1 180 ? -1.45 16.047 0.893 1 97.19 180 PHE B C 1
ATOM 5611 O O . PHE B 1 180 ? -0.864 17.125 0.871 1 97.19 180 PHE B O 1
ATOM 5618 N N . HIS B 1 181 ? -1.747 15.406 2.018 1 95.38 181 HIS B N 1
ATOM 5619 C CA . HIS B 1 181 ? -1.372 15.961 3.314 1 95.38 181 HIS B CA 1
ATOM 5620 C C . HIS B 1 181 ? -0.888 14.867 4.262 1 95.38 181 HIS B C 1
ATOM 5622 O O . HIS B 1 181 ? -1.573 13.859 4.453 1 95.38 181 HIS B O 1
ATOM 5628 N N . THR B 1 182 ? 0.324 14.961 4.77 1 92.94 182 THR B N 1
ATOM 5629 C CA . THR B 1 182 ? 0.901 14.07 5.766 1 92.94 182 THR B CA 1
ATOM 5630 C C . THR B 1 182 ? 1.93 14.805 6.621 1 92.94 182 THR B C 1
ATOM 5632 O O . THR B 1 182 ? 2.594 15.727 6.148 1 92.94 182 THR B O 1
ATOM 5635 N N . LEU B 1 183 ? 1.993 14.508 7.898 1 88.81 183 LEU B N 1
ATOM 5636 C CA . LEU B 1 183 ? 3.016 15.008 8.812 1 88.81 183 LEU B CA 1
ATOM 5637 C C . LEU B 1 183 ? 3.033 16.531 8.828 1 88.81 183 LEU B C 1
ATOM 5639 O O . LEU B 1 183 ? 4.102 17.156 8.773 1 88.81 183 LEU B O 1
ATOM 5643 N N . GLY B 1 184 ? 1.892 17.094 8.773 1 86.12 184 GLY B N 1
ATOM 5644 C CA . GLY B 1 184 ? 1.769 18.547 8.859 1 86.12 184 GLY B CA 1
ATOM 5645 C C . GLY B 1 184 ? 2.24 19.266 7.613 1 86.12 184 GLY B C 1
ATOM 5646 O O . GLY B 1 184 ? 2.584 20.453 7.664 1 86.12 184 GLY B O 1
ATOM 5647 N N . GLN B 1 185 ? 2.346 18.578 6.574 1 91.25 185 GLN B N 1
ATOM 5648 C CA . GLN B 1 185 ? 2.795 19.141 5.305 1 91.25 185 GLN B CA 1
ATOM 5649 C C . GLN B 1 185 ? 1.888 18.703 4.156 1 91.25 185 GLN B C 1
ATOM 5651 O O . GLN B 1 185 ? 1.178 17.688 4.266 1 91.25 185 GLN B O 1
ATOM 5656 N N . TYR B 1 186 ? 1.848 19.562 3.111 1 94.75 186 TYR B N 1
ATOM 5657 C CA . TYR B 1 186 ? 0.958 19.234 2.002 1 94.75 186 TYR B CA 1
ATOM 5658 C C . TYR B 1 186 ? 1.688 19.344 0.669 1 94.75 186 TYR B C 1
ATOM 5660 O O . TYR B 1 186 ? 2.748 19.969 0.582 1 94.75 186 TYR B O 1
ATOM 5668 N N . TYR B 1 187 ? 1.229 18.641 -0.295 1 95.88 187 TYR B N 1
ATOM 5669 C CA . TYR B 1 187 ? 1.652 18.641 -1.69 1 95.88 187 TYR B CA 1
ATOM 5670 C C . TYR B 1 187 ? 0.45 18.719 -2.625 1 95.88 187 TYR B C 1
ATOM 5672 O O . TYR B 1 187 ? -0.568 18.062 -2.385 1 95.88 187 TYR B O 1
ATOM 5680 N N . GLN B 1 188 ? 0.499 19.562 -3.566 1 95.81 188 GLN B N 1
ATOM 5681 C CA . GLN B 1 188 ? -0.622 19.75 -4.484 1 95.81 188 GLN B CA 1
ATOM 5682 C C . GLN B 1 188 ? -0.191 19.516 -5.93 1 95.81 188 GLN B C 1
ATOM 5684 O O . GLN B 1 188 ? 0.9 19.938 -6.328 1 95.81 188 GLN B O 1
ATOM 5689 N N . ILE B 1 189 ? -1.038 18.859 -6.691 1 92.94 189 ILE B N 1
ATOM 5690 C CA . ILE B 1 189 ? -0.728 18.578 -8.094 1 92.94 189 ILE B CA 1
ATOM 5691 C C . ILE B 1 189 ? -2.012 18.578 -8.914 1 92.94 189 ILE B C 1
ATOM 5693 O O . ILE B 1 189 ? -3.07 18.172 -8.438 1 92.94 189 ILE B O 1
ATOM 5697 N N . LYS B 1 190 ? -1.902 19.141 -10.023 1 89.38 190 LYS B N 1
ATOM 5698 C CA . LYS B 1 190 ? -2.98 19.078 -11.008 1 89.38 190 LYS B CA 1
ATOM 5699 C C . LYS B 1 190 ? -2.867 17.812 -11.867 1 89.38 190 LYS B C 1
ATOM 5701 O O . LYS B 1 190 ? -1.771 17.438 -12.289 1 89.38 190 LYS B O 1
ATOM 5706 N N . GLY B 1 191 ? -3.979 17.094 -11.977 1 85.44 191 GLY B N 1
ATOM 5707 C CA . GLY B 1 191 ? -3.926 15.859 -12.742 1 85.44 191 GLY B CA 1
ATOM 5708 C C . GLY B 1 191 ? -5.27 15.461 -13.32 1 85.44 191 GLY B C 1
ATOM 5709 O O . GLY B 1 191 ? -6.246 16.203 -13.211 1 85.44 191 GLY B O 1
ATOM 5710 N N . GLY B 1 192 ? -5.215 14.344 -14.086 1 84.5 192 GLY B N 1
ATOM 5711 C CA . GLY B 1 192 ? -6.453 13.734 -14.547 1 84.5 192 GLY B CA 1
ATOM 5712 C C . GLY B 1 192 ? -7.113 12.859 -13.5 1 84.5 192 GLY B C 1
ATOM 5713 O O . GLY B 1 192 ? -7.16 13.211 -12.32 1 84.5 192 GLY B O 1
ATOM 5714 N N . SER B 1 193 ? -7.633 11.711 -14.023 1 87.38 193 SER B N 1
ATOM 5715 C CA . SER B 1 193 ? -8.359 10.828 -13.117 1 87.38 193 SER B CA 1
ATOM 5716 C C . SER B 1 193 ? -7.398 10.039 -12.234 1 87.38 193 SER B C 1
ATOM 5718 O O . SER B 1 193 ? -7.828 9.359 -11.297 1 87.38 193 SER B O 1
ATOM 5720 N N . SER B 1 194 ? -6.121 10.148 -12.562 1 90 194 SER B N 1
ATOM 5721 C CA . SER B 1 194 ? -5.145 9.453 -11.734 1 90 194 SER B CA 1
ATOM 5722 C C . SER B 1 194 ? -3.844 10.242 -11.633 1 90 194 SER B C 1
ATOM 5724 O O . SER B 1 194 ? -3.453 10.93 -12.578 1 90 194 SER B O 1
ATOM 5726 N N . VAL B 1 195 ? -3.271 10.164 -10.469 1 92.81 195 VAL B N 1
ATOM 5727 C CA . VAL B 1 195 ? -1.979 10.805 -10.25 1 92.81 195 VAL B CA 1
ATOM 5728 C C . VAL B 1 195 ? -1.101 9.914 -9.375 1 92.81 195 VAL B C 1
ATOM 5730 O O . VAL B 1 195 ? -1.605 9.039 -8.664 1 92.81 195 VAL B O 1
ATOM 5733 N N . MET B 1 196 ? 0.168 10.008 -9.57 1 94.12 196 MET B N 1
ATOM 5734 C CA . MET B 1 196 ? 1.156 9.32 -8.742 1 94.12 196 MET B CA 1
ATOM 5735 C C . MET B 1 196 ? 2.139 10.32 -8.125 1 94.12 196 MET B C 1
ATOM 5737 O O . MET B 1 196 ? 2.525 11.289 -8.773 1 94.12 196 MET B O 1
ATOM 5741 N N . MET B 1 197 ? 2.492 10.078 -6.867 1 94 197 MET B N 1
ATOM 5742 C CA . MET B 1 197 ? 3.496 10.914 -6.215 1 94 197 MET B CA 1
ATOM 5743 C C . MET B 1 197 ? 4.371 10.086 -5.277 1 94 197 MET B C 1
ATOM 5745 O O . MET B 1 197 ? 3.92 9.078 -4.73 1 94 197 MET B O 1
ATOM 5749 N N . SER B 1 198 ? 5.629 10.469 -5.172 1 95.56 198 SER B N 1
ATOM 5750 C CA . SER B 1 198 ? 6.582 9.766 -4.32 1 95.56 198 SER B CA 1
ATOM 5751 C C . SER B 1 198 ? 7.188 10.695 -3.275 1 95.56 198 SER B C 1
ATOM 5753 O O . SER B 1 198 ? 7.395 11.883 -3.541 1 95.56 198 SER B O 1
ATOM 5755 N N . ILE B 1 199 ? 7.395 10.133 -2.062 1 95.69 199 ILE B N 1
ATOM 5756 C CA . ILE B 1 199 ? 8.023 10.875 -0.974 1 95.69 199 ILE B CA 1
ATOM 5757 C C . ILE B 1 199 ? 9.281 10.148 -0.514 1 95.69 199 ILE B C 1
ATOM 5759 O O . ILE B 1 199 ? 9.273 8.922 -0.352 1 95.69 199 ILE B O 1
ATOM 5763 N N . ASN B 1 200 ? 10.336 10.953 -0.382 1 95.81 200 ASN B N 1
ATOM 5764 C CA . ASN B 1 200 ? 11.523 10.375 0.246 1 95.81 200 ASN B CA 1
ATOM 5765 C C . ASN B 1 200 ? 11.328 10.195 1.748 1 95.81 200 ASN B C 1
ATOM 5767 O O . ASN B 1 200 ? 10.875 11.109 2.436 1 95.81 200 ASN B O 1
ATOM 5771 N N . THR B 1 201 ? 11.68 9.07 2.33 1 95 201 THR B N 1
ATOM 5772 C CA . THR B 1 201 ? 11.32 8.719 3.699 1 95 201 THR B CA 1
ATOM 5773 C C . THR B 1 201 ? 12.438 9.086 4.668 1 95 201 THR B C 1
ATOM 5775 O O . THR B 1 201 ? 12.359 8.789 5.859 1 95 201 THR B O 1
ATOM 5778 N N . THR B 1 202 ? 13.516 9.734 4.258 1 90.81 202 THR B N 1
ATOM 5779 C CA . THR B 1 202 ? 14.664 10.039 5.098 1 90.81 202 THR B CA 1
ATOM 5780 C C . THR B 1 202 ? 14.234 10.852 6.324 1 90.81 202 THR B C 1
ATOM 5782 O O . THR B 1 202 ? 14.727 10.617 7.43 1 90.81 202 THR B O 1
ATOM 5785 N N . ASN B 1 203 ? 13.273 11.758 6.16 1 88.5 203 ASN B N 1
ATOM 5786 C CA . ASN B 1 203 ? 12.859 12.656 7.234 1 88.5 203 ASN B CA 1
ATOM 5787 C C . ASN B 1 203 ? 11.516 12.242 7.824 1 88.5 203 ASN B C 1
ATOM 5789 O O . ASN B 1 203 ? 10.789 13.07 8.375 1 88.5 203 ASN B O 1
ATOM 5793 N N . ILE B 1 204 ? 11.219 11.008 7.641 1 90 204 ILE B N 1
ATOM 5794 C CA . ILE B 1 204 ? 9.961 10.516 8.188 1 90 204 ILE B CA 1
ATOM 5795 C C . ILE B 1 204 ? 10.234 9.586 9.367 1 90 204 ILE B C 1
ATOM 5797 O O . ILE B 1 204 ? 11.141 8.742 9.305 1 90 204 ILE B O 1
ATOM 5801 N N . THR B 1 205 ? 9.547 9.812 10.438 1 86.19 205 THR B N 1
ATOM 5802 C CA . THR B 1 205 ? 9.688 8.969 11.617 1 86.19 205 THR B CA 1
ATOM 5803 C C . THR B 1 205 ? 9.258 7.535 11.312 1 86.19 205 THR B C 1
ATOM 5805 O O . THR B 1 205 ? 8.289 7.316 10.586 1 86.19 205 THR B O 1
ATOM 5808 N N . ILE B 1 206 ? 9.953 6.582 11.914 1 91.69 206 ILE B N 1
ATOM 5809 C CA . ILE B 1 206 ? 9.664 5.164 11.719 1 91.69 206 ILE B CA 1
ATOM 5810 C C . ILE B 1 206 ? 8.312 4.824 12.336 1 91.69 206 ILE B C 1
ATOM 5812 O O . ILE B 1 206 ? 7.973 5.32 13.414 1 91.69 206 ILE B O 1
ATOM 5816 N N . GLY B 1 207 ? 7.523 3.977 11.625 1 91.88 207 GLY B N 1
ATOM 5817 C CA . GLY B 1 207 ? 6.219 3.562 12.117 1 91.88 207 GLY B CA 1
ATOM 5818 C C . GLY B 1 207 ? 5.094 3.848 11.133 1 91.88 207 GLY B C 1
ATOM 5819 O O . GLY B 1 207 ? 5.34 4.102 9.953 1 91.88 207 GLY B O 1
ATOM 5820 N N . LYS B 1 208 ? 3.871 3.705 11.68 1 92.94 208 LYS B N 1
ATOM 5821 C CA . LYS B 1 208 ? 2.684 3.963 10.875 1 92.94 208 LYS B CA 1
ATOM 5822 C C . LYS B 1 208 ? 2.428 5.461 10.734 1 92.94 208 LYS B C 1
ATOM 5824 O O . LYS B 1 208 ? 2.578 6.215 11.695 1 92.94 208 LYS B O 1
ATOM 5829 N N . GLN B 1 209 ? 2.152 5.84 9.516 1 93.25 209 GLN B N 1
ATOM 5830 C CA . GLN B 1 209 ? 1.768 7.211 9.203 1 93.25 209 GLN B CA 1
ATOM 5831 C C . GLN B 1 209 ? 0.465 7.25 8.406 1 93.25 209 GLN B C 1
ATOM 5833 O O . GLN B 1 209 ? -0.052 6.203 8 1 93.25 209 GLN B O 1
ATOM 5838 N N . ILE B 1 210 ? -0.079 8.453 8.25 1 93.75 210 ILE B N 1
ATOM 5839 C CA . ILE B 1 210 ? -1.325 8.578 7.5 1 93.75 210 ILE B CA 1
ATOM 5840 C C . ILE B 1 210 ? -1.151 9.594 6.371 1 93.75 210 ILE B C 1
ATOM 5842 O O . ILE B 1 210 ? -0.486 10.617 6.547 1 93.75 210 ILE B O 1
ATOM 5846 N N . MET B 1 211 ? -1.556 9.258 5.211 1 96.19 211 MET B N 1
ATOM 5847 C CA . MET B 1 211 ? -1.649 10.156 4.062 1 96.19 211 MET B CA 1
ATOM 5848 C C . MET B 1 211 ? -3.104 10.508 3.768 1 96.19 211 MET B C 1
ATOM 5850 O O . MET B 1 211 ? -3.932 9.625 3.559 1 96.19 211 MET B O 1
ATOM 5854 N N . GLU B 1 212 ? -3.383 11.766 3.801 1 95.56 212 GLU B N 1
ATOM 5855 C CA . GLU B 1 212 ? -4.723 12.242 3.471 1 95.56 212 GLU B CA 1
ATOM 5856 C C . GLU B 1 212 ? -4.762 12.852 2.072 1 95.56 212 GLU B C 1
ATOM 5858 O O . GLU B 1 212 ? -3.779 13.453 1.623 1 95.56 212 GLU B O 1
ATOM 5863 N N . LEU B 1 213 ? -5.922 12.672 1.439 1 96.88 213 LEU B N 1
ATOM 5864 C CA . LEU B 1 213 ? -6.098 13.164 0.077 1 96.88 213 LEU B CA 1
ATOM 5865 C C . LEU B 1 213 ? -7.414 13.914 -0.063 1 96.88 213 LEU B C 1
ATOM 5867 O O . LEU B 1 213 ? -8.453 13.469 0.432 1 96.88 213 LEU B O 1
ATOM 5871 N N . ALA B 1 214 ? -7.359 15.102 -0.592 1 96.44 214 ALA B N 1
ATOM 5872 C CA . ALA B 1 214 ? -8.539 15.852 -1.027 1 96.44 214 ALA B CA 1
ATOM 5873 C C . ALA B 1 214 ? -8.484 16.125 -2.527 1 96.44 214 ALA B C 1
ATOM 5875 O O . ALA B 1 214 ? -7.438 16.5 -3.064 1 96.44 214 ALA B O 1
ATOM 5876 N N . VAL B 1 215 ? -9.609 15.938 -3.188 1 95.94 215 VAL B N 1
ATOM 5877 C CA . VAL B 1 215 ? -9.664 16.125 -4.633 1 95.94 215 VAL B CA 1
ATOM 5878 C C . VAL B 1 215 ? -10.734 17.172 -4.98 1 95.94 215 VAL B C 1
ATOM 5880 O O . VAL B 1 215 ? -11.852 17.094 -4.473 1 95.94 215 VAL B O 1
ATOM 5883 N N . TYR B 1 216 ? -10.328 18.109 -5.785 1 94 216 TYR B N 1
ATOM 5884 C CA . TYR B 1 216 ? -11.227 19.141 -6.297 1 94 216 TYR B CA 1
ATOM 5885 C C . TYR B 1 216 ? -11.32 19.062 -7.816 1 94 216 TYR B C 1
ATOM 5887 O O . TYR B 1 216 ? -10.414 18.562 -8.484 1 94 216 TYR B O 1
ATOM 5895 N N . ARG B 1 217 ? -12.375 19.5 -8.336 1 89.19 217 ARG B N 1
ATOM 5896 C CA . ARG B 1 217 ? -12.523 19.672 -9.781 1 89.19 217 ARG B CA 1
ATOM 5897 C C . ARG B 1 217 ? -12.789 21.125 -10.125 1 89.19 217 ARG B C 1
ATOM 5899 O O . ARG B 1 217 ? -13.336 21.875 -9.32 1 89.19 217 ARG B O 1
ATOM 5906 N N . ARG B 1 218 ? -12.438 21.438 -11.32 1 83.12 218 ARG B N 1
ATOM 5907 C CA . ARG B 1 218 ? -12.664 22.797 -11.773 1 83.12 218 ARG B CA 1
ATOM 5908 C C . ARG B 1 218 ? -14.148 23.062 -12.008 1 83.12 218 ARG B C 1
ATOM 5910 O O . ARG B 1 218 ? -14.836 22.234 -12.633 1 83.12 218 ARG B O 1
ATOM 5917 N N . GLY B 1 219 ? -14.648 24.125 -11.344 1 78.88 219 GLY B N 1
ATOM 5918 C CA . GLY B 1 219 ? -16 24.594 -11.586 1 78.88 219 GLY B CA 1
ATOM 5919 C C . GLY B 1 219 ? -16.062 25.891 -12.352 1 78.88 219 GLY B C 1
ATOM 5920 O O . GLY B 1 219 ? -15.117 26.25 -13.062 1 78.88 219 GLY B O 1
ATOM 5921 N N . TYR B 1 220 ? -17.188 26.562 -12.289 1 72.06 220 TYR B N 1
ATOM 5922 C CA . TYR B 1 220 ? -17.391 27.781 -13.047 1 72.06 220 TYR B CA 1
ATOM 5923 C C . TYR B 1 220 ? -16.641 28.953 -12.414 1 72.06 220 TYR B C 1
ATOM 5925 O O . TYR B 1 220 ? -15.844 29.625 -13.07 1 72.06 220 TYR B O 1
ATOM 5933 N N . ARG B 1 221 ? -16.906 29.219 -11.203 1 75.69 221 ARG B N 1
ATOM 5934 C CA . ARG B 1 221 ? -16.297 30.359 -10.531 1 75.69 221 ARG B CA 1
ATOM 5935 C C . ARG B 1 221 ? -15.438 29.906 -9.344 1 75.69 221 ARG B C 1
ATOM 5937 O O . ARG B 1 221 ? -14.82 30.734 -8.672 1 75.69 221 ARG B O 1
ATOM 5944 N N . SER B 1 222 ? -15.461 28.703 -9.125 1 85.62 222 SER B N 1
ATOM 5945 C CA . SER B 1 222 ? -14.688 28.109 -8.039 1 85.62 222 SER B CA 1
ATOM 5946 C C . SER B 1 222 ? -14.484 26.609 -8.266 1 85.62 222 SER B C 1
ATOM 5948 O O . SER B 1 222 ? -15.031 26.031 -9.211 1 85.62 222 SER B O 1
ATOM 5950 N N . PHE B 1 223 ? -13.648 26.141 -7.535 1 91.06 223 PHE B N 1
ATOM 5951 C CA . PHE B 1 223 ? -13.461 24.688 -7.586 1 91.06 223 PHE B CA 1
ATOM 5952 C C . PHE B 1 223 ? -14.477 23.984 -6.699 1 91.06 223 PHE B C 1
ATOM 5954 O O . PHE B 1 223 ? -15.062 24.594 -5.805 1 91.06 223 PHE B O 1
ATOM 5961 N N . VAL B 1 224 ? -14.719 22.766 -6.988 1 90.38 224 VAL B N 1
ATOM 5962 C CA . VAL B 1 224 ? -15.719 22 -6.258 1 90.38 224 VAL B CA 1
ATOM 5963 C C . VAL B 1 224 ? -15.07 20.766 -5.641 1 90.38 224 VAL B C 1
ATOM 5965 O O . VAL B 1 224 ? -14.383 20 -6.328 1 90.38 224 VAL B O 1
ATOM 5968 N N . PRO B 1 225 ? -15.273 20.625 -4.305 1 92.88 225 PRO B N 1
ATOM 5969 C CA . PRO B 1 225 ? -14.789 19.359 -3.727 1 92.88 225 PRO B CA 1
ATOM 5970 C C . PRO B 1 225 ? -15.445 18.141 -4.352 1 92.88 225 PRO B C 1
ATOM 5972 O O . PRO B 1 225 ? -16.656 18.125 -4.586 1 92.88 225 PRO B O 1
ATOM 5975 N N . VAL B 1 226 ? -14.656 17.156 -4.66 1 92.44 226 VAL B N 1
ATOM 5976 C CA . VAL B 1 226 ? -15.148 15.953 -5.316 1 92.44 226 VAL B CA 1
ATOM 5977 C C . VAL B 1 226 ? -15.18 14.789 -4.324 1 92.44 226 VAL B C 1
ATOM 5979 O O . VAL B 1 226 ? -16.203 14.125 -4.168 1 92.44 226 VAL B O 1
ATOM 5982 N N . THR B 1 227 ? -14.055 14.523 -3.709 1 93.25 227 THR B N 1
ATOM 5983 C CA . THR B 1 227 ? -13.938 13.398 -2.789 1 93.25 227 THR B CA 1
ATOM 5984 C C . THR B 1 227 ? -12.719 13.555 -1.889 1 93.25 227 THR B C 1
ATOM 5986 O O . THR B 1 227 ? -11.844 14.375 -2.164 1 93.25 227 THR B O 1
ATOM 5989 N N . THR B 1 228 ? -12.703 12.906 -0.731 1 93.12 228 THR B N 1
ATOM 5990 C CA . THR B 1 228 ? -11.57 12.789 0.175 1 93.12 228 THR B CA 1
ATOM 5991 C C . THR B 1 228 ? -11.25 11.32 0.448 1 93.12 228 THR B C 1
ATOM 5993 O O . THR B 1 228 ? -12.117 10.453 0.316 1 93.12 228 THR B O 1
ATOM 5996 N N . SER B 1 229 ? -10.031 11.039 0.697 1 94.19 229 SER B N 1
ATOM 5997 C CA . SER B 1 229 ? -9.586 9.688 1.033 1 94.19 229 SER B CA 1
ATOM 5998 C C . SER B 1 229 ? -8.344 9.727 1.917 1 94.19 229 SER B C 1
ATOM 6000 O O . SER B 1 229 ? -7.777 10.797 2.162 1 94.19 229 SER B O 1
ATOM 6002 N N . ASN B 1 230 ? -8.023 8.656 2.516 1 95.12 230 ASN B N 1
ATOM 6003 C CA . ASN B 1 230 ? -6.805 8.523 3.301 1 95.12 230 ASN B CA 1
ATOM 6004 C C . ASN B 1 230 ? -6.285 7.09 3.285 1 95.12 230 ASN B C 1
ATOM 6006 O O . ASN B 1 230 ? -6.996 6.168 2.885 1 95.12 230 ASN B O 1
ATOM 6010 N N . THR B 1 231 ? -5.055 6.93 3.588 1 96.31 231 THR B N 1
ATOM 6011 C CA . THR B 1 231 ? -4.438 5.613 3.684 1 96.31 231 THR B CA 1
ATOM 6012 C C . THR B 1 231 ? -3.324 5.609 4.727 1 96.31 231 THR B C 1
ATOM 6014 O O . THR B 1 231 ? -2.717 6.648 4.996 1 96.31 231 THR B O 1
ATOM 6017 N N . VAL B 1 232 ? -3.18 4.465 5.375 1 96.19 232 VAL B N 1
ATOM 6018 C CA . VAL B 1 232 ? -2.07 4.277 6.301 1 96.19 232 VAL B CA 1
ATOM 6019 C C . VAL B 1 232 ? -0.864 3.705 5.559 1 96.19 232 VAL B C 1
ATOM 6021 O O . VAL B 1 232 ? -1.01 2.809 4.727 1 96.19 232 VAL B O 1
ATOM 6024 N N . TYR B 1 233 ? 0.293 4.281 5.758 1 96.69 233 TYR B N 1
ATOM 6025 C CA . TYR B 1 233 ? 1.526 3.734 5.203 1 96.69 233 TYR B CA 1
ATOM 6026 C C . TYR B 1 233 ? 2.58 3.551 6.289 1 96.69 233 TYR B C 1
ATOM 6028 O O . TYR B 1 233 ? 2.473 4.133 7.371 1 96.69 233 TYR B O 1
ATOM 6036 N N . VAL B 1 234 ? 3.578 2.697 6.031 1 96.75 234 VAL B N 1
ATOM 6037 C CA . VAL B 1 234 ? 4.551 2.311 7.051 1 96.75 234 VAL B CA 1
ATOM 6038 C C . VAL B 1 234 ? 5.961 2.633 6.566 1 96.75 234 VAL B C 1
ATOM 6040 O O . VAL B 1 234 ? 6.32 2.322 5.426 1 96.75 234 VAL B O 1
ATOM 6043 N N . VAL B 1 235 ? 6.676 3.314 7.406 1 95.94 235 VAL B N 1
ATOM 6044 C CA . VAL B 1 235 ? 8.109 3.496 7.215 1 95.94 235 VAL B CA 1
ATOM 6045 C C . VAL B 1 235 ? 8.875 2.643 8.227 1 95.94 235 VAL B C 1
ATOM 6047 O O . VAL B 1 235 ? 8.57 2.66 9.422 1 95.94 235 VAL B O 1
ATOM 6050 N N . THR B 1 236 ? 9.875 1.885 7.734 1 97.06 236 THR B N 1
ATOM 6051 C CA . THR B 1 236 ? 10.555 0.928 8.602 1 97.06 236 THR B CA 1
ATOM 6052 C C . THR B 1 236 ? 12.062 0.99 8.398 1 97.06 236 THR B C 1
ATOM 6054 O O . THR B 1 236 ? 12.539 1.471 7.367 1 97.06 236 THR B O 1
ATOM 6057 N N . ASP B 1 237 ? 12.805 0.551 9.445 1 96.81 237 ASP B N 1
ATOM 6058 C CA . ASP B 1 237 ? 14.25 0.422 9.336 1 96.81 237 ASP B CA 1
ATOM 6059 C C . ASP B 1 237 ? 14.656 -1.023 9.055 1 96.81 237 ASP B C 1
ATOM 6061 O O . ASP B 1 237 ? 15.844 -1.338 8.977 1 96.81 237 ASP B O 1
ATOM 6065 N N . GLN B 1 238 ? 13.664 -1.875 8.922 1 97.69 238 GLN B N 1
ATOM 6066 C CA . GLN B 1 238 ? 13.891 -3.266 8.547 1 97.69 238 GLN B CA 1
ATOM 6067 C C . GLN B 1 238 ? 13.625 -3.482 7.059 1 97.69 238 GLN B C 1
ATOM 6069 O O . GLN B 1 238 ? 12.633 -2.98 6.523 1 97.69 238 GLN B O 1
ATOM 6074 N N . ILE B 1 239 ? 14.469 -4.25 6.43 1 97.94 239 ILE B N 1
ATOM 6075 C CA . ILE B 1 239 ? 14.297 -4.52 5.008 1 97.94 239 ILE B CA 1
ATOM 6076 C C . ILE B 1 239 ? 13.047 -5.371 4.793 1 97.94 239 ILE B C 1
ATOM 6078 O O . ILE B 1 239 ? 12.961 -6.496 5.285 1 97.94 239 ILE B O 1
ATOM 6082 N N . PRO B 1 240 ? 12.102 -4.832 4.07 1 97.38 240 PRO B N 1
ATOM 6083 C CA . PRO B 1 240 ? 10.922 -5.652 3.768 1 97.38 240 PRO B CA 1
ATOM 6084 C C . PRO B 1 240 ? 11.18 -6.66 2.652 1 97.38 240 PRO B C 1
ATOM 6086 O O . PRO B 1 240 ? 11.789 -6.324 1.635 1 97.38 240 PRO B O 1
ATOM 6089 N N . PHE B 1 241 ? 10.719 -7.883 2.832 1 97.25 241 PHE B N 1
ATOM 6090 C CA . PHE B 1 241 ? 10.875 -8.906 1.802 1 97.25 241 PHE B CA 1
ATOM 6091 C C . PHE B 1 241 ? 9.852 -10.023 1.995 1 97.25 241 PHE B C 1
ATOM 6093 O O . PHE B 1 241 ? 9.141 -10.055 3 1 97.25 241 PHE B O 1
ATOM 6100 N N . TYR B 1 242 ? 9.703 -10.789 0.962 1 95.38 242 TYR B N 1
ATOM 6101 C CA . TYR B 1 242 ? 8.852 -11.977 0.937 1 95.38 242 TYR B CA 1
ATOM 6102 C C . TYR B 1 242 ? 9.664 -13.227 0.623 1 95.38 242 TYR B C 1
ATOM 6104 O O . TYR B 1 242 ? 10.594 -13.18 -0.193 1 95.38 242 TYR B O 1
ATOM 6112 N N . VAL B 1 243 ? 9.367 -14.312 1.338 1 94.38 243 VAL B N 1
ATOM 6113 C CA . VAL B 1 243 ? 10.039 -15.57 1.059 1 94.38 243 VAL B CA 1
ATOM 6114 C C . VAL B 1 243 ? 9.062 -16.547 0.415 1 94.38 243 VAL B C 1
ATOM 6116 O O . VAL B 1 243 ? 8.086 -16.969 1.044 1 94.38 243 VAL B O 1
ATOM 6119 N N . ASN B 1 244 ? 9.359 -16.828 -0.773 1 90.62 244 ASN B N 1
ATOM 6120 C CA . ASN B 1 244 ? 8.602 -17.875 -1.456 1 90.62 244 ASN B CA 1
ATOM 6121 C C . ASN B 1 244 ? 9.219 -19.25 -1.233 1 90.62 244 ASN B C 1
ATOM 6123 O O . ASN B 1 244 ? 10.352 -19.516 -1.645 1 90.62 244 ASN B O 1
ATOM 6127 N N . ILE B 1 245 ? 8.477 -20.125 -0.6 1 91.19 245 ILE B N 1
ATOM 6128 C CA . ILE B 1 245 ? 8.961 -21.484 -0.306 1 91.19 245 ILE B CA 1
ATOM 6129 C C . ILE B 1 245 ? 8.266 -22.484 -1.22 1 91.19 245 ILE B C 1
ATOM 6131 O O . ILE B 1 245 ? 7.043 -22.438 -1.385 1 91.19 245 ILE B O 1
ATOM 6135 N N . SER B 1 246 ? 9.039 -23.297 -1.837 1 88.25 246 SER B N 1
ATOM 6136 C CA . SER B 1 246 ? 8.492 -24.328 -2.709 1 88.25 246 SER B CA 1
ATOM 6137 C C . SER B 1 246 ? 9.273 -25.625 -2.584 1 88.25 246 SER B C 1
ATOM 6139 O O . SER B 1 246 ? 10.414 -25.625 -2.117 1 88.25 246 SER B O 1
ATOM 6141 N N . GLN B 1 247 ? 8.609 -26.672 -2.906 1 90.75 247 GLN B N 1
ATOM 6142 C CA . GLN B 1 247 ? 9.219 -28 -2.869 1 90.75 247 GLN B CA 1
ATOM 6143 C C . GLN B 1 247 ? 8.586 -28.922 -3.906 1 90.75 247 GLN B C 1
ATOM 6145 O O . GLN B 1 247 ? 7.363 -28.922 -4.078 1 90.75 247 GLN B O 1
ATOM 6150 N N . LYS B 1 248 ? 9.461 -29.703 -4.508 1 87.31 248 LYS B N 1
ATOM 6151 C CA . LYS B 1 248 ? 8.961 -30.719 -5.438 1 87.31 248 LYS B CA 1
ATOM 6152 C C . LYS B 1 248 ? 8.062 -31.719 -4.723 1 87.31 248 LYS B C 1
ATOM 6154 O O . LYS B 1 248 ? 8.359 -32.156 -3.602 1 87.31 248 LYS B O 1
ATOM 6159 N N . ASN B 1 249 ? 6.938 -32.062 -5.344 1 86.44 249 ASN B N 1
ATOM 6160 C CA . ASN B 1 249 ? 6.012 -33.094 -4.902 1 86.44 249 ASN B CA 1
ATOM 6161 C C . ASN B 1 249 ? 5.148 -32.625 -3.736 1 86.44 249 ASN B C 1
ATOM 6163 O O . ASN B 1 249 ? 4.344 -33.375 -3.201 1 86.44 249 ASN B O 1
ATOM 6167 N N . ASN B 1 250 ? 5.402 -31.438 -3.258 1 86.19 250 ASN B N 1
ATOM 6168 C CA . ASN B 1 250 ? 4.578 -30.906 -2.174 1 86.19 250 ASN B CA 1
ATOM 6169 C C . ASN B 1 250 ? 3.188 -30.516 -2.668 1 86.19 250 ASN B C 1
ATOM 6171 O O . ASN B 1 250 ? 3.057 -29.781 -3.641 1 86.19 250 ASN B O 1
ATOM 6175 N N . ARG B 1 251 ? 2.176 -30.984 -1.968 1 77 251 ARG B N 1
ATOM 6176 C CA . ARG B 1 251 ? 0.793 -30.766 -2.385 1 77 251 ARG B CA 1
ATOM 6177 C C . ARG B 1 251 ? 0.32 -29.359 -2.02 1 77 251 ARG B C 1
ATOM 6179 O O . ARG B 1 251 ? -0.491 -28.781 -2.732 1 77 251 ARG B O 1
ATOM 6186 N N . ASN B 1 252 ? 0.662 -28.953 -0.889 1 74.69 252 ASN B N 1
ATOM 6187 C CA . ASN B 1 252 ? 0.195 -27.688 -0.344 1 74.69 252 ASN B CA 1
ATOM 6188 C C . ASN B 1 252 ? 1.303 -26.969 0.418 1 74.69 252 ASN B C 1
ATOM 6190 O O . ASN B 1 252 ? 1.553 -27.266 1.587 1 74.69 252 ASN B O 1
ATOM 6194 N N . VAL B 1 253 ? 1.801 -25.969 -0.226 1 71.12 253 VAL B N 1
ATOM 6195 C CA . VAL B 1 253 ? 2.941 -25.297 0.377 1 71.12 253 VAL B CA 1
ATOM 6196 C C . VAL B 1 253 ? 2.459 -24.328 1.459 1 71.12 253 VAL B C 1
ATOM 6198 O O . VAL B 1 253 ? 3.217 -23.969 2.361 1 71.12 253 VAL B O 1
ATOM 6201 N N . SER B 1 254 ? 1.182 -23.984 1.425 1 71.25 254 SER B N 1
ATOM 6202 C CA . SER B 1 254 ? 0.677 -22.953 2.338 1 71.25 254 SER B CA 1
ATOM 6203 C C . SER B 1 254 ? 0.538 -23.5 3.756 1 71.25 254 SER B C 1
ATOM 6205 O O . SER B 1 254 ? 0.407 -22.734 4.711 1 71.25 254 SER B O 1
ATOM 6207 N N . ASP B 1 255 ? 0.671 -24.812 3.938 1 74.62 255 ASP B N 1
ATOM 6208 C CA . ASP B 1 255 ? 0.498 -25.391 5.27 1 74.62 255 ASP B CA 1
ATOM 6209 C C . ASP B 1 255 ? 1.84 -25.531 5.988 1 74.62 255 ASP B C 1
ATOM 6211 O O . ASP B 1 255 ? 1.891 -25.953 7.141 1 74.62 255 ASP B O 1
ATOM 6215 N N . PHE B 1 256 ? 2.969 -25.266 5.352 1 87.38 256 PHE B N 1
ATOM 6216 C CA . PHE B 1 256 ? 4.324 -25.312 5.883 1 87.38 256 PHE B CA 1
ATOM 6217 C C . PHE B 1 256 ? 4.711 -26.734 6.281 1 87.38 256 PHE B C 1
ATOM 6219 O O . PHE B 1 256 ? 5.473 -26.922 7.227 1 87.38 256 PHE B O 1
ATOM 6226 N N . ILE B 1 257 ? 4.023 -27.688 5.609 1 89.69 257 ILE B N 1
ATOM 6227 C CA . ILE B 1 257 ? 4.402 -29.094 5.711 1 89.69 257 ILE B CA 1
ATOM 6228 C C . ILE B 1 257 ? 5.211 -29.5 4.48 1 89.69 257 ILE B C 1
ATOM 6230 O O . ILE B 1 257 ? 4.766 -29.312 3.346 1 89.69 257 ILE B O 1
ATOM 6234 N N . PHE B 1 258 ? 6.371 -30.047 4.758 1 93.75 258 PHE B N 1
ATOM 6235 C CA . PHE B 1 258 ? 7.273 -30.375 3.66 1 93.75 258 PHE B CA 1
ATOM 6236 C C . PHE B 1 258 ? 7.754 -31.812 3.76 1 93.75 258 PHE B C 1
ATOM 6238 O O . PHE B 1 258 ? 7.543 -32.469 4.777 1 93.75 258 PHE B O 1
ATOM 6245 N N . ILE B 1 259 ? 8.312 -32.281 2.637 1 93.62 259 ILE B N 1
ATOM 6246 C CA . ILE B 1 259 ? 8.656 -33.688 2.498 1 93.62 259 ILE B CA 1
ATOM 6247 C C . ILE B 1 259 ? 10.133 -33.906 2.828 1 93.62 259 ILE B C 1
ATOM 6249 O O . ILE B 1 259 ? 10.992 -33.156 2.33 1 93.62 259 ILE B O 1
ATOM 6253 N N . LYS B 1 260 ? 10.344 -34.875 3.66 1 94.56 260 LYS B N 1
ATOM 6254 C CA . LYS B 1 260 ? 11.703 -35.25 4.031 1 94.56 260 LYS B CA 1
ATOM 6255 C C . LYS B 1 260 ? 12.516 -35.688 2.811 1 94.56 260 LYS B C 1
ATOM 6257 O O . LYS B 1 260 ? 11.992 -36.375 1.92 1 94.56 260 LYS B O 1
ATOM 6262 N N . ASP B 1 261 ? 13.766 -35.281 2.756 1 94.88 261 ASP B N 1
ATOM 6263 C CA . ASP B 1 261 ? 14.773 -35.75 1.805 1 94.88 261 ASP B CA 1
ATOM 6264 C C . ASP B 1 261 ? 14.539 -35.125 0.421 1 94.88 261 ASP B C 1
ATOM 6266 O O . ASP B 1 261 ? 15.109 -35.594 -0.567 1 94.88 261 ASP B O 1
ATOM 6270 N N . ILE B 1 262 ? 13.633 -34.25 0.266 1 94 262 ILE B N 1
ATOM 6271 C CA . ILE B 1 262 ? 13.477 -33.438 -0.946 1 94 262 ILE B CA 1
ATOM 6272 C C . ILE B 1 262 ? 13.891 -32 -0.671 1 94 262 ILE B C 1
ATOM 6274 O O . ILE B 1 262 ? 13.484 -31.406 0.334 1 94 262 ILE B O 1
ATOM 6278 N N . PRO B 1 263 ? 14.719 -31.453 -1.509 1 95 263 PRO B N 1
ATOM 6279 C CA . PRO B 1 263 ? 15.172 -30.078 -1.272 1 95 263 PRO B CA 1
ATOM 6280 C C . PRO B 1 263 ? 14.016 -29.078 -1.238 1 95 263 PRO B C 1
ATOM 6282 O O . PRO B 1 263 ? 13.078 -29.188 -2.031 1 95 263 PRO B O 1
ATOM 6285 N N . ILE B 1 264 ? 14.039 -28.219 -0.256 1 94.31 264 ILE B N 1
ATOM 6286 C CA . ILE B 1 264 ? 13.133 -27.078 -0.169 1 94.31 264 ILE B CA 1
ATOM 6287 C C . ILE B 1 264 ? 13.797 -25.844 -0.742 1 94.31 264 ILE B C 1
ATOM 6289 O O . ILE B 1 264 ? 14.953 -25.531 -0.411 1 94.31 264 ILE B O 1
ATOM 6293 N N . MET B 1 265 ? 13.148 -25.203 -1.639 1 93.5 265 MET B N 1
ATOM 6294 C CA . MET B 1 265 ? 13.672 -23.984 -2.242 1 93.5 265 MET B CA 1
ATOM 6295 C C . MET B 1 265 ? 13.117 -22.75 -1.538 1 93.5 265 MET B C 1
ATOM 6297 O O . MET B 1 265 ? 11.906 -22.641 -1.339 1 93.5 265 MET B O 1
ATOM 6301 N N . PHE B 1 266 ? 14.016 -21.891 -1.161 1 94.12 266 PHE B N 1
ATOM 6302 C CA . PHE B 1 266 ? 13.672 -20.594 -0.567 1 94.12 266 PHE B CA 1
ATOM 6303 C C . PHE B 1 266 ? 14.047 -19.453 -1.499 1 94.12 266 PHE B C 1
ATOM 6305 O O . PHE B 1 266 ? 15.227 -19.203 -1.726 1 94.12 266 PHE B O 1
ATOM 6312 N N . ASP B 1 267 ? 13.047 -18.797 -2.047 1 93.56 267 ASP B N 1
ATOM 6313 C CA . ASP B 1 267 ? 13.266 -17.656 -2.941 1 93.56 267 ASP B CA 1
ATOM 6314 C C . ASP B 1 267 ? 12.922 -16.344 -2.25 1 93.56 267 ASP B C 1
ATOM 6316 O O . ASP B 1 267 ? 11.742 -16.031 -2.045 1 93.56 267 ASP B O 1
ATOM 6320 N N . VAL B 1 268 ? 13.969 -15.586 -1.885 1 96 268 VAL B N 1
ATOM 6321 C CA . VAL B 1 268 ? 13.789 -14.328 -1.164 1 96 268 VAL B CA 1
ATOM 6322 C C . VAL B 1 268 ? 13.555 -13.195 -2.156 1 96 268 VAL B C 1
ATOM 6324 O O . VAL B 1 268 ? 14.391 -12.945 -3.033 1 96 268 VAL B O 1
ATOM 6327 N N . ARG B 1 269 ? 12.43 -12.562 -1.988 1 94.88 269 ARG B N 1
ATOM 6328 C CA . ARG B 1 269 ? 12.078 -11.43 -2.836 1 94.88 269 ARG B CA 1
ATOM 6329 C C . ARG B 1 269 ? 12.078 -10.125 -2.039 1 94.88 269 ARG B C 1
ATOM 6331 O O . ARG B 1 269 ? 11.117 -9.836 -1.317 1 94.88 269 ARG B O 1
ATOM 6338 N N . ILE B 1 270 ? 13.086 -9.289 -2.314 1 96.5 270 ILE B N 1
ATOM 6339 C CA . ILE B 1 270 ? 13.219 -8.039 -1.583 1 96.5 270 ILE B CA 1
ATOM 6340 C C . ILE B 1 270 ? 12.195 -7.023 -2.098 1 96.5 270 ILE B C 1
ATOM 6342 O O . ILE B 1 270 ? 12 -6.898 -3.309 1 96.5 270 ILE B O 1
ATOM 6346 N N . HIS B 1 271 ? 11.492 -6.395 -1.202 1 97.38 271 HIS B N 1
ATOM 6347 C CA . HIS B 1 271 ? 10.555 -5.328 -1.546 1 97.38 271 HIS B CA 1
ATOM 6348 C C . HIS B 1 271 ? 11.258 -3.973 -1.587 1 97.38 271 HIS B C 1
ATOM 6350 O O . HIS B 1 271 ? 11.445 -3.336 -0.548 1 97.38 271 HIS B O 1
ATOM 6356 N N . ASP B 1 272 ? 11.594 -3.525 -2.785 1 96.25 272 ASP B N 1
ATOM 6357 C CA . ASP B 1 272 ? 12.297 -2.266 -2.988 1 96.25 272 ASP B CA 1
ATOM 6358 C C . ASP B 1 272 ? 11.828 -1.57 -4.262 1 96.25 272 ASP B C 1
ATOM 6360 O O . ASP B 1 272 ? 12.617 -1.345 -5.184 1 96.25 272 ASP B O 1
ATOM 6364 N N . PRO B 1 273 ? 10.578 -1.104 -4.195 1 94.38 273 PRO B N 1
ATOM 6365 C CA . PRO B 1 273 ? 10.023 -0.516 -5.418 1 94.38 273 PRO B CA 1
ATOM 6366 C C . PRO B 1 273 ? 10.758 0.748 -5.852 1 94.38 273 PRO B C 1
ATOM 6368 O O . PRO B 1 273 ? 10.742 1.104 -7.035 1 94.38 273 PRO B O 1
ATOM 6371 N N . SER B 1 274 ? 11.484 1.406 -4.949 1 94.19 274 SER B N 1
ATOM 6372 C CA . SER B 1 274 ? 12.195 2.637 -5.289 1 94.19 274 SER B CA 1
ATOM 6373 C C . SER B 1 274 ? 13.609 2.344 -5.766 1 94.19 274 SER B C 1
ATOM 6375 O O . SER B 1 274 ? 14.352 3.26 -6.129 1 94.19 274 SER B O 1
ATOM 6377 N N . HIS B 1 275 ? 14.055 1.115 -5.715 1 93.69 275 HIS B N 1
ATOM 6378 C CA . HIS B 1 275 ? 15.383 0.681 -6.137 1 93.69 275 HIS B CA 1
ATOM 6379 C C . HIS B 1 275 ? 16.469 1.345 -5.301 1 93.69 275 HIS B C 1
ATOM 6381 O O . HIS B 1 275 ? 17.547 1.682 -5.82 1 93.69 275 HIS B O 1
ATOM 6387 N N . TYR B 1 276 ? 16.141 1.594 -4.066 1 95.94 276 TYR B N 1
ATOM 6388 C CA . TYR B 1 276 ? 17.047 2.209 -3.107 1 95.94 276 TYR B CA 1
ATOM 6389 C C . TYR B 1 276 ? 18.234 1.299 -2.816 1 95.94 276 TYR B C 1
ATOM 6391 O O . TYR B 1 276 ? 19.344 1.774 -2.574 1 95.94 276 TYR B O 1
ATOM 6399 N N . LEU B 1 277 ? 18.078 -0.048 -2.955 1 96.31 277 LEU B N 1
ATOM 6400 C CA . LEU B 1 277 ? 19.078 -1.019 -2.535 1 96.31 277 LEU B CA 1
ATOM 6401 C C . LEU B 1 277 ? 19.891 -1.511 -3.727 1 96.31 277 LEU B C 1
ATOM 6403 O O . LEU B 1 277 ? 20.734 -2.4 -3.584 1 96.31 277 LEU B O 1
ATOM 6407 N N . ASN B 1 278 ? 19.672 -0.997 -4.938 1 91.88 278 ASN B N 1
ATOM 6408 C CA . ASN B 1 278 ? 20.344 -1.472 -6.141 1 91.88 278 ASN B CA 1
ATOM 6409 C C . ASN B 1 278 ? 21.859 -1.391 -6.012 1 91.88 278 ASN B C 1
ATOM 6411 O O . ASN B 1 278 ? 22.578 -2.234 -6.547 1 91.88 278 ASN B O 1
ATOM 6415 N N . HIS B 1 279 ? 22.359 -0.465 -5.285 1 89.88 279 HIS B N 1
ATOM 6416 C CA . HIS B 1 279 ? 23.812 -0.315 -5.172 1 89.88 279 HIS B CA 1
ATOM 6417 C C . HIS B 1 279 ? 24.312 -0.799 -3.816 1 89.88 279 HIS B C 1
ATOM 6419 O O . HIS B 1 279 ? 25.422 -0.469 -3.408 1 89.88 279 HIS B O 1
ATOM 6425 N N . SER B 1 280 ? 23.547 -1.565 -3.221 1 95.12 280 SER B N 1
ATOM 6426 C CA . SER B 1 280 ? 23.906 -2.107 -1.918 1 95.12 280 SER B CA 1
ATOM 6427 C C . SER B 1 280 ? 24.422 -3.541 -2.041 1 95.12 280 SER B C 1
ATOM 6429 O O . SER B 1 280 ? 24.156 -4.219 -3.035 1 95.12 280 SER B O 1
ATOM 6431 N N . ASP B 1 281 ? 25.281 -3.93 -1.104 1 95.94 281 ASP B N 1
ATOM 6432 C CA . ASP B 1 281 ? 25.688 -5.328 -0.973 1 95.94 281 ASP B CA 1
ATOM 6433 C C . ASP B 1 281 ? 24.688 -6.102 -0.104 1 95.94 281 ASP B C 1
ATOM 6435 O O . ASP B 1 281 ? 24.641 -5.902 1.111 1 95.94 281 ASP B O 1
ATOM 6439 N N . ILE B 1 282 ? 23.969 -6.984 -0.762 1 97.88 282 ILE B N 1
ATOM 6440 C CA . ILE B 1 282 ? 22.938 -7.727 -0.052 1 97.88 282 ILE B CA 1
ATOM 6441 C C . ILE B 1 282 ? 23.406 -9.148 0.214 1 97.88 282 ILE B C 1
ATOM 6443 O O . ILE B 1 282 ? 23.969 -9.797 -0.67 1 97.88 282 ILE B O 1
ATOM 6447 N N . SER B 1 283 ? 23.266 -9.586 1.378 1 98 283 SER B N 1
ATOM 6448 C CA . SER B 1 283 ? 23.594 -10.953 1.759 1 98 283 SER B CA 1
ATOM 6449 C C . SER B 1 283 ? 22.453 -11.609 2.525 1 98 283 SER B C 1
ATOM 6451 O O . SER B 1 283 ? 21.641 -10.922 3.141 1 98 283 SER B O 1
ATOM 6453 N N . PHE B 1 284 ? 22.391 -12.93 2.455 1 98.31 284 PHE B N 1
ATOM 6454 C CA . PHE B 1 284 ? 21.344 -13.734 3.08 1 98.31 284 PHE B CA 1
ATOM 6455 C C . PHE B 1 284 ? 21.938 -14.711 4.09 1 98.31 284 PHE B C 1
ATOM 6457 O O . PHE B 1 284 ? 22.672 -15.633 3.717 1 98.31 284 PHE B O 1
ATOM 6464 N N . HIS B 1 285 ? 21.641 -14.5 5.348 1 97.88 285 HIS B N 1
ATOM 6465 C CA . HIS B 1 285 ? 22.125 -15.336 6.438 1 97.88 285 HIS B CA 1
ATOM 6466 C C . HIS B 1 285 ? 21.078 -16.344 6.879 1 97.88 285 HIS B C 1
ATOM 6468 O O . HIS B 1 285 ? 20.047 -15.961 7.445 1 97.88 285 HIS B O 1
ATOM 6474 N N . TRP B 1 286 ? 21.344 -17.672 6.672 1 97.56 286 TRP B N 1
ATOM 6475 C CA . TRP B 1 286 ? 20.359 -18.703 6.961 1 97.56 286 TRP B CA 1
ATOM 6476 C C . TRP B 1 286 ? 20.797 -19.547 8.156 1 97.56 286 TRP B C 1
ATOM 6478 O O . TRP B 1 286 ? 21.984 -19.828 8.328 1 97.56 286 TRP B O 1
ATOM 6488 N N . ASN B 1 287 ? 19.875 -19.875 9.008 1 97.5 287 ASN B N 1
ATOM 6489 C CA . ASN B 1 287 ? 19.922 -20.953 9.977 1 97.5 287 ASN B CA 1
ATOM 6490 C C . ASN B 1 287 ? 18.688 -21.844 9.867 1 97.5 287 ASN B C 1
ATOM 6492 O O . ASN B 1 287 ? 17.578 -21.438 10.242 1 97.5 287 ASN B O 1
ATOM 6496 N N . PHE B 1 288 ? 18.844 -23.094 9.469 1 96.94 288 PHE B N 1
ATOM 6497 C CA . PHE B 1 288 ? 17.703 -23.938 9.133 1 96.94 288 PHE B CA 1
ATOM 6498 C C . PHE B 1 288 ? 17.234 -24.734 10.352 1 96.94 288 PHE B C 1
ATOM 6500 O O . PHE B 1 288 ? 16.219 -25.438 10.289 1 96.94 288 PHE B O 1
ATOM 6507 N N . GLY B 1 289 ? 17.984 -24.641 11.422 1 96.44 289 GLY B N 1
ATOM 6508 C CA . GLY B 1 289 ? 17.516 -25.141 12.703 1 96.44 289 GLY B CA 1
ATOM 6509 C C . GLY B 1 289 ? 17.656 -26.641 12.852 1 96.44 289 GLY B C 1
ATOM 6510 O O . GLY B 1 289 ? 17.125 -27.219 13.797 1 96.44 289 GLY B O 1
ATOM 6511 N N . ASP B 1 290 ? 18.281 -27.312 11.875 1 95.56 290 ASP B N 1
ATOM 6512 C CA . ASP B 1 290 ? 18.422 -28.766 11.945 1 95.56 290 ASP B CA 1
ATOM 6513 C C . ASP B 1 290 ? 19.828 -29.172 12.383 1 95.56 290 ASP B C 1
ATOM 6515 O O . ASP B 1 290 ? 20.219 -30.328 12.25 1 95.56 290 ASP B O 1
ATOM 6519 N N . GLY B 1 291 ? 20.609 -28.219 12.797 1 92.94 291 GLY B N 1
ATOM 6520 C CA . GLY B 1 291 ? 21.953 -28.5 13.258 1 92.94 291 GLY B CA 1
ATOM 6521 C C . GLY B 1 291 ? 23 -28.344 12.164 1 92.94 291 GLY B C 1
ATOM 6522 O O . GLY B 1 291 ? 24.188 -28.562 12.406 1 92.94 291 GLY B O 1
ATOM 6523 N N . SER B 1 292 ? 22.594 -27.984 10.938 1 91.44 292 SER B N 1
ATOM 6524 C CA . SER B 1 292 ? 23.516 -27.828 9.82 1 91.44 292 SER B CA 1
ATOM 6525 C C . SER B 1 292 ? 24.328 -26.547 9.945 1 91.44 292 SER B C 1
ATOM 6527 O O . SER B 1 292 ? 25.266 -26.328 9.18 1 91.44 292 SER B O 1
ATOM 6529 N N . GLY B 1 293 ? 24.047 -25.688 10.922 1 87.94 293 GLY B N 1
ATOM 6530 C CA . GLY B 1 293 ? 24.797 -24.453 11.125 1 87.94 293 GLY B CA 1
ATOM 6531 C C . GLY B 1 293 ? 24.25 -23.281 10.32 1 87.94 293 GLY B C 1
ATOM 6532 O O . GLY B 1 293 ? 23.188 -23.391 9.703 1 87.94 293 GLY B O 1
ATOM 6533 N N . SER B 1 294 ? 24.953 -22.172 10.43 1 91.88 294 SER B N 1
ATOM 6534 C CA . SER B 1 294 ? 24.562 -20.953 9.727 1 91.88 294 SER B CA 1
ATOM 6535 C C . SER B 1 294 ? 25.234 -20.859 8.359 1 91.88 294 SER B C 1
ATOM 6537 O O . SER B 1 294 ? 26.375 -21.297 8.195 1 91.88 294 SER B O 1
ATOM 6539 N N . PHE B 1 295 ? 24.453 -20.391 7.379 1 92.75 295 PHE B N 1
ATOM 6540 C CA . PHE B 1 295 ? 24.891 -20.266 5.992 1 92.75 295 PHE B CA 1
ATOM 6541 C C . PHE B 1 295 ? 24.656 -18.859 5.469 1 92.75 295 PHE B C 1
ATOM 6543 O O . PHE B 1 295 ? 23.641 -18.25 5.762 1 92.75 295 PHE B O 1
ATOM 6550 N N . VAL B 1 296 ? 25.719 -18.234 4.855 1 95.44 296 VAL B N 1
ATOM 6551 C CA . VAL B 1 296 ? 25.594 -16.922 4.242 1 95.44 296 VAL B CA 1
ATOM 6552 C C . VAL B 1 296 ? 25.672 -17.047 2.723 1 95.44 296 VAL B C 1
ATOM 6554 O O . VAL B 1 296 ? 26.531 -17.734 2.195 1 95.44 296 VAL B O 1
ATOM 6557 N N . SER B 1 297 ? 24.719 -16.484 2.045 1 95 297 SER B N 1
ATOM 6558 C CA . SER B 1 297 ? 24.688 -16.516 0.586 1 95 297 SER B CA 1
ATOM 6559 C C . SER B 1 297 ? 24.453 -15.117 0.01 1 95 297 SER B C 1
ATOM 6561 O O . SER B 1 297 ? 23.922 -14.234 0.691 1 95 297 SER B O 1
ATOM 6563 N N . ASN B 1 298 ? 24.922 -14.875 -1.222 1 94.81 298 ASN B N 1
ATOM 6564 C CA . ASN B 1 298 ? 24.609 -13.648 -1.949 1 94.81 298 ASN B CA 1
ATOM 6565 C C . ASN B 1 298 ? 23.531 -13.867 -2.998 1 94.81 298 ASN B C 1
ATOM 6567 O O . ASN B 1 298 ? 23.141 -12.938 -3.703 1 94.81 298 ASN B O 1
ATOM 6571 N N . ASN B 1 299 ? 23.094 -15.117 -3.039 1 94.56 299 ASN B N 1
ATOM 6572 C CA . ASN B 1 299 ? 22 -15.461 -3.93 1 94.56 299 ASN B CA 1
ATOM 6573 C C . ASN B 1 299 ? 20.656 -15.438 -3.199 1 94.56 299 ASN B C 1
ATOM 6575 O O . ASN B 1 299 ? 20.547 -15.93 -2.072 1 94.56 299 ASN B O 1
ATOM 6579 N N . SER B 1 300 ? 19.719 -14.852 -3.854 1 94.75 300 SER B N 1
ATOM 6580 C CA . SER B 1 300 ? 18.406 -14.734 -3.229 1 94.75 300 SER B CA 1
ATOM 6581 C C . SER B 1 300 ? 17.703 -16.078 -3.176 1 94.75 300 SER B C 1
ATOM 6583 O O . SER B 1 300 ? 16.719 -16.25 -2.451 1 94.75 300 SER B O 1
ATOM 6585 N N . ILE B 1 301 ? 18.141 -17.047 -3.953 1 94.19 301 ILE B N 1
ATOM 6586 C CA . ILE B 1 301 ? 17.562 -18.391 -3.967 1 94.19 301 ILE B CA 1
ATOM 6587 C C . ILE B 1 301 ? 18.469 -19.359 -3.213 1 94.19 301 ILE B C 1
ATOM 6589 O O . ILE B 1 301 ? 19.672 -19.453 -3.512 1 94.19 301 ILE B O 1
ATOM 6593 N N . SER B 1 302 ? 17.922 -19.984 -2.209 1 94.94 302 SER B N 1
ATOM 6594 C CA . SER B 1 302 ? 18.641 -20.984 -1.434 1 94.94 302 SER B CA 1
ATOM 6595 C C . SER B 1 302 ? 17.859 -22.297 -1.343 1 94.94 302 SER B C 1
ATOM 6597 O O . SER B 1 302 ? 16.625 -22.281 -1.422 1 94.94 302 SER B O 1
ATOM 6599 N N . THR B 1 303 ? 18.531 -23.375 -1.319 1 95.06 303 THR B N 1
ATOM 6600 C CA . THR B 1 303 ? 17.891 -24.672 -1.162 1 95.06 303 THR B CA 1
ATOM 6601 C C . THR B 1 303 ? 18.422 -25.391 0.077 1 95.06 303 THR B C 1
ATOM 6603 O O . THR B 1 303 ? 19.578 -25.188 0.474 1 95.06 303 THR B O 1
ATOM 6606 N N . HIS B 1 304 ? 17.594 -26.109 0.74 1 95.81 304 HIS B N 1
ATOM 6607 C CA . HIS B 1 304 ? 17.969 -26.906 1.898 1 95.81 304 HIS B CA 1
ATOM 6608 C C . HIS B 1 304 ? 17.172 -28.203 1.969 1 95.81 304 HIS B C 1
ATOM 6610 O O . HIS B 1 304 ? 15.977 -28.219 1.67 1 95.81 304 HIS B O 1
ATOM 6616 N N . THR B 1 305 ? 17.844 -29.281 2.271 1 96.81 305 THR B N 1
ATOM 6617 C CA . THR B 1 305 ? 17.188 -30.578 2.406 1 96.81 305 THR B CA 1
ATOM 6618 C C . THR B 1 305 ? 17.203 -31.047 3.859 1 96.81 305 THR B C 1
ATOM 6620 O O . THR B 1 305 ? 18.281 -31.156 4.465 1 96.81 305 THR B O 1
ATOM 6623 N N . TYR B 1 306 ? 16.094 -31.234 4.441 1 96.62 306 TYR B N 1
ATOM 6624 C CA . TYR B 1 306 ? 15.977 -31.812 5.777 1 96.62 306 TYR B CA 1
ATOM 6625 C C . TYR B 1 306 ? 15.977 -33.344 5.727 1 96.62 306 TYR B C 1
ATOM 6627 O O . TYR B 1 306 ? 15.172 -33.938 5.008 1 96.62 306 TYR B O 1
ATOM 6635 N N . THR B 1 307 ? 16.781 -33.969 6.539 1 96.25 307 THR B N 1
ATOM 6636 C CA . THR B 1 307 ? 16.922 -35.406 6.5 1 96.25 307 THR B CA 1
ATOM 6637 C C . THR B 1 307 ? 16.266 -36.062 7.723 1 96.25 307 THR B C 1
ATOM 6639 O O . THR B 1 307 ? 16.203 -37.281 7.84 1 96.25 307 THR B O 1
ATOM 6642 N N . LEU B 1 308 ? 15.766 -35.25 8.586 1 96.12 308 LEU B N 1
ATOM 6643 C CA . LEU B 1 308 ? 15.086 -35.75 9.781 1 96.12 308 LEU B CA 1
ATOM 6644 C C . LEU B 1 308 ? 13.633 -35.281 9.805 1 96.12 308 LEU B C 1
ATOM 6646 O O . LEU B 1 308 ? 13.305 -34.219 9.281 1 96.12 308 LEU B O 1
ATOM 6650 N N . LEU B 1 309 ? 12.781 -36.125 10.383 1 95.62 309 LEU B N 1
ATOM 6651 C CA . LEU B 1 309 ? 11.391 -35.75 10.602 1 95.62 309 LEU B CA 1
ATOM 6652 C C . LEU B 1 309 ? 11.258 -34.812 11.805 1 95.62 309 LEU B C 1
ATOM 6654 O O . LEU B 1 309 ? 12.094 -34.844 12.711 1 95.62 309 LEU B O 1
ATOM 6658 N N . GLY B 1 310 ? 10.25 -33.906 11.789 1 95.38 310 GLY B N 1
ATOM 6659 C CA . GLY B 1 310 ? 10.008 -33.031 12.93 1 95.38 310 GLY B CA 1
ATOM 6660 C C . GLY B 1 310 ? 9.75 -31.594 12.555 1 95.38 310 GLY B C 1
ATOM 6661 O O . GLY B 1 310 ? 9.43 -31.297 11.398 1 95.38 310 GLY B O 1
ATOM 6662 N N . ASN B 1 311 ? 9.688 -30.797 13.578 1 96.38 311 ASN B N 1
ATOM 6663 C CA . ASN B 1 311 ? 9.492 -29.359 13.406 1 96.38 311 ASN B CA 1
ATOM 6664 C C . ASN B 1 311 ? 10.812 -28.609 13.516 1 96.38 311 ASN B C 1
ATOM 6666 O O . ASN B 1 311 ? 11.586 -28.828 14.445 1 96.38 311 ASN B O 1
ATOM 6670 N N . PHE B 1 312 ? 11.102 -27.859 12.539 1 97.25 312 PHE B N 1
ATOM 6671 C CA . PHE B 1 312 ? 12.328 -27.078 12.492 1 97.25 312 PHE B CA 1
ATOM 6672 C C . PHE B 1 312 ? 12.016 -25.609 12.266 1 97.25 312 PHE B C 1
ATOM 6674 O O . PHE B 1 312 ? 11.031 -25.266 11.617 1 97.25 312 PHE B O 1
ATOM 6681 N N . SER B 1 313 ? 12.828 -24.781 12.828 1 95.94 313 SER B N 1
ATOM 6682 C CA . SER B 1 313 ? 12.68 -23.344 12.625 1 95.94 313 SER B CA 1
ATOM 6683 C C . SER B 1 313 ? 13.719 -22.812 11.641 1 95.94 313 SER B C 1
ATOM 6685 O O . SER B 1 313 ? 14.922 -22.875 11.898 1 95.94 313 SER B O 1
ATOM 6687 N N . ALA B 1 314 ? 13.227 -22.391 10.508 1 96.12 314 ALA B N 1
ATOM 6688 C CA . ALA B 1 314 ? 14.109 -21.734 9.539 1 96.12 314 ALA B CA 1
ATOM 6689 C C . ALA B 1 314 ? 14.188 -20.234 9.797 1 96.12 314 ALA B C 1
ATOM 6691 O O . ALA B 1 314 ? 13.164 -19.531 9.781 1 96.12 314 ALA B O 1
ATOM 6692 N N . ASP B 1 315 ? 15.43 -19.781 10.07 1 97.38 315 ASP B N 1
ATOM 6693 C CA . ASP B 1 315 ? 15.664 -18.375 10.359 1 97.38 315 ASP B CA 1
ATOM 6694 C C . ASP B 1 315 ? 16.5 -17.719 9.258 1 97.38 315 ASP B C 1
ATOM 6696 O O . ASP B 1 315 ? 17.5 -18.281 8.82 1 97.38 315 ASP B O 1
ATOM 6700 N N . LEU B 1 316 ? 16.031 -16.562 8.766 1 98.06 316 LEU B N 1
ATOM 6701 C CA . LEU B 1 316 ? 16.734 -15.805 7.734 1 98.06 316 LEU B CA 1
ATOM 6702 C C . LEU B 1 316 ? 16.953 -14.359 8.18 1 98.06 316 LEU B C 1
ATOM 6704 O O . LEU B 1 316 ? 16.047 -13.734 8.75 1 98.06 316 LEU B O 1
ATOM 6708 N N . THR B 1 317 ? 18.156 -13.836 8.055 1 98.19 317 THR B N 1
ATOM 6709 C CA . THR B 1 317 ? 18.469 -12.414 8.164 1 98.19 317 THR B CA 1
ATOM 6710 C C . THR B 1 317 ? 19.016 -11.875 6.844 1 98.19 317 THR B C 1
ATOM 6712 O O . THR B 1 317 ? 20.062 -12.32 6.371 1 98.19 317 THR B O 1
ATOM 6715 N N . VAL B 1 318 ? 18.25 -11.023 6.242 1 98.38 318 VAL B N 1
ATOM 6716 C CA . VAL B 1 318 ? 18.734 -10.297 5.062 1 98.38 318 VAL B CA 1
ATOM 6717 C C . VAL B 1 318 ? 19.531 -9.07 5.496 1 98.38 318 VAL B C 1
ATOM 6719 O O . VAL B 1 318 ? 19.047 -8.266 6.297 1 98.38 318 VAL B O 1
ATOM 6722 N N . GLN B 1 319 ? 20.719 -8.938 5.004 1 98.19 319 GLN B N 1
ATOM 6723 C CA . GLN B 1 319 ? 21.562 -7.801 5.344 1 98.19 319 GLN B CA 1
ATOM 6724 C C . GLN B 1 319 ? 21.938 -6.992 4.105 1 98.19 319 GLN B C 1
ATOM 6726 O O . GLN B 1 319 ? 22.312 -7.555 3.074 1 98.19 319 GLN B O 1
ATOM 6731 N N . ALA B 1 320 ? 21.766 -5.727 4.207 1 98.12 320 ALA B N 1
ATOM 6732 C CA . ALA B 1 320 ? 22.172 -4.816 3.139 1 98.12 320 ALA B CA 1
ATOM 6733 C C . ALA B 1 320 ? 23.172 -3.781 3.648 1 98.12 320 ALA B C 1
ATOM 6735 O O . ALA B 1 320 ? 22.922 -3.105 4.648 1 98.12 320 ALA B O 1
ATOM 6736 N N . ILE B 1 321 ? 24.281 -3.668 3.002 1 97.06 321 ILE B N 1
ATOM 6737 C CA . ILE B 1 321 ? 25.266 -2.611 3.246 1 97.06 321 ILE B CA 1
ATOM 6738 C C . ILE B 1 321 ? 25.109 -1.513 2.197 1 97.06 321 ILE B C 1
ATOM 6740 O O . ILE B 1 321 ? 25.484 -1.699 1.035 1 97.06 321 ILE B O 1
ATOM 6744 N N . ILE B 1 322 ? 24.625 -0.408 2.656 1 95.62 322 ILE B N 1
ATOM 6745 C CA . ILE B 1 322 ? 24.266 0.687 1.766 1 95.62 322 ILE B CA 1
ATOM 6746 C C . ILE B 1 322 ? 25.344 1.769 1.802 1 95.62 322 ILE B C 1
ATOM 6748 O O . ILE B 1 322 ? 25.609 2.355 2.854 1 95.62 322 ILE B O 1
ATOM 6752 N N . PRO B 1 323 ? 25.953 2.082 0.696 1 93.25 323 PRO B N 1
ATOM 6753 C CA . PRO B 1 323 ? 26.953 3.152 0.673 1 93.25 323 PRO B CA 1
ATOM 6754 C C . PRO B 1 323 ? 26.344 4.539 0.869 1 93.25 323 PRO B C 1
ATOM 6756 O O . PRO B 1 323 ? 25.281 4.828 0.323 1 93.25 323 PRO B O 1
ATOM 6759 N N . VAL B 1 324 ? 26.938 5.336 1.826 1 87.88 324 VAL B N 1
ATOM 6760 C CA . VAL B 1 324 ? 26.484 6.707 2.062 1 87.88 324 VAL B CA 1
ATOM 6761 C C . VAL B 1 324 ? 27.688 7.648 2.057 1 87.88 324 VAL B C 1
ATOM 6763 O O . VAL B 1 324 ? 28.828 7.207 2.215 1 87.88 324 VAL B O 1
ATOM 6766 N N . PRO B 1 325 ? 27.547 8.945 1.59 1 82.38 325 PRO B N 1
ATOM 6767 C CA . PRO B 1 325 ? 28.672 9.898 1.637 1 82.38 325 PRO B CA 1
ATOM 6768 C C . PRO B 1 325 ? 29.234 10.07 3.043 1 82.38 325 PRO B C 1
ATOM 6770 O O . PRO B 1 325 ? 28.5 10.008 4.023 1 82.38 325 PRO B O 1
ATOM 6773 N N . CYS B 1 326 ? 30.656 10.086 2.996 1 75.56 326 CYS B N 1
ATOM 6774 C CA . CYS B 1 326 ? 31.391 10.258 4.242 1 75.56 326 CYS B CA 1
ATOM 6775 C C . CYS B 1 326 ? 31.297 11.695 4.742 1 75.56 326 CYS B C 1
ATOM 6777 O O . CYS B 1 326 ? 31.25 12.633 3.943 1 75.56 326 CYS B O 1
ATOM 6779 N N . GLY B 1 327 ? 30.484 12.094 5.855 1 58.25 327 GLY B N 1
ATOM 6780 C CA . GLY B 1 327 ? 30.312 13.391 6.492 1 58.25 327 GLY B CA 1
ATOM 6781 C C . GLY B 1 327 ? 28.938 13.562 7.113 1 58.25 327 GLY B C 1
ATOM 6782 O O . GLY B 1 327 ? 28.094 12.672 7.031 1 58.25 327 GLY B O 1
ATOM 6783 N N . PRO B 1 328 ? 28.891 14.641 7.879 1 51.97 328 PRO B N 1
ATOM 6784 C CA . PRO B 1 328 ? 27.594 14.852 8.5 1 51.97 328 PRO B CA 1
ATOM 6785 C C . PRO B 1 328 ? 26.438 14.711 7.516 1 51.97 328 PRO B C 1
ATOM 6787 O O . PRO B 1 328 ? 26.531 15.164 6.371 1 51.97 328 PRO B O 1
ATOM 6790 N N . VAL B 1 329 ? 25.797 13.625 7.492 1 46.44 329 VAL B N 1
ATOM 6791 C CA . VAL B 1 329 ? 24.688 13.305 6.602 1 46.44 329 VAL B CA 1
ATOM 6792 C C . VAL B 1 329 ? 23.922 14.578 6.258 1 46.44 329 VAL B C 1
ATOM 6794 O O . VAL B 1 329 ? 23.156 15.094 7.078 1 46.44 329 VAL B O 1
ATOM 6797 N N . THR B 1 330 ? 24.562 15.672 5.812 1 40.94 330 THR B N 1
ATOM 6798 C CA . THR B 1 330 ? 23.703 16.75 5.332 1 40.94 330 THR B CA 1
ATOM 6799 C C . THR B 1 330 ? 22.766 16.234 4.242 1 40.94 330 THR B C 1
ATOM 6801 O O . THR B 1 330 ? 23.172 15.453 3.375 1 40.94 330 THR B O 1
ATOM 6804 N N . VAL B 1 331 ? 21.562 16.234 4.461 1 40.28 331 VAL B N 1
ATOM 6805 C CA . VAL B 1 331 ? 20.516 15.859 3.514 1 40.28 331 VAL B CA 1
ATOM 6806 C C . VAL B 1 331 ? 20.859 16.406 2.129 1 40.28 331 VAL B C 1
ATOM 6808 O O . VAL B 1 331 ? 20.906 17.625 1.935 1 40.28 331 VAL B O 1
ATOM 6811 N N . SER B 1 332 ? 21.781 15.906 1.382 1 33.97 332 SER B N 1
ATOM 6812 C CA . SER B 1 332 ? 22.078 16.359 0.032 1 33.97 332 SER B CA 1
ATOM 6813 C C . SER B 1 332 ? 20.828 16.391 -0.84 1 33.97 332 SER B C 1
ATOM 6815 O O . SER B 1 332 ? 20.031 15.453 -0.803 1 33.97 332 SER B O 1
ATOM 6817 N N . PRO B 1 333 ? 20.453 17.562 -1.326 1 32.38 333 PRO B N 1
ATOM 6818 C CA . PRO B 1 333 ? 19.359 17.609 -2.301 1 32.38 333 PRO B CA 1
ATOM 6819 C C . PRO B 1 333 ? 19.562 16.656 -3.475 1 32.38 333 PRO B C 1
ATOM 6821 O O . PRO B 1 333 ? 20.688 16.484 -3.943 1 32.38 333 PRO B O 1
ATOM 6824 N N . LEU B 1 334 ? 18.906 15.633 -3.541 1 32.06 334 LEU B N 1
ATOM 6825 C CA . LEU B 1 334 ? 18.953 14.805 -4.746 1 32.06 334 LEU B CA 1
ATOM 6826 C C . LEU B 1 334 ? 19.094 15.68 -5.992 1 32.06 334 LEU B C 1
ATOM 6828 O O . LEU B 1 334 ? 18.328 16.625 -6.18 1 32.06 334 LEU B O 1
ATOM 6832 N N . SER B 1 335 ? 20.281 15.844 -6.562 1 28.2 335 SER B N 1
ATOM 6833 C CA . SER B 1 335 ? 20.531 16.484 -7.848 1 28.2 335 SER B CA 1
ATOM 6834 C C . SER B 1 335 ? 19.422 16.172 -8.844 1 28.2 335 SER B C 1
ATOM 6836 O O . SER B 1 335 ? 18.984 15.023 -8.969 1 28.2 335 SER B O 1
ATOM 6838 N N . THR B 1 336 ? 18.562 17.125 -9.047 1 28.19 336 THR B N 1
ATOM 6839 C CA . THR B 1 336 ? 17.719 17.141 -10.234 1 28.19 336 THR B CA 1
ATOM 6840 C C . THR B 1 336 ? 18.516 16.719 -11.469 1 28.19 336 THR B C 1
ATOM 6842 O O . THR B 1 336 ? 19.547 17.328 -11.781 1 28.19 336 THR B O 1
ATOM 6845 N N . PHE B 1 337 ? 18.562 15.492 -11.828 1 26.61 337 PHE B N 1
ATOM 6846 C CA . PHE B 1 337 ? 19.141 15.094 -13.109 1 26.61 337 PHE B CA 1
ATOM 6847 C C . PHE B 1 337 ? 18.781 16.094 -14.203 1 26.61 337 PHE B C 1
ATOM 6849 O O . PHE B 1 337 ? 17.609 16.375 -14.438 1 26.61 337 PHE B O 1
ATOM 6856 N N . PRO B 1 338 ? 19.594 17.172 -14.383 1 26.69 338 PRO B N 1
ATOM 6857 C CA . PRO B 1 338 ? 19.328 18.047 -15.523 1 26.69 338 PRO B CA 1
ATOM 6858 C C . PRO B 1 338 ? 18.953 17.266 -16.781 1 26.69 338 PRO B C 1
ATOM 6860 O O . PRO B 1 338 ? 19.297 16.094 -16.922 1 26.69 338 PRO B O 1
ATOM 6863 N N . ALA B 1 339 ? 17.969 17.734 -17.453 1 25.53 339 ALA B N 1
ATOM 6864 C CA . ALA B 1 339 ? 17.641 17.312 -18.812 1 25.53 339 ALA B CA 1
ATOM 6865 C C . ALA B 1 339 ? 18.875 17.203 -19.672 1 25.53 339 ALA B C 1
ATOM 6867 O O . ALA B 1 339 ? 19.641 18.172 -19.797 1 25.53 339 ALA B O 1
ATOM 6868 N N . PHE B 1 340 ? 19.609 16.031 -19.781 1 23.38 340 PHE B N 1
ATOM 6869 C CA . PHE B 1 340 ? 20.719 15.75 -20.672 1 23.38 340 PHE B CA 1
ATOM 6870 C C . PHE B 1 340 ? 20.438 16.281 -22.078 1 23.38 340 PHE B C 1
ATOM 6872 O O . PHE B 1 340 ? 19.547 15.797 -22.766 1 23.38 340 PHE B O 1
ATOM 6879 N N . ALA B 1 341 ? 20.438 17.656 -22.156 1 23.39 341 ALA B N 1
ATOM 6880 C CA . ALA B 1 341 ? 20.641 18.094 -23.547 1 23.39 341 ALA B CA 1
ATOM 6881 C C . ALA B 1 341 ? 21.828 17.359 -24.172 1 23.39 341 ALA B C 1
ATOM 6883 O O . ALA B 1 341 ? 22.938 17.391 -23.641 1 23.39 341 ALA B O 1
ATOM 6884 N N . THR B 1 342 ? 21.594 16.266 -24.922 1 23.12 342 THR B N 1
ATOM 6885 C CA . THR B 1 342 ? 22.438 15.414 -25.734 1 23.12 342 THR B CA 1
ATOM 6886 C C . THR B 1 342 ? 23.312 16.25 -26.656 1 23.12 342 THR B C 1
ATOM 6888 O O . THR B 1 342 ? 22.859 16.688 -27.719 1 23.12 342 THR B O 1
ATOM 6891 N N . GLN B 1 343 ? 23.797 17.469 -26.203 1 22.72 343 GLN B N 1
ATOM 6892 C CA . GLN B 1 343 ? 24.672 17.938 -27.281 1 22.72 343 GLN B CA 1
ATOM 6893 C C . GLN B 1 343 ? 25.797 16.938 -27.547 1 22.72 343 GLN B C 1
ATOM 6895 O O . GLN B 1 343 ? 26.469 16.5 -26.609 1 22.72 343 GLN B O 1
ATOM 6900 N N . LEU B 1 344 ? 25.734 16.25 -28.734 1 22.59 344 LEU B N 1
ATOM 6901 C CA . LEU B 1 344 ? 26.641 15.312 -29.375 1 22.59 344 LEU B CA 1
ATOM 6902 C C . LEU B 1 344 ? 28.016 15.93 -29.562 1 22.59 344 LEU B C 1
ATOM 6904 O O . LEU B 1 344 ? 28.188 16.844 -30.375 1 22.59 344 LEU B O 1
ATOM 6908 N N . PRO B 1 345 ? 28.656 16.484 -28.484 1 25.59 345 PRO B N 1
ATOM 6909 C CA . PRO B 1 345 ? 29.938 17.016 -28.984 1 25.59 345 PRO B CA 1
ATOM 6910 C C . PRO B 1 345 ? 30.766 15.938 -29.703 1 25.59 345 PRO B C 1
ATOM 6912 O O . PRO B 1 345 ? 30.656 14.75 -29.375 1 25.59 345 PRO B O 1
ATOM 6915 N N . PHE B 1 346 ? 31.172 16.25 -30.953 1 22.5 346 PHE B N 1
ATOM 6916 C CA . PHE B 1 346 ? 31.891 15.508 -31.969 1 22.5 346 PHE B CA 1
ATOM 6917 C C . PHE B 1 346 ? 33.125 14.844 -31.375 1 22.5 346 PHE B C 1
ATOM 6919 O O . PHE B 1 346 ? 33.25 14.727 -30.156 1 22.5 346 PHE B O 1
ATOM 6926 N N . ASP B 1 347 ? 34.344 15.164 -32 1 23.94 347 ASP B N 1
ATOM 6927 C CA . ASP B 1 347 ? 35.469 14.398 -32.5 1 23.94 347 ASP B CA 1
ATOM 6928 C C . ASP B 1 347 ? 36.562 14.258 -31.422 1 23.94 347 ASP B C 1
ATOM 6930 O O . ASP B 1 347 ? 37.75 14.156 -31.734 1 23.94 347 ASP B O 1
ATOM 6934 N N . ILE B 1 348 ? 36.312 14.602 -30.172 1 24.22 348 ILE B N 1
ATOM 6935 C CA . ILE B 1 348 ? 37.594 14.812 -29.516 1 24.22 348 ILE B CA 1
ATOM 6936 C C . ILE B 1 348 ? 38.375 13.492 -29.453 1 24.22 348 ILE B C 1
ATOM 6938 O O . ILE B 1 348 ? 37.844 12.477 -29 1 24.22 348 ILE B O 1
ATOM 6942 N N . THR B 1 349 ? 39.469 13.352 -30.234 1 24.84 349 THR B N 1
ATOM 6943 C CA . THR B 1 349 ? 40.5 12.344 -30.391 1 24.84 349 THR B CA 1
ATOM 6944 C C . THR B 1 349 ? 41.094 11.969 -29.047 1 24.84 349 THR B C 1
ATOM 6946 O O . THR B 1 349 ? 41.656 12.812 -28.344 1 24.84 349 THR B O 1
ATOM 6949 N N . SER B 1 350 ? 40.375 11.086 -28.297 1 22.94 350 SER B N 1
ATOM 6950 C CA . SER B 1 350 ? 40.719 10.617 -26.953 1 22.94 350 SER B CA 1
ATOM 6951 C C . SER B 1 350 ? 42.094 9.961 -26.953 1 22.94 350 SER B C 1
ATOM 6953 O O . SER B 1 350 ? 42.281 8.906 -27.562 1 22.94 350 SER B O 1
ATOM 6955 N N . THR B 1 351 ? 43.094 10.844 -27.172 1 26.56 351 THR B N 1
ATOM 6956 C CA . THR B 1 351 ? 44.438 10.227 -27.031 1 26.56 351 THR B CA 1
ATOM 6957 C C . THR B 1 351 ? 44.562 9.531 -25.688 1 26.56 351 THR B C 1
ATOM 6959 O O . THR B 1 351 ? 44.281 10.125 -24.641 1 26.56 351 THR B O 1
ATOM 6962 N N . PHE B 1 352 ? 44.438 8.219 -25.703 1 23.16 352 PHE B N 1
ATOM 6963 C CA . PHE B 1 352 ? 44.562 7.227 -24.625 1 23.16 352 PHE B CA 1
ATOM 6964 C C . PHE B 1 352 ? 45.875 7.398 -23.875 1 23.16 352 PHE B C 1
ATOM 6966 O O . PHE B 1 352 ? 46.938 7.113 -24.406 1 23.16 352 PHE B O 1
ATOM 6973 N N . PRO B 1 353 ? 46.031 8.609 -23.156 1 26.39 353 PRO B N 1
ATOM 6974 C CA . PRO B 1 353 ? 47.344 8.586 -22.531 1 26.39 353 PRO B CA 1
ATOM 6975 C C . PRO B 1 353 ? 47.562 7.344 -21.672 1 26.39 353 PRO B C 1
ATOM 6977 O O . PRO B 1 353 ? 46.594 6.703 -21.25 1 26.39 353 PRO B O 1
ATOM 6980 N N . ASN B 1 354 ? 48.781 6.852 -21.672 1 24.59 354 ASN B N 1
ATOM 6981 C CA . ASN B 1 354 ? 49.438 5.707 -21.031 1 24.59 354 ASN B CA 1
ATOM 6982 C C . ASN B 1 354 ? 49.219 5.723 -19.516 1 24.59 354 ASN B C 1
ATOM 6984 O O . ASN B 1 354 ? 49.375 6.754 -18.875 1 24.59 354 ASN B O 1
ATOM 6988 N N . LEU B 1 355 ? 48.312 4.848 -19 1 24.77 355 LEU B N 1
ATOM 6989 C CA . LEU B 1 355 ? 47.906 4.488 -17.656 1 24.77 355 LEU B CA 1
ATOM 6990 C C . LEU B 1 355 ? 49.094 4.273 -16.734 1 24.77 355 LEU B C 1
ATOM 6992 O O . LEU B 1 355 ? 49.719 3.197 -16.734 1 24.77 355 LEU B O 1
ATOM 6996 N N . THR B 1 356 ? 50 5.273 -16.688 1 26.05 356 THR B N 1
ATOM 6997 C CA . THR B 1 356 ? 51.094 4.965 -15.789 1 26.05 356 THR B CA 1
ATOM 6998 C C . THR B 1 356 ? 50.562 4.617 -14.398 1 26.05 356 THR B C 1
ATOM 7000 O O . THR B 1 356 ? 49.438 4.953 -14.055 1 26.05 356 THR B O 1
ATOM 7003 N N . LYS B 1 357 ? 51.625 4.566 -13.359 1 30.56 357 LYS B N 1
ATOM 7004 C CA . LYS B 1 357 ? 51.719 3.977 -12.031 1 30.56 357 LYS B CA 1
ATOM 7005 C C . LYS B 1 357 ? 50.875 4.742 -11.016 1 30.56 357 LYS B C 1
ATOM 7007 O O . LYS B 1 357 ? 51.156 5.895 -10.695 1 30.56 357 LYS B O 1
ATOM 7012 N N . VAL B 1 358 ? 49.625 4.617 -10.961 1 31.83 358 VAL B N 1
ATOM 7013 C CA . VAL B 1 358 ? 48.844 5.348 -9.953 1 31.83 358 VAL B CA 1
ATOM 7014 C C . VAL B 1 358 ? 49.375 5.008 -8.562 1 31.83 358 VAL B C 1
ATOM 7016 O O . VAL B 1 358 ? 49.5 3.832 -8.211 1 31.83 358 VAL B O 1
ATOM 7019 N N . PRO B 1 359 ? 50.094 5.957 -7.902 1 34.44 359 PRO B N 1
ATOM 7020 C CA . PRO B 1 359 ? 50.594 5.672 -6.551 1 34.44 359 PRO B CA 1
ATOM 7021 C C . PRO B 1 359 ? 49.5 5.121 -5.637 1 34.44 359 PRO B C 1
ATOM 7023 O O . PRO B 1 359 ? 48.344 5.598 -5.668 1 34.44 359 PRO B O 1
ATOM 7026 N N . THR B 1 360 ? 49.562 3.857 -5.207 1 35.44 360 THR B N 1
ATOM 7027 C CA . THR B 1 360 ? 48.781 2.918 -4.402 1 35.44 360 THR B CA 1
ATOM 7028 C C . THR B 1 360 ? 48.438 3.533 -3.053 1 35.44 360 THR B C 1
ATOM 7030 O O . THR B 1 360 ? 47.594 2.988 -2.318 1 35.44 360 THR B O 1
ATOM 7033 N N . GLY B 1 361 ? 49.281 4.441 -2.518 1 36.34 361 GLY B N 1
ATOM 7034 C CA . GLY B 1 361 ? 49.125 4.648 -1.084 1 36.34 361 GLY B CA 1
ATOM 7035 C C . GLY B 1 361 ? 47.875 5.418 -0.705 1 36.34 361 GLY B C 1
ATOM 7036 O O . GLY B 1 361 ? 47.875 6.113 0.312 1 36.34 361 GLY B O 1
ATOM 7037 N N . GLN B 1 362 ? 47 5.762 -1.649 1 40 362 GLN B N 1
ATOM 7038 C CA . GLN B 1 362 ? 46 6.621 -1.071 1 40 362 GLN B CA 1
ATOM 7039 C C . GLN B 1 362 ? 45.312 5.953 0.128 1 40 362 GLN B C 1
ATOM 7041 O O . GLN B 1 362 ? 45 4.762 0.089 1 40 362 GLN B O 1
ATOM 7046 N N . PRO B 1 363 ? 45.438 6.508 1.374 1 44 363 PRO B N 1
ATOM 7047 C CA . PRO B 1 363 ? 44.75 5.895 2.512 1 44 363 PRO B CA 1
ATOM 7048 C C . PRO B 1 363 ? 43.375 5.367 2.145 1 44 363 PRO B C 1
ATOM 7050 O O . PRO B 1 363 ? 42.75 5.852 1.192 1 44 363 PRO B O 1
ATOM 7053 N N . PRO B 1 364 ? 43.031 4.137 2.523 1 43.09 364 PRO B N 1
ATOM 7054 C CA . PRO B 1 364 ? 41.719 3.549 2.221 1 43.09 364 PRO B CA 1
ATOM 7055 C C . PRO B 1 364 ? 40.562 4.551 2.354 1 43.09 364 PRO B C 1
ATOM 7057 O O . PRO B 1 364 ? 40.5 5.289 3.34 1 43.09 364 PRO B O 1
ATOM 7060 N N . VAL B 1 365 ? 40.156 5.297 1.398 1 48.44 365 VAL B N 1
ATOM 7061 C CA . VAL B 1 365 ? 38.969 6.133 1.409 1 48.44 365 VAL B CA 1
ATOM 7062 C C . VAL B 1 365 ? 37.938 5.539 2.357 1 48.44 365 VAL B C 1
ATOM 7064 O O . VAL B 1 365 ? 37.531 4.387 2.201 1 48.44 365 VAL B O 1
ATOM 7067 N N . GLU B 1 366 ? 37.938 5.812 3.541 1 55.38 366 GLU B N 1
ATOM 7068 C CA . GLU B 1 366 ? 36.969 5.414 4.543 1 55.38 366 GLU B CA 1
ATOM 7069 C C . GLU B 1 366 ? 35.562 5.359 3.941 1 55.38 366 GLU B C 1
ATOM 7071 O O . GLU B 1 366 ? 35.062 6.352 3.402 1 55.38 366 GLU B O 1
ATOM 7076 N N . ARG B 1 367 ? 35.062 4.32 3.289 1 68.62 367 ARG B N 1
ATOM 7077 C CA . ARG B 1 367 ? 33.75 4.066 2.713 1 68.62 367 ARG B CA 1
ATOM 7078 C C . ARG B 1 367 ? 32.656 4.062 3.791 1 68.62 367 ARG B C 1
ATOM 7080 O O . ARG B 1 367 ? 32.719 3.27 4.734 1 68.62 367 ARG B O 1
ATOM 7087 N N . CYS B 1 368 ? 31.922 5.18 3.988 1 85.94 368 CYS B N 1
ATOM 7088 C CA . CYS B 1 368 ? 30.812 5.266 4.934 1 85.94 368 CYS B CA 1
ATOM 7089 C C . CYS B 1 368 ? 29.609 4.488 4.426 1 85.94 368 CYS B C 1
ATOM 7091 O O . CYS B 1 368 ? 29.312 4.492 3.229 1 85.94 368 CYS B O 1
ATOM 7093 N N . SER B 1 369 ? 29.219 3.512 5.203 1 92.12 369 SER B N 1
ATOM 7094 C CA . SER B 1 369 ? 28.062 2.693 4.848 1 92.12 369 SER B CA 1
ATOM 7095 C C . SER B 1 369 ? 27.094 2.564 6.02 1 92.12 369 SER B C 1
ATOM 7097 O O . SER B 1 369 ? 27.469 2.781 7.172 1 92.12 369 SER B O 1
ATOM 7099 N N . ILE B 1 370 ? 25.844 2.451 5.672 1 94.12 370 ILE B N 1
ATOM 7100 C CA . ILE B 1 370 ? 24.812 2.121 6.645 1 94.12 370 ILE B CA 1
ATOM 7101 C C . ILE B 1 370 ? 24.359 0.674 6.449 1 94.12 370 ILE B C 1
ATOM 7103 O O . ILE B 1 370 ? 24.234 0.204 5.316 1 94.12 370 ILE B O 1
ATOM 7107 N N . THR B 1 371 ? 24.219 -0.015 7.52 1 95.88 371 THR B N 1
ATOM 7108 C CA . THR B 1 371 ? 23.766 -1.399 7.453 1 95.88 371 THR B CA 1
ATOM 7109 C C . THR B 1 371 ? 22.297 -1.51 7.887 1 95.88 371 THR B C 1
ATOM 7111 O O . THR B 1 371 ? 21.906 -0.938 8.906 1 95.88 371 THR B O 1
ATOM 7114 N N . ARG B 1 372 ? 21.5 -2.131 7.035 1 97.5 372 ARG B N 1
ATOM 7115 C CA . ARG B 1 372 ? 20.109 -2.447 7.355 1 97.5 372 ARG B CA 1
ATOM 7116 C C . ARG B 1 372 ? 19.875 -3.953 7.324 1 97.5 372 ARG B C 1
ATOM 7118 O O . ARG B 1 372 ? 20.484 -4.668 6.531 1 97.5 372 ARG B O 1
ATOM 7125 N N . ASN B 1 373 ? 18.969 -4.387 8.172 1 98.12 373 ASN B N 1
ATOM 7126 C CA . ASN B 1 373 ? 18.656 -5.809 8.25 1 98.12 373 ASN B CA 1
ATOM 7127 C C . ASN B 1 373 ? 17.156 -6.062 8.164 1 98.12 373 ASN B C 1
ATOM 7129 O O . ASN B 1 373 ? 16.359 -5.148 8.367 1 98.12 373 ASN B O 1
ATOM 7133 N N . GLY B 1 374 ? 16.75 -7.172 7.668 1 98.19 374 GLY B N 1
ATOM 7134 C CA . GLY B 1 374 ? 15.422 -7.746 7.746 1 98.19 374 GLY B CA 1
ATOM 7135 C C . GLY B 1 374 ? 15.414 -9.195 8.188 1 98.19 374 GLY B C 1
ATOM 7136 O O . GLY B 1 374 ? 16.281 -9.977 7.781 1 98.19 374 GLY B O 1
ATOM 7137 N N . THR B 1 375 ? 14.461 -9.539 9 1 97.56 375 THR B N 1
ATOM 7138 C CA . THR B 1 375 ? 14.477 -10.891 9.555 1 97.56 375 THR B CA 1
ATOM 7139 C C . THR B 1 375 ? 13.211 -11.648 9.156 1 97.56 375 THR B C 1
ATOM 7141 O O . THR B 1 375 ? 12.18 -11.039 8.859 1 97.56 375 THR B O 1
ATOM 7144 N N . TYR B 1 376 ? 13.312 -12.93 9.133 1 96.38 376 TYR B N 1
ATOM 7145 C CA . TYR B 1 376 ? 12.234 -13.867 8.82 1 96.38 376 TYR B CA 1
ATOM 7146 C C . TYR B 1 376 ? 12.414 -15.172 9.586 1 96.38 376 TYR B C 1
ATOM 7148 O O . TYR B 1 376 ? 13.539 -15.664 9.742 1 96.38 376 TYR B O 1
ATOM 7156 N N . LYS B 1 377 ? 11.32 -15.617 10.148 1 95.38 377 LYS B N 1
ATOM 7157 C CA . LYS B 1 377 ? 11.297 -16.891 10.859 1 95.38 377 LYS B CA 1
ATOM 7158 C C . LYS B 1 377 ? 10.094 -17.734 10.453 1 95.38 377 LYS B C 1
ATOM 7160 O O . LYS B 1 377 ? 8.984 -17.203 10.32 1 95.38 377 LYS B O 1
ATOM 7165 N N . ALA B 1 378 ? 10.32 -19.016 10.148 1 94.31 378 ALA B N 1
ATOM 7166 C CA . ALA B 1 378 ? 9.234 -19.922 9.797 1 94.31 378 ALA B CA 1
ATOM 7167 C C . ALA B 1 378 ? 9.438 -21.297 10.43 1 94.31 378 ALA B C 1
ATOM 7169 O O . ALA B 1 378 ? 10.555 -21.812 10.461 1 94.31 378 ALA B O 1
ATOM 7170 N N . THR B 1 379 ? 8.352 -21.797 10.969 1 95.12 379 THR B N 1
ATOM 7171 C CA . THR B 1 379 ? 8.383 -23.172 11.477 1 95.12 379 THR B CA 1
ATOM 7172 C C . THR B 1 379 ? 7.949 -24.156 10.391 1 95.12 379 THR B C 1
ATOM 7174 O O . THR B 1 379 ? 6.84 -24.062 9.867 1 95.12 379 THR B O 1
ATOM 7177 N N . LEU B 1 380 ? 8.797 -25.078 10.055 1 95.81 380 LEU B N 1
ATOM 7178 C CA . LEU B 1 380 ? 8.547 -26.062 9.023 1 95.81 380 LEU B CA 1
ATOM 7179 C C . LEU B 1 380 ? 8.336 -27.453 9.633 1 95.81 380 LEU B C 1
ATOM 7181 O O . LEU B 1 380 ? 9.117 -27.891 10.477 1 95.81 380 LEU B O 1
ATOM 7185 N N . THR B 1 381 ? 7.273 -28.062 9.242 1 95.75 381 THR B N 1
ATOM 7186 C CA . THR B 1 381 ? 7.035 -29.453 9.625 1 95.75 381 THR B CA 1
ATOM 7187 C C . THR B 1 381 ? 7.488 -30.406 8.523 1 95.75 381 THR B C 1
ATOM 7189 O O . THR B 1 381 ? 7.02 -30.328 7.391 1 95.75 381 THR B O 1
ATOM 7192 N N . ILE B 1 382 ? 8.359 -31.266 8.883 1 96.06 382 ILE B N 1
ATOM 7193 C CA . ILE B 1 382 ? 8.914 -32.219 7.91 1 96.06 382 ILE B CA 1
ATOM 7194 C C . ILE B 1 382 ? 8.32 -33.594 8.141 1 96.06 382 ILE B C 1
ATOM 7196 O O . ILE B 1 382 ? 8.461 -34.156 9.227 1 96.06 382 ILE B O 1
ATOM 7200 N N . LEU B 1 383 ? 7.66 -34.125 7.105 1 94.38 383 LEU B N 1
ATOM 7201 C CA . LEU B 1 383 ? 7.027 -35.438 7.176 1 94.38 383 LEU B CA 1
ATOM 7202 C C . LEU B 1 383 ? 7.52 -36.344 6.047 1 94.38 383 LEU B C 1
ATOM 7204 O O . LEU B 1 383 ? 8.172 -35.875 5.113 1 94.38 383 LEU B O 1
ATOM 7208 N N . GLU B 1 384 ? 7.188 -37.594 6.23 1 92.94 384 GLU B N 1
ATOM 7209 C CA . GLU B 1 384 ? 7.465 -38.5 5.133 1 92.94 384 GLU B CA 1
ATOM 7210 C C . GLU B 1 384 ? 6.527 -38.25 3.957 1 92.94 384 GLU B C 1
ATOM 7212 O O . GLU B 1 384 ? 5.371 -37.875 4.148 1 92.94 384 GLU B O 1
ATOM 7217 N N . GLY B 1 385 ? 7.031 -38.375 2.738 1 92.94 385 GLY B N 1
ATOM 7218 C CA . GLY B 1 385 ? 6.219 -38.219 1.538 1 92.94 385 GLY B CA 1
ATOM 7219 C C . GLY B 1 385 ? 6.723 -39.062 0.379 1 92.94 385 GLY B C 1
ATOM 7220 O O . GLY B 1 385 ? 7.711 -39.781 0.514 1 92.94 385 GLY B O 1
ATOM 7221 N N . ILE B 1 386 ? 5.953 -39.031 -0.664 1 91.81 386 ILE B N 1
ATOM 7222 C CA . ILE B 1 386 ? 6.352 -39.75 -1.862 1 91.81 386 ILE B CA 1
ATOM 7223 C C . ILE B 1 386 ? 7.488 -39 -2.564 1 91.81 386 ILE B C 1
ATOM 7225 O O . ILE B 1 386 ? 7.32 -37.875 -2.977 1 91.81 386 ILE B O 1
ATOM 7229 N N . LEU B 1 387 ? 8.578 -39.656 -2.701 1 91.88 387 LEU B N 1
ATOM 7230 C CA . LEU B 1 387 ? 9.773 -39.031 -3.234 1 91.88 387 LEU B CA 1
ATOM 7231 C C . LEU B 1 387 ? 9.797 -39.094 -4.758 1 91.88 387 LEU B C 1
ATOM 7233 O O . LEU B 1 387 ? 10.141 -38.125 -5.43 1 91.88 387 LEU B O 1
ATOM 7237 N N . GLN B 1 388 ? 9.445 -40.25 -5.199 1 91.38 388 GLN B N 1
ATOM 7238 C CA . GLN B 1 388 ? 9.516 -40.469 -6.637 1 91.38 388 GLN B CA 1
ATOM 7239 C C . GLN B 1 388 ? 8.594 -41.625 -7.059 1 91.38 388 GLN B C 1
ATOM 7241 O O . GLN B 1 388 ? 8.359 -42.562 -6.289 1 91.38 388 GLN B O 1
ATOM 7246 N N . VAL B 1 389 ? 8.07 -41.438 -8.273 1 92.38 389 VAL B N 1
ATOM 7247 C CA . VAL B 1 389 ? 7.242 -42.469 -8.891 1 92.38 389 VAL B CA 1
ATOM 7248 C C . VAL B 1 389 ? 7.84 -42.875 -10.242 1 92.38 389 VAL B C 1
ATOM 7250 O O . VAL B 1 389 ? 8.266 -42.031 -11.023 1 92.38 389 VAL B O 1
ATOM 7253 N N . ASN B 1 390 ? 7.926 -44.219 -10.43 1 92.75 390 ASN B N 1
ATOM 7254 C CA . ASN B 1 390 ? 8.5 -44.688 -11.68 1 92.75 390 ASN B CA 1
ATOM 7255 C C . ASN B 1 390 ? 7.625 -45.781 -12.32 1 92.75 390 ASN B C 1
ATOM 7257 O O . ASN B 1 390 ? 7.051 -46.594 -11.617 1 92.75 390 ASN B O 1
ATOM 7261 N N . ILE B 1 391 ? 7.527 -45.625 -13.617 1 91.31 391 ILE B N 1
ATOM 7262 C CA . ILE B 1 391 ? 6.898 -46.719 -14.375 1 91.31 391 ILE B CA 1
ATOM 7263 C C . ILE B 1 391 ? 7.953 -47.75 -14.766 1 91.31 391 ILE B C 1
ATOM 7265 O O . ILE B 1 391 ? 8.867 -47.469 -15.547 1 91.31 391 ILE B O 1
ATOM 7269 N N . VAL B 1 392 ? 7.809 -48.938 -14.312 1 89.44 392 VAL B N 1
ATOM 7270 C CA . VAL B 1 392 ? 8.844 -49.938 -14.492 1 89.44 392 VAL B CA 1
ATOM 7271 C C . VAL B 1 392 ? 8.539 -50.781 -15.719 1 89.44 392 VAL B C 1
ATOM 7273 O O . VAL B 1 392 ? 9.445 -51.219 -16.422 1 89.44 392 VAL B O 1
ATOM 7276 N N . GLN B 1 393 ? 7.215 -51.094 -15.961 1 86.75 393 GLN B N 1
ATOM 7277 C CA . GLN B 1 393 ? 6.828 -51.969 -17.078 1 86.75 393 GLN B CA 1
ATOM 7278 C C . GLN B 1 393 ? 5.445 -51.594 -17.609 1 86.75 393 GLN B C 1
ATOM 7280 O O . GLN B 1 393 ? 4.594 -51.094 -16.859 1 86.75 393 GLN B O 1
ATOM 7285 N N . MET B 1 394 ? 5.391 -51.625 -18.891 1 88.31 394 MET B N 1
ATOM 7286 C CA . MET B 1 394 ? 4.098 -51.469 -19.562 1 88.31 394 MET B CA 1
ATOM 7287 C C . MET B 1 394 ? 3.77 -52.719 -20.375 1 88.31 394 MET B C 1
ATOM 7289 O O . MET B 1 394 ? 4.555 -53.125 -21.234 1 88.31 394 MET B O 1
ATOM 7293 N N . THR B 1 395 ? 2.705 -53.406 -20 1 82.25 395 THR B N 1
ATOM 7294 C CA . THR B 1 395 ? 2.342 -54.625 -20.703 1 82.25 395 THR B CA 1
ATOM 7295 C C . THR B 1 395 ? 0.951 -54.5 -21.328 1 82.25 395 THR B C 1
ATOM 7297 O O . THR B 1 395 ? 0.008 -54.062 -20.656 1 82.25 395 THR B O 1
ATOM 7300 N N . SER B 1 396 ? 0.91 -54.75 -22.625 1 79.94 396 SER B N 1
ATOM 7301 C CA . SER B 1 396 ? -0.393 -54.812 -23.281 1 79.94 396 SER B CA 1
ATOM 7302 C C . SER B 1 396 ? -1.148 -56.062 -22.938 1 79.94 396 SER B C 1
ATOM 7304 O O . SER B 1 396 ? -0.57 -57.156 -22.953 1 79.94 396 SER B O 1
ATOM 7306 N N . VAL B 1 397 ? -2.311 -55.875 -22.375 1 67.94 397 VAL B N 1
ATOM 7307 C CA . VAL B 1 397 ? -3.121 -57.062 -22.062 1 67.94 397 VAL B CA 1
ATOM 7308 C C . VAL B 1 397 ? -4.035 -57.375 -23.25 1 67.94 397 VAL B C 1
ATOM 7310 O O . VAL B 1 397 ? -4.711 -56.5 -23.781 1 67.94 397 VAL B O 1
ATOM 7313 N N . GLN B 1 398 ? -3.752 -58.406 -24.047 1 56.72 398 GLN B N 1
ATOM 7314 C CA . GLN B 1 398 ? -4.551 -58.875 -25.172 1 56.72 398 GLN B CA 1
ATOM 7315 C C . GLN B 1 398 ? -5.996 -59.125 -24.734 1 56.72 398 GLN B C 1
ATOM 7317 O O . GLN B 1 398 ? -6.242 -59.781 -23.719 1 56.72 398 GLN B O 1
ATOM 7322 N N . MET B 1 399 ? -6.859 -58.219 -25 1 51.94 399 MET B N 1
ATOM 7323 C CA . MET B 1 399 ? -8.266 -58.531 -24.766 1 51.94 399 MET B CA 1
ATOM 7324 C C . MET B 1 399 ? -8.688 -59.75 -25.594 1 51.94 399 MET B C 1
ATOM 7326 O O . MET B 1 399 ? -8.133 -60 -26.656 1 51.94 399 MET B O 1
ATOM 7330 N N . THR B 1 400 ? -9.367 -60.719 -25.047 1 45.75 400 THR B N 1
ATOM 7331 C CA . THR B 1 400 ? -10.039 -61.75 -25.812 1 45.75 400 THR B CA 1
ATOM 7332 C C . THR B 1 400 ? -10.797 -61.156 -27 1 45.75 400 THR B C 1
ATOM 7334 O O . THR B 1 400 ? -11.156 -60 -26.984 1 45.75 400 THR B O 1
ATOM 7337 N N . ALA B 1 401 ? -11.289 -62.031 -28.016 1 43.84 401 ALA B N 1
ATOM 7338 C CA . ALA B 1 401 ? -11.867 -61.938 -29.359 1 43.84 401 ALA B CA 1
ATOM 7339 C C . ALA B 1 401 ? -12.93 -60.844 -29.422 1 43.84 401 ALA B C 1
ATOM 7341 O O . ALA B 1 401 ? -13.18 -60.281 -30.484 1 43.84 401 ALA B O 1
ATOM 7342 N N . THR B 1 402 ? -13.891 -60.75 -28.516 1 41.97 402 THR B N 1
ATOM 7343 C CA . THR B 1 402 ? -15.133 -60.094 -28.875 1 41.97 402 THR B CA 1
ATOM 7344 C C . THR B 1 402 ? -14.969 -58.562 -28.875 1 41.97 402 THR B C 1
ATOM 7346 O O . THR B 1 402 ? -15.852 -57.844 -29.344 1 41.97 402 THR B O 1
ATOM 7349 N N . GLN B 1 403 ? -14.25 -57.875 -28.047 1 45.62 403 GLN B N 1
ATOM 7350 C CA . GLN B 1 403 ? -14.344 -56.406 -28.031 1 45.62 403 GLN B CA 1
ATOM 7351 C C . GLN B 1 403 ? -13.242 -55.781 -28.891 1 45.62 403 GLN B C 1
ATOM 7353 O O . GLN B 1 403 ? -12.133 -55.562 -28.406 1 45.62 403 GLN B O 1
ATOM 7358 N N . VAL B 1 404 ? -13.141 -55.844 -30.141 1 51.81 404 VAL B N 1
ATOM 7359 C CA . VAL B 1 404 ? -12.344 -55.656 -31.344 1 51.81 404 VAL B CA 1
ATOM 7360 C C . VAL B 1 404 ? -11.82 -54.219 -31.406 1 51.81 404 VAL B C 1
ATOM 7362 O O . VAL B 1 404 ? -10.875 -53.938 -32.156 1 51.81 404 VAL B O 1
ATOM 7365 N N . GLY B 1 405 ? -11.906 -53.344 -30.391 1 58.72 405 GLY B N 1
ATOM 7366 C CA . GLY B 1 405 ? -11.484 -52 -30.688 1 58.72 405 GLY B CA 1
ATOM 7367 C C . GLY B 1 405 ? -10.742 -51.344 -29.547 1 58.72 405 GLY B C 1
ATOM 7368 O O . GLY B 1 405 ? -10.195 -50.25 -29.703 1 58.72 405 GLY B O 1
ATOM 7369 N N . SER B 1 406 ? -10.75 -51.906 -28.328 1 71.25 406 SER B N 1
ATOM 7370 C CA . SER B 1 406 ? -10.102 -51.188 -27.219 1 71.25 406 SER B CA 1
ATOM 7371 C C . SER B 1 406 ? -8.859 -51.938 -26.75 1 71.25 406 SER B C 1
ATOM 7373 O O . SER B 1 406 ? -8.789 -53.188 -26.859 1 71.25 406 SER B O 1
ATOM 7375 N N . SER B 1 407 ? -7.742 -51.375 -26.656 1 80.88 407 SER B N 1
ATOM 7376 C CA . SER B 1 407 ? -6.512 -51.906 -26.109 1 80.88 407 SER B CA 1
ATOM 7377 C C . SER B 1 407 ? -6.352 -51.562 -24.625 1 80.88 407 SER B C 1
ATOM 7379 O O . SER B 1 407 ? -6.656 -50.438 -24.219 1 80.88 407 SER B O 1
ATOM 7381 N N . MET B 1 408 ? -6.062 -52.656 -23.859 1 88.94 408 MET B N 1
ATOM 7382 C CA . MET B 1 408 ? -5.809 -52.438 -22.438 1 88.94 408 MET B CA 1
ATOM 7383 C C . MET B 1 408 ? -4.316 -52.531 -22.141 1 88.94 408 MET B C 1
ATOM 7385 O O . MET B 1 408 ? -3.631 -53.406 -22.641 1 88.94 408 MET B O 1
ATOM 7389 N N . VAL B 1 409 ? -3.859 -51.594 -21.391 1 90.81 409 VAL B N 1
ATOM 7390 C CA . VAL B 1 409 ? -2.447 -51.594 -21.016 1 90.81 409 VAL B CA 1
ATOM 7391 C C . VAL B 1 409 ? -2.305 -51.562 -19.5 1 90.81 409 VAL B C 1
ATOM 7393 O O . VAL B 1 409 ? -2.979 -50.781 -18.828 1 90.81 409 VAL B O 1
ATOM 7396 N N . ASP B 1 410 ? -1.461 -52.469 -18.938 1 91.75 410 ASP B N 1
ATOM 7397 C CA . ASP B 1 410 ? -1.109 -52.469 -17.531 1 91.75 410 ASP B CA 1
ATOM 7398 C C . ASP B 1 410 ? 0.188 -51.688 -17.281 1 91.75 410 ASP B C 1
ATOM 7400 O O . ASP B 1 410 ? 1.233 -52.031 -17.844 1 91.75 410 ASP B O 1
ATOM 7404 N N . PHE B 1 411 ? 0.086 -50.688 -16.484 1 92.94 411 PHE B N 1
ATOM 7405 C CA . PHE B 1 411 ? 1.266 -49.969 -16.062 1 92.94 411 PHE B CA 1
ATOM 7406 C C . PHE B 1 411 ? 1.735 -50.406 -14.688 1 92.94 411 PHE B C 1
ATOM 7408 O O . PHE B 1 411 ? 1.004 -50.312 -13.703 1 92.94 411 PHE B O 1
ATOM 7415 N N . ILE B 1 412 ? 2.896 -50.969 -14.648 1 92.81 412 ILE B N 1
ATOM 7416 C CA . ILE B 1 412 ? 3.477 -51.312 -13.352 1 92.81 412 ILE B CA 1
ATOM 7417 C C . ILE B 1 412 ? 4.277 -50.125 -12.812 1 92.81 412 ILE B C 1
ATOM 7419 O O . ILE B 1 412 ? 5.297 -49.75 -13.391 1 92.81 412 ILE B O 1
ATOM 7423 N N . VAL B 1 413 ? 3.793 -49.625 -11.672 1 93.69 413 VAL B N 1
ATOM 7424 C CA . VAL B 1 413 ? 4.352 -48.375 -11.117 1 93.69 413 VAL B CA 1
ATOM 7425 C C . VAL B 1 413 ? 4.949 -48.656 -9.734 1 93.69 413 VAL B C 1
ATOM 7427 O O . VAL B 1 413 ? 4.371 -49.406 -8.945 1 93.69 413 VAL B O 1
ATOM 7430 N N . THR B 1 414 ? 6.176 -48.156 -9.484 1 93.25 414 THR B N 1
ATOM 7431 C CA . THR B 1 414 ? 6.828 -48.188 -8.18 1 93.25 414 THR B CA 1
ATOM 7432 C C . THR B 1 414 ? 7.066 -46.812 -7.633 1 93.25 414 THR B C 1
ATOM 7434 O O . THR B 1 414 ? 7.039 -45.812 -8.383 1 93.25 414 THR B O 1
ATOM 7437 N N . CYS B 1 415 ? 7.105 -46.719 -6.32 1 93.25 415 CYS B N 1
ATOM 7438 C CA . CYS B 1 415 ? 7.367 -45.438 -5.703 1 93.25 415 CYS B CA 1
ATOM 7439 C C . CYS B 1 415 ? 8.336 -45.562 -4.531 1 93.25 415 CYS B C 1
ATOM 7441 O O . CYS B 1 415 ? 8.594 -46.656 -4.062 1 93.25 415 CYS B O 1
ATOM 7443 N N . GLN B 1 416 ? 9.008 -44.5 -4.223 1 91.75 416 GLN B N 1
ATOM 7444 C CA . GLN B 1 416 ? 9.891 -44.375 -3.068 1 91.75 416 GLN B CA 1
ATOM 7445 C C . GLN B 1 416 ? 9.312 -43.469 -2.01 1 91.75 416 GLN B C 1
ATOM 7447 O O . GLN B 1 416 ? 8.656 -42.469 -2.34 1 91.75 416 GLN B O 1
ATOM 7452 N N . GLY B 1 417 ? 9.555 -43.812 -0.707 1 91.12 417 GLY B N 1
ATOM 7453 C CA . GLY B 1 417 ? 9.102 -42.969 0.383 1 91.12 417 GLY B CA 1
ATOM 7454 C C . GLY B 1 417 ? 7.832 -43.469 1.042 1 91.12 417 GLY B C 1
ATOM 7455 O O . GLY B 1 417 ? 7.742 -44.656 1.415 1 91.12 417 GLY B O 1
ATOM 7456 N N . SER B 1 418 ? 6.895 -42.562 1.168 1 90.69 418 SER B N 1
ATOM 7457 C CA . SER B 1 418 ? 5.637 -42.938 1.812 1 90.69 418 SER B CA 1
ATOM 7458 C C . SER B 1 418 ? 4.719 -43.656 0.847 1 90.69 418 SER B C 1
ATOM 7460 O O . SER B 1 418 ? 4.895 -43.594 -0.371 1 90.69 418 SER B O 1
ATOM 7462 N N . LEU B 1 419 ? 3.758 -44.375 1.448 1 93 419 LEU B N 1
ATOM 7463 C CA . LEU B 1 419 ? 2.822 -45.125 0.63 1 93 419 LEU B CA 1
ATOM 7464 C C . LEU B 1 419 ? 1.671 -44.25 0.155 1 93 419 LEU B C 1
ATOM 7466 O O . LEU B 1 419 ? 1.094 -43.5 0.942 1 93 419 LEU B O 1
ATOM 7470 N N . PRO B 1 420 ? 1.39 -44.281 -1.134 1 93.75 420 PRO B N 1
ATOM 7471 C CA . PRO B 1 420 ? 0.316 -43.469 -1.686 1 93.75 420 PRO B CA 1
ATOM 7472 C C . PRO B 1 420 ? -1.072 -43.938 -1.254 1 93.75 420 PRO B C 1
ATOM 7474 O O . PRO B 1 420 ? -1.266 -45.125 -0.961 1 93.75 420 PRO B O 1
ATOM 7477 N N . THR B 1 421 ? -1.983 -43 -1.209 1 92.5 421 THR B N 1
ATOM 7478 C CA . THR B 1 421 ? -3.367 -43.312 -0.866 1 92.5 421 THR B CA 1
ATOM 7479 C C . THR B 1 421 ? -4.273 -43.156 -2.086 1 92.5 421 THR B C 1
ATOM 7481 O O . THR B 1 421 ? -5.398 -43.656 -2.098 1 92.5 421 THR B O 1
ATOM 7484 N N . ASP B 1 422 ? -3.781 -42.438 -3.023 1 92.56 422 ASP B N 1
ATOM 7485 C CA . ASP B 1 422 ? -4.559 -42.188 -4.23 1 92.56 422 ASP B CA 1
ATOM 7486 C C . ASP B 1 422 ? -3.684 -42.281 -5.477 1 92.56 422 ASP B C 1
ATOM 7488 O O . ASP B 1 422 ? -2.502 -41.938 -5.438 1 92.56 422 ASP B O 1
ATOM 7492 N N . ALA B 1 423 ? -4.277 -42.719 -6.543 1 92.81 423 ALA B N 1
ATOM 7493 C CA . ALA B 1 423 ? -3.609 -42.781 -7.84 1 92.81 423 ALA B CA 1
ATOM 7494 C C . ALA B 1 423 ? -4.504 -42.188 -8.938 1 92.81 423 ALA B C 1
ATOM 7496 O O . ALA B 1 423 ? -5.688 -42.531 -9.016 1 92.81 423 ALA B O 1
ATOM 7497 N N . CYS B 1 424 ? -3.898 -41.281 -9.688 1 92.06 424 CYS B N 1
ATOM 7498 C CA . CYS B 1 424 ? -4.633 -40.688 -10.789 1 92.06 424 CYS B CA 1
ATOM 7499 C C . CYS B 1 424 ? -3.875 -40.844 -12.102 1 92.06 424 CYS B C 1
ATOM 7501 O O . CYS B 1 424 ? -2.643 -40.812 -12.125 1 92.06 424 CYS B O 1
ATOM 7503 N N . THR B 1 425 ? -4.605 -41.094 -13.211 1 91.94 425 THR B N 1
ATOM 7504 C CA . THR B 1 425 ? -4.035 -41.219 -14.547 1 91.94 425 THR B CA 1
ATOM 7505 C C . THR B 1 425 ? -4.691 -40.188 -15.492 1 91.94 425 THR B C 1
ATOM 7507 O O . THR B 1 425 ? -5.922 -40.156 -15.594 1 91.94 425 THR B O 1
ATOM 7510 N N . LEU B 1 426 ? -3.812 -39.469 -16.078 1 90.44 426 LEU B N 1
ATOM 7511 C CA . LEU B 1 426 ? -4.27 -38.531 -17.109 1 90.44 426 LEU B CA 1
ATOM 7512 C C . LEU B 1 426 ? -3.766 -38.969 -18.484 1 90.44 426 LEU B C 1
ATOM 7514 O O . LEU B 1 426 ? -2.559 -39.094 -18.688 1 90.44 426 LEU B O 1
ATOM 7518 N N . ILE B 1 427 ? -4.715 -39.188 -19.359 1 90.38 427 ILE B N 1
ATOM 7519 C CA . ILE B 1 427 ? -4.367 -39.531 -20.719 1 90.38 427 ILE B CA 1
ATOM 7520 C C . ILE B 1 427 ? -4.598 -38.344 -21.641 1 90.38 427 ILE B C 1
ATOM 7522 O O . ILE B 1 427 ? -5.699 -37.781 -21.688 1 90.38 427 ILE B O 1
ATOM 7526 N N . SER B 1 428 ? -3.547 -37.906 -22.25 1 88.44 428 SER B N 1
ATOM 7527 C CA . SER B 1 428 ? -3.6 -36.75 -23.109 1 88.44 428 SER B CA 1
ATOM 7528 C C . SER B 1 428 ? -3.059 -37.031 -24.5 1 88.44 428 SER B C 1
ATOM 7530 O O . SER B 1 428 ? -2.703 -38.188 -24.797 1 88.44 428 SER B O 1
ATOM 7532 N N . ASP B 1 429 ? -3.123 -36 -25.328 1 85.38 429 ASP B N 1
ATOM 7533 C CA . ASP B 1 429 ? -2.537 -36.125 -26.656 1 85.38 429 ASP B CA 1
ATOM 7534 C C . ASP B 1 429 ? -1.023 -36.312 -26.578 1 85.38 429 ASP B C 1
ATOM 7536 O O . ASP B 1 429 ? -0.436 -36.188 -25.5 1 85.38 429 ASP B O 1
ATOM 7540 N N . PRO B 1 430 ? -0.405 -36.594 -27.609 1 83.62 430 PRO B N 1
ATOM 7541 C CA . PRO B 1 430 ? 1.026 -36.906 -27.562 1 83.62 430 PRO B CA 1
ATOM 7542 C C . PRO B 1 430 ? 1.867 -35.75 -27.062 1 83.62 430 PRO B C 1
ATOM 7544 O O . PRO B 1 430 ? 3.002 -35.938 -26.609 1 83.62 430 PRO B O 1
ATOM 7547 N N . THR B 1 431 ? 1.284 -34.625 -27.094 1 78.38 431 THR B N 1
ATOM 7548 C CA . THR B 1 431 ? 2.01 -33.438 -26.594 1 78.38 431 THR B CA 1
ATOM 7549 C C . THR B 1 431 ? 1.667 -33.188 -25.141 1 78.38 431 THR B C 1
ATOM 7551 O O . THR B 1 431 ? 2.205 -32.25 -24.531 1 78.38 431 THR B O 1
ATOM 7554 N N . CYS B 1 432 ? 0.85 -34 -24.578 1 79.31 432 CYS B N 1
ATOM 7555 C CA . CYS B 1 432 ? 0.4 -33.906 -23.188 1 79.31 432 CYS B CA 1
ATOM 7556 C C . CYS B 1 432 ? -0.319 -32.594 -22.922 1 79.31 432 CYS B C 1
ATOM 7558 O O . CYS B 1 432 ? -0.219 -32.031 -21.828 1 79.31 432 CYS B O 1
ATOM 7560 N N . THR B 1 433 ? -0.956 -32 -23.953 1 74.31 433 THR B N 1
ATOM 7561 C CA . THR B 1 433 ? -1.575 -30.688 -23.797 1 74.31 433 THR B CA 1
ATOM 7562 C C . THR B 1 433 ? -3.096 -30.812 -23.719 1 74.31 433 THR B C 1
ATOM 7564 O O . THR B 1 433 ? -3.742 -30.141 -22.922 1 74.31 433 THR B O 1
ATOM 7567 N N . MET B 1 434 ? -3.566 -31.641 -24.5 1 76.31 434 MET B N 1
ATOM 7568 C CA . MET B 1 434 ? -5.02 -31.797 -24.531 1 76.31 434 MET B CA 1
ATOM 7569 C C . MET B 1 434 ? -5.453 -33.062 -23.781 1 76.31 434 MET B C 1
ATOM 7571 O O . MET B 1 434 ? -5.148 -34.156 -24.203 1 76.31 434 MET B O 1
ATOM 7575 N N . LEU B 1 435 ? -6.18 -32.781 -22.688 1 83.69 435 LEU B N 1
ATOM 7576 C CA . LEU B 1 435 ? -6.641 -33.875 -21.875 1 83.69 435 LEU B CA 1
ATOM 7577 C C . LEU B 1 435 ? -7.762 -34.656 -22.562 1 83.69 435 LEU B C 1
ATOM 7579 O O . LEU B 1 435 ? -8.711 -34.062 -23.062 1 83.69 435 LEU B O 1
ATOM 7583 N N . GLN B 1 436 ? -7.648 -35.906 -22.641 1 84.25 436 GLN B N 1
ATOM 7584 C CA . GLN B 1 436 ? -8.664 -36.75 -23.266 1 84.25 436 GLN B CA 1
ATOM 7585 C C . GLN B 1 436 ? -9.477 -37.5 -22.203 1 84.25 436 GLN B C 1
ATOM 7587 O O . GLN B 1 436 ? -10.703 -37.562 -22.297 1 84.25 436 GLN B O 1
ATOM 7592 N N . SER B 1 437 ? -8.758 -38.031 -21.234 1 85.94 437 SER B N 1
ATOM 7593 C CA . SER B 1 437 ? -9.453 -38.781 -20.172 1 85.94 437 SER B CA 1
ATOM 7594 C C . SER B 1 437 ? -8.68 -38.688 -18.859 1 85.94 437 SER B C 1
ATOM 7596 O O . SER B 1 437 ? -7.461 -38.531 -18.859 1 85.94 437 SER B O 1
ATOM 7598 N N . GLU B 1 438 ? -9.477 -38.594 -17.781 1 89.62 438 GLU B N 1
ATOM 7599 C CA . GLU B 1 438 ? -8.914 -38.594 -16.438 1 89.62 438 GLU B CA 1
ATOM 7600 C C . GLU B 1 438 ? -9.578 -39.656 -15.562 1 89.62 438 GLU B C 1
ATOM 7602 O O . GLU B 1 438 ? -10.797 -39.844 -15.625 1 89.62 438 GLU B O 1
ATOM 7607 N N . SER B 1 439 ? -8.766 -40.5 -14.891 1 90.62 439 SER B N 1
ATOM 7608 C CA . SER B 1 439 ? -9.273 -41.5 -13.969 1 90.62 439 SER B CA 1
ATOM 7609 C C . SER B 1 439 ? -8.484 -41.5 -12.664 1 90.62 439 SER B C 1
ATOM 7611 O O . SER B 1 439 ? -7.262 -41.625 -12.664 1 90.62 439 SER B O 1
ATOM 7613 N N . CYS B 1 440 ? -9.203 -41.25 -11.562 1 91.81 440 CYS B N 1
ATOM 7614 C CA . CYS B 1 440 ? -8.586 -41.281 -10.242 1 91.81 440 CYS B CA 1
ATOM 7615 C C . CYS B 1 440 ? -9.25 -42.312 -9.352 1 91.81 440 CYS B C 1
ATOM 7617 O O . CYS B 1 440 ? -10.477 -42.5 -9.383 1 91.81 440 CYS B O 1
ATOM 7619 N N . HIS B 1 441 ? -8.469 -43.125 -8.617 1 91.12 441 HIS B N 1
ATOM 7620 C CA . HIS B 1 441 ? -9 -44.125 -7.691 1 91.12 441 HIS B CA 1
ATOM 7621 C C . HIS B 1 441 ? -8.141 -44.219 -6.438 1 91.12 441 HIS B C 1
ATOM 7623 O O . HIS B 1 441 ? -6.926 -44.031 -6.496 1 91.12 441 HIS B O 1
ATOM 7629 N N . PRO B 1 442 ? -8.766 -44.5 -5.355 1 93.31 442 PRO B N 1
ATOM 7630 C CA . PRO B 1 442 ? -7.961 -44.781 -4.156 1 93.31 442 PRO B CA 1
ATOM 7631 C C . PRO B 1 442 ? -7.16 -46.062 -4.27 1 93.31 442 PRO B C 1
ATOM 7633 O O . PRO B 1 442 ? -7.59 -47 -4.941 1 93.31 442 PRO B O 1
ATOM 7636 N N . VAL B 1 443 ? -5.953 -46 -3.729 1 92.06 443 VAL B N 1
ATOM 7637 C CA . VAL B 1 443 ? -5.109 -47.188 -3.746 1 92.06 443 VAL B CA 1
ATOM 7638 C C . VAL B 1 443 ? -4.746 -47.562 -2.316 1 92.06 443 VAL B C 1
ATOM 7640 O O . VAL B 1 443 ? -4.613 -46.719 -1.441 1 92.06 443 VAL B O 1
ATOM 7643 N N . ASP B 1 444 ? -4.703 -48.875 -2.076 1 87.25 444 ASP B N 1
ATOM 7644 C CA . ASP B 1 444 ? -4.285 -49.406 -0.783 1 87.25 444 ASP B CA 1
ATOM 7645 C C . ASP B 1 444 ? -3.002 -50.219 -0.913 1 87.25 444 ASP B C 1
ATOM 7647 O O . ASP B 1 444 ? -3.035 -51.375 -1.356 1 87.25 444 ASP B O 1
ATOM 7651 N N . VAL B 1 445 ? -1.963 -49.531 -0.688 1 84 445 VAL B N 1
ATOM 7652 C CA . VAL B 1 445 ? -0.663 -50.188 -0.747 1 84 445 VAL B CA 1
ATOM 7653 C C . VAL B 1 445 ? -0.175 -50.5 0.666 1 84 445 VAL B C 1
ATOM 7655 O O . VAL B 1 445 ? -0.119 -49.594 1.52 1 84 445 VAL B O 1
ATOM 7658 N N . ALA B 1 446 ? 0.029 -51.75 1.004 1 77.31 446 ALA B N 1
ATOM 7659 C CA . ALA B 1 446 ? 0.304 -52.156 2.381 1 77.31 446 ALA B CA 1
ATOM 7660 C C . ALA B 1 446 ? 1.794 -52.062 2.695 1 77.31 446 ALA B C 1
ATOM 7662 O O . ALA B 1 446 ? 2.18 -51.5 3.721 1 77.31 446 ALA B O 1
ATOM 7663 N N . ASP B 1 447 ? 2.721 -52.75 1.943 1 81.38 447 ASP B N 1
ATOM 7664 C CA . ASP B 1 447 ? 4.109 -52.812 2.387 1 81.38 447 ASP B CA 1
ATOM 7665 C C . ASP B 1 447 ? 5.051 -52.188 1.369 1 81.38 447 ASP B C 1
ATOM 7667 O O . ASP B 1 447 ? 5.871 -51.344 1.723 1 81.38 447 ASP B O 1
ATOM 7671 N N . VAL B 1 448 ? 4.945 -52.594 0.2 1 86.94 448 VAL B N 1
ATOM 7672 C CA . VAL B 1 448 ? 5.844 -52.094 -0.839 1 86.94 448 VAL B CA 1
ATOM 7673 C C . VAL B 1 448 ? 5.039 -51.375 -1.916 1 86.94 448 VAL B C 1
ATOM 7675 O O . VAL B 1 448 ? 3.945 -51.812 -2.279 1 86.94 448 VAL B O 1
ATOM 7678 N N . CYS B 1 449 ? 5.59 -50.219 -2.283 1 91 449 CYS B N 1
ATOM 7679 C CA . CYS B 1 449 ? 4.898 -49.438 -3.312 1 91 449 CYS B CA 1
ATOM 7680 C C . CYS B 1 449 ? 5.07 -50.094 -4.684 1 91 449 CYS B C 1
ATOM 7682 O O . CYS B 1 449 ? 6.039 -49.812 -5.387 1 91 449 CYS B O 1
ATOM 7684 N N . PHE B 1 450 ? 4.289 -51.031 -4.98 1 90.56 450 PHE B N 1
ATOM 7685 C CA . PHE B 1 450 ? 4.18 -51.75 -6.246 1 90.56 450 PHE B CA 1
ATOM 7686 C C . PHE B 1 450 ? 2.723 -51.844 -6.684 1 90.56 450 PHE B C 1
ATOM 7688 O O . PHE B 1 450 ? 1.944 -52.594 -6.086 1 90.56 450 PHE B O 1
ATOM 7695 N N . LEU B 1 451 ? 2.424 -51.062 -7.715 1 91.62 451 LEU B N 1
ATOM 7696 C CA . LEU B 1 451 ? 1.031 -50.969 -8.133 1 91.62 451 LEU B CA 1
ATOM 7697 C C . LEU B 1 451 ? 0.898 -51.25 -9.633 1 91.62 451 LEU B C 1
ATOM 7699 O O . LEU B 1 451 ? 1.782 -50.906 -10.414 1 91.62 451 LEU B O 1
ATOM 7703 N N . THR B 1 452 ? -0.129 -51.938 -9.922 1 91.31 452 THR B N 1
ATOM 7704 C CA . THR B 1 452 ? -0.498 -52.125 -11.32 1 91.31 452 THR B CA 1
ATOM 7705 C C . THR B 1 452 ? -1.736 -51.312 -11.672 1 91.31 452 THR B C 1
ATOM 7707 O O . THR B 1 452 ? -2.799 -51.5 -11.078 1 91.31 452 THR B O 1
ATOM 7710 N N . ILE B 1 453 ? -1.551 -50.406 -12.602 1 92 453 ILE B N 1
ATOM 7711 C CA . ILE B 1 453 ? -2.65 -49.562 -13.055 1 92 453 ILE B CA 1
ATOM 7712 C C . ILE B 1 453 ? -3.055 -49.938 -14.469 1 92 453 ILE B C 1
ATOM 7714 O O . ILE B 1 453 ? -2.254 -49.844 -15.406 1 92 453 ILE B O 1
ATOM 7718 N N . ARG B 1 454 ? -4.297 -50.375 -14.609 1 91 454 ARG B N 1
ATOM 7719 C CA . ARG B 1 454 ? -4.805 -50.812 -15.906 1 91 454 ARG B CA 1
ATOM 7720 C C . ARG B 1 454 ? -5.652 -49.719 -16.547 1 91 454 ARG B C 1
ATOM 7722 O O . ARG B 1 454 ? -6.523 -49.125 -15.891 1 91 454 ARG B O 1
ATOM 7729 N N . ARG B 1 455 ? -5.301 -49.375 -17.734 1 90.94 455 ARG B N 1
ATOM 7730 C CA . ARG B 1 455 ? -6.086 -48.406 -18.469 1 90.94 455 ARG B CA 1
ATOM 7731 C C . ARG B 1 455 ? -6.43 -48.906 -19.875 1 90.94 455 ARG B C 1
ATOM 7733 O O . ARG B 1 455 ? -5.672 -49.688 -20.469 1 90.94 455 ARG B O 1
ATOM 7740 N N . THR B 1 456 ? -7.586 -48.375 -20.359 1 88 456 THR B N 1
ATOM 7741 C CA . THR B 1 456 ? -8.062 -48.781 -21.672 1 88 456 THR B CA 1
ATOM 7742 C C . THR B 1 456 ? -7.938 -47.656 -22.672 1 88 456 THR B C 1
ATOM 7744 O O . THR B 1 456 ? -8.195 -46.5 -22.359 1 88 456 THR B O 1
ATOM 7747 N N . PHE B 1 457 ? -7.477 -48 -23.828 1 87.81 457 PHE B N 1
ATOM 7748 C CA . PHE B 1 457 ? -7.352 -47.062 -24.938 1 87.81 457 PHE B CA 1
ATOM 7749 C C . PHE B 1 457 ? -8.258 -47.469 -26.094 1 87.81 457 PHE B C 1
ATOM 7751 O O . PHE B 1 457 ? -8.102 -48.531 -26.656 1 87.81 457 PHE B O 1
ATOM 7758 N N . ASN B 1 458 ? -9.156 -46.688 -26.453 1 81.25 458 ASN B N 1
ATOM 7759 C CA . ASN B 1 458 ? -10.195 -47.062 -27.406 1 81.25 458 ASN B CA 1
ATOM 7760 C C . ASN B 1 458 ? -9.758 -46.781 -28.844 1 81.25 458 ASN B C 1
ATOM 7762 O O . ASN B 1 458 ? -10.352 -47.281 -29.797 1 81.25 458 ASN B O 1
ATOM 7766 N N . GLU B 1 459 ? -8.836 -45.875 -29.078 1 82.44 459 GLU B N 1
ATOM 7767 C CA . GLU B 1 459 ? -8.391 -45.5 -30.422 1 82.44 459 GLU B CA 1
ATOM 7768 C C . GLU B 1 459 ? -6.883 -45.719 -30.562 1 82.44 459 GLU B C 1
ATOM 7770 O O . GLU B 1 459 ? -6.141 -45.625 -29.594 1 82.44 459 GLU B O 1
ATOM 7775 N N . SER B 1 460 ? -6.547 -46.188 -31.812 1 82.56 460 SER B N 1
ATOM 7776 C CA . SER B 1 460 ? -5.117 -46.312 -32.094 1 82.56 460 SER B CA 1
ATOM 7777 C C . SER B 1 460 ? -4.461 -44.938 -32.188 1 82.56 460 SER B C 1
ATOM 7779 O O . SER B 1 460 ? -5.098 -43.969 -32.625 1 82.56 460 SER B O 1
ATOM 7781 N N . GLY B 1 461 ? -3.254 -44.844 -31.656 1 86.38 461 GLY B N 1
ATOM 7782 C CA . GLY B 1 461 ? -2.496 -43.594 -31.672 1 86.38 461 GLY B CA 1
ATOM 7783 C C . GLY B 1 461 ? -1.459 -43.531 -30.578 1 86.38 461 GLY B C 1
ATOM 7784 O O . GLY B 1 461 ? -1.201 -44.5 -29.875 1 86.38 461 GLY B O 1
ATOM 7785 N N . THR B 1 462 ? -0.766 -42.438 -30.547 1 88.75 462 THR B N 1
ATOM 7786 C CA . THR B 1 462 ? 0.199 -42.188 -29.484 1 88.75 462 THR B CA 1
ATOM 7787 C C . THR B 1 462 ? -0.414 -41.281 -28.406 1 88.75 462 THR B C 1
ATOM 7789 O O . THR B 1 462 ? -1.063 -40.281 -28.719 1 88.75 462 THR B O 1
ATOM 7792 N N . TYR B 1 463 ? -0.225 -41.812 -27.219 1 89.69 463 TYR B N 1
ATOM 7793 C CA . TYR B 1 463 ? -0.817 -41.094 -26.094 1 89.69 463 TYR B CA 1
ATOM 7794 C C . TYR B 1 463 ? 0.247 -40.719 -25.062 1 89.69 463 TYR B C 1
ATOM 7796 O O . TYR B 1 463 ? 1.225 -41.438 -24.875 1 89.69 463 TYR B O 1
ATOM 7804 N N . CYS B 1 464 ? 0.031 -39.562 -24.484 1 89.88 464 CYS B N 1
ATOM 7805 C CA . CYS B 1 464 ? 0.792 -39.188 -23.312 1 89.88 464 CYS B CA 1
ATOM 7806 C C . CYS B 1 464 ? 0.057 -39.562 -22.031 1 89.88 464 CYS B C 1
ATOM 7808 O O . CYS B 1 464 ? -1.08 -39.156 -21.812 1 89.88 464 CYS B O 1
ATOM 7810 N N . VAL B 1 465 ? 0.719 -40.406 -21.234 1 90.62 465 VAL B N 1
ATOM 7811 C CA . VAL B 1 465 ? 0.081 -40.875 -20.016 1 90.62 465 VAL B CA 1
ATOM 7812 C C . VAL B 1 465 ? 0.814 -40.312 -18.797 1 90.62 465 VAL B C 1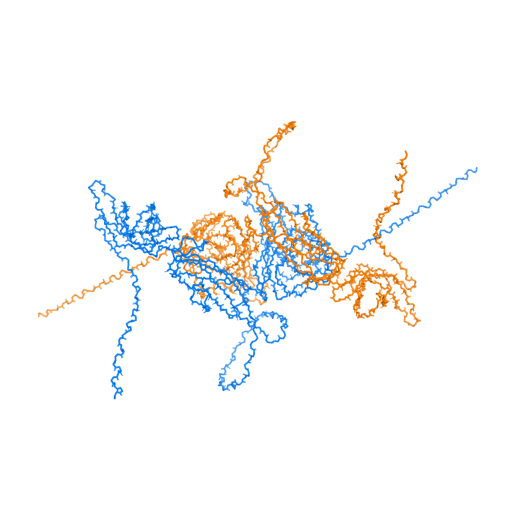
ATOM 7814 O O . VAL B 1 465 ? 2.01 -40.562 -18.609 1 90.62 465 VAL B O 1
ATOM 7817 N N . ASN B 1 466 ? 0.076 -39.531 -17.938 1 91.19 466 ASN B N 1
ATOM 7818 C CA . ASN B 1 466 ? 0.591 -39.062 -16.656 1 91.19 466 ASN B CA 1
ATOM 7819 C C . ASN B 1 466 ? -0.021 -39.812 -15.484 1 91.19 466 ASN B C 1
ATOM 7821 O O . ASN B 1 466 ? -1.244 -39.844 -15.336 1 91.19 466 ASN B O 1
ATOM 7825 N N . ILE B 1 467 ? 0.82 -40.406 -14.734 1 91.25 467 ILE B N 1
ATOM 7826 C CA . ILE B 1 467 ? 0.37 -41.125 -13.539 1 91.25 467 ILE B CA 1
ATOM 7827 C C . ILE B 1 467 ? 0.817 -40.344 -12.297 1 91.25 467 ILE B C 1
ATOM 7829 O O . ILE B 1 467 ? 2 -40.031 -12.141 1 91.25 467 ILE B O 1
ATOM 7833 N N . THR B 1 468 ? -0.181 -40 -11.461 1 92 468 THR B N 1
ATOM 7834 C CA . THR B 1 468 ? 0.103 -39.281 -10.227 1 92 468 THR B CA 1
ATOM 7835 C C . THR B 1 468 ? -0.263 -40.125 -9.016 1 92 468 THR B C 1
ATOM 7837 O O . THR B 1 468 ? -1.364 -40.688 -8.945 1 92 468 THR B O 1
ATOM 7840 N N . LEU B 1 469 ? 0.673 -40.344 -8.125 1 92.81 469 LEU B N 1
ATOM 7841 C CA . LEU B 1 469 ? 0.422 -40.938 -6.828 1 92.81 469 LEU B CA 1
ATOM 7842 C C . LEU B 1 469 ? 0.444 -39.906 -5.719 1 92.81 469 LEU B C 1
ATOM 7844 O O . LEU B 1 469 ? 1.34 -39.062 -5.676 1 92.81 469 LEU B O 1
ATOM 7848 N N . ALA B 1 470 ? -0.621 -39.938 -4.906 1 91.62 470 ALA B N 1
ATOM 7849 C CA . ALA B 1 470 ? -0.726 -38.906 -3.885 1 91.62 470 ALA B CA 1
ATOM 7850 C C . ALA B 1 470 ? -1.032 -39.5 -2.52 1 91.62 470 ALA B C 1
ATOM 7852 O O . ALA B 1 470 ? -1.579 -40.594 -2.43 1 91.62 470 ALA B O 1
ATOM 7853 N N . ASP B 1 471 ? -0.518 -38.906 -1.51 1 89.44 471 ASP B N 1
ATOM 7854 C CA . ASP B 1 471 ? -0.944 -39.094 -0.129 1 89.44 471 ASP B CA 1
ATOM 7855 C C . ASP B 1 471 ? -1.421 -37.781 0.498 1 89.44 471 ASP B C 1
ATOM 7857 O O . ASP B 1 471 ? -1.81 -36.875 -0.212 1 89.44 471 ASP B O 1
ATOM 7861 N N . ALA B 1 472 ? -1.466 -37.75 1.825 1 82.88 472 ALA B N 1
ATOM 7862 C CA . ALA B 1 472 ? -2.016 -36.562 2.48 1 82.88 472 ALA B CA 1
ATOM 7863 C C . ALA B 1 472 ? -1.093 -35.344 2.303 1 82.88 472 ALA B C 1
ATOM 7865 O O . ALA B 1 472 ? -1.555 -34.219 2.252 1 82.88 472 ALA B O 1
ATOM 7866 N N . THR B 1 473 ? 0.21 -35.562 2.115 1 83.81 473 THR B N 1
ATOM 7867 C CA . THR B 1 473 ? 1.188 -34.5 2.148 1 83.81 473 THR B CA 1
ATOM 7868 C C . THR B 1 473 ? 1.854 -34.312 0.788 1 83.81 473 THR B C 1
ATOM 7870 O O . THR B 1 473 ? 2.316 -33.219 0.448 1 83.81 473 THR B O 1
ATOM 7873 N N . SER B 1 474 ? 1.891 -35.406 0.041 1 88.25 474 SER B N 1
ATOM 7874 C CA . SER B 1 474 ? 2.752 -35.375 -1.137 1 88.25 474 SER B CA 1
ATOM 7875 C C . SER B 1 474 ? 2.035 -35.938 -2.365 1 88.25 474 SER B C 1
ATOM 7877 O O . SER B 1 474 ? 1.028 -36.625 -2.24 1 88.25 474 SER B O 1
ATOM 7879 N N . LEU B 1 475 ? 2.453 -35.469 -3.496 1 87.38 475 LEU B N 1
ATOM 7880 C CA . LEU B 1 475 ? 1.993 -35.906 -4.809 1 87.38 475 LEU B CA 1
ATOM 7881 C C . LEU B 1 475 ? 3.16 -36 -5.785 1 87.38 475 LEU B C 1
ATOM 7883 O O . LEU B 1 475 ? 3.848 -35 -6.043 1 87.38 475 LEU B O 1
ATOM 7887 N N . ALA B 1 476 ? 3.365 -37.156 -6.238 1 89.06 476 ALA B N 1
ATOM 7888 C CA . ALA B 1 476 ? 4.449 -37.375 -7.191 1 89.06 476 ALA B CA 1
ATOM 7889 C C . ALA B 1 476 ? 3.9 -37.781 -8.555 1 89.06 476 ALA B C 1
ATOM 7891 O O . ALA B 1 476 ? 2.916 -38.531 -8.641 1 89.06 476 ALA B O 1
ATOM 7892 N N . LEU B 1 477 ? 4.531 -37.25 -9.57 1 88.56 477 LEU B N 1
ATOM 7893 C CA . LEU B 1 477 ? 4.043 -37.438 -10.93 1 88.56 477 LEU B CA 1
ATOM 7894 C C . LEU B 1 477 ? 5.105 -38.125 -11.789 1 88.56 477 LEU B C 1
ATOM 7896 O O . LEU B 1 477 ? 6.301 -37.875 -11.625 1 88.56 477 LEU B O 1
ATOM 7900 N N . THR B 1 478 ? 4.68 -39.031 -12.641 1 88.62 478 THR B N 1
ATOM 7901 C CA . THR B 1 478 ? 5.496 -39.625 -13.703 1 88.62 478 THR B CA 1
ATOM 7902 C C . THR B 1 478 ? 4.738 -39.625 -15.031 1 88.62 478 THR B C 1
ATOM 7904 O O . THR B 1 478 ? 3.508 -39.562 -15.047 1 88.62 478 THR B O 1
ATOM 7907 N N . SER B 1 479 ? 5.504 -39.469 -16.141 1 89.19 479 SER B N 1
ATOM 7908 C CA . SER B 1 479 ? 4.887 -39.375 -17.453 1 89.19 479 SER B CA 1
ATOM 7909 C C . SER B 1 479 ? 5.555 -40.344 -18.438 1 89.19 479 SER B C 1
ATOM 7911 O O . SER B 1 479 ? 6.727 -40.688 -18.281 1 89.19 479 SER B O 1
ATOM 7913 N N . THR B 1 480 ? 4.723 -40.812 -19.375 1 88.62 480 THR B N 1
ATOM 7914 C CA . THR B 1 480 ? 5.254 -41.656 -20.422 1 88.62 480 THR B CA 1
ATOM 7915 C C . THR B 1 480 ? 4.426 -41.531 -21.703 1 88.62 480 THR B C 1
ATOM 7917 O O . THR B 1 480 ? 3.297 -41.031 -21.656 1 88.62 480 THR B O 1
ATOM 7920 N N . LEU B 1 481 ? 5.102 -41.844 -22.812 1 90.56 481 LEU B N 1
ATOM 7921 C CA . LEU B 1 481 ? 4.414 -41.938 -24.094 1 90.56 481 LEU B CA 1
ATOM 7922 C C . LEU B 1 481 ? 4.152 -43.375 -24.484 1 90.56 481 LEU B C 1
ATOM 7924 O O . LEU B 1 481 ? 5.035 -44.219 -24.359 1 90.56 481 LEU B O 1
ATOM 7928 N N . ILE B 1 482 ? 2.92 -43.594 -24.922 1 87.69 482 ILE B N 1
ATOM 7929 C CA . ILE B 1 482 ? 2.578 -44.938 -25.344 1 87.69 482 ILE B CA 1
ATOM 7930 C C . ILE B 1 482 ? 1.946 -44.906 -26.734 1 87.69 482 ILE B C 1
ATOM 7932 O O . ILE B 1 482 ? 1.16 -44 -27.047 1 87.69 482 ILE B O 1
ATOM 7936 N N . SER B 1 483 ? 2.461 -45.75 -27.516 1 87.88 483 SER B N 1
ATOM 7937 C CA . SER B 1 483 ? 1.879 -45.90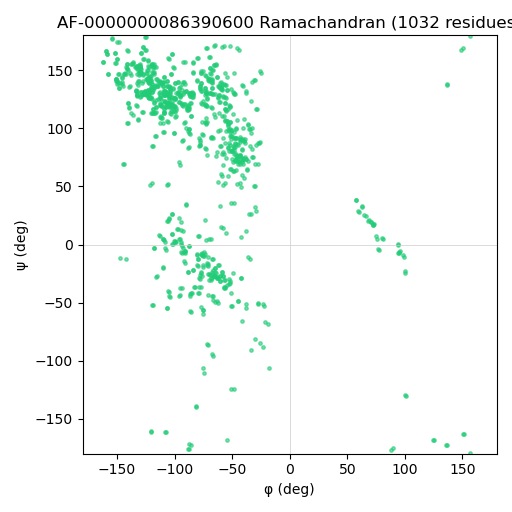6 -28.844 1 87.88 483 SER B CA 1
ATOM 7938 C C . SER B 1 483 ? 1.016 -47.156 -28.938 1 87.88 483 SER B C 1
ATOM 7940 O O . SER B 1 483 ? 1.487 -48.25 -28.672 1 87.88 483 SER B O 1
ATOM 7942 N N . ILE B 1 484 ? -0.178 -46.938 -29.203 1 81.81 484 ILE B N 1
ATOM 7943 C CA . ILE B 1 484 ? -1.13 -48.031 -29.328 1 81.81 484 ILE B CA 1
ATOM 7944 C C . ILE B 1 484 ? -1.365 -48.344 -30.797 1 81.81 484 ILE B C 1
ATOM 7946 O O . ILE B 1 484 ? -1.792 -47.469 -31.562 1 81.81 484 ILE B O 1
ATOM 7950 N N . ASN B 1 485 ? -0.677 -49.312 -31.359 1 71.88 485 ASN B N 1
ATOM 7951 C CA . ASN B 1 485 ? -0.931 -49.75 -32.719 1 71.88 485 ASN B CA 1
ATOM 7952 C C . ASN B 1 485 ? -1.916 -50.938 -32.75 1 71.88 485 ASN B C 1
ATOM 7954 O O . ASN B 1 485 ? -2.055 -51.656 -31.75 1 71.88 485 ASN B O 1
ATOM 7958 N N . GLY B 1 486 ? -2.85 -51.062 -33.438 1 53.47 486 GLY B N 1
ATOM 7959 C CA . GLY B 1 486 ? -3.631 -52.312 -33.5 1 53.47 486 GLY B CA 1
ATOM 7960 C C . GLY B 1 486 ? -2.867 -53.531 -33.031 1 53.47 486 GLY B C 1
ATOM 7961 O O . GLY B 1 486 ? -3.412 -54.375 -32.312 1 53.47 486 GLY B O 1
ATOM 7962 N N . ALA B 1 487 ? -1.792 -54 -33.719 1 50.38 487 ALA B N 1
ATOM 7963 C CA . ALA B 1 487 ? -1.095 -55.219 -33.312 1 50.38 487 ALA B CA 1
ATOM 7964 C C . ALA B 1 487 ? -0.247 -54.969 -32.062 1 50.38 487 ALA B C 1
ATOM 7966 O O . ALA B 1 487 ? -0.527 -55.5 -30.984 1 50.38 487 ALA B O 1
ATOM 7967 N N . GLU B 1 488 ? 1.214 -54.969 -32.125 1 45.38 488 GLU B N 1
ATOM 7968 C CA . GLU B 1 488 ? 2.236 -55.031 -31.078 1 45.38 488 GLU B CA 1
ATOM 7969 C C . GLU B 1 488 ? 2.602 -53.656 -30.578 1 45.38 488 GLU B C 1
ATOM 7971 O O . GLU B 1 488 ? 2.969 -52.781 -31.375 1 45.38 488 GLU B O 1
ATOM 7976 N N . ALA B 1 489 ? 2.105 -53.125 -29.516 1 47.91 489 ALA B N 1
ATOM 7977 C CA . ALA B 1 489 ? 2.41 -51.844 -28.891 1 47.91 489 ALA B CA 1
ATOM 7978 C C . ALA B 1 489 ? 3.91 -51.688 -28.656 1 47.91 489 ALA B C 1
ATOM 7980 O O . ALA B 1 489 ? 4.527 -52.531 -28 1 47.91 489 ALA B O 1
ATOM 7981 N N . SER B 1 490 ? 4.758 -51 -29.547 1 43.59 490 SER B N 1
ATOM 7982 C CA . SER B 1 490 ? 6.184 -50.781 -29.328 1 43.59 490 SER B CA 1
ATOM 7983 C C . SER B 1 490 ? 6.434 -49.688 -28.312 1 43.59 490 SER B C 1
ATOM 7985 O O . SER B 1 490 ? 5.766 -48.656 -28.328 1 43.59 490 SER B O 1
ATOM 7987 N N . PHE B 1 491 ? 7.148 -50 -27.156 1 46.28 491 PHE B N 1
ATOM 7988 C CA . PHE B 1 491 ? 7.539 -49.25 -25.969 1 46.28 491 PHE B CA 1
ATOM 7989 C C . PHE B 1 491 ? 8.727 -48.344 -26.266 1 46.28 491 PHE B C 1
ATOM 7991 O O . PHE B 1 491 ? 9.773 -48.812 -26.719 1 46.28 491 PHE B O 1
ATOM 7998 N N . SER B 1 492 ? 8.688 -47.188 -26.75 1 35.88 492 SER B N 1
ATOM 7999 C CA . SER B 1 492 ? 9.906 -46.375 -26.719 1 35.88 492 SER B CA 1
ATOM 8000 C C . SER B 1 492 ? 10.211 -45.906 -25.297 1 35.88 492 SER B C 1
ATOM 8002 O O . SER B 1 492 ? 9.352 -45.281 -24.656 1 35.88 492 SER B O 1
ATOM 8004 N N . ARG B 1 493 ? 11.148 -46.406 -24.562 1 35.94 493 ARG B N 1
ATOM 8005 C CA . ARG B 1 493 ? 11.703 -46.094 -23.266 1 35.94 493 ARG B CA 1
ATOM 8006 C C . ARG B 1 493 ? 12.07 -44.594 -23.172 1 35.94 493 ARG B C 1
ATOM 8008 O O . ARG B 1 493 ? 12.836 -44.094 -24 1 35.94 493 ARG B O 1
ATOM 8015 N N . ALA B 1 494 ? 11.406 -43.812 -22.688 1 37.72 494 ALA B N 1
ATOM 8016 C CA . ALA B 1 494 ? 11.914 -42.5 -22.297 1 37.72 494 ALA B CA 1
ATOM 8017 C C . ALA B 1 494 ? 13.164 -42.625 -21.438 1 37.72 494 ALA B C 1
ATOM 8019 O O . ALA B 1 494 ? 13.234 -43.469 -20.547 1 37.72 494 ALA B O 1
ATOM 8020 N N . THR B 1 495 ? 14.391 -42.031 -21.922 1 31.59 495 THR B N 1
ATOM 8021 C CA . THR B 1 495 ? 15.734 -42 -21.375 1 31.59 495 THR B CA 1
ATOM 8022 C C . THR B 1 495 ? 15.727 -41.469 -19.953 1 31.59 495 THR B C 1
ATOM 8024 O O . THR B 1 495 ? 15.156 -40.406 -19.672 1 31.59 495 THR B O 1
ATOM 8027 N N . GLU B 1 496 ? 15.867 -42.344 -18.984 1 30.64 496 GLU B N 1
ATOM 8028 C CA . GLU B 1 496 ? 16.312 -42.031 -17.625 1 30.64 496 GLU B CA 1
ATOM 8029 C C . GLU B 1 496 ? 17.562 -41.156 -17.641 1 30.64 496 GLU B C 1
ATOM 8031 O O . GLU B 1 496 ? 18.547 -41.5 -18.297 1 30.64 496 GLU B O 1
ATOM 8036 N N . GLY B 1 497 ? 17.547 -39.844 -17.625 1 28.69 497 GLY B N 1
ATOM 8037 C CA . GLY B 1 497 ? 18.781 -39.125 -17.297 1 28.69 497 GLY B CA 1
ATOM 8038 C C . GLY B 1 497 ? 19.547 -39.75 -16.141 1 28.69 497 GLY B C 1
ATOM 8039 O O . GLY B 1 497 ? 18.984 -39.938 -15.062 1 28.69 497 GLY B O 1
ATOM 8040 N N . ILE B 1 498 ? 20.453 -40.656 -16.406 1 26.88 498 ILE B N 1
ATOM 8041 C CA . ILE B 1 498 ? 21.406 -41.281 -15.508 1 26.88 498 ILE B CA 1
ATOM 8042 C C . ILE B 1 498 ? 22.109 -40.219 -14.664 1 26.88 498 ILE B C 1
ATOM 8044 O O . ILE B 1 498 ? 22.781 -39.344 -15.203 1 26.88 498 ILE B O 1
ATOM 8048 N N . LEU B 1 499 ? 21.547 -39.844 -13.57 1 24.5 499 LEU B N 1
ATOM 8049 C CA . LEU B 1 499 ? 22.406 -39.156 -12.602 1 24.5 499 LEU B CA 1
ATOM 8050 C C . LEU B 1 499 ? 23.672 -39.969 -12.328 1 24.5 499 LEU B C 1
ATOM 8052 O O . LEU B 1 499 ? 23.594 -41.094 -11.844 1 24.5 499 LEU B O 1
ATOM 8056 N N . VAL B 1 500 ? 24.688 -39.812 -13.141 1 26.72 500 VAL B N 1
ATOM 8057 C CA . VAL B 1 500 ? 26.047 -40.281 -12.922 1 26.72 500 VAL B CA 1
ATOM 8058 C C . VAL B 1 500 ? 26.5 -39.906 -11.508 1 26.72 500 VAL B C 1
ATOM 8060 O O . VAL B 1 500 ? 26.656 -38.719 -11.188 1 26.72 500 VAL B O 1
ATOM 8063 N N . THR B 1 501 ? 26 -40.562 -10.484 1 24.52 501 THR B N 1
ATOM 8064 C CA . THR B 1 501 ? 26.703 -40.469 -9.203 1 24.52 501 THR B CA 1
ATOM 8065 C C . THR B 1 501 ? 28.172 -40.844 -9.367 1 24.52 501 THR B C 1
ATOM 8067 O O . THR B 1 501 ? 28.5 -41.938 -9.82 1 24.52 501 THR B O 1
ATOM 8070 N N . CYS B 1 502 ? 29 -39.875 -9.781 1 23.91 502 CYS B N 1
ATOM 8071 C CA . CYS B 1 502 ? 30.453 -39.906 -9.711 1 23.91 502 CYS B CA 1
ATOM 8072 C C . CYS B 1 502 ? 30.906 -40.531 -8.391 1 23.91 502 CYS B C 1
ATOM 8074 O O . CYS B 1 502 ? 30.75 -39.938 -7.332 1 23.91 502 CYS B O 1
ATOM 8076 N N . GLY B 1 503 ? 30.5 -41.75 -8.07 1 23.59 503 GLY B N 1
ATOM 8077 C CA . GLY B 1 503 ? 31.172 -42.469 -6.992 1 23.59 503 GLY B CA 1
ATOM 8078 C C . GLY B 1 503 ? 32.688 -42.281 -6.996 1 23.59 503 GLY B C 1
ATOM 8079 O O . GLY B 1 503 ? 33.312 -42.281 -8.055 1 23.59 503 GLY B O 1
ATOM 8080 N N . LEU B 1 504 ? 33.094 -41.5 -5.973 1 25.8 504 LEU B N 1
ATOM 8081 C CA . LEU B 1 504 ? 34.469 -41.344 -5.5 1 25.8 504 LEU B CA 1
ATOM 8082 C C . LEU B 1 504 ? 35.219 -42.688 -5.492 1 25.8 504 LEU B C 1
ATOM 8084 O O . LEU B 1 504 ? 34.844 -43.594 -4.742 1 25.8 504 LEU B O 1
ATOM 8088 N N . LEU B 1 505 ? 35.5 -43.219 -6.621 1 22.69 505 LEU B N 1
ATOM 8089 C CA . LEU B 1 505 ? 36.531 -44.25 -6.641 1 22.69 505 LEU B CA 1
ATOM 8090 C C . LEU B 1 505 ? 37.719 -43.844 -5.734 1 22.69 505 LEU B C 1
ATOM 8092 O O . LEU B 1 505 ? 38.531 -43 -6.105 1 22.69 505 LEU B O 1
ATOM 8096 N N . VAL B 1 506 ? 37.375 -43.438 -4.48 1 26.73 506 VAL B N 1
ATOM 8097 C CA . VAL B 1 506 ? 38.531 -43.438 -3.604 1 26.73 506 VAL B CA 1
ATOM 8098 C C . VAL B 1 506 ? 39.281 -44.75 -3.723 1 26.73 506 VAL B C 1
ATOM 8100 O O . VAL B 1 506 ? 38.75 -45.812 -3.328 1 26.73 506 VAL B O 1
ATOM 8103 N N . VAL B 1 507 ? 39.812 -45.062 -4.867 1 23.77 507 VAL B N 1
ATOM 8104 C CA . VAL B 1 507 ? 40.812 -46.094 -5.016 1 23.77 507 VAL B CA 1
ATOM 8105 C C . VAL B 1 507 ? 41.688 -46.156 -3.766 1 23.77 507 VAL B C 1
ATOM 8107 O O . VAL B 1 507 ? 41.938 -45.125 -3.123 1 23.77 507 VAL B O 1
ATOM 8110 N N . LEU B 1 508 ? 42.031 -47.406 -3.342 1 26.61 508 LEU B N 1
ATOM 8111 C CA . LEU B 1 508 ? 42.844 -48.219 -2.457 1 26.61 508 LEU B CA 1
ATOM 8112 C C . LEU B 1 508 ? 44.281 -47.688 -2.387 1 26.61 508 LEU B C 1
ATOM 8114 O O . LEU B 1 508 ? 45.156 -48.344 -1.841 1 26.61 508 LEU B O 1
ATOM 8118 N N . GLY B 1 509 ? 44.531 -46.5 -3.021 1 27.02 509 GLY B N 1
ATOM 8119 C CA . GLY B 1 509 ? 45.969 -46.281 -2.949 1 27.02 509 GLY B CA 1
ATOM 8120 C C . GLY B 1 509 ? 46.469 -46.188 -1.526 1 27.02 509 GLY B C 1
ATOM 8121 O O . GLY B 1 509 ? 46.469 -45.094 -0.928 1 27.02 509 GLY B O 1
ATOM 8122 N N . SER B 1 510 ? 45.844 -46.938 -0.568 1 25.95 510 SER B N 1
ATOM 8123 C CA . SER B 1 510 ? 46.406 -47.031 0.774 1 25.95 510 SER B CA 1
ATOM 8124 C C . SER B 1 510 ? 47.906 -47.188 0.726 1 25.95 510 SER B C 1
ATOM 8126 O O . SER B 1 510 ? 48.625 -46.594 1.505 1 25.95 510 SER B O 1
ATOM 8128 N N . PHE B 1 511 ? 48.25 -48.406 0.139 1 27.36 511 PHE B N 1
ATOM 8129 C CA . PHE B 1 511 ? 49.375 -49.188 0.67 1 27.36 511 PHE B CA 1
ATOM 8130 C C . PHE B 1 511 ? 50.688 -48.469 0.453 1 27.36 511 PHE B C 1
ATOM 8132 O O . PHE B 1 511 ? 51.594 -48.594 1.271 1 27.36 511 PHE B O 1
ATOM 8139 N N . LEU B 1 512 ? 50.844 -48 -0.78 1 25.39 512 LEU B N 1
ATOM 8140 C CA . LEU B 1 512 ? 52.25 -48.125 -1.138 1 25.39 512 LEU B CA 1
ATOM 8141 C C . LEU B 1 512 ? 53.125 -47.188 -0.284 1 25.39 512 LEU B C 1
ATOM 8143 O O . LEU B 1 512 ? 54.344 -47.312 -0.296 1 25.39 512 LEU B O 1
ATOM 8147 N N . THR B 1 513 ? 52.406 -46.125 0.262 1 24.39 513 THR B N 1
ATOM 8148 C CA . THR B 1 513 ? 53.5 -45.344 0.85 1 24.39 513 THR B CA 1
ATOM 8149 C C . THR B 1 513 ? 54.062 -46.062 2.072 1 24.39 513 THR B C 1
ATOM 8151 O O . THR B 1 513 ? 54.906 -45.5 2.791 1 24.39 513 THR B O 1
ATOM 8154 N N . PHE B 1 514 ? 53.344 -47.156 2.553 1 27.39 514 PHE B N 1
ATOM 8155 C CA . PHE B 1 514 ? 54.125 -47.594 3.709 1 27.39 514 PHE B CA 1
ATOM 8156 C C . PHE B 1 514 ? 55.594 -47.75 3.352 1 27.39 514 PHE B C 1
ATOM 8158 O O . PHE B 1 514 ? 56.469 -47.375 4.145 1 27.39 514 PHE B O 1
ATOM 8165 N N . PHE B 1 515 ? 55.844 -48.562 2.229 1 27.62 515 PHE B N 1
ATOM 8166 C CA . PHE B 1 515 ? 57.188 -49.125 2.131 1 27.62 515 PHE B CA 1
ATOM 8167 C C . PHE B 1 515 ? 58.219 -48.031 1.852 1 27.62 515 PHE B C 1
ATOM 8169 O O . PHE B 1 515 ? 59.406 -48.312 1.704 1 27.62 515 PHE B O 1
ATOM 8176 N N . LEU B 1 516 ? 57.812 -46.906 1.162 1 24.94 516 LEU B N 1
ATOM 8177 C CA . LEU B 1 516 ? 59.094 -46.281 1.008 1 24.94 516 LEU B CA 1
ATOM 8178 C C . LEU B 1 516 ? 59.719 -45.938 2.365 1 24.94 516 LEU B C 1
ATOM 8180 O O . LEU B 1 516 ? 59.281 -45 3.021 1 24.94 516 LEU B O 1
ATOM 8184 N N . TYR B 1 517 ? 59.781 -47.062 3.211 1 28.47 517 TYR B N 1
ATOM 8185 C CA . TYR B 1 517 ? 60.469 -47.656 4.344 1 28.47 517 TYR B CA 1
ATOM 8186 C C . TYR B 1 517 ? 61.812 -46.969 4.566 1 28.47 517 TYR B C 1
ATOM 8188 O O . TYR B 1 517 ? 62.156 -46.594 5.688 1 28.47 517 TYR B O 1
ATOM 8196 N N . LYS B 1 518 ? 62.781 -47.938 4.09 1 28.7 518 LYS B N 1
ATOM 8197 C CA . LYS B 1 518 ? 64.25 -48.125 4.203 1 28.7 518 LYS B CA 1
ATOM 8198 C C . LYS B 1 518 ? 65 -47.031 3.449 1 28.7 518 LYS B C 1
ATOM 8200 O O . LYS B 1 518 ? 64.625 -46.719 2.309 1 28.7 518 LYS B O 1
#

Solvent-accessible surface area (backbone atoms only — not comparable to full-atom values): 60277 Å² total; per-residue (Å²): 138,85,80,78,78,78,77,76,77,77,74,76,74,72,72,71,72,71,72,69,68,71,70,68,76,48,29,38,37,62,69,68,39,92,49,83,63,51,40,84,46,55,68,46,61,74,52,90,91,48,38,62,24,78,41,59,37,40,51,81,47,45,50,83,77,62,92,85,45,68,58,66,60,64,64,35,82,86,34,58,52,44,53,48,51,24,26,49,36,62,21,41,60,63,26,45,38,44,35,41,40,38,58,42,62,34,86,48,47,42,72,47,69,60,48,25,32,26,56,38,69,80,66,52,79,80,89,77,71,84,77,72,54,51,73,41,54,62,70,72,56,49,66,89,51,55,96,79,75,49,78,69,77,58,84,74,49,43,45,56,71,63,48,64,57,74,90,43,96,65,44,76,31,30,45,24,39,39,37,39,38,41,80,62,25,32,42,74,46,74,25,50,65,49,48,74,52,72,43,71,28,67,56,50,74,76,39,81,44,58,42,36,37,42,33,30,32,69,50,78,87,31,39,38,66,54,40,65,39,59,38,59,42,36,32,31,74,45,53,49,63,45,74,48,68,43,30,66,31,30,36,35,55,85,72,38,50,42,46,45,70,41,56,33,37,38,38,53,43,75,52,51,91,60,54,66,61,73,79,30,55,55,37,36,39,37,31,57,60,78,76,84,55,76,45,77,37,75,55,55,64,46,71,50,62,47,85,59,77,45,77,29,44,36,36,39,39,40,36,34,43,34,74,45,78,76,58,81,81,60,85,69,74,76,75,73,77,69,82,78,73,78,72,79,78,81,75,80,79,77,73,78,73,82,84,67,87,70,81,76,74,65,71,79,75,76,78,36,62,47,78,38,42,20,77,48,79,46,71,37,36,30,36,80,22,36,73,42,44,44,78,78,46,77,43,76,47,83,69,70,86,82,65,85,58,53,46,35,38,37,36,32,35,37,51,39,76,41,68,44,42,31,39,34,39,38,36,18,36,67,64,60,73,50,78,74,46,78,50,73,48,77,42,87,56,87,87,60,54,69,44,76,48,74,46,77,40,67,64,75,44,56,32,17,40,35,42,33,40,26,43,98,55,14,36,20,68,35,74,47,60,44,39,41,47,87,82,75,60,62,77,66,77,80,79,74,82,74,79,75,73,79,70,78,74,74,69,75,72,72,61,64,72,64,59,66,83,100,138,82,80,77,79,76,77,75,75,77,74,76,74,73,73,68,72,71,72,68,68,70,70,69,77,49,27,36,37,61,68,68,39,91,48,82,62,50,40,81,46,56,69,47,61,74,52,89,92,48,39,61,25,77,41,57,36,40,50,81,47,44,51,82,77,62,90,84,44,67,60,64,61,63,64,36,84,86,35,58,52,43,51,47,53,24,27,48,36,62,23,42,60,63,26,45,39,42,36,41,41,37,58,42,62,33,86,48,47,42,72,46,70,60,47,25,30,26,57,39,69,79,65,51,79,78,90,77,70,84,78,72,55,52,74,43,54,62,70,74,55,50,65,90,51,53,97,79,73,49,75,69,76,58,85,75,49,43,46,54,71,62,48,64,56,74,90,42,96,64,46,76,31,30,45,26,40,39,37,38,37,41,78,62,24,33,43,75,46,74,24,49,63,50,47,75,50,72,42,71,28,66,58,50,75,75,39,83,45,58,41,34,38,41,33,31,32,70,50,79,87,31,39,39,66,54,38,66,40,58,37,60,41,37,32,31,76,44,53,48,64,46,73,48,66,44,30,68,29,30,34,36,55,84,73,39,50,42,47,47,70,41,54,33,37,39,37,53,43,75,52,51,92,59,53,67,61,72,79,30,55,56,36,36,37,36,31,56,60,76,77,84,54,76,46,78,36,74,55,53,63,47,72,51,62,47,84,58,75,46,77,30,46,36,37,38,38,40,36,34,44,34,76,45,79,76,60,81,79,61,85,69,76,75,76,72,77,67,80,78,72,76,72,77,73,76,78,78,78,75,73,77,70,80,84,66,84,71,81,76,74,65,70,78,72,77,78,35,63,47,79,40,43,20,76,48,77,45,71,35,36,29,37,81,24,36,72,43,46,44,79,78,45,78,44,76,49,80,68,69,85,82,64,85,58,52,46,36,37,36,36,32,35,35,51,39,77,42,68,44,43,31,38,34,40,38,36,19,36,68,62,60,73,49,79,74,46,77,52,73,48,78,43,89,55,85,86,60,54,68,45,76,50,74,47,76,38,66,65,75,46,56,31,16,40,35,43,34,40,24,44,98,56,14,36,23,68,34,75,47,64,44,40,41,48,89,81,76,61,64,81,68,77,78,80,75,81,72,77,77,74,77,68,77,74,72,68,73,81,65,59,68,69,63,61,83,65,128